Protein AF-A0A7G9L712-F1 (afdb_monomer_lite)

Foldseek 3Di:
DPDQDQFDPPQQQLGLSDGLVQAQQRLQLQAGPCVLLVADDPLQLSDHPPADQQPPPPDRLQQALCSNPPVDDDDPDPPSRAPRHSWDAADPPVPPVHGQFIPHQQLCTPPDGRSNAQQRVQLLFGQSQQQDALQPRQAAPQGRNNADDPPPNNYGCSSDPVVSSHGGGNGDQLCVVVHDQGRSNAQQSQPLPDGQSCQQLDNVGNDPDAPLPQSRNHGPSSQPDRCVPDRRGNSRSPPVPPDCNGRNDPQPCCLPQFNGPSSGSDHAFAWAFFKWAAADPKTKTKIARQDQAHKHAFQRWKKAKQALDDDQQQLNAGPDIDTGRHIHDHQWMQMEIEPDDDQPQADCVPVSSYHHDNRSRVCDDHKMKMFTANDRGSCRLVSTQAIDIDQHHRKMWGFALQPSHHHSDHDPVRIAIAHEPPPPDPRHQAQQDDVVRVHGRFFPPGHHPVCLSPPDSFDSSHHGGHHHDAFECDPNDGPRTAAALRHHYEYQAQDEDDDEEHEHQEYEYDNLYEYEYAPYEYEHAAAYEDADQNGEYEQHDQYFYFYGDAAADRYDYNYKYKDKDWQAFFDFQDKAKFAAQADQGPDQWHFQQRWKFFQQPPDDSDDDCCVGRNGEAEDDDRGWAPDVSTYFHQQQKWFAAADDDDPPRTHRQGRDRIDGQFTMIMGGDRRHTTMIMTMHGGHAFKDWDPGFFWAQTKGKGAFNHRFWFFLSVLLVVQLQFFLQKWWAKDWQFFADPDPQRDGNHPNGTDIATWMDFQPWTGFGKALAQLAWDKDKDWQVNFPDWDFDFDADPNFTWGWQQDQATKTKHFQAQAKAQKKKWWKAFCAKFWKFKDKQNHTPDIDIDGHPNGDTDIDMDGHTHHGRIMIMIGTRHRGTMITTIIMDTHNSDRPPRDDGRDPVRNHDRDTAASIEDRGRIIMTTTHNPTRTIRMDGSSRGDSDGCQQQNYHNSSDDGHDHPPPDPDFWWKWKKWKWWAAPVRGIIIQIAMETEAQPFALPDDRRQWDFDPDDGQWDKFFDGPPDPTTTRGHYHYHDDQPDWGWMKTADQAFTKMKMATPDTGPDPPFWKWKAFPVVRATDTHPPGIDMDGDGGDMDGGGITIGRDGDDDPDPDDPQCPVVVVQWDWEAPQVQQKIKIFGNPLFAFQKKWKAAPVRHTDDMDGDDGSDRMDIGHDPPDDFDKIWMWTQTPRGIDIDIYTHD

Organism: NCBI:txid2738844

Radius of gyration: 50.67 Å; chains: 1; bounding box: 135×73×148 Å

Structure (mmCIF, N/CA/C/O backbone):
data_AF-A0A7G9L712-F1
#
_entry.id   AF-A0A7G9L712-F1
#
loop_
_atom_site.group_PDB
_atom_site.id
_atom_site.type_symbol
_atom_site.label_atom_id
_atom_site.label_alt_id
_atom_site.label_comp_id
_atom_site.label_asym_id
_atom_site.label_entity_id
_atom_site.label_seq_id
_atom_site.pdbx_PDB_ins_code
_atom_site.Cartn_x
_atom_site.Cartn_y
_atom_site.Cartn_z
_atom_site.occupancy
_atom_site.B_iso_or_equiv
_atom_site.auth_seq_id
_atom_site.auth_comp_id
_atom_site.auth_asym_id
_atom_site.auth_atom_id
_atom_site.pdbx_PDB_model_num
ATOM 1 N N . MET A 1 1 ? 46.814 -39.669 -68.557 1.00 36.66 1 MET A N 1
ATOM 2 C CA . MET A 1 1 ? 47.018 -39.398 -67.123 1.00 36.66 1 MET A CA 1
ATOM 3 C C . MET A 1 1 ? 48.215 -38.478 -67.003 1.00 36.66 1 MET A C 1
ATOM 5 O O . MET A 1 1 ? 49.335 -38.949 -66.860 1.00 36.66 1 MET A O 1
ATOM 9 N N . MET A 1 2 ? 47.980 -37.182 -67.201 1.00 35.19 2 MET A N 1
ATOM 10 C CA . MET A 1 2 ? 48.852 -36.159 -66.635 1.00 35.19 2 MET A CA 1
ATOM 11 C C . MET A 1 2 ? 48.370 -35.972 -65.199 1.00 35.19 2 MET A C 1
ATOM 13 O O . MET A 1 2 ? 47.165 -35.948 -64.962 1.00 35.19 2 MET A O 1
ATOM 17 N N . VAL A 1 3 ? 49.303 -35.994 -64.259 1.00 41.41 3 VAL A N 1
ATOM 18 C CA . VAL A 1 3 ? 49.044 -35.690 -62.852 1.00 41.41 3 VAL A CA 1
ATOM 19 C C . VAL A 1 3 ? 48.759 -34.186 -62.814 1.00 41.41 3 VAL A C 1
ATOM 21 O O . VAL A 1 3 ? 49.615 -33.434 -63.282 1.00 41.41 3 VAL A O 1
ATOM 24 N N . LYS A 1 4 ? 47.557 -33.771 -62.379 1.00 47.66 4 LYS A N 1
ATOM 25 C CA . LYS A 1 4 ? 47.283 -32.360 -62.051 1.00 47.66 4 LYS A CA 1
ATOM 26 C C . LYS A 1 4 ? 48.349 -31.940 -61.019 1.00 47.66 4 LYS A C 1
ATOM 28 O O . LYS A 1 4 ? 48.583 -32.724 -60.096 1.00 47.66 4 LYS A O 1
ATOM 33 N N . PRO A 1 5 ? 49.074 -30.828 -61.210 1.00 49.22 5 PRO A N 1
ATOM 34 C CA . PRO A 1 5 ? 49.920 -30.294 -60.149 1.00 49.22 5 PRO A CA 1
ATOM 35 C C . PRO A 1 5 ? 49.037 -29.936 -58.943 1.00 49.22 5 PRO A C 1
ATOM 37 O O . PRO A 1 5 ? 47.874 -29.603 -59.124 1.00 49.22 5 PRO A O 1
ATOM 40 N N . ASN A 1 6 ? 49.580 -30.073 -57.733 1.00 50.41 6 ASN A N 1
ATOM 41 C CA . ASN A 1 6 ? 48.868 -29.767 -56.485 1.00 50.41 6 ASN A CA 1
ATOM 42 C C . ASN A 1 6 ? 48.927 -28.270 -56.116 1.00 50.41 6 ASN A C 1
ATOM 44 O O . ASN A 1 6 ? 48.506 -27.924 -55.028 1.00 50.41 6 ASN A O 1
ATOM 48 N N . SER A 1 7 ? 49.549 -27.443 -56.957 1.00 51.38 7 SER A N 1
ATOM 49 C CA . SER A 1 7 ? 49.552 -25.982 -56.870 1.00 51.38 7 SER A CA 1
ATOM 50 C C . SER A 1 7 ? 50.116 -25.413 -58.171 1.00 51.38 7 SER A C 1
ATOM 52 O O . SER A 1 7 ? 51.025 -26.013 -58.780 1.00 51.38 7 SER A O 1
ATOM 54 N N . TYR A 1 8 ? 49.587 -24.281 -58.625 1.00 62.69 8 TYR A N 1
ATOM 55 C CA . TYR A 1 8 ? 50.179 -23.522 -59.720 1.00 62.69 8 TYR A CA 1
ATOM 56 C C . TYR A 1 8 ? 51.041 -22.398 -59.147 1.00 62.69 8 TYR A C 1
ATOM 58 O O . TYR A 1 8 ? 50.642 -21.652 -58.275 1.00 62.69 8 TYR A O 1
ATOM 66 N N . THR A 1 9 ? 52.270 -22.232 -59.641 1.00 57.69 9 THR A N 1
ATOM 67 C CA . THR A 1 9 ? 53.181 -21.192 -59.117 1.00 57.69 9 THR A CA 1
ATOM 68 C C . THR A 1 9 ? 52.844 -19.772 -59.608 1.00 57.69 9 THR A C 1
ATOM 70 O O . THR A 1 9 ? 53.697 -18.893 -59.500 1.00 57.69 9 THR A O 1
ATOM 73 N N . LYS A 1 10 ? 51.709 -19.582 -60.298 1.00 70.12 10 LYS A N 1
ATOM 74 C CA . LYS A 1 10 ? 51.219 -18.309 -60.853 1.00 70.12 10 LYS A CA 1
ATOM 75 C C . LYS A 1 10 ? 49.770 -18.473 -61.347 1.00 70.12 10 LYS A C 1
ATOM 77 O O . LYS A 1 10 ? 49.559 -19.339 -62.199 1.00 70.12 10 LYS A O 1
ATOM 82 N N . GLY A 1 11 ? 48.868 -17.578 -60.933 1.00 81.81 11 GLY A N 1
ATOM 83 C CA . GLY A 1 11 ? 47.470 -17.500 -61.398 1.00 81.81 11 GLY A CA 1
ATOM 84 C C . GLY A 1 11 ? 46.502 -18.439 -60.670 1.00 81.81 11 GLY A C 1
ATOM 85 O O . GLY A 1 11 ? 45.652 -19.015 -61.341 1.00 81.81 11 GLY A O 1
ATOM 86 N N . ASP A 1 12 ? 46.740 -18.629 -59.374 1.00 86.56 12 ASP A N 1
ATOM 87 C CA . ASP A 1 12 ? 46.058 -19.488 -58.389 1.00 86.56 12 ASP A CA 1
ATOM 88 C C . ASP A 1 12 ? 46.259 -18.734 -57.060 1.00 86.56 12 ASP A C 1
ATOM 90 O O . ASP A 1 12 ? 47.346 -18.845 -56.485 1.00 86.56 12 ASP A O 1
ATOM 94 N N . ALA A 1 13 ? 45.372 -17.774 -56.759 1.00 87.50 13 ALA A N 1
ATOM 95 C CA . ALA A 1 13 ? 45.571 -16.762 -55.712 1.00 87.50 13 ALA A CA 1
ATOM 96 C C . ALA A 1 13 ? 45.353 -17.355 -54.311 1.00 87.50 13 ALA A C 1
ATOM 98 O O . ALA A 1 13 ? 46.278 -17.315 -53.499 1.00 87.50 13 ALA A O 1
ATOM 99 N N . ASP A 1 14 ? 44.240 -18.049 -54.088 1.00 85.69 14 ASP A N 1
ATOM 100 C CA . ASP A 1 14 ? 43.961 -18.796 -52.854 1.00 85.69 14 ASP A CA 1
ATOM 101 C C . ASP A 1 14 ? 44.762 -20.118 -52.708 1.00 85.69 14 ASP A C 1
ATOM 103 O O . ASP A 1 14 ? 44.855 -20.730 -51.635 1.00 85.69 14 ASP A O 1
ATOM 107 N N . GLY A 1 15 ? 45.413 -20.566 -53.785 1.00 85.19 15 GLY A N 1
ATOM 108 C CA . GLY A 1 15 ? 46.309 -21.713 -53.790 1.00 85.19 15 GLY A CA 1
ATOM 109 C C . GLY A 1 15 ? 45.617 -23.074 -53.706 1.00 85.19 15 GLY A C 1
ATOM 110 O O . GLY A 1 15 ? 46.316 -24.067 -53.450 1.00 85.19 15 GLY A O 1
ATOM 111 N N . ASP A 1 16 ? 44.299 -23.160 -53.910 1.00 83.31 16 ASP A N 1
ATOM 112 C CA . ASP A 1 16 ? 43.506 -24.393 -53.810 1.00 83.31 16 ASP A CA 1
ATOM 113 C C . ASP A 1 16 ? 43.801 -25.409 -54.948 1.00 83.31 16 ASP A C 1
ATOM 115 O O . ASP A 1 16 ? 43.445 -26.599 -54.893 1.00 83.31 16 ASP A O 1
ATOM 119 N N . GLY A 1 17 ? 44.560 -24.982 -55.966 1.00 83.50 17 GLY A N 1
ATOM 120 C CA . GLY A 1 17 ? 44.947 -25.787 -57.121 1.00 83.50 17 GLY A CA 1
ATOM 121 C C . GLY A 1 17 ? 43.959 -25.725 -58.291 1.00 83.50 17 GLY A C 1
ATOM 122 O O . GLY A 1 17 ? 44.057 -26.539 -59.237 1.00 83.50 17 GLY A O 1
ATOM 123 N N . LYS A 1 18 ? 43.027 -24.781 -58.254 1.00 86.56 18 LYS A N 1
ATOM 124 C CA . LYS A 1 18 ? 42.279 -24.235 -59.378 1.00 86.56 18 LYS A CA 1
ATOM 125 C C . LYS A 1 18 ? 43.069 -23.028 -59.912 1.00 86.56 18 LYS A C 1
ATOM 127 O O . LYS A 1 18 ? 44.258 -22.891 -59.658 1.00 86.56 18 LYS A O 1
ATOM 132 N N . LEU A 1 19 ? 42.567 -22.352 -60.930 1.00 88.56 19 LEU A N 1
ATOM 133 C CA . LEU A 1 19 ? 43.275 -21.215 -61.536 1.00 88.56 19 LEU A CA 1
ATOM 134 C C . LEU A 1 19 ? 42.255 -20.100 -61.561 1.00 88.56 19 LEU A C 1
ATOM 136 O O . LEU A 1 19 ? 41.163 -20.397 -62.019 1.00 88.56 19 LEU A O 1
ATOM 140 N N . ASN A 1 20 ? 42.627 -18.867 -61.227 1.00 88.88 20 ASN A N 1
ATOM 141 C CA . ASN A 1 20 ? 41.684 -17.757 -61.007 1.00 88.88 20 ASN A CA 1
ATOM 142 C C . ASN A 1 20 ? 40.602 -17.653 -62.106 1.00 88.88 20 ASN A C 1
ATOM 144 O O . ASN A 1 20 ? 39.421 -17.644 -61.843 1.00 88.88 20 ASN A O 1
ATOM 148 N N . HIS A 1 21 ? 40.968 -17.742 -63.391 1.00 85.31 21 HIS A N 1
ATOM 149 C CA . HIS A 1 21 ? 40.001 -17.703 -64.514 1.00 85.31 21 HIS A CA 1
ATOM 150 C C . HIS A 1 21 ? 39.059 -18.923 -64.670 1.00 85.31 21 HIS A C 1
ATOM 152 O O . HIS A 1 21 ? 38.276 -18.992 -65.619 1.00 85.31 21 HIS A O 1
ATOM 158 N N . LEU A 1 22 ? 39.250 -19.965 -63.870 1.00 88.88 22 LEU A N 1
ATOM 159 C CA . LEU A 1 22 ? 38.357 -21.112 -63.719 1.00 88.88 22 LEU A CA 1
ATOM 160 C C . LEU A 1 22 ? 37.711 -21.102 -62.338 1.00 88.88 22 LEU A C 1
ATOM 162 O O . LEU A 1 22 ? 36.921 -22.016 -62.077 1.00 88.88 22 LEU A O 1
ATOM 166 N N . ASP A 1 23 ? 38.107 -20.161 -61.480 1.00 91.00 23 ASP A N 1
ATOM 167 C CA . ASP A 1 23 ? 37.574 -20.034 -60.149 1.00 91.00 23 ASP A CA 1
ATOM 168 C C . ASP A 1 23 ? 36.192 -19.396 -60.124 1.00 91.00 23 ASP A C 1
ATOM 170 O O . ASP A 1 23 ? 35.777 -18.828 -61.131 1.00 91.00 23 ASP A O 1
ATOM 174 N N . LEU A 1 24 ? 35.434 -19.635 -59.055 1.00 94.19 24 LEU A N 1
ATOM 175 C CA . LEU A 1 24 ? 34.227 -18.848 -58.786 1.00 94.19 24 LEU A CA 1
ATOM 176 C C . LEU A 1 24 ? 34.476 -17.775 -57.723 1.00 94.19 24 LEU A C 1
ATOM 178 O O . LEU A 1 24 ? 33.645 -16.884 -57.615 1.00 94.19 24 LEU A O 1
ATOM 182 N N . ASP A 1 25 ? 35.558 -17.904 -56.960 1.00 93.62 25 ASP A N 1
ATOM 183 C CA . ASP A 1 25 ? 35.974 -17.057 -55.840 1.00 93.62 25 ASP A CA 1
ATOM 184 C C . ASP A 1 25 ? 37.494 -17.276 -55.696 1.00 93.62 25 ASP A C 1
ATOM 186 O O . ASP A 1 25 ? 37.942 -18.317 -55.215 1.00 93.62 25 ASP A O 1
ATOM 190 N N . ALA A 1 26 ? 38.294 -16.432 -56.346 1.00 92.69 26 ALA A N 1
ATOM 191 C CA . ALA A 1 26 ? 39.697 -16.721 -56.639 1.00 92.69 26 ALA A CA 1
ATOM 192 C C . ALA A 1 26 ? 40.665 -16.391 -55.491 1.00 92.69 26 ALA A C 1
ATOM 194 O O . ALA A 1 26 ? 41.780 -16.933 -55.475 1.00 92.69 26 ALA A O 1
ATOM 195 N N . ASP A 1 27 ? 40.273 -15.526 -54.563 1.00 91.06 27 ASP A N 1
ATOM 196 C CA . ASP A 1 27 ? 40.954 -15.239 -53.294 1.00 91.06 27 ASP A CA 1
ATOM 197 C C . ASP A 1 27 ? 40.294 -15.937 -52.088 1.00 91.06 27 ASP A C 1
ATOM 199 O O . ASP A 1 27 ? 40.952 -16.090 -51.052 1.00 91.06 27 ASP A O 1
ATOM 203 N N . ASN A 1 28 ? 39.102 -16.516 -52.279 1.00 91.94 28 ASN A N 1
ATOM 204 C CA . ASN A 1 28 ? 38.375 -17.372 -51.339 1.00 91.94 28 ASN A CA 1
ATOM 205 C C . ASN A 1 28 ? 37.819 -16.611 -50.133 1.00 91.94 28 ASN A C 1
ATOM 207 O O . ASN A 1 28 ? 37.734 -17.146 -49.016 1.00 91.94 28 ASN A O 1
ATOM 211 N N . ASP A 1 29 ? 37.490 -15.341 -50.344 1.00 92.06 29 ASP A N 1
ATOM 212 C CA . ASP A 1 29 ? 36.925 -14.452 -49.339 1.00 92.06 29 ASP A CA 1
ATOM 213 C C . ASP A 1 29 ? 35.400 -14.660 -49.172 1.00 92.06 29 ASP A C 1
ATOM 215 O O . ASP A 1 29 ? 34.772 -14.123 -48.256 1.00 92.06 29 ASP A O 1
ATOM 219 N N . GLY A 1 30 ? 34.797 -15.530 -49.985 1.00 92.50 30 GLY A N 1
ATOM 220 C CA . GLY A 1 30 ? 33.382 -15.872 -49.957 1.00 92.50 30 GLY A CA 1
ATOM 221 C C . GLY A 1 30 ? 32.508 -14.986 -50.843 1.00 92.50 30 GLY A C 1
ATOM 222 O O . GLY A 1 30 ? 31.325 -15.315 -51.011 1.00 92.50 30 GLY A O 1
ATOM 223 N N . ILE A 1 31 ? 33.024 -13.897 -51.406 1.00 95.00 31 ILE A N 1
ATOM 224 C CA . ILE A 1 31 ? 32.377 -13.104 -52.446 1.00 95.00 31 ILE A CA 1
ATOM 225 C C . ILE A 1 31 ? 32.812 -13.695 -53.792 1.00 95.00 31 ILE A C 1
ATOM 227 O O . ILE A 1 31 ? 33.963 -13.992 -54.042 1.00 95.00 31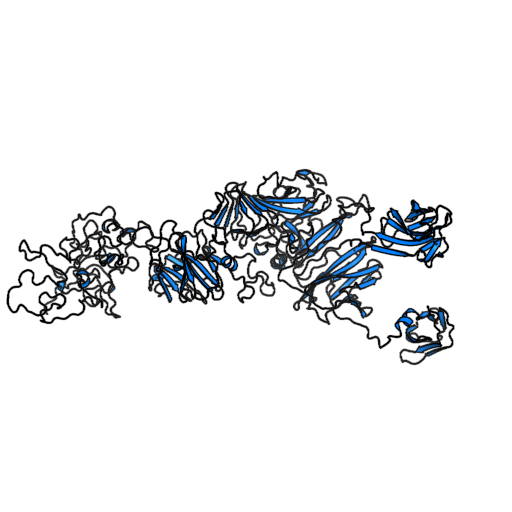 ILE A O 1
ATOM 231 N N . THR A 1 32 ? 31.860 -13.990 -54.676 1.00 95.44 32 THR A N 1
ATOM 232 C CA . THR A 1 32 ? 32.223 -14.642 -55.945 1.00 95.44 32 THR A CA 1
ATOM 233 C C . THR A 1 32 ? 32.827 -13.641 -56.926 1.00 95.44 32 THR A C 1
ATOM 235 O O . THR A 1 32 ? 32.235 -12.571 -57.102 1.00 95.44 32 THR A O 1
ATOM 238 N N . ASP A 1 33 ? 33.821 -14.067 -57.714 1.00 93.75 33 ASP A N 1
ATOM 239 C CA . ASP A 1 33 ? 34.518 -13.279 -58.743 1.00 93.75 33 ASP A CA 1
ATOM 240 C C . ASP A 1 33 ? 33.565 -12.451 -59.620 1.00 93.75 33 ASP A C 1
ATOM 242 O O . ASP A 1 33 ? 33.875 -11.343 -60.068 1.00 93.75 33 ASP A O 1
ATOM 246 N N . ILE A 1 34 ? 32.393 -13.015 -59.947 1.00 91.81 34 ILE A N 1
ATOM 247 C CA . ILE A 1 34 ? 31.422 -12.346 -60.811 1.00 91.81 34 ILE A CA 1
ATOM 248 C C . ILE A 1 34 ? 30.774 -11.134 -60.139 1.00 91.81 34 ILE A C 1
ATOM 250 O O . ILE A 1 34 ? 30.517 -10.141 -60.818 1.00 91.81 34 ILE A O 1
ATOM 254 N N . VAL A 1 35 ? 30.533 -11.193 -58.829 1.00 93.00 35 VAL A N 1
ATOM 255 C CA . VAL A 1 35 ? 29.961 -10.098 -58.036 1.00 93.00 35 VAL A CA 1
ATOM 256 C C . VAL A 1 35 ? 30.976 -8.964 -57.921 1.00 93.00 35 VAL A C 1
ATOM 258 O O . VAL A 1 35 ? 30.637 -7.816 -58.207 1.00 93.00 35 VAL A O 1
ATOM 261 N N . GLU A 1 36 ? 32.229 -9.283 -57.618 1.00 93.31 36 GLU A N 1
ATOM 262 C CA . GLU A 1 36 ? 33.306 -8.302 -57.432 1.00 93.31 36 GLU A CA 1
ATOM 263 C C . GLU A 1 36 ? 33.764 -7.664 -58.742 1.00 93.31 36 GLU A C 1
ATOM 265 O O . GLU A 1 36 ? 34.099 -6.481 -58.808 1.00 93.31 36 GLU A O 1
ATOM 270 N N . ALA A 1 37 ? 33.681 -8.409 -59.848 1.00 90.56 37 ALA A N 1
ATOM 271 C CA . ALA A 1 37 ? 33.850 -7.856 -61.186 1.00 90.56 37 ALA A CA 1
ATOM 272 C C . ALA A 1 37 ? 32.689 -6.926 -61.613 1.00 90.56 37 ALA A C 1
ATOM 274 O O . ALA A 1 37 ? 32.719 -6.380 -62.722 1.00 90.56 37 ALA A O 1
ATOM 275 N N . GLY A 1 38 ? 31.653 -6.750 -60.780 1.00 87.12 38 GLY A N 1
ATOM 276 C CA . GLY A 1 38 ? 30.474 -5.924 -61.059 1.00 87.12 38 GLY A CA 1
ATOM 277 C C . GLY A 1 38 ? 29.450 -6.583 -61.991 1.00 87.12 38 GLY A C 1
ATOM 278 O O . GLY A 1 38 ? 28.662 -5.887 -62.643 1.00 87.12 38 GLY A O 1
ATOM 279 N N . GLY A 1 39 ? 29.492 -7.911 -62.108 1.00 87.94 39 GLY A N 1
ATOM 280 C CA . GLY A 1 39 ? 28.529 -8.733 -62.834 1.00 87.94 39 GLY A CA 1
ATOM 281 C C . GLY A 1 39 ? 27.192 -8.877 -62.103 1.00 87.94 39 GLY A C 1
ATOM 282 O O . GLY A 1 39 ? 26.995 -8.398 -60.988 1.00 87.94 39 GLY A O 1
ATOM 283 N N . THR A 1 40 ? 26.217 -9.496 -62.767 1.00 87.81 40 THR A N 1
ATOM 284 C CA . THR A 1 40 ? 24.882 -9.735 -62.200 1.00 87.81 40 THR A CA 1
ATOM 285 C C . THR A 1 40 ? 24.701 -11.218 -61.894 1.00 87.81 40 THR A C 1
ATOM 287 O O . THR A 1 40 ? 24.684 -12.022 -62.820 1.00 87.81 40 THR A O 1
ATOM 290 N N . ASP A 1 41 ? 24.485 -11.560 -60.622 1.00 89.69 41 ASP A N 1
ATOM 291 C CA . ASP A 1 41 ? 24.190 -12.925 -60.155 1.00 89.69 41 ASP A CA 1
ATOM 292 C C . ASP A 1 41 ? 22.969 -12.926 -59.206 1.00 89.69 41 ASP A C 1
ATOM 294 O O . ASP A 1 41 ? 23.071 -12.923 -57.978 1.00 89.69 41 ASP A O 1
ATOM 298 N N . VAL A 1 42 ? 21.761 -12.827 -59.769 1.00 90.19 42 VAL A N 1
ATOM 299 C CA . VAL A 1 42 ? 20.507 -12.743 -58.999 1.00 90.19 42 VAL A CA 1
ATOM 300 C C . VAL A 1 42 ? 20.084 -14.101 -58.442 1.00 90.19 42 VAL A C 1
ATOM 302 O O . VAL A 1 42 ? 19.408 -14.141 -57.406 1.00 90.19 42 VAL A O 1
ATOM 305 N N . ASP A 1 43 ? 20.395 -15.205 -59.128 1.00 88.50 43 ASP A N 1
ATOM 306 C CA . ASP A 1 43 ? 20.069 -16.551 -58.647 1.00 88.50 43 ASP A CA 1
ATOM 307 C C . ASP A 1 43 ? 21.143 -17.172 -57.739 1.00 88.50 43 ASP A C 1
ATOM 309 O O . ASP A 1 43 ? 20.846 -18.182 -57.088 1.00 88.50 43 ASP A O 1
ATOM 313 N N . ARG A 1 44 ? 22.268 -16.465 -57.561 1.00 92.25 44 ARG A N 1
ATOM 314 C CA . ARG A 1 44 ? 23.376 -16.760 -56.648 1.00 92.25 44 ARG A CA 1
ATOM 315 C C . ARG A 1 44 ? 24.016 -18.102 -56.950 1.00 92.25 44 ARG A C 1
ATOM 317 O O . ARG A 1 44 ? 24.236 -18.893 -56.035 1.00 92.25 44 ARG A O 1
ATOM 324 N N . ASP A 1 45 ? 24.243 -18.408 -58.222 1.00 90.69 45 ASP A N 1
ATOM 325 C CA . ASP A 1 45 ? 24.934 -19.634 -58.625 1.00 90.69 45 ASP A CA 1
ATOM 326 C C . ASP A 1 45 ? 26.441 -19.437 -58.882 1.00 90.69 45 ASP A C 1
ATOM 328 O O . ASP A 1 45 ? 27.129 -20.403 -59.235 1.00 90.69 45 ASP A O 1
ATOM 332 N N . GLY A 1 46 ? 26.954 -18.225 -58.629 1.00 89.06 46 GLY A N 1
ATOM 333 C CA . GLY A 1 46 ? 28.342 -17.818 -58.835 1.00 89.06 46 GLY A CA 1
ATOM 334 C C . GLY A 1 46 ? 28.675 -17.539 -60.301 1.00 89.06 46 GLY A C 1
ATOM 335 O O . GLY A 1 46 ? 29.846 -17.398 -60.652 1.00 89.06 46 GLY A O 1
ATOM 336 N N . LEU A 1 47 ? 27.678 -17.506 -61.190 1.00 88.88 47 LEU A N 1
ATOM 337 C CA . LEU A 1 47 ? 27.850 -17.266 -62.619 1.00 88.88 47 LEU A CA 1
ATOM 338 C C . LEU A 1 47 ? 27.050 -16.039 -63.065 1.00 88.88 47 LEU A C 1
ATOM 340 O O . LEU A 1 47 ? 26.038 -15.663 -62.488 1.00 88.88 47 LEU A O 1
ATOM 344 N N . GLU A 1 48 ? 27.488 -15.430 -64.167 1.00 87.50 48 GLU A N 1
ATOM 345 C CA . GLU A 1 48 ? 26.761 -14.308 -64.765 1.00 87.50 48 GLU A CA 1
ATOM 346 C C . GLU A 1 48 ? 25.371 -14.752 -65.249 1.00 87.50 48 GLU A C 1
ATOM 348 O O . GLU A 1 48 ? 25.227 -15.668 -66.077 1.00 87.50 48 GLU A O 1
ATOM 353 N N . ASP A 1 49 ? 24.355 -14.019 -64.805 1.00 86.81 49 ASP A N 1
ATOM 354 C CA . ASP A 1 49 ? 22.966 -14.233 -65.161 1.00 86.81 49 ASP A CA 1
ATOM 355 C C . ASP A 1 49 ? 22.723 -14.200 -66.678 1.00 86.81 49 ASP A C 1
ATOM 357 O O . ASP A 1 49 ? 23.370 -13.512 -67.474 1.00 86.81 49 ASP A O 1
ATOM 361 N N . ALA A 1 50 ? 21.671 -14.909 -67.095 1.00 83.94 50 ALA A N 1
ATOM 362 C CA . ALA A 1 50 ? 21.160 -14.873 -68.465 1.00 83.94 50 ALA A CA 1
ATOM 363 C C . ALA A 1 50 ? 22.209 -15.199 -69.553 1.00 83.94 50 ALA A C 1
ATOM 365 O O . ALA A 1 50 ? 22.140 -14.639 -70.648 1.00 83.94 50 ALA A O 1
ATOM 366 N N . PHE A 1 51 ? 23.111 -16.153 -69.286 1.00 84.50 51 PHE A N 1
ATOM 367 C CA . PHE A 1 51 ? 24.149 -16.597 -70.222 1.00 84.50 51 PHE A CA 1
ATOM 368 C C . PHE A 1 51 ? 23.614 -16.908 -71.632 1.00 84.50 51 PHE A C 1
ATOM 370 O O . PHE A 1 51 ? 22.885 -17.885 -71.864 1.00 84.50 51 PHE A O 1
ATOM 377 N N . VAL A 1 52 ? 24.019 -16.088 -72.603 1.00 85.62 52 VAL A N 1
ATOM 378 C CA . VAL A 1 52 ? 23.830 -16.318 -74.039 1.00 85.62 52 VAL A CA 1
ATOM 379 C C . VAL A 1 52 ? 25.187 -16.168 -74.706 1.00 85.62 52 VAL A C 1
ATOM 381 O O . VAL A 1 52 ? 25.854 -15.185 -74.465 1.00 85.62 52 VAL A O 1
ATOM 384 N N . ASP A 1 53 ? 25.577 -17.118 -75.549 1.00 83.12 53 ASP A N 1
ATOM 385 C CA . ASP A 1 53 ? 26.816 -17.055 -76.335 1.00 83.12 53 ASP A CA 1
ATOM 386 C C . ASP A 1 53 ? 26.443 -17.324 -77.803 1.00 83.12 53 ASP A C 1
ATOM 388 O O . ASP A 1 53 ? 26.263 -18.471 -78.245 1.00 83.12 53 ASP A O 1
ATOM 392 N N . ALA A 1 54 ? 26.147 -16.254 -78.543 1.00 84.69 54 ALA A N 1
ATOM 393 C CA . ALA A 1 54 ? 25.576 -16.343 -79.881 1.00 84.69 54 ALA A CA 1
ATOM 394 C C . ALA A 1 54 ? 26.593 -16.798 -80.933 1.00 84.69 54 ALA A C 1
ATOM 396 O O . ALA A 1 54 ? 26.192 -17.403 -81.943 1.00 84.69 54 ALA A O 1
ATOM 397 N N . ASP A 1 55 ? 27.882 -16.540 -80.727 1.00 77.38 55 ASP A N 1
ATOM 398 C CA . ASP A 1 55 ? 28.937 -16.859 -81.684 1.00 77.38 55 ASP A CA 1
ATOM 399 C C . ASP A 1 55 ? 29.841 -18.040 -81.268 1.00 77.38 55 ASP A C 1
ATOM 401 O O . ASP A 1 55 ? 30.528 -18.614 -82.122 1.00 77.38 55 ASP A O 1
ATOM 405 N N . ASN A 1 56 ? 29.649 -18.553 -80.050 1.00 82.75 56 ASN A N 1
ATOM 406 C CA . ASN A 1 56 ? 30.329 -19.693 -79.432 1.00 82.75 56 ASN A CA 1
ATOM 407 C C . ASN A 1 56 ? 31.830 -19.463 -79.218 1.00 82.75 56 ASN A C 1
ATOM 409 O O . ASN A 1 56 ? 32.615 -20.415 -79.362 1.00 82.75 56 ASN A O 1
ATOM 413 N N . ASP A 1 57 ? 32.244 -18.226 -78.950 1.00 73.94 57 ASP A N 1
ATOM 414 C CA . ASP A 1 57 ? 33.631 -17.894 -78.626 1.00 73.94 57 ASP A CA 1
ATOM 415 C C . ASP A 1 57 ? 33.962 -18.021 -77.126 1.00 73.94 57 ASP A C 1
ATOM 417 O O . ASP A 1 57 ? 35.143 -18.082 -76.765 1.00 73.94 57 ASP A O 1
ATOM 421 N N . GLY A 1 58 ? 32.932 -18.222 -76.297 1.00 78.38 58 GLY A N 1
ATOM 422 C CA . GLY A 1 58 ? 33.030 -18.482 -74.867 1.00 78.38 58 GLY A CA 1
ATOM 423 C C . GLY A 1 58 ? 32.708 -17.285 -73.973 1.00 78.38 58 GLY A C 1
ATOM 424 O O . GLY A 1 58 ? 32.705 -17.475 -72.757 1.00 78.38 58 GLY A O 1
ATOM 425 N N . PHE A 1 59 ? 32.425 -16.101 -74.524 1.00 76.44 59 PHE A N 1
ATOM 426 C CA . PHE A 1 59 ? 31.941 -14.955 -73.751 1.00 76.44 59 PHE A CA 1
ATOM 427 C C . PHE A 1 59 ? 30.406 -14.890 -73.733 1.00 76.44 59 PHE A C 1
ATOM 429 O O . PHE A 1 59 ? 29.732 -15.270 -74.687 1.00 76.44 59 PHE A O 1
ATOM 436 N N . ASN A 1 60 ? 29.836 -14.411 -72.623 1.00 82.19 60 ASN A N 1
ATOM 437 C CA . ASN A 1 60 ? 28.410 -14.097 -72.559 1.00 82.19 60 ASN A CA 1
ATOM 438 C C . ASN A 1 60 ? 28.153 -12.813 -73.364 1.00 82.19 60 ASN A C 1
ATOM 440 O O . ASN A 1 60 ? 28.772 -11.789 -73.091 1.00 82.19 60 ASN A O 1
ATOM 444 N N . ASP A 1 61 ? 27.208 -12.843 -74.303 1.00 79.50 61 ASP A N 1
ATOM 445 C CA . ASP A 1 61 ? 26.778 -11.745 -75.172 1.00 79.50 61 ASP A CA 1
ATOM 446 C C . ASP A 1 61 ? 26.508 -10.431 -74.411 1.00 79.50 61 ASP A C 1
ATOM 448 O O . ASP A 1 61 ? 26.598 -9.347 -74.994 1.00 79.50 61 ASP A O 1
ATOM 452 N N . VAL A 1 62 ? 26.113 -10.515 -73.131 1.00 79.94 62 VAL A N 1
ATOM 453 C CA . VAL A 1 62 ? 25.872 -9.349 -72.263 1.00 79.94 62 VAL A CA 1
ATOM 454 C C . VAL A 1 62 ? 27.162 -8.575 -71.991 1.00 79.94 62 VAL A C 1
ATOM 456 O O . VAL A 1 62 ? 27.119 -7.345 -71.979 1.00 79.94 62 VAL A O 1
ATOM 459 N N . VAL A 1 63 ? 28.286 -9.279 -71.841 1.00 78.19 63 VAL A N 1
ATOM 460 C CA . VAL A 1 63 ? 29.602 -8.721 -71.485 1.00 78.19 63 VAL A CA 1
ATOM 461 C C . VAL A 1 63 ? 30.633 -8.815 -72.617 1.00 78.19 63 VAL A C 1
ATOM 463 O O . VAL A 1 63 ? 31.710 -8.224 -72.544 1.00 78.19 63 VAL A O 1
ATOM 466 N N . ASP A 1 64 ? 30.290 -9.508 -73.703 1.00 76.44 64 ASP A N 1
ATOM 467 C CA . ASP A 1 64 ? 31.111 -9.627 -74.901 1.00 76.44 64 ASP A CA 1
ATOM 468 C C . ASP A 1 64 ? 31.173 -8.296 -75.683 1.00 76.44 64 ASP A C 1
ATOM 470 O O . ASP A 1 64 ? 30.179 -7.591 -75.899 1.00 76.44 64 ASP A O 1
ATOM 474 N N . GLY A 1 65 ? 32.382 -7.950 -76.126 1.00 69.44 65 GLY A N 1
ATOM 475 C CA . GLY A 1 65 ? 32.668 -6.817 -77.001 1.00 69.44 65 GLY A CA 1
ATOM 476 C C . GLY A 1 65 ? 32.279 -7.036 -78.470 1.00 69.44 65 GLY A C 1
ATOM 477 O O . GLY A 1 65 ? 32.077 -6.050 -79.188 1.00 69.44 65 GLY A O 1
ATOM 478 N N . ASP A 1 66 ? 32.136 -8.287 -78.928 1.00 72.75 66 ASP A N 1
ATOM 479 C CA . ASP A 1 66 ? 31.651 -8.648 -80.272 1.00 72.75 66 ASP A CA 1
ATOM 480 C C . ASP A 1 66 ? 30.633 -9.816 -80.249 1.00 72.75 66 ASP A C 1
ATOM 482 O O . ASP A 1 66 ? 30.843 -10.819 -80.937 1.00 72.75 66 ASP A O 1
ATOM 486 N N . PRO A 1 67 ? 29.446 -9.635 -79.624 1.00 73.06 67 PRO A N 1
ATOM 487 C CA . PRO A 1 67 ? 28.453 -10.690 -79.332 1.00 73.06 67 PRO A CA 1
ATOM 488 C C . PRO A 1 67 ? 27.807 -11.341 -80.566 1.00 73.06 67 PRO A C 1
ATOM 490 O O . PRO A 1 67 ? 26.811 -12.052 -80.492 1.00 73.06 67 PRO A O 1
ATOM 493 N N . THR A 1 68 ? 28.274 -11.024 -81.775 1.00 72.88 68 THR A N 1
ATOM 494 C CA . THR A 1 68 ? 27.760 -11.608 -83.022 1.00 72.88 68 THR A CA 1
ATOM 495 C C . THR A 1 68 ? 28.856 -11.987 -84.016 1.00 72.88 68 THR A C 1
ATOM 497 O O . THR A 1 68 ? 28.531 -12.342 -85.158 1.00 72.88 68 THR A O 1
ATOM 500 N N . ASN A 1 69 ? 30.133 -11.898 -83.628 1.00 67.75 69 ASN A N 1
ATOM 501 C CA . ASN A 1 69 ? 31.280 -12.063 -84.520 1.00 67.75 69 ASN A CA 1
ATOM 502 C C . ASN A 1 69 ? 31.196 -11.181 -85.777 1.00 67.75 69 ASN A C 1
ATOM 504 O O . ASN A 1 69 ? 31.402 -11.630 -86.918 1.00 67.75 69 ASN A O 1
ATOM 508 N N . ALA A 1 70 ? 30.815 -9.914 -85.621 1.00 61.12 70 ALA A N 1
ATOM 509 C CA . ALA A 1 70 ? 30.741 -9.002 -86.755 1.00 61.12 70 ALA A CA 1
ATOM 510 C C . ALA A 1 70 ? 32.134 -8.777 -87.383 1.00 61.12 70 ALA A C 1
ATOM 512 O O . ALA A 1 70 ? 32.226 -8.437 -88.573 1.00 61.12 70 ALA A O 1
ATOM 513 N N . LEU A 1 71 ? 33.216 -9.026 -86.633 1.00 58.88 71 LEU A N 1
ATOM 514 C CA . LEU A 1 71 ? 34.612 -8.927 -87.064 1.00 58.88 71 LEU A CA 1
ATOM 515 C C . LEU A 1 71 ? 35.171 -10.261 -87.594 1.00 58.88 71 LEU A C 1
ATOM 517 O O . LEU A 1 71 ? 36.223 -10.753 -87.187 1.00 58.88 71 LEU A O 1
ATOM 521 N N . ALA A 1 72 ? 34.522 -10.814 -88.622 1.00 52.34 72 ALA A N 1
ATOM 522 C CA . ALA A 1 72 ? 35.038 -11.962 -89.363 1.00 52.34 72 ALA A CA 1
ATOM 523 C C . ALA A 1 72 ? 36.457 -11.690 -89.918 1.00 52.34 72 ALA A C 1
ATOM 525 O O . ALA A 1 72 ? 36.643 -10.981 -90.911 1.00 52.34 72 ALA A O 1
ATOM 526 N N . THR A 1 73 ? 37.468 -12.335 -89.331 1.00 53.06 73 THR A N 1
ATOM 527 C CA . THR A 1 73 ? 38.885 -12.332 -89.748 1.00 53.06 73 THR A CA 1
ATOM 528 C C . THR A 1 73 ? 39.600 -10.968 -89.755 1.00 53.06 73 THR A C 1
ATOM 530 O O . THR A 1 73 ? 39.844 -10.391 -90.814 1.00 53.06 73 THR A O 1
ATOM 533 N N . GLY A 1 74 ? 40.123 -10.554 -88.595 1.00 49.25 74 GLY A N 1
ATOM 534 C CA . GLY A 1 74 ? 41.386 -9.809 -88.510 1.00 49.25 74 GLY A CA 1
ATOM 535 C C . GLY A 1 74 ? 41.355 -8.494 -87.728 1.00 49.25 74 GLY A C 1
ATOM 536 O O . GLY A 1 74 ? 40.613 -7.579 -88.067 1.00 49.25 74 GLY A O 1
ATOM 537 N N . THR A 1 75 ? 42.312 -8.381 -86.798 1.00 47.94 75 THR A N 1
ATOM 538 C CA . THR A 1 75 ? 42.668 -7.216 -85.961 1.00 47.94 75 THR A CA 1
ATOM 539 C C . THR A 1 75 ? 41.602 -6.786 -84.956 1.00 47.94 75 THR A C 1
ATOM 541 O O . THR A 1 75 ? 40.766 -5.938 -85.257 1.00 47.94 75 THR A O 1
ATOM 544 N N . ASP A 1 76 ? 41.734 -7.312 -83.734 1.00 55.25 76 ASP A N 1
ATOM 545 C CA . ASP A 1 76 ? 41.299 -6.621 -82.522 1.00 55.25 76 ASP A CA 1
ATOM 546 C C . ASP A 1 76 ? 41.896 -5.206 -82.562 1.00 55.25 76 ASP A C 1
ATOM 548 O O . ASP A 1 76 ? 43.116 -5.011 -82.649 1.00 55.25 76 ASP A O 1
ATOM 552 N N . THR A 1 77 ? 41.020 -4.222 -82.714 1.00 55.50 77 THR A N 1
ATOM 553 C CA . THR A 1 77 ? 41.420 -2.824 -82.821 1.00 55.50 77 THR A CA 1
ATOM 554 C C . THR A 1 77 ? 41.262 -2.247 -81.428 1.00 55.50 77 THR A C 1
ATOM 556 O O . THR A 1 77 ? 40.165 -2.314 -80.890 1.00 55.50 77 THR A O 1
ATOM 559 N N . ALA A 1 78 ? 42.331 -1.675 -80.862 1.00 56.06 78 ALA A N 1
ATOM 560 C CA . ALA A 1 78 ? 42.317 -1.098 -79.516 1.00 56.06 78 ALA A CA 1
ATOM 561 C C . ALA A 1 78 ? 41.022 -0.302 -79.248 1.00 56.06 78 ALA A C 1
ATOM 563 O O . ALA A 1 78 ? 40.750 0.682 -79.945 1.00 56.06 78 ALA A O 1
ATOM 564 N N . GLY A 1 79 ? 40.235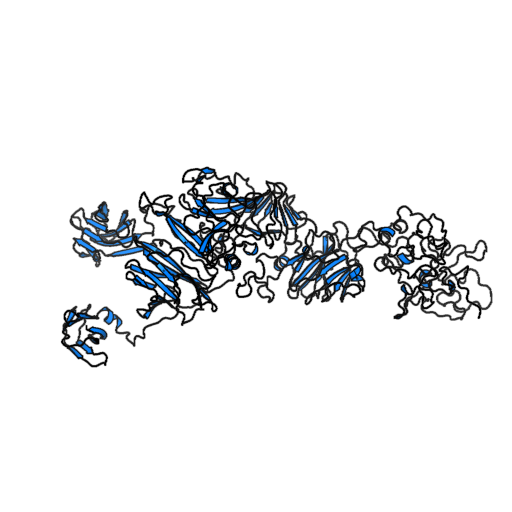 -0.756 -78.267 1.00 56.78 79 GLY A N 1
ATOM 565 C CA . GLY A 1 79 ? 38.939 -0.175 -77.901 1.00 56.78 79 GLY A CA 1
ATOM 566 C C . GLY A 1 79 ? 37.691 -0.890 -78.442 1.00 56.78 79 GLY A C 1
ATOM 567 O O . GLY A 1 79 ? 36.602 -0.351 -78.282 1.00 56.78 79 GLY A O 1
ATOM 568 N N . ALA A 1 80 ? 37.808 -2.055 -79.092 1.00 58.06 80 ALA A N 1
ATOM 569 C CA . ALA A 1 80 ? 36.643 -2.827 -79.548 1.00 58.06 80 ALA A CA 1
ATOM 570 C C . ALA A 1 80 ? 35.867 -3.508 -78.397 1.00 58.06 80 ALA A C 1
ATOM 572 O O . ALA A 1 80 ? 34.652 -3.629 -78.496 1.00 58.06 80 ALA A O 1
ATOM 573 N N . ASN A 1 81 ? 36.537 -3.841 -77.285 1.00 62.12 81 ASN A N 1
ATOM 574 C CA . ASN A 1 81 ? 35.971 -4.640 -76.186 1.00 62.12 81 ASN A CA 1
ATOM 575 C C . ASN A 1 81 ? 35.607 -3.824 -74.928 1.00 62.12 81 ASN A C 1
ATOM 577 O O . ASN A 1 81 ? 35.550 -4.368 -73.836 1.00 62.12 81 ASN A O 1
ATOM 581 N N . THR A 1 82 ? 35.416 -2.504 -75.033 1.00 63.97 82 THR A N 1
ATOM 582 C CA . THR A 1 82 ? 35.344 -1.633 -73.837 1.00 63.97 82 THR A CA 1
ATOM 583 C C . THR A 1 82 ? 33.939 -1.301 -73.346 1.00 63.97 82 THR A C 1
ATOM 585 O O . THR A 1 82 ? 33.815 -0.653 -72.317 1.00 63.97 82 THR A O 1
ATOM 588 N N . SER A 1 83 ? 32.878 -1.599 -74.102 1.00 66.19 83 SER A N 1
ATOM 589 C CA . SER A 1 83 ? 31.539 -1.086 -73.757 1.00 66.19 83 SER A CA 1
ATOM 590 C C . SER A 1 83 ? 30.758 -1.954 -72.775 1.00 66.19 83 SER A C 1
ATOM 592 O O . SER A 1 83 ? 29.892 -1.401 -72.106 1.00 66.19 83 SER A O 1
ATOM 594 N N . ASN A 1 84 ? 31.065 -3.250 -72.702 1.00 72.50 84 ASN A N 1
ATOM 595 C CA . ASN A 1 84 ? 30.293 -4.225 -71.932 1.00 72.50 84 ASN A CA 1
ATOM 596 C C . ASN A 1 84 ? 31.159 -5.141 -71.043 1.00 72.50 84 ASN A C 1
ATOM 598 O O . ASN A 1 84 ? 30.601 -5.937 -70.302 1.00 72.50 84 ASN A O 1
ATOM 602 N N . ALA A 1 85 ? 32.493 -5.052 -71.108 1.00 78.62 85 ALA A N 1
ATOM 603 C CA . ALA A 1 85 ? 33.353 -5.853 -70.242 1.00 78.62 85 ALA A CA 1
ATOM 604 C C . ALA A 1 85 ? 33.116 -5.480 -68.771 1.00 78.62 85 ALA A C 1
ATOM 606 O O . ALA A 1 85 ? 33.083 -4.289 -68.453 1.00 78.62 85 ALA A O 1
ATOM 607 N N . THR A 1 86 ? 32.988 -6.492 -67.911 1.00 82.88 86 THR A N 1
ATOM 608 C CA . THR A 1 86 ? 32.867 -6.342 -66.452 1.00 82.88 86 THR A CA 1
ATOM 609 C C . THR A 1 86 ? 34.074 -5.596 -65.895 1.00 82.88 86 THR A C 1
ATOM 611 O O . THR A 1 86 ? 33.917 -4.562 -65.260 1.00 82.88 86 THR A O 1
ATOM 614 N N . ILE A 1 87 ? 35.285 -5.995 -66.300 1.00 86.06 87 ILE A N 1
ATOM 615 C CA . ILE A 1 87 ? 36.535 -5.290 -65.983 1.00 86.06 87 ILE A CA 1
ATOM 616 C C . ILE A 1 87 ? 37.150 -4.704 -67.258 1.00 86.06 87 ILE A C 1
ATOM 618 O O . ILE A 1 87 ? 37.484 -5.413 -68.214 1.00 86.06 87 ILE A O 1
ATOM 622 N N . VAL A 1 88 ? 37.346 -3.385 -67.281 1.00 83.69 88 VAL A N 1
ATOM 623 C CA . VAL A 1 88 ? 37.989 -2.679 -68.392 1.00 83.69 88 VAL A CA 1
ATOM 624 C C . VAL A 1 88 ? 39.492 -2.574 -68.143 1.00 83.69 88 VAL A C 1
ATOM 626 O O . VAL A 1 88 ? 39.951 -2.142 -67.093 1.00 83.69 88 VAL A O 1
ATOM 629 N N . THR A 1 89 ? 40.300 -2.897 -69.151 1.00 83.62 89 THR A N 1
ATOM 630 C CA . THR A 1 89 ? 41.755 -2.702 -69.085 1.00 83.62 89 THR A CA 1
ATOM 631 C C . THR A 1 89 ? 42.165 -1.322 -69.601 1.00 83.62 89 THR A C 1
ATOM 633 O O . THR A 1 89 ? 41.729 -0.896 -70.677 1.00 83.62 89 THR A O 1
ATOM 636 N N . GLY A 1 90 ? 43.061 -0.643 -68.886 1.00 80.31 90 GLY A N 1
ATOM 637 C CA . GLY A 1 90 ? 43.692 0.606 -69.309 1.00 80.31 90 GLY A CA 1
ATOM 638 C C . GLY A 1 90 ? 44.745 0.438 -70.410 1.00 80.31 90 GLY A C 1
ATOM 639 O O . GLY A 1 90 ? 44.918 -0.621 -71.014 1.00 80.31 90 GLY A O 1
ATOM 640 N N . ALA A 1 91 ? 45.470 1.519 -70.706 1.00 83.19 91 ALA A N 1
ATOM 641 C CA . ALA A 1 91 ? 46.524 1.486 -71.717 1.00 83.19 91 ALA A CA 1
ATOM 642 C C . ALA A 1 91 ? 47.768 0.744 -71.202 1.00 83.19 91 ALA A C 1
ATOM 644 O O . ALA A 1 91 ? 48.315 1.122 -70.173 1.00 83.19 91 ALA A O 1
ATOM 645 N N . ASP A 1 92 ? 48.264 -0.220 -71.976 1.00 84.12 92 ASP A N 1
ATOM 646 C CA . ASP A 1 92 ? 49.605 -0.797 -71.821 1.00 84.12 92 ASP A CA 1
ATOM 647 C C . ASP A 1 92 ? 50.636 0.174 -72.440 1.00 84.12 92 ASP A C 1
ATOM 649 O O . ASP A 1 92 ? 50.863 0.199 -73.658 1.00 84.12 92 ASP A O 1
ATOM 653 N N . THR A 1 93 ? 51.184 1.087 -71.630 1.00 87.56 93 THR A N 1
ATOM 654 C CA . THR A 1 93 ? 52.062 2.162 -72.139 1.00 87.56 93 THR A CA 1
ATOM 655 C C . THR A 1 93 ? 53.534 1.767 -72.226 1.00 87.56 93 THR A C 1
ATOM 657 O O . THR A 1 93 ? 54.288 2.399 -72.979 1.00 87.56 93 THR A O 1
ATOM 660 N N . ASP A 1 94 ? 53.950 0.718 -71.521 1.00 87.12 94 ASP A N 1
ATOM 661 C CA . ASP A 1 94 ? 55.314 0.185 -71.552 1.00 87.12 94 ASP A CA 1
ATOM 662 C C . ASP A 1 94 ? 55.458 -1.081 -72.419 1.00 87.12 94 ASP A C 1
ATOM 664 O O . ASP A 1 94 ? 56.584 -1.458 -72.761 1.00 87.12 94 ASP A O 1
ATOM 668 N N . ASN A 1 95 ? 54.345 -1.586 -72.957 1.00 85.00 95 ASN A N 1
ATOM 669 C CA . ASN A 1 95 ? 54.227 -2.746 -73.841 1.00 85.00 95 ASN A CA 1
ATOM 670 C C . ASN A 1 95 ? 54.765 -4.030 -73.199 1.00 85.00 95 ASN A C 1
ATOM 672 O O . ASN A 1 95 ? 55.409 -4.837 -73.887 1.00 85.00 95 ASN A O 1
ATOM 676 N N . ASP A 1 96 ? 54.566 -4.203 -71.894 1.00 83.50 96 ASP A N 1
ATOM 677 C CA . ASP A 1 96 ? 54.969 -5.416 -71.184 1.00 83.50 96 ASP A CA 1
ATOM 678 C C . ASP A 1 96 ? 53.928 -6.552 -71.292 1.00 83.50 96 ASP A C 1
ATOM 680 O O . ASP A 1 96 ? 54.221 -7.701 -70.939 1.00 83.50 96 ASP A O 1
ATOM 684 N N . GLY A 1 97 ? 52.772 -6.263 -71.902 1.00 81.88 97 GLY A N 1
ATOM 685 C CA . GLY A 1 97 ? 51.668 -7.195 -72.086 1.00 81.88 97 GLY A CA 1
ATOM 686 C C . GLY A 1 97 ? 50.681 -7.214 -70.921 1.00 81.88 97 GLY A C 1
ATOM 687 O O . GLY A 1 97 ? 49.789 -8.064 -70.934 1.00 81.88 97 GLY A O 1
ATOM 688 N N . LYS A 1 98 ? 50.829 -6.318 -69.941 1.00 81.06 98 LYS A N 1
ATOM 689 C CA . LYS A 1 98 ? 49.855 -6.039 -68.890 1.00 81.06 98 LYS A CA 1
ATOM 690 C C . LYS A 1 98 ? 49.277 -4.629 -69.066 1.00 81.06 98 LYS A C 1
ATOM 692 O O . LYS A 1 98 ? 49.983 -3.713 -69.481 1.00 81.06 98 LYS A O 1
ATOM 697 N N . PRO A 1 99 ? 47.993 -4.420 -68.756 1.00 83.12 99 PRO A N 1
ATOM 698 C CA . PRO A 1 99 ? 47.448 -3.074 -68.625 1.00 83.12 99 PRO A CA 1
ATOM 699 C C . PRO A 1 99 ? 48.152 -2.318 -67.491 1.00 83.12 99 PRO A C 1
ATOM 701 O O . PRO A 1 99 ? 48.456 -2.907 -66.459 1.00 83.12 99 PRO A O 1
ATOM 704 N N . ASN A 1 100 ? 48.380 -1.011 -67.652 1.00 83.12 100 ASN A N 1
ATOM 705 C CA . ASN A 1 100 ? 48.974 -0.199 -66.583 1.00 83.12 100 ASN A CA 1
ATOM 706 C C . ASN A 1 100 ? 47.982 0.176 -65.463 1.00 83.12 100 ASN A C 1
ATOM 708 O O . ASN A 1 100 ? 48.432 0.705 -64.454 1.00 83.12 100 ASN A O 1
ATOM 712 N N . THR A 1 101 ? 46.671 0.028 -65.685 1.00 85.69 101 THR A N 1
ATOM 713 C CA . THR A 1 101 ? 45.578 0.428 -64.771 1.00 85.69 101 THR A CA 1
ATOM 714 C C . THR A 1 101 ? 44.302 -0.336 -65.127 1.00 85.69 101 THR A C 1
ATOM 716 O O . THR A 1 101 ? 44.104 -0.611 -66.319 1.00 85.69 101 THR A O 1
ATOM 719 N N . TYR A 1 102 ? 43.377 -0.512 -64.184 1.00 86.94 102 TYR A N 1
ATOM 720 C CA . TYR A 1 102 ? 42.022 -1.014 -64.441 1.00 86.94 102 TYR A CA 1
ATOM 721 C C . TYR A 1 102 ? 40.983 0.012 -63.960 1.00 86.94 102 TYR A C 1
ATOM 723 O O . TYR A 1 102 ? 40.903 0.288 -62.776 1.00 86.94 102 TYR A O 1
ATOM 731 N N . PRO A 1 103 ? 40.214 0.672 -64.848 1.00 83.19 103 PRO A N 1
ATOM 732 C CA . PRO A 1 103 ? 39.372 1.791 -64.421 1.00 83.19 103 PRO A CA 1
ATOM 733 C C . PRO A 1 103 ? 38.131 1.460 -63.572 1.00 83.19 103 PRO A C 1
ATOM 735 O O . PRO A 1 103 ? 37.453 2.413 -63.194 1.00 83.19 103 PRO A O 1
ATOM 738 N N . ASN A 1 104 ? 37.758 0.187 -63.381 1.00 82.69 104 ASN A N 1
ATOM 739 C CA . ASN A 1 104 ? 36.484 -0.192 -62.747 1.00 82.69 104 ASN A CA 1
ATOM 740 C C . ASN A 1 104 ? 36.459 -1.581 -62.066 1.00 82.69 104 ASN A C 1
ATOM 742 O O . ASN A 1 104 ? 35.382 -2.154 -61.963 1.00 82.69 104 ASN A O 1
ATOM 746 N N . GLY A 1 105 ? 37.606 -2.132 -61.665 1.00 87.06 105 GLY A N 1
ATOM 747 C CA . GLY A 1 105 ? 37.691 -3.427 -60.961 1.00 87.06 105 GLY A CA 1
ATOM 748 C C . GLY A 1 105 ? 38.996 -3.582 -60.175 1.00 87.06 105 GLY A C 1
ATOM 749 O O . GLY A 1 105 ? 39.540 -4.674 -60.134 1.00 87.06 105 GLY A O 1
ATOM 750 N N . ASP A 1 106 ? 39.522 -2.443 -59.724 1.00 91.06 106 ASP A N 1
ATOM 751 C CA . ASP A 1 106 ? 40.770 -2.191 -58.981 1.00 91.06 106 ASP A CA 1
ATOM 752 C C . ASP A 1 106 ? 40.499 -0.847 -58.289 1.00 91.06 106 ASP A C 1
ATOM 754 O O . ASP A 1 106 ? 40.729 0.225 -58.871 1.00 91.06 106 ASP A O 1
ATOM 758 N N . LEU A 1 107 ? 39.729 -0.904 -57.200 1.00 90.62 107 LEU A N 1
ATOM 759 C CA . LEU A 1 107 ? 39.098 0.272 -56.596 1.00 90.62 107 LEU A CA 1
ATOM 760 C C . LEU A 1 107 ? 40.141 1.210 -55.977 1.00 90.62 107 LEU A C 1
ATOM 762 O O . LEU A 1 107 ? 40.099 2.429 -56.200 1.00 90.62 107 LEU A O 1
ATOM 766 N N . ASP A 1 108 ? 41.099 0.636 -55.269 1.00 87.62 108 ASP A N 1
ATOM 767 C CA . ASP A 1 108 ? 42.164 1.325 -54.553 1.00 87.62 108 ASP A CA 1
ATOM 768 C C . ASP A 1 108 ? 43.364 1.721 -55.454 1.00 87.62 108 ASP A C 1
ATOM 770 O O . ASP A 1 108 ? 44.144 2.630 -55.130 1.00 87.62 108 ASP A O 1
ATOM 774 N N . THR A 1 109 ? 43.453 1.148 -56.659 1.00 89.44 109 THR A N 1
ATOM 775 C CA . THR A 1 109 ? 44.461 1.390 -57.701 1.00 89.44 109 THR A CA 1
ATOM 776 C C . THR A 1 109 ? 45.869 0.868 -57.399 1.00 89.44 109 THR A C 1
ATOM 778 O O . THR A 1 109 ? 46.851 1.420 -57.934 1.00 89.44 109 THR A O 1
ATOM 781 N N . ASP A 1 110 ? 46.006 -0.174 -56.579 1.00 84.62 110 ASP A N 1
ATOM 782 C CA . ASP A 1 110 ? 47.303 -0.799 -56.296 1.00 84.62 110 ASP A CA 1
ATOM 783 C C . ASP A 1 110 ? 47.775 -1.777 -57.399 1.00 84.62 110 ASP A C 1
ATOM 785 O O . ASP A 1 110 ? 48.980 -2.050 -57.542 1.00 84.62 110 ASP A O 1
ATOM 789 N N . GLY A 1 111 ? 46.856 -2.173 -58.286 1.00 84.56 111 GLY A N 1
ATOM 790 C CA . GLY A 1 111 ? 47.092 -3.046 -59.429 1.00 84.56 111 GLY A CA 1
ATOM 791 C C . GLY A 1 111 ? 46.753 -4.523 -59.205 1.00 84.56 111 GLY A C 1
ATOM 792 O O . GLY A 1 111 ? 46.973 -5.311 -60.144 1.00 84.56 111 GLY A O 1
ATOM 793 N N . ASN A 1 112 ? 46.243 -4.885 -58.029 1.00 86.81 112 ASN A N 1
ATOM 794 C CA . ASN A 1 112 ? 45.412 -6.062 -57.812 1.00 86.81 112 ASN A CA 1
ATOM 795 C C . ASN A 1 112 ? 43.986 -5.768 -58.319 1.00 86.81 112 ASN A C 1
ATOM 797 O O . ASN A 1 112 ? 43.648 -4.644 -58.674 1.00 86.81 112 ASN A O 1
ATOM 801 N N . LEU A 1 113 ? 43.205 -6.810 -58.581 1.00 91.25 113 LEU A N 1
ATOM 802 C CA . LEU A 1 113 ? 41.814 -6.653 -59.019 1.00 91.25 113 LEU A CA 1
ATOM 803 C C . LEU A 1 113 ? 40.954 -7.105 -57.853 1.00 91.25 113 LEU A C 1
ATOM 805 O O . LEU A 1 113 ? 41.361 -8.083 -57.251 1.00 91.25 113 LEU A O 1
ATOM 809 N N . ASN A 1 114 ? 39.789 -6.491 -57.637 1.00 93.12 114 ASN A N 1
ATOM 810 C CA . ASN A 1 114 ? 38.941 -6.758 -56.465 1.00 93.12 114 ASN A CA 1
ATOM 811 C C . ASN A 1 114 ? 38.793 -8.269 -56.165 1.00 93.12 114 ASN A C 1
ATOM 813 O O . ASN A 1 114 ? 39.278 -8.694 -55.145 1.00 93.12 114 ASN A O 1
ATOM 817 N N . HIS A 1 115 ? 38.365 -9.088 -57.140 1.00 91.62 115 HIS A N 1
ATOM 818 C CA . HIS A 1 115 ? 38.293 -10.572 -57.038 1.00 91.62 115 HIS A CA 1
ATOM 819 C C . HIS A 1 115 ? 39.601 -11.358 -56.811 1.00 91.62 115 HIS A C 1
ATOM 821 O O . HIS A 1 115 ? 39.688 -12.548 -57.123 1.00 91.62 115 HIS A O 1
ATOM 827 N N . LEU A 1 116 ? 40.695 -10.678 -56.499 1.00 91.56 116 LEU A N 1
ATOM 828 C CA . LEU A 1 116 ? 42.012 -11.240 -56.208 1.00 91.56 116 LEU A CA 1
ATOM 829 C C . LEU A 1 116 ? 42.657 -10.540 -55.009 1.00 91.56 116 LEU A C 1
ATOM 831 O O . LEU A 1 116 ? 43.872 -10.687 -54.827 1.00 91.56 116 LEU A O 1
ATOM 835 N N . ASP A 1 117 ? 41.891 -9.723 -54.305 1.00 91.25 117 ASP A N 1
ATOM 836 C CA . ASP A 1 117 ? 42.328 -8.790 -53.292 1.00 91.25 117 ASP A CA 1
ATOM 837 C C . ASP A 1 117 ? 41.425 -8.966 -52.079 1.00 91.25 117 ASP A C 1
ATOM 839 O O . ASP A 1 117 ? 40.219 -8.831 -52.187 1.00 91.25 117 ASP A O 1
ATOM 843 N N . ILE A 1 118 ? 42.006 -9.294 -50.927 1.00 92.56 118 ILE A N 1
ATOM 844 C CA . ILE A 1 118 ? 41.207 -9.544 -49.723 1.00 92.56 118 ILE A CA 1
ATOM 845 C C . ILE A 1 118 ? 40.787 -8.252 -49.003 1.00 92.56 118 ILE A C 1
ATOM 847 O O . ILE A 1 118 ? 40.157 -8.363 -47.955 1.00 92.56 118 ILE A O 1
ATOM 851 N N . ASP A 1 119 ? 41.216 -7.080 -49.483 1.00 93.38 119 ASP A N 1
ATOM 852 C CA . ASP A 1 119 ? 40.897 -5.737 -48.967 1.00 93.38 119 ASP A CA 1
ATOM 853 C C . ASP A 1 119 ? 40.838 -4.756 -50.160 1.00 93.38 119 ASP A C 1
ATOM 855 O O . ASP A 1 119 ? 41.768 -3.987 -50.432 1.00 93.38 119 ASP A O 1
ATOM 859 N N . ALA A 1 120 ? 39.770 -4.856 -50.957 1.00 93.69 120 ALA A N 1
ATOM 860 C CA . ALA A 1 120 ? 39.696 -4.266 -52.294 1.00 93.69 120 ALA A CA 1
ATOM 861 C C . ALA A 1 120 ? 39.671 -2.727 -52.314 1.00 93.69 120 ALA A C 1
ATOM 863 O O . ALA A 1 120 ? 39.981 -2.113 -53.348 1.00 93.69 120 ALA A O 1
ATOM 864 N N . ASP A 1 121 ? 39.279 -2.078 -51.218 1.00 92.44 121 ASP A N 1
ATOM 865 C CA . ASP A 1 121 ? 39.291 -0.620 -51.073 1.00 92.44 121 ASP A CA 1
ATOM 866 C C . ASP A 1 121 ? 40.456 -0.094 -50.199 1.00 92.44 121 ASP A C 1
ATOM 868 O O . ASP A 1 121 ? 40.781 1.108 -50.228 1.00 92.44 121 ASP A O 1
ATOM 872 N N . ASN A 1 122 ? 41.186 -1.028 -49.584 1.00 91.94 122 ASN A N 1
ATOM 873 C CA . ASN A 1 122 ? 42.445 -0.874 -48.874 1.00 91.94 122 ASN A CA 1
ATOM 874 C C . ASN A 1 122 ? 42.329 -0.051 -47.583 1.00 91.94 122 ASN A C 1
ATOM 876 O O . ASN A 1 122 ? 43.223 0.729 -47.203 1.00 91.94 122 ASN A O 1
ATOM 880 N N . ASP A 1 123 ? 41.194 -0.185 -46.915 1.00 92.19 123 ASP A N 1
ATOM 881 C CA . ASP A 1 123 ? 40.866 0.514 -45.688 1.00 92.19 123 ASP A CA 1
ATOM 882 C C . ASP A 1 123 ? 41.391 -0.216 -44.421 1.00 92.19 123 ASP A C 1
ATOM 884 O O . ASP A 1 123 ? 41.504 0.372 -43.332 1.00 92.19 123 ASP A O 1
ATOM 888 N N . GLY A 1 124 ? 41.871 -1.450 -44.585 1.00 90.75 124 GLY A N 1
ATOM 889 C CA . GLY A 1 124 ? 42.418 -2.293 -43.532 1.00 90.75 124 GLY A CA 1
ATOM 890 C C . GLY A 1 124 ? 41.411 -3.233 -42.876 1.00 90.75 124 GLY A C 1
ATOM 891 O O . GLY A 1 124 ? 41.769 -3.849 -41.866 1.00 90.75 124 GLY A O 1
ATOM 892 N N . ILE A 1 125 ? 40.186 -3.334 -43.390 1.00 93.44 125 ILE A N 1
ATOM 893 C CA . ILE A 1 125 ? 39.163 -4.296 -42.992 1.00 93.44 125 ILE A CA 1
ATOM 894 C C . ILE A 1 125 ? 38.998 -5.293 -44.152 1.00 93.44 125 ILE A C 1
ATOM 896 O O . ILE A 1 125 ? 38.700 -4.889 -45.259 1.00 93.44 125 ILE A O 1
ATOM 900 N N . PRO A 1 126 ? 39.180 -6.610 -43.948 1.00 94.88 126 PRO A N 1
ATOM 901 C CA . PRO A 1 126 ? 39.097 -7.544 -45.073 1.00 94.88 126 PRO A CA 1
ATOM 902 C C . PRO A 1 126 ? 37.691 -7.662 -45.689 1.00 94.88 126 PRO A C 1
ATOM 904 O O . PRO A 1 126 ? 36.705 -7.751 -44.950 1.00 94.88 126 PRO A O 1
ATOM 907 N N . ASP A 1 127 ? 37.604 -7.860 -47.004 1.00 95.50 127 ASP A N 1
ATOM 908 C CA . ASP A 1 127 ? 36.368 -8.013 -47.785 1.00 95.50 127 ASP A CA 1
ATOM 909 C C . ASP A 1 127 ? 35.465 -9.129 -47.231 1.00 95.50 127 ASP A C 1
ATOM 911 O O . ASP A 1 127 ? 34.246 -8.982 -47.110 1.00 95.50 127 ASP A O 1
ATOM 915 N N . ASN A 1 128 ? 36.056 -10.225 -46.741 1.00 94.50 128 ASN A N 1
ATOM 916 C CA . ASN A 1 128 ? 35.323 -11.296 -46.059 1.00 94.50 128 ASN A CA 1
ATOM 917 C C . ASN A 1 128 ? 34.544 -10.801 -44.823 1.00 94.50 128 ASN A C 1
ATOM 919 O O . ASN A 1 128 ? 33.496 -11.357 -44.470 1.00 94.50 128 ASN A O 1
ATOM 923 N N . VAL A 1 129 ? 35.093 -9.823 -44.101 1.00 95.12 129 VAL A N 1
ATOM 924 C CA . VAL A 1 129 ? 34.502 -9.214 -42.905 1.00 95.12 129 VAL A CA 1
ATOM 925 C C . VAL A 1 129 ? 33.415 -8.225 -43.302 1.00 95.12 129 VAL A C 1
ATOM 927 O O . VAL A 1 129 ? 32.329 -8.271 -42.721 1.00 95.12 129 VAL A O 1
ATOM 930 N N . GLU A 1 130 ? 33.669 -7.402 -44.311 1.00 94.81 130 GLU A N 1
ATOM 931 C CA . GLU A 1 130 ? 32.760 -6.346 -44.753 1.00 94.81 130 GLU A CA 1
ATOM 932 C C . GLU A 1 130 ? 31.618 -6.842 -45.650 1.00 94.81 130 GLU A C 1
ATOM 934 O O . GLU A 1 130 ? 30.489 -6.343 -45.646 1.00 94.81 130 GLU A O 1
ATOM 939 N N . GLY A 1 131 ? 31.846 -7.916 -46.388 1.00 93.25 131 GLY A N 1
ATOM 940 C CA . GLY A 1 131 ? 30.825 -8.585 -47.179 1.00 93.25 131 GLY A CA 1
ATOM 941 C C . GLY A 1 131 ? 29.718 -9.211 -46.324 1.00 93.25 131 GLY A C 1
ATOM 942 O O . GLY A 1 131 ? 28.754 -9.751 -46.867 1.00 93.25 131 GLY A O 1
ATOM 943 N N . GLN A 1 132 ? 29.815 -9.175 -44.991 1.00 93.56 132 GLN A N 1
ATOM 944 C CA . GLN A 1 132 ? 28.911 -9.870 -44.082 1.00 93.56 132 GLN A CA 1
ATOM 945 C C . GLN A 1 132 ? 28.361 -8.962 -42.976 1.00 93.56 132 GLN A C 1
ATOM 947 O O . GLN A 1 132 ? 29.026 -8.040 -42.519 1.00 93.56 132 GLN A O 1
ATOM 952 N N . PRO A 1 133 ? 27.176 -9.278 -42.419 1.00 89.81 133 PRO A N 1
ATOM 953 C CA . PRO A 1 133 ? 26.708 -8.582 -41.232 1.00 89.81 133 PRO A CA 1
ATOM 954 C C . PRO A 1 133 ? 27.560 -8.954 -40.015 1.00 89.81 133 PRO A C 1
ATOM 956 O O . PRO A 1 133 ? 27.642 -10.130 -39.633 1.00 89.81 133 PRO A O 1
ATOM 959 N N . SER A 1 134 ? 28.081 -7.947 -39.310 1.00 88.62 134 SER A N 1
ATOM 960 C CA . SER A 1 134 ? 28.907 -8.105 -38.103 1.00 88.62 134 SER A CA 1
ATOM 961 C C . SER A 1 134 ? 28.276 -9.033 -37.058 1.00 88.62 134 SER A C 1
ATOM 963 O O . SER A 1 134 ? 28.934 -9.859 -36.417 1.00 88.62 134 SER A O 1
ATOM 965 N N . LYS A 1 135 ? 26.946 -8.963 -36.907 1.00 83.62 135 LYS A N 1
ATOM 966 C CA . LYS A 1 135 ? 26.150 -9.862 -36.055 1.00 83.62 135 LYS A CA 1
ATOM 967 C C . LYS A 1 135 ? 25.511 -10.962 -36.885 1.00 83.62 135 LYS A C 1
ATOM 969 O O . LYS A 1 135 ? 24.333 -10.901 -37.227 1.00 83.62 135 LYS A O 1
ATOM 974 N N . GLY A 1 136 ? 26.274 -12.004 -37.155 1.00 81.31 136 GLY A N 1
ATOM 975 C CA . GLY A 1 136 ? 25.850 -13.070 -38.062 1.00 81.31 136 GLY A CA 1
ATOM 976 C C . GLY A 1 136 ? 26.991 -13.611 -38.904 1.00 81.31 136 GLY A C 1
ATOM 977 O O . GLY A 1 136 ? 26.815 -14.683 -39.475 1.00 81.31 136 GLY A O 1
ATOM 978 N N . TYR A 1 137 ? 28.128 -12.907 -38.893 1.00 90.38 137 TYR A N 1
ATOM 979 C CA . TYR A 1 137 ? 29.399 -13.286 -39.491 1.00 90.38 137 TYR A CA 1
ATOM 980 C C . TYR A 1 137 ? 29.650 -14.797 -39.460 1.00 90.38 137 TYR A C 1
ATOM 982 O O . TYR A 1 137 ? 29.656 -15.442 -38.398 1.00 90.38 137 TYR A O 1
ATOM 990 N N . ILE A 1 138 ? 29.840 -15.349 -40.653 1.00 90.81 138 ILE A N 1
ATOM 991 C CA . ILE A 1 138 ? 30.161 -16.745 -40.886 1.00 90.81 138 ILE A CA 1
ATOM 992 C C . ILE A 1 138 ? 31.675 -16.832 -41.058 1.00 90.81 138 ILE A C 1
ATOM 994 O O . ILE A 1 138 ? 32.253 -16.369 -42.038 1.00 90.81 138 ILE A O 1
ATOM 998 N N . THR A 1 139 ? 32.317 -17.464 -40.083 1.00 91.94 139 THR A N 1
ATOM 999 C CA . THR A 1 139 ? 33.750 -17.738 -40.121 1.00 91.94 139 THR A CA 1
ATOM 1000 C C . THR A 1 139 ? 34.114 -18.686 -41.275 1.00 91.94 139 THR A C 1
ATOM 1002 O O . THR A 1 139 ? 33.461 -19.735 -41.379 1.00 91.94 139 THR A O 1
ATOM 1005 N N . PRO A 1 140 ? 35.209 -18.420 -42.019 1.00 92.88 140 PRO A N 1
ATOM 1006 C CA . PRO A 1 140 ? 35.784 -19.374 -42.967 1.00 92.88 140 PRO A CA 1
ATOM 1007 C C . PRO A 1 140 ? 36.056 -20.747 -42.329 1.00 92.88 140 PRO A C 1
ATOM 1009 O O . PRO A 1 140 ? 36.446 -20.869 -41.162 1.00 92.88 140 PRO A O 1
ATOM 1012 N N . SER A 1 141 ? 35.890 -21.834 -43.076 1.00 92.44 141 SER A N 1
ATOM 1013 C CA . SER A 1 141 ? 36.133 -23.189 -42.560 1.00 92.44 141 SER A CA 1
ATOM 1014 C C . SER A 1 141 ? 37.616 -23.485 -42.280 1.00 92.44 141 SER A C 1
ATOM 1016 O O . SER A 1 141 ? 37.928 -24.423 -41.530 1.00 92.44 141 SER A O 1
ATOM 1018 N N . GLY A 1 142 ? 38.523 -22.694 -42.864 1.00 89.81 142 GLY A N 1
ATOM 1019 C CA . GLY A 1 142 ? 39.975 -22.841 -42.804 1.00 89.81 142 GLY A CA 1
ATOM 1020 C C . GLY A 1 142 ? 40.722 -21.583 -43.269 1.00 89.81 142 GLY A C 1
ATOM 1021 O O . GLY A 1 142 ? 40.177 -20.493 -43.215 1.00 89.81 142 GLY A O 1
ATOM 1022 N N . GLN A 1 143 ? 41.986 -21.742 -43.670 1.00 88.81 143 GLN A N 1
ATOM 1023 C CA . GLN A 1 143 ? 42.863 -20.677 -44.194 1.00 88.81 143 GLN A CA 1
ATOM 1024 C C . GLN A 1 143 ? 43.622 -21.223 -45.409 1.00 88.81 143 GLN A C 1
ATOM 1026 O O . GLN A 1 143 ? 44.114 -22.363 -45.336 1.00 88.81 143 GLN A O 1
ATOM 1031 N N . GLY A 1 144 ? 43.720 -20.446 -46.494 1.00 84.62 144 GLY A N 1
ATOM 1032 C CA . GLY A 1 144 ? 44.270 -20.868 -47.789 1.00 84.62 144 GLY A CA 1
ATOM 1033 C C . GLY A 1 144 ? 43.826 -22.282 -48.191 1.00 84.62 144 GLY A C 1
ATOM 1034 O O . GLY A 1 144 ? 42.675 -22.671 -48.020 1.00 84.62 144 GLY A O 1
ATOM 1035 N N . THR A 1 145 ? 44.780 -23.148 -48.559 1.00 82.25 145 THR A N 1
ATOM 1036 C CA . THR A 1 145 ? 44.521 -24.582 -48.877 1.00 82.25 145 THR A CA 1
ATOM 1037 C C . THR A 1 145 ? 43.832 -25.431 -47.786 1.00 82.25 145 THR A C 1
ATOM 1039 O O . THR A 1 145 ? 43.577 -26.623 -47.991 1.00 82.25 145 THR A O 1
ATOM 1042 N N . GLY A 1 146 ? 43.627 -24.885 -46.585 1.00 86.38 146 GLY A N 1
ATOM 1043 C CA . GLY A 1 146 ? 42.901 -25.514 -45.485 1.00 86.38 146 GLY A CA 1
ATOM 1044 C C . GLY A 1 146 ? 41.381 -25.328 -45.535 1.00 86.38 146 GLY A C 1
ATOM 1045 O O . GLY A 1 146 ? 40.706 -25.955 -44.714 1.00 86.38 146 GLY A O 1
ATOM 1046 N N . ILE A 1 147 ? 40.869 -24.502 -46.451 1.00 89.38 147 ILE A N 1
ATOM 1047 C CA . ILE A 1 147 ? 39.440 -24.286 -46.696 1.00 89.38 147 ILE A CA 1
ATOM 1048 C C . ILE A 1 147 ? 38.757 -25.587 -47.154 1.00 89.38 147 ILE A C 1
ATOM 1050 O O . ILE A 1 147 ? 39.340 -26.447 -47.825 1.00 89.38 147 ILE A O 1
ATOM 1054 N N . THR A 1 148 ? 37.522 -25.787 -46.699 1.00 92.06 148 THR A N 1
ATOM 1055 C CA . THR A 1 148 ? 36.696 -26.952 -47.004 1.00 92.06 148 THR A CA 1
ATOM 1056 C C . THR A 1 148 ? 35.784 -26.640 -48.182 1.00 92.06 148 THR A C 1
ATOM 1058 O O . THR A 1 148 ? 34.684 -26.153 -47.990 1.00 92.06 148 THR A O 1
ATOM 1061 N N . ASP A 1 149 ? 36.214 -27.025 -49.379 1.00 90.12 149 ASP A N 1
ATOM 1062 C CA . ASP A 1 149 ? 35.361 -27.074 -50.571 1.00 90.12 149 ASP A CA 1
ATOM 1063 C C . ASP A 1 149 ? 35.191 -28.542 -51.008 1.00 90.12 149 ASP A C 1
ATOM 1065 O O . ASP A 1 149 ? 36.043 -29.170 -51.661 1.00 90.12 149 ASP A O 1
ATOM 1069 N N . VAL A 1 150 ? 34.089 -29.168 -50.587 1.00 89.88 150 VAL A N 1
ATOM 1070 C CA . VAL A 1 150 ? 33.822 -30.578 -50.907 1.00 89.88 150 VAL A CA 1
ATOM 1071 C C . VAL A 1 150 ? 33.432 -30.742 -52.372 1.00 89.88 150 VAL A C 1
ATOM 1073 O O . VAL A 1 150 ? 33.665 -31.813 -52.958 1.00 89.88 150 VAL A O 1
ATOM 1076 N N . ASN A 1 151 ? 32.823 -29.723 -52.970 1.00 87.81 151 ASN A N 1
ATOM 1077 C CA . ASN A 1 151 ? 32.222 -29.809 -54.290 1.00 87.81 151 ASN A CA 1
ATOM 1078 C C . ASN A 1 151 ? 33.193 -29.372 -55.424 1.00 87.81 151 ASN A C 1
ATOM 1080 O O . ASN A 1 151 ? 33.008 -29.792 -56.573 1.00 87.81 151 ASN A O 1
ATOM 1084 N N . ASN A 1 152 ? 34.332 -28.770 -55.054 1.00 89.25 152 ASN A N 1
ATOM 1085 C CA . ASN A 1 152 ? 35.430 -28.269 -55.890 1.00 89.25 152 ASN A CA 1
ATOM 1086 C C . ASN A 1 152 ? 34.970 -27.184 -56.882 1.00 89.25 152 ASN A C 1
ATOM 1088 O O . ASN A 1 152 ? 35.424 -27.186 -58.039 1.00 89.25 152 ASN A O 1
ATOM 1092 N N . ASN A 1 153 ? 34.016 -26.339 -56.480 1.00 88.44 153 ASN A N 1
ATOM 1093 C CA . ASN A 1 153 ? 33.572 -25.185 -57.259 1.00 88.44 153 ASN A CA 1
ATOM 1094 C C . ASN A 1 153 ? 34.347 -23.912 -56.933 1.00 88.44 153 ASN A C 1
ATOM 1096 O O . ASN A 1 153 ? 34.150 -22.966 -57.685 1.00 88.44 153 ASN A O 1
ATOM 1100 N N . GLY A 1 154 ? 35.271 -23.916 -55.972 1.00 89.56 154 GLY A N 1
ATOM 1101 C CA . GLY A 1 154 ? 36.110 -22.766 -55.637 1.00 89.56 154 GLY A CA 1
ATOM 1102 C C . GLY A 1 154 ? 35.669 -21.965 -54.423 1.00 89.56 154 GLY A C 1
ATOM 1103 O O . GLY A 1 154 ? 36.436 -21.154 -53.942 1.00 89.56 154 GLY A O 1
ATOM 1104 N N . VAL A 1 155 ? 34.460 -22.200 -53.915 1.00 92.31 155 VAL A N 1
ATOM 1105 C CA . VAL A 1 155 ? 33.895 -21.424 -52.805 1.00 92.31 155 VAL A CA 1
ATOM 1106 C C . VAL A 1 155 ? 33.896 -22.283 -51.546 1.00 92.31 155 VAL A C 1
ATOM 1108 O O . VAL A 1 155 ? 33.575 -23.473 -51.608 1.00 92.31 155 VAL A O 1
ATOM 1111 N N . ASP A 1 156 ? 34.236 -21.710 -50.390 1.00 92.75 156 ASP A N 1
ATOM 1112 C CA . ASP A 1 156 ? 34.133 -22.417 -49.108 1.00 92.75 156 ASP A CA 1
ATOM 1113 C C . ASP A 1 156 ? 32.694 -22.919 -48.860 1.00 92.75 156 ASP A C 1
ATOM 1115 O O . ASP A 1 156 ? 31.734 -22.143 -48.889 1.00 92.75 156 ASP A O 1
ATOM 1119 N N . ASP A 1 157 ? 32.536 -24.208 -48.524 1.00 91.75 157 ASP A N 1
ATOM 1120 C CA . ASP A 1 157 ? 31.248 -24.849 -48.223 1.00 91.75 157 ASP A CA 1
ATOM 1121 C C . ASP A 1 157 ? 30.442 -24.085 -47.136 1.00 91.75 157 ASP A C 1
ATOM 1123 O O . ASP A 1 157 ? 29.222 -24.261 -47.032 1.00 91.75 157 ASP A O 1
ATOM 1127 N N . VAL A 1 158 ? 31.087 -23.289 -46.264 1.00 92.69 158 VAL A N 1
ATOM 1128 C CA . VAL A 1 158 ? 30.385 -22.482 -45.237 1.00 92.69 158 VAL A CA 1
ATOM 1129 C C . VAL A 1 158 ? 29.605 -21.304 -45.818 1.00 92.69 158 VAL A C 1
ATOM 1131 O O . VAL A 1 158 ? 28.630 -20.877 -45.193 1.00 92.69 158 VAL A O 1
ATOM 1134 N N . TYR A 1 159 ? 29.983 -20.830 -47.006 1.00 93.12 159 TYR A N 1
ATOM 1135 C CA . TYR A 1 159 ? 29.295 -19.776 -47.754 1.00 93.12 159 TYR A CA 1
ATOM 1136 C C . TYR A 1 159 ? 28.275 -20.337 -48.749 1.00 93.12 159 TYR A C 1
ATOM 1138 O O . TYR A 1 159 ? 27.633 -19.591 -49.485 1.00 93.12 159 TYR A O 1
ATOM 1146 N N . GLU A 1 160 ? 28.045 -21.651 -48.725 1.00 91.69 160 GLU A N 1
ATOM 1147 C CA . GLU A 1 160 ? 27.115 -22.322 -49.623 1.00 91.69 160 GLU A CA 1
ATOM 1148 C C . GLU A 1 160 ? 25.833 -22.800 -48.923 1.00 91.69 160 GLU A C 1
ATOM 1150 O O . GLU A 1 160 ? 25.830 -23.389 -47.837 1.00 91.69 160 GLU A O 1
ATOM 1155 N N . ASP A 1 161 ? 24.707 -22.679 -49.629 1.00 87.38 161 ASP A N 1
ATOM 1156 C CA . ASP A 1 161 ? 23.479 -23.416 -49.320 1.00 87.38 161 ASP A CA 1
ATOM 1157 C C . ASP A 1 161 ? 23.242 -24.469 -50.407 1.00 87.38 161 ASP A C 1
ATOM 1159 O O . ASP A 1 161 ? 22.383 -24.330 -51.285 1.00 87.38 161 ASP A O 1
ATOM 1163 N N . ILE A 1 162 ? 24.017 -25.560 -50.337 1.00 79.94 162 ILE A N 1
ATOM 1164 C CA . ILE A 1 162 ? 23.980 -26.678 -51.298 1.00 79.94 162 ILE A CA 1
ATOM 1165 C C . ILE A 1 162 ? 22.540 -27.178 -51.575 1.00 79.94 162 ILE A C 1
ATOM 1167 O O . ILE A 1 162 ? 22.206 -27.433 -52.736 1.00 79.94 162 ILE A O 1
ATOM 1171 N N . PRO A 1 163 ? 21.642 -27.349 -50.576 1.00 83.38 163 PRO A N 1
ATOM 1172 C CA . PRO A 1 163 ? 20.242 -27.704 -50.829 1.00 83.38 163 PRO A CA 1
ATOM 1173 C C . PRO A 1 163 ? 19.463 -26.746 -51.738 1.00 83.38 163 PRO A C 1
ATOM 1175 O O . PRO A 1 163 ? 18.532 -27.203 -52.410 1.00 83.38 163 PRO A O 1
ATOM 1178 N N . ASN A 1 164 ? 19.804 -25.457 -51.728 1.00 82.62 164 ASN A N 1
ATOM 1179 C CA . ASN A 1 164 ? 19.123 -24.406 -52.481 1.00 82.62 164 ASN A CA 1
ATOM 1180 C C . ASN A 1 164 ? 19.925 -23.897 -53.691 1.00 82.62 164 ASN A C 1
ATOM 1182 O O . ASN A 1 164 ? 19.382 -23.086 -54.434 1.00 82.62 164 ASN A O 1
ATOM 1186 N N . ASN A 1 165 ? 21.125 -24.441 -53.937 1.00 85.56 165 ASN A N 1
ATOM 1187 C CA . ASN A 1 165 ? 22.021 -24.053 -55.034 1.00 85.56 165 ASN A CA 1
ATOM 1188 C C . ASN A 1 165 ? 22.418 -22.568 -54.965 1.00 85.56 165 ASN A C 1
ATOM 1190 O O . ASN A 1 165 ? 22.421 -21.904 -55.993 1.00 85.56 165 ASN A O 1
ATOM 1194 N N . LEU A 1 166 ? 22.683 -22.077 -53.749 1.00 91.44 166 LEU A N 1
ATOM 1195 C CA . LEU A 1 166 ? 23.242 -20.746 -53.519 1.00 91.44 166 LEU A CA 1
ATOM 1196 C C . LEU A 1 166 ? 24.739 -20.886 -53.231 1.00 91.44 166 LEU A C 1
ATOM 1198 O O . LEU A 1 166 ? 25.111 -21.729 -52.408 1.00 91.44 166 LEU A O 1
ATOM 1202 N N . VAL A 1 167 ? 25.544 -20.070 -53.897 1.00 93.25 167 VAL A N 1
ATOM 1203 C CA . VAL A 1 167 ? 27.005 -20.021 -53.849 1.00 93.25 167 VAL A CA 1
ATOM 1204 C C . VAL A 1 167 ? 27.413 -18.600 -53.449 1.00 93.25 167 VAL A C 1
ATOM 1206 O O . VAL A 1 167 ? 26.808 -17.636 -53.919 1.00 93.25 167 VAL A O 1
ATOM 1209 N N . GLY A 1 168 ? 28.392 -18.487 -52.552 1.00 91.62 168 GLY A N 1
ATOM 1210 C CA . GLY A 1 168 ? 28.929 -17.212 -52.079 1.00 91.62 168 GLY A CA 1
ATOM 1211 C C . GLY A 1 168 ? 28.034 -16.445 -51.101 1.00 91.62 168 GLY A C 1
ATOM 1212 O O . GLY A 1 168 ? 26.865 -16.775 -50.849 1.00 91.62 168 GLY A O 1
ATOM 1213 N N . LEU A 1 169 ? 28.601 -15.387 -50.535 1.00 91.75 169 LEU A N 1
ATOM 1214 C CA . LEU A 1 169 ? 27.968 -14.474 -49.596 1.00 91.75 169 LEU A CA 1
ATOM 1215 C C . LEU A 1 169 ? 26.891 -13.612 -50.268 1.00 91.75 169 LEU A C 1
ATOM 1217 O O . LEU A 1 169 ? 26.842 -13.429 -51.482 1.00 91.75 169 LEU A O 1
ATOM 1221 N N . LEU A 1 170 ? 25.965 -13.104 -49.453 1.00 89.44 170 LEU A N 1
ATOM 1222 C CA . LEU A 1 170 ? 25.152 -11.960 -49.851 1.00 89.44 170 LEU A CA 1
ATOM 1223 C C . LEU A 1 170 ? 25.813 -10.743 -49.221 1.00 89.44 170 LEU A C 1
ATOM 1225 O O . LEU A 1 170 ? 25.710 -10.594 -48.006 1.00 89.44 170 LEU A O 1
ATOM 1229 N N . THR A 1 171 ? 26.471 -9.936 -50.046 1.00 92.00 171 THR A N 1
ATOM 1230 C CA . THR A 1 171 ? 27.239 -8.771 -49.600 1.00 92.00 171 THR A CA 1
ATOM 1231 C C . THR A 1 171 ? 26.348 -7.778 -48.865 1.00 92.00 171 THR A C 1
ATOM 1233 O O . THR A 1 171 ? 25.248 -7.468 -49.343 1.00 92.00 171 THR A O 1
ATOM 1236 N N . GLU A 1 172 ? 26.812 -7.277 -47.723 1.00 92.31 172 GLU A N 1
ATOM 1237 C CA . GLU A 1 172 ? 26.124 -6.192 -47.031 1.00 92.31 172 GLU A CA 1
ATOM 1238 C C . GLU A 1 172 ? 26.358 -4.842 -47.712 1.00 92.31 172 GLU A C 1
ATOM 1240 O O . GLU A 1 172 ? 27.357 -4.608 -48.392 1.00 92.31 172 GLU A O 1
ATOM 1245 N N . ASN A 1 173 ? 25.354 -3.983 -47.565 1.00 91.56 173 ASN A N 1
ATOM 1246 C CA . ASN A 1 173 ? 25.459 -2.562 -47.846 1.00 91.56 173 ASN A CA 1
ATOM 1247 C C . ASN A 1 173 ? 24.716 -1.828 -46.721 1.00 91.56 173 ASN A C 1
ATOM 1249 O O . ASN A 1 173 ? 23.478 -1.883 -46.636 1.00 91.56 173 ASN A O 1
ATOM 1253 N N . THR A 1 174 ? 25.482 -1.184 -45.851 1.00 89.25 174 THR A N 1
ATOM 1254 C CA . THR A 1 174 ? 25.021 -0.544 -44.623 1.00 89.25 174 THR A CA 1
ATOM 1255 C C . THR A 1 174 ? 24.243 0.731 -44.935 1.00 89.25 174 THR A C 1
ATOM 1257 O O . THR A 1 174 ? 23.178 0.967 -44.342 1.00 89.25 174 THR A O 1
ATOM 1260 N N . ASP A 1 175 ? 24.681 1.504 -45.929 1.00 84.94 175 ASP A N 1
ATOM 1261 C CA . ASP A 1 175 ? 24.084 2.790 -46.266 1.00 84.94 175 ASP A CA 1
ATOM 1262 C C . ASP A 1 175 ? 23.024 2.772 -47.380 1.00 84.94 175 ASP A C 1
ATOM 1264 O O . ASP A 1 175 ? 22.469 3.837 -47.636 1.00 84.94 175 ASP A O 1
ATOM 1268 N N . ILE A 1 176 ? 22.653 1.614 -47.959 1.00 85.75 176 ILE A N 1
ATOM 1269 C CA . ILE A 1 176 ? 21.960 1.336 -49.258 1.00 85.75 176 ILE A CA 1
ATOM 1270 C C . ILE A 1 176 ? 20.840 2.293 -49.721 1.00 85.75 176 ILE A C 1
ATOM 1272 O O . ILE A 1 176 ? 20.356 2.296 -50.857 1.00 85.75 176 ILE A O 1
ATOM 1276 N N . THR A 1 177 ? 20.309 3.091 -48.807 1.00 78.38 177 THR A N 1
ATOM 1277 C CA . THR A 1 177 ? 19.458 4.240 -49.108 1.00 78.38 177 THR A CA 1
ATOM 1278 C C . THR A 1 177 ? 20.199 5.449 -49.697 1.00 78.38 177 THR A C 1
ATOM 1280 O O . THR A 1 177 ? 19.538 6.313 -50.290 1.00 78.38 177 THR A O 1
ATOM 1283 N N . ASN A 1 178 ? 21.519 5.512 -49.544 1.00 84.38 178 ASN A N 1
ATOM 1284 C CA . ASN A 1 178 ? 22.412 6.581 -49.960 1.00 84.38 178 ASN A CA 1
ATOM 1285 C C . ASN A 1 178 ? 23.073 6.224 -51.294 1.00 84.38 178 ASN A C 1
ATOM 1287 O O . ASN A 1 178 ? 22.901 6.999 -52.249 1.00 84.38 178 ASN A O 1
ATOM 1291 N N . ASP A 1 179 ? 23.695 5.046 -51.406 1.00 86.56 179 ASP A N 1
ATOM 1292 C CA . ASP A 1 179 ? 24.135 4.508 -52.690 1.00 86.56 179 ASP A CA 1
ATOM 1293 C C . ASP A 1 179 ? 23.953 2.980 -52.862 1.00 86.56 179 ASP A C 1
ATOM 1295 O O . ASP A 1 179 ? 22.987 2.408 -52.364 1.00 86.56 179 ASP A O 1
ATOM 1299 N N . ALA A 1 180 ? 24.708 2.374 -53.779 1.00 89.31 180 ALA A N 1
ATOM 1300 C CA . ALA A 1 180 ? 24.588 0.968 -54.172 1.00 89.31 180 ALA A CA 1
ATOM 1301 C C . ALA A 1 180 ? 25.957 0.269 -54.232 1.00 89.31 180 ALA A C 1
ATOM 1303 O O . ALA A 1 180 ? 26.075 -0.763 -54.896 1.00 89.31 180 ALA A O 1
ATOM 1304 N N . ILE A 1 181 ? 26.977 0.872 -53.625 1.00 91.38 181 ILE A N 1
ATOM 1305 C CA . ILE A 1 181 ? 28.320 0.327 -53.489 1.00 91.38 181 ILE A CA 1
ATOM 1306 C C . ILE A 1 181 ? 28.269 -0.615 -52.278 1.00 91.38 181 ILE A C 1
ATOM 1308 O O . ILE A 1 181 ? 27.796 -0.206 -51.227 1.00 91.38 181 ILE A O 1
ATOM 1312 N N . PRO A 1 182 ? 28.552 -1.916 -52.421 1.00 93.44 182 PRO A N 1
ATOM 1313 C CA . PRO A 1 182 ? 28.633 -2.810 -51.267 1.00 93.44 182 PRO A CA 1
ATOM 1314 C C . PRO A 1 182 ? 29.743 -2.371 -50.315 1.00 93.44 182 PRO A C 1
ATOM 1316 O O . PRO A 1 182 ? 30.723 -1.810 -50.788 1.00 93.44 182 PRO A O 1
ATOM 1319 N N . ASP A 1 183 ? 29.609 -2.688 -49.030 1.00 95.25 183 ASP A N 1
ATOM 1320 C CA . ASP A 1 183 ? 30.492 -2.129 -47.998 1.00 95.25 183 ASP A CA 1
ATOM 1321 C C . ASP A 1 183 ? 31.977 -2.462 -48.233 1.00 95.25 183 ASP A C 1
ATOM 1323 O O . ASP A 1 183 ? 32.791 -1.562 -48.186 1.00 95.25 183 ASP A O 1
ATOM 1327 N N . TYR A 1 184 ? 32.313 -3.682 -48.682 1.00 95.06 184 TYR A N 1
ATOM 1328 C CA . TYR A 1 184 ? 33.697 -4.068 -49.050 1.00 95.06 184 TYR A CA 1
ATOM 1329 C C . TYR A 1 184 ? 34.324 -3.259 -50.214 1.00 95.06 184 TYR A C 1
ATOM 1331 O O . TYR A 1 184 ? 35.462 -3.469 -50.612 1.00 95.06 184 TYR A O 1
ATOM 1339 N N . LEU A 1 185 ? 33.546 -2.385 -50.861 1.00 94.88 185 LEU A N 1
ATOM 1340 C CA . LEU A 1 185 ? 33.997 -1.468 -51.913 1.00 94.88 185 LEU A CA 1
ATOM 1341 C C . LEU A 1 185 ? 33.678 -0.006 -51.584 1.00 94.88 185 LEU A C 1
ATOM 1343 O O . LEU A 1 185 ? 33.837 0.866 -52.453 1.00 94.88 185 L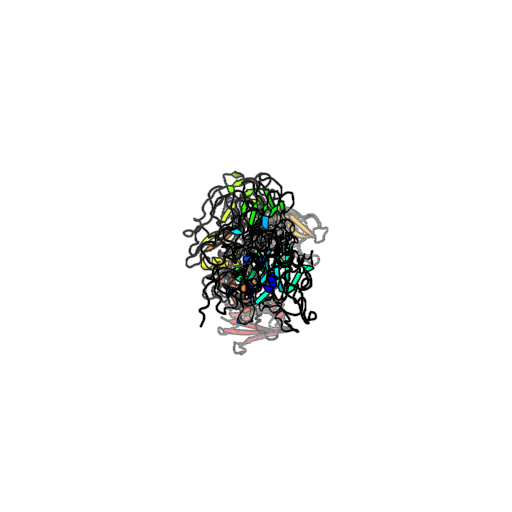EU A O 1
ATOM 1347 N N . ASP A 1 186 ? 33.138 0.270 -50.403 1.00 93.81 186 ASP A N 1
ATOM 1348 C CA . ASP A 1 186 ? 32.702 1.596 -50.007 1.00 93.81 186 ASP A CA 1
ATOM 1349 C C . ASP A 1 186 ? 33.629 2.172 -48.946 1.00 93.81 186 ASP A C 1
ATOM 1351 O O . ASP A 1 186 ? 33.622 1.761 -47.805 1.00 93.81 186 ASP A O 1
ATOM 1355 N N . THR A 1 187 ? 34.357 3.226 -49.304 1.00 92.75 187 THR A N 1
ATOM 1356 C CA . THR A 1 187 ? 35.351 3.860 -48.421 1.00 92.75 187 THR A CA 1
ATOM 1357 C C . THR A 1 187 ? 34.777 4.568 -47.173 1.00 92.75 187 THR A C 1
ATOM 1359 O O . THR A 1 187 ? 35.537 5.211 -46.440 1.00 92.75 187 THR A O 1
ATOM 1362 N N . ASP A 1 188 ? 33.451 4.602 -47.032 1.00 92.25 188 ASP A N 1
ATOM 1363 C CA . ASP A 1 188 ? 32.647 5.247 -45.975 1.00 92.25 188 ASP A CA 1
ATOM 1364 C C . ASP A 1 188 ? 31.297 4.500 -45.899 1.00 92.25 188 ASP A C 1
ATOM 1366 O O . ASP A 1 188 ? 30.258 5.042 -46.294 1.00 92.25 188 ASP A O 1
ATOM 1370 N N . SER A 1 189 ? 31.335 3.231 -45.469 1.00 93.62 189 SER A N 1
ATOM 1371 C CA . SER A 1 189 ? 30.240 2.245 -45.530 1.00 93.62 189 SER A CA 1
ATOM 1372 C C . SER A 1 189 ? 28.938 2.700 -44.866 1.00 93.62 189 SER A C 1
ATOM 1374 O O . SER A 1 189 ? 27.848 2.226 -45.200 1.00 93.62 189 SER A O 1
ATOM 1376 N N . ASP A 1 190 ? 29.007 3.609 -43.895 1.00 89.12 190 ASP A N 1
ATOM 1377 C CA . ASP A 1 190 ? 27.843 4.153 -43.197 1.00 89.12 190 ASP A CA 1
ATOM 1378 C C . ASP A 1 190 ? 27.499 5.606 -43.591 1.00 89.12 190 ASP A C 1
ATOM 1380 O O . ASP A 1 190 ? 26.411 6.118 -43.273 1.00 89.12 190 ASP A O 1
ATOM 1384 N N . ASN A 1 191 ? 28.377 6.250 -44.365 1.00 89.50 191 ASN A N 1
ATOM 1385 C CA . ASN A 1 191 ? 28.254 7.603 -44.890 1.00 89.50 191 ASN A CA 1
ATOM 1386 C C . ASN A 1 191 ? 28.149 8.682 -43.800 1.00 89.50 191 ASN A C 1
ATOM 1388 O O . ASN A 1 191 ? 27.454 9.705 -43.969 1.00 89.50 191 ASN A O 1
ATOM 1392 N N . ASP A 1 192 ? 28.790 8.465 -42.651 1.00 85.25 192 ASP A N 1
ATOM 1393 C CA . ASP A 1 192 ? 28.828 9.418 -41.542 1.00 85.25 192 ASP A CA 1
ATOM 1394 C C . ASP A 1 192 ? 29.854 10.552 -41.771 1.00 85.25 192 ASP A C 1
ATOM 1396 O O . ASP A 1 192 ? 29.757 11.650 -41.183 1.00 85.25 192 ASP A O 1
ATOM 1400 N N . GLY A 1 193 ? 30.757 10.351 -42.739 1.00 87.31 193 GLY A N 1
ATOM 1401 C CA . GLY A 1 193 ? 31.785 11.287 -43.173 1.00 87.31 193 GLY A CA 1
ATOM 1402 C C . GLY A 1 193 ? 33.144 11.104 -42.492 1.00 87.31 193 GLY A C 1
ATOM 1403 O O . GLY A 1 193 ? 34.037 11.950 -42.697 1.00 87.31 193 GLY A O 1
ATOM 1404 N N . ILE A 1 194 ? 33.298 10.075 -41.664 1.00 88.31 194 ILE A N 1
ATOM 1405 C CA . ILE A 1 194 ? 34.562 9.419 -41.339 1.00 88.31 194 ILE A CA 1
ATOM 1406 C C . ILE A 1 194 ? 34.759 8.299 -42.379 1.00 88.31 194 ILE A C 1
ATOM 1408 O O . ILE A 1 194 ? 33.818 7.878 -43.017 1.00 88.31 194 ILE A O 1
ATOM 1412 N N . LEU A 1 195 ? 36.009 7.992 -42.724 1.00 91.94 195 LEU A N 1
ATOM 1413 C CA . LEU A 1 195 ? 36.278 6.940 -43.713 1.00 91.94 195 LEU A CA 1
ATOM 1414 C C . LEU A 1 195 ? 36.562 5.656 -42.949 1.00 91.94 195 LEU A C 1
ATOM 1416 O O . LEU A 1 195 ? 37.235 5.749 -41.915 1.00 91.94 195 LEU A O 1
ATOM 1420 N N . ASP A 1 196 ? 36.221 4.510 -43.519 1.00 92.62 196 ASP A N 1
ATOM 1421 C CA . ASP A 1 196 ? 36.347 3.201 -42.867 1.00 92.62 196 ASP A CA 1
ATOM 1422 C C . ASP A 1 196 ? 37.808 2.899 -42.470 1.00 92.62 196 ASP A C 1
ATOM 1424 O O . ASP A 1 196 ? 38.100 2.491 -41.345 1.00 92.62 196 ASP A O 1
ATOM 1428 N N . ILE A 1 197 ? 38.783 3.385 -43.255 1.00 92.25 197 ILE A N 1
ATOM 1429 C CA . ILE A 1 197 ? 40.225 3.361 -42.917 1.00 92.25 197 ILE A CA 1
ATOM 1430 C C . ILE A 1 197 ? 40.603 4.090 -41.612 1.00 92.25 197 ILE A C 1
ATOM 1432 O O . ILE A 1 197 ? 41.699 3.932 -41.062 1.00 92.25 197 ILE A O 1
ATOM 1436 N N . ALA A 1 198 ? 39.758 4.999 -41.133 1.00 90.69 198 ALA A N 1
ATOM 1437 C CA . ALA A 1 198 ? 39.919 5.672 -39.848 1.00 90.69 198 ALA A CA 1
ATOM 1438 C C . ALA A 1 198 ? 39.173 4.958 -38.705 1.00 90.69 198 ALA A C 1
ATOM 1440 O O . ALA A 1 198 ? 39.395 5.319 -37.540 1.00 90.69 198 ALA A O 1
ATOM 1441 N N . GLU A 1 199 ? 38.352 3.966 -39.042 1.00 90.81 199 GLU A N 1
ATOM 1442 C CA . GLU A 1 199 ? 37.411 3.224 -38.201 1.00 90.81 199 GLU A CA 1
ATOM 1443 C C . GLU A 1 199 ? 37.647 1.706 -38.194 1.00 90.81 199 GLU A C 1
ATOM 1445 O O . GLU A 1 199 ? 37.017 1.008 -37.407 1.00 90.81 199 GLU A O 1
ATOM 1450 N N . ASN A 1 200 ? 38.670 1.220 -38.901 1.00 90.19 200 ASN A N 1
ATOM 1451 C CA . ASN A 1 200 ? 39.199 -0.154 -38.896 1.00 90.19 200 ASN A CA 1
ATOM 1452 C C . ASN A 1 200 ? 39.695 -0.696 -37.533 1.00 90.19 200 ASN A C 1
ATOM 1454 O O . ASN A 1 200 ? 40.451 -1.659 -37.462 1.00 90.19 200 ASN A O 1
ATOM 1458 N N . GLY A 1 201 ? 39.362 -0.041 -36.418 1.00 87.12 201 GLY A N 1
ATOM 1459 C CA . GLY A 1 201 ? 39.734 -0.457 -35.066 1.00 87.12 201 GLY A CA 1
ATOM 1460 C C . GLY A 1 201 ? 41.180 -0.174 -34.645 1.00 87.12 201 GLY A C 1
ATOM 1461 O O . GLY A 1 201 ? 41.499 -0.281 -33.450 1.00 87.12 201 GLY A O 1
ATOM 1462 N N . VAL A 1 202 ? 42.048 0.317 -35.542 1.00 82.12 202 VAL A N 1
ATOM 1463 C CA . VAL A 1 202 ? 43.436 0.698 -35.224 1.00 82.12 202 VAL A CA 1
ATOM 1464 C C . VAL A 1 202 ? 43.692 2.184 -35.531 1.00 82.12 202 VAL A C 1
ATOM 1466 O O . VAL A 1 202 ? 44.406 2.520 -36.472 1.00 82.12 202 VAL A O 1
ATOM 1469 N N . PRO A 1 203 ? 43.286 3.139 -34.656 1.00 67.94 203 PRO A N 1
ATOM 1470 C CA . PRO A 1 203 ? 43.334 4.587 -34.941 1.00 67.94 203 PRO A CA 1
ATOM 1471 C C . PRO A 1 203 ? 44.719 5.182 -35.260 1.00 67.94 203 PRO A C 1
ATOM 1473 O O . PRO A 1 203 ? 44.851 6.365 -35.584 1.00 67.94 203 PRO A O 1
ATOM 1476 N N . ALA A 1 204 ? 45.790 4.414 -35.047 1.00 74.38 204 ALA A N 1
ATOM 1477 C CA . ALA A 1 204 ? 47.152 4.803 -35.392 1.00 74.38 204 ALA A CA 1
ATOM 1478 C C . ALA A 1 204 ? 47.500 4.536 -36.868 1.00 74.38 204 ALA A C 1
ATOM 1480 O O . ALA A 1 204 ? 48.499 5.089 -37.341 1.00 74.38 204 ALA A O 1
ATOM 1481 N N . HIS A 1 205 ? 46.723 3.701 -37.557 1.00 79.88 205 HIS A N 1
ATOM 1482 C CA . HIS A 1 205 ? 46.929 3.237 -38.921 1.00 79.88 205 HIS A CA 1
ATOM 1483 C C . HIS A 1 205 ? 45.738 3.718 -39.760 1.00 79.88 205 HIS A C 1
ATOM 1485 O O . HIS A 1 205 ? 44.703 3.089 -39.805 1.00 79.88 205 HIS A O 1
ATOM 1491 N N . ASN A 1 206 ? 45.864 4.909 -40.347 1.00 78.88 206 ASN A N 1
ATOM 1492 C CA . ASN A 1 206 ? 44.811 5.537 -41.158 1.00 78.88 206 ASN A CA 1
ATOM 1493 C C . ASN A 1 206 ? 45.386 6.178 -42.430 1.00 78.88 206 ASN A C 1
ATOM 1495 O O . ASN A 1 206 ? 45.004 7.272 -42.859 1.00 78.88 206 ASN A O 1
ATOM 1499 N N . VAL A 1 207 ? 46.451 5.567 -42.944 1.00 76.44 207 VAL A N 1
ATOM 1500 C CA . VAL A 1 207 ? 47.194 6.043 -44.104 1.00 76.44 207 VAL A CA 1
ATOM 1501 C C . VAL A 1 207 ? 47.570 4.853 -44.966 1.00 76.44 207 VAL A C 1
ATOM 1503 O O . VAL A 1 207 ? 48.209 3.932 -44.475 1.00 76.44 207 VAL A O 1
ATOM 1506 N N . LEU A 1 208 ? 47.289 4.954 -46.263 1.00 73.88 208 LEU A N 1
ATOM 1507 C CA . LEU A 1 208 ? 47.768 4.041 -47.303 1.00 73.88 208 LEU A CA 1
ATOM 1508 C C . LEU A 1 208 ? 49.295 4.172 -47.456 1.00 73.88 208 LEU A C 1
ATOM 1510 O O . LEU A 1 208 ? 49.819 4.874 -48.331 1.00 73.88 208 LEU A O 1
ATOM 1514 N N . SER A 1 209 ? 50.046 3.620 -46.503 1.00 69.44 209 SER A N 1
ATOM 1515 C CA . SER A 1 209 ? 51.503 3.569 -46.550 1.00 69.44 209 SER A CA 1
ATOM 1516 C C . SER A 1 209 ? 52.028 2.313 -45.860 1.00 69.44 209 SER A C 1
ATOM 1518 O O . SER A 1 209 ? 52.288 2.318 -44.658 1.00 69.44 209 SER A O 1
ATOM 1520 N N . GLY A 1 210 ? 52.266 1.272 -46.646 1.00 65.06 210 GLY A N 1
ATOM 1521 C CA . GLY A 1 210 ? 52.792 -0.013 -46.196 1.00 65.06 210 GLY A CA 1
ATOM 1522 C C . GLY A 1 210 ? 53.489 -0.734 -47.344 1.00 65.06 210 GLY A C 1
ATOM 1523 O O . GLY A 1 210 ? 53.428 -0.287 -48.488 1.00 65.06 210 GLY A O 1
ATOM 1524 N N . GLY A 1 211 ? 54.262 -1.770 -47.029 1.00 82.81 211 GLY A N 1
ATOM 1525 C CA . GLY A 1 211 ? 54.451 -2.854 -47.989 1.00 82.81 211 GLY A CA 1
ATOM 1526 C C . GLY A 1 211 ? 53.314 -3.855 -47.807 1.00 82.81 211 GLY A C 1
ATOM 1527 O O . GLY A 1 211 ? 52.528 -3.708 -46.879 1.00 82.81 211 GLY A O 1
ATOM 1528 N N . ASP A 1 212 ? 53.278 -4.845 -48.677 1.00 87.19 212 ASP A N 1
ATOM 1529 C CA . ASP A 1 212 ? 52.533 -6.089 -48.514 1.00 87.19 212 ASP A CA 1
ATOM 1530 C C . ASP A 1 212 ? 53.592 -7.191 -48.713 1.00 87.19 212 ASP A C 1
ATOM 1532 O O . ASP A 1 212 ? 54.219 -7.302 -49.782 1.00 87.19 212 ASP A O 1
ATOM 1536 N N . VAL A 1 213 ? 53.984 -7.852 -47.619 1.00 88.62 213 VAL A N 1
ATOM 1537 C CA . VAL A 1 213 ? 55.079 -8.837 -47.611 1.00 88.62 213 VAL A CA 1
ATOM 1538 C C . VAL A 1 213 ? 54.651 -10.174 -48.223 1.00 88.62 213 VAL A C 1
ATOM 1540 O O . VAL A 1 213 ? 55.507 -10.868 -48.796 1.00 88.62 213 VAL A O 1
ATOM 1543 N N . ASP A 1 214 ? 53.374 -10.512 -48.113 1.00 86.12 214 ASP A N 1
ATOM 1544 C CA . ASP A 1 214 ? 52.752 -11.804 -48.409 1.00 86.12 214 ASP A CA 1
ATOM 1545 C C . ASP A 1 214 ? 52.216 -11.859 -49.827 1.00 86.12 214 ASP A C 1
ATOM 1547 O O . ASP A 1 214 ? 52.311 -12.905 -50.480 1.00 86.12 214 ASP A O 1
ATOM 1551 N N . GLY A 1 215 ? 51.774 -10.711 -50.335 1.00 87.12 215 GLY A N 1
ATOM 1552 C CA . GLY A 1 215 ? 51.093 -10.583 -51.608 1.00 87.12 215 GLY A CA 1
ATOM 1553 C C . GLY A 1 215 ? 49.621 -10.972 -51.529 1.00 87.12 215 GLY A C 1
ATOM 1554 O O . GLY A 1 215 ? 49.150 -11.514 -52.529 1.00 87.12 215 GLY A O 1
ATOM 1555 N N . ASP A 1 216 ? 48.966 -10.829 -50.373 1.00 85.56 216 ASP A N 1
ATOM 1556 C CA . ASP A 1 216 ? 47.566 -11.225 -50.175 1.00 85.56 216 ASP A CA 1
ATOM 1557 C C . ASP A 1 216 ? 46.556 -10.091 -50.373 1.00 85.56 216 ASP A C 1
ATOM 1559 O O . ASP A 1 216 ? 45.373 -10.395 -50.449 1.00 85.56 216 ASP A O 1
ATOM 1563 N N . GLY A 1 217 ? 47.015 -8.847 -50.543 1.00 88.25 217 GLY A N 1
ATOM 1564 C CA . GLY A 1 217 ? 46.155 -7.680 -50.775 1.00 88.25 217 GLY A CA 1
ATOM 1565 C C . GLY A 1 217 ? 46.069 -6.734 -49.577 1.00 88.25 217 GLY A C 1
ATOM 1566 O O . GLY A 1 217 ? 45.986 -5.522 -49.750 1.00 88.25 217 GLY A O 1
ATOM 1567 N N . LEU A 1 218 ? 46.274 -7.244 -48.359 1.00 90.06 218 LEU A N 1
ATOM 1568 C CA . LEU A 1 218 ? 46.195 -6.456 -47.130 1.00 90.06 218 LEU A CA 1
ATOM 1569 C C . LEU A 1 218 ? 47.558 -5.835 -46.774 1.00 90.06 218 LEU A C 1
ATOM 1571 O O . LEU A 1 218 ? 48.592 -6.502 -46.692 1.00 90.06 218 LEU A O 1
ATOM 1575 N N . TYR A 1 219 ? 47.614 -4.523 -46.521 1.00 89.88 219 TYR A N 1
ATOM 1576 C CA . TYR A 1 219 ? 48.894 -3.884 -46.183 1.00 89.88 219 TYR A CA 1
ATOM 1577 C C . TYR A 1 219 ? 49.458 -4.336 -44.823 1.00 89.88 219 TYR A C 1
ATOM 1579 O O . TYR A 1 219 ? 48.747 -4.337 -43.826 1.00 89.88 219 TYR A O 1
ATOM 1587 N N . ASP A 1 220 ? 50.795 -4.475 -44.718 1.00 87.62 220 ASP A N 1
ATOM 1588 C CA . ASP A 1 220 ? 51.570 -4.832 -43.499 1.00 87.62 220 ASP A CA 1
ATOM 1589 C C . ASP A 1 220 ? 51.220 -4.012 -42.229 1.00 87.62 220 ASP A C 1
ATOM 1591 O O . ASP A 1 220 ? 51.668 -4.310 -41.116 1.00 87.62 220 ASP A O 1
ATOM 1595 N N . ILE A 1 221 ? 50.599 -2.841 -42.407 1.00 86.56 221 ILE A N 1
ATOM 1596 C CA . ILE A 1 221 ? 50.192 -1.966 -41.303 1.00 86.56 221 ILE A CA 1
ATOM 1597 C C . ILE A 1 221 ? 48.862 -2.406 -40.686 1.00 86.56 221 ILE A C 1
ATOM 1599 O O . ILE A 1 221 ? 48.656 -2.131 -39.507 1.00 86.56 221 ILE A O 1
ATOM 1603 N N . PHE A 1 222 ? 48.004 -3.057 -41.462 1.00 88.12 222 PHE A N 1
ATOM 1604 C CA . PHE A 1 222 ? 46.718 -3.613 -41.056 1.00 88.12 222 PHE A CA 1
ATOM 1605 C C . PHE A 1 222 ? 46.853 -5.108 -40.768 1.00 88.12 222 PHE A C 1
ATOM 1607 O O . PHE A 1 222 ? 46.373 -5.547 -39.733 1.00 88.12 222 PHE A O 1
ATOM 1614 N N . ASP A 1 223 ? 47.657 -5.808 -41.574 1.00 87.38 223 ASP A N 1
ATOM 1615 C CA . ASP A 1 223 ? 47.923 -7.244 -41.492 1.00 87.38 223 ASP A CA 1
ATOM 1616 C C . ASP A 1 223 ? 48.468 -7.697 -40.117 1.00 87.38 223 ASP A C 1
ATOM 1618 O O . ASP A 1 223 ? 49.635 -7.477 -39.738 1.00 87.38 223 ASP A O 1
ATOM 1622 N N . GLU A 1 224 ? 47.608 -8.367 -39.346 1.00 82.25 224 GLU A N 1
ATOM 1623 C CA . GLU A 1 224 ? 47.964 -9.052 -38.107 1.00 82.25 224 GLU A CA 1
ATOM 1624 C C . GLU A 1 224 ? 48.504 -10.477 -38.343 1.00 82.25 224 GLU A C 1
ATOM 1626 O O . GLU A 1 224 ? 49.058 -11.098 -37.412 1.00 82.25 224 GLU A O 1
ATOM 1631 N N . ASN A 1 225 ? 48.412 -10.996 -39.570 1.00 85.00 225 ASN A N 1
ATOM 1632 C CA . ASN A 1 225 ? 48.741 -12.356 -39.956 1.00 85.00 225 ASN A CA 1
ATOM 1633 C C . ASN A 1 225 ? 49.522 -12.511 -41.275 1.00 85.00 225 ASN A C 1
ATOM 1635 O O . ASN A 1 225 ? 49.020 -12.981 -42.286 1.00 85.00 225 ASN A O 1
ATOM 1639 N N . ASN A 1 226 ? 50.842 -12.392 -41.162 1.00 86.75 226 ASN A N 1
ATOM 1640 C CA . ASN A 1 226 ? 51.753 -12.739 -42.252 1.00 86.75 226 ASN A CA 1
ATOM 1641 C C . ASN A 1 226 ? 51.617 -14.205 -42.761 1.00 86.75 226 ASN A C 1
ATOM 1643 O O . ASN A 1 226 ? 52.180 -15.154 -42.180 1.00 86.75 226 ASN A O 1
ATOM 1647 N N . ASP A 1 227 ? 50.953 -14.375 -43.901 1.00 89.31 227 ASP A N 1
ATOM 1648 C CA . ASP A 1 227 ? 50.656 -15.630 -44.594 1.00 89.31 227 ASP A CA 1
ATOM 1649 C C . ASP A 1 227 ? 51.765 -16.180 -45.506 1.00 89.31 227 ASP A C 1
ATOM 1651 O O . ASP A 1 227 ? 51.644 -17.257 -46.097 1.00 89.31 227 ASP A O 1
ATOM 1655 N N . SER A 1 228 ? 52.957 -15.586 -45.480 1.00 87.88 228 SER A N 1
ATOM 1656 C CA . SER A 1 228 ? 54.159 -16.028 -46.208 1.00 87.88 228 SER A CA 1
ATOM 1657 C C . SER A 1 228 ? 54.586 -17.484 -45.924 1.00 87.88 228 SER A C 1
ATOM 1659 O O . SER A 1 228 ? 55.525 -18.015 -46.537 1.00 87.88 228 SER A O 1
ATOM 1661 N N . SER A 1 229 ? 53.970 -18.132 -44.928 1.00 86.81 229 SER A N 1
ATOM 1662 C CA . SER A 1 229 ? 54.196 -19.527 -44.545 1.00 86.81 229 SER A CA 1
ATOM 1663 C C . SER A 1 229 ? 53.138 -20.523 -45.041 1.00 86.81 229 SER A C 1
ATOM 1665 O O . SER A 1 229 ? 53.393 -21.735 -44.956 1.00 86.81 229 SER A O 1
ATOM 1667 N N . ILE A 1 230 ? 52.012 -20.044 -45.574 1.00 85.88 230 ILE A N 1
ATOM 1668 C CA . ILE A 1 230 ? 50.935 -20.845 -46.162 1.00 85.88 230 ILE A CA 1
ATOM 1669 C C . ILE A 1 230 ? 50.872 -20.646 -47.689 1.00 85.88 230 ILE A C 1
ATOM 1671 O O . ILE A 1 230 ? 51.776 -20.079 -48.298 1.00 85.88 230 ILE A O 1
ATOM 1675 N N . SER A 1 231 ? 49.898 -21.288 -48.329 1.00 85.12 231 SER A N 1
ATOM 1676 C CA . SER A 1 231 ? 49.571 -21.117 -49.747 1.00 85.12 231 SER A CA 1
ATOM 1677 C C . SER A 1 231 ? 48.110 -20.693 -49.774 1.00 85.12 231 SER A C 1
ATOM 1679 O O . SER A 1 231 ? 47.297 -21.446 -49.223 1.00 85.12 231 SER A O 1
ATOM 1681 N N . GLY A 1 232 ? 47.838 -19.526 -50.356 1.00 86.56 232 GLY A N 1
ATOM 1682 C CA . GLY A 1 232 ? 46.608 -18.762 -50.141 1.00 86.56 232 GLY A CA 1
ATOM 1683 C C . GLY A 1 232 ? 46.735 -17.779 -48.984 1.00 86.56 232 GLY A C 1
ATOM 1684 O O . GLY A 1 232 ? 47.825 -17.645 -48.421 1.00 86.56 232 GLY A O 1
ATOM 1685 N N . SER A 1 233 ? 45.605 -17.189 -48.614 1.00 89.25 233 SER A N 1
ATOM 1686 C CA . SER A 1 233 ? 45.512 -16.123 -47.616 1.00 89.25 233 SER A CA 1
ATOM 1687 C C . SER A 1 233 ? 44.575 -16.509 -46.470 1.00 89.25 233 SER A C 1
ATOM 1689 O O . SER A 1 233 ? 43.771 -17.449 -46.553 1.00 89.25 233 SER A O 1
ATOM 1691 N N . THR A 1 234 ? 44.697 -15.800 -45.360 1.00 91.81 234 THR A N 1
ATOM 1692 C CA . THR A 1 234 ? 43.742 -15.780 -44.262 1.00 91.81 234 THR A CA 1
ATOM 1693 C C . THR A 1 234 ? 42.789 -14.631 -44.521 1.00 91.81 234 THR A C 1
ATOM 1695 O O . THR A 1 234 ? 42.967 -13.538 -44.006 1.00 91.81 234 THR A O 1
ATOM 1698 N N . VAL A 1 235 ? 41.757 -14.917 -45.309 1.00 91.94 235 VAL A N 1
ATOM 1699 C CA . VAL A 1 235 ? 40.826 -13.931 -45.889 1.00 91.94 235 VAL A CA 1
ATOM 1700 C C . VAL A 1 235 ? 40.102 -13.035 -44.886 1.00 91.94 235 VAL A C 1
ATOM 1702 O O . VAL A 1 235 ? 39.494 -12.052 -45.263 1.00 91.94 235 VAL A O 1
ATOM 1705 N N . ASN A 1 236 ? 40.137 -13.373 -43.599 1.00 92.19 236 ASN A N 1
ATOM 1706 C CA . ASN A 1 236 ? 39.514 -12.590 -42.542 1.00 92.19 236 ASN A CA 1
ATOM 1707 C C . ASN A 1 236 ? 40.511 -11.995 -41.539 1.00 92.19 236 ASN A C 1
ATOM 1709 O O . ASN A 1 236 ? 40.088 -11.630 -40.448 1.00 92.19 236 ASN A O 1
ATOM 1713 N N . ASP A 1 237 ? 41.814 -12.041 -41.824 1.00 90.62 237 ASP A N 1
ATOM 1714 C CA . ASP A 1 237 ? 42.922 -11.592 -40.964 1.00 90.62 237 ASP A CA 1
ATOM 1715 C C . ASP A 1 237 ? 42.758 -11.907 -39.455 1.00 90.62 237 ASP A C 1
ATOM 1717 O O . ASP A 1 237 ? 42.976 -11.102 -38.557 1.00 90.62 237 ASP A O 1
ATOM 1721 N N . ASN A 1 238 ? 42.308 -13.126 -39.129 1.00 86.62 238 ASN A N 1
ATOM 1722 C CA . ASN A 1 238 ? 41.997 -13.568 -37.758 1.00 86.62 238 ASN A CA 1
ATOM 1723 C C . ASN A 1 238 ? 40.855 -12.830 -37.022 1.00 86.62 238 ASN A C 1
ATOM 1725 O O . ASN A 1 238 ? 40.626 -13.134 -35.842 1.00 86.62 238 ASN A O 1
ATOM 1729 N N . HIS A 1 239 ? 40.057 -11.997 -37.691 1.00 87.19 239 HIS A N 1
ATOM 1730 C CA . HIS A 1 239 ? 38.777 -11.487 -37.192 1.00 87.19 239 HIS A CA 1
ATOM 1731 C C . HIS A 1 239 ? 37.754 -12.634 -37.070 1.00 87.19 239 HIS A C 1
ATOM 1733 O O . HIS A 1 239 ? 36.908 -12.868 -37.931 1.00 87.19 239 HIS A O 1
ATOM 1739 N N . ASN A 1 240 ? 37.862 -13.442 -36.006 1.00 83.38 240 ASN A N 1
ATOM 1740 C CA . ASN A 1 240 ? 37.143 -14.713 -35.885 1.00 83.38 240 ASN A CA 1
ATOM 1741 C C . ASN A 1 240 ? 36.496 -14.968 -34.501 1.00 83.38 240 ASN A C 1
ATOM 1743 O O . ASN A 1 240 ? 37.097 -15.627 -33.636 1.00 83.38 240 ASN A O 1
ATOM 1747 N N . PRO A 1 241 ? 35.225 -14.562 -34.307 1.00 87.31 241 PRO A N 1
ATOM 1748 C CA . PRO A 1 241 ? 34.491 -13.595 -35.132 1.00 87.31 241 PRO A CA 1
ATOM 1749 C C . PRO A 1 241 ? 35.034 -12.170 -34.917 1.00 87.31 241 PRO A C 1
ATOM 1751 O O . PRO A 1 241 ? 35.674 -11.942 -33.884 1.00 87.31 241 PRO A O 1
ATOM 1754 N N . PRO A 1 242 ? 34.732 -11.218 -35.819 1.00 89.19 242 PRO A N 1
ATOM 1755 C CA . PRO A 1 242 ? 35.014 -9.805 -35.604 1.00 89.19 242 PRO A CA 1
ATOM 1756 C C . PRO A 1 242 ? 34.522 -9.333 -34.232 1.00 89.19 242 PRO A C 1
ATOM 1758 O O . PRO A 1 242 ? 33.464 -9.761 -33.744 1.00 89.19 242 PRO A O 1
ATOM 1761 N N . SER A 1 243 ? 35.301 -8.481 -33.568 1.00 89.31 243 SER A N 1
ATOM 1762 C CA . SER A 1 243 ? 34.990 -8.011 -32.222 1.00 89.31 243 SER A CA 1
ATOM 1763 C C . SER A 1 243 ? 35.323 -6.537 -32.025 1.00 89.31 243 SER A C 1
ATOM 1765 O O . SER A 1 243 ? 36.141 -5.965 -32.734 1.00 89.31 243 SER A O 1
ATOM 1767 N N . VAL A 1 244 ? 34.760 -5.945 -30.966 1.00 87.19 244 VAL A N 1
ATOM 1768 C CA . VAL A 1 244 ? 35.027 -4.546 -30.572 1.00 87.19 244 VAL A CA 1
ATOM 1769 C C . VAL A 1 244 ? 36.502 -4.271 -30.256 1.00 87.19 244 VAL A C 1
ATOM 1771 O O . VAL A 1 244 ? 36.913 -3.124 -30.117 1.00 87.19 244 VAL A O 1
ATOM 1774 N N . ALA A 1 245 ? 37.296 -5.324 -30.026 1.00 86.62 245 ALA A N 1
ATOM 1775 C CA . ALA A 1 245 ? 38.732 -5.188 -29.820 1.00 86.62 245 ALA A CA 1
ATOM 1776 C C . ALA A 1 245 ? 39.493 -5.026 -31.140 1.00 86.62 245 ALA A C 1
ATOM 1778 O O . ALA A 1 245 ? 40.588 -4.470 -31.104 1.00 86.62 245 ALA A O 1
ATOM 1779 N N . ASP A 1 246 ? 38.907 -5.506 -32.237 1.00 87.06 246 ASP A N 1
ATOM 1780 C CA . ASP A 1 246 ? 39.544 -5.613 -33.542 1.00 87.06 246 ASP A CA 1
ATOM 1781 C C . ASP A 1 246 ? 39.085 -4.475 -34.465 1.00 87.06 246 ASP A C 1
ATOM 1783 O O . ASP A 1 246 ? 39.933 -3.852 -35.079 1.00 87.06 246 ASP A O 1
ATOM 1787 N N . LEU A 1 247 ? 37.784 -4.139 -34.474 1.00 90.75 247 LEU A N 1
ATOM 1788 C CA . LEU A 1 247 ? 37.175 -3.159 -35.398 1.00 90.75 247 LEU A CA 1
ATOM 1789 C C . LEU A 1 247 ? 36.594 -1.909 -34.714 1.00 90.75 247 LEU A C 1
ATOM 1791 O O . LEU A 1 247 ? 35.838 -1.153 -35.309 1.00 90.75 247 LEU A O 1
ATOM 1795 N N . GLY A 1 248 ? 36.913 -1.689 -33.437 1.00 88.31 248 GLY A N 1
ATOM 1796 C CA . GLY A 1 248 ? 36.360 -0.552 -32.694 1.00 88.31 248 GLY A CA 1
ATOM 1797 C C . GLY A 1 248 ? 34.873 -0.705 -32.346 1.00 88.31 248 GLY A C 1
ATOM 1798 O O . GLY A 1 248 ? 34.279 -1.748 -32.584 1.00 88.31 248 GLY A O 1
ATOM 1799 N N . ASP A 1 249 ? 34.346 0.289 -31.634 1.00 87.94 249 ASP A N 1
ATOM 1800 C CA . ASP A 1 249 ? 32.956 0.468 -31.162 1.00 87.94 249 ASP A CA 1
ATOM 1801 C C . ASP A 1 249 ? 32.988 1.648 -30.161 1.00 87.94 249 ASP A C 1
ATOM 1803 O O . ASP A 1 249 ? 33.091 1.502 -28.929 1.00 87.94 249 ASP A O 1
ATOM 1807 N N . VAL A 1 250 ? 33.038 2.863 -30.703 1.00 85.50 250 VAL A N 1
ATOM 1808 C CA . VAL A 1 250 ? 33.211 4.131 -29.994 1.00 85.50 250 VAL A CA 1
ATOM 1809 C C . VAL A 1 250 ? 32.053 4.377 -29.035 1.00 85.50 250 VAL A C 1
ATOM 1811 O O . VAL A 1 250 ? 32.278 4.874 -27.919 1.00 85.50 250 VAL A O 1
ATOM 1814 N N . ASP A 1 251 ? 30.825 4.046 -29.426 1.00 79.44 251 ASP A N 1
ATOM 1815 C CA . ASP A 1 251 ? 29.629 4.303 -28.627 1.00 79.44 251 ASP A CA 1
ATOM 1816 C C . ASP A 1 251 ? 29.255 3.139 -27.677 1.00 79.44 251 ASP A C 1
ATOM 1818 O O . ASP A 1 251 ? 28.503 3.344 -26.715 1.00 79.44 251 ASP A O 1
ATOM 1822 N N . ASN A 1 252 ? 29.936 1.995 -27.817 1.00 83.75 252 ASN A N 1
ATOM 1823 C CA . ASN A 1 252 ? 29.799 0.757 -27.042 1.00 83.75 252 ASN A CA 1
ATOM 1824 C C . ASN A 1 252 ? 28.430 0.086 -27.189 1.00 83.75 252 ASN A C 1
ATOM 1826 O O . ASN A 1 252 ? 27.947 -0.564 -26.243 1.00 83.75 252 ASN A O 1
ATOM 1830 N N . ASP A 1 253 ? 27.780 0.269 -28.330 1.00 78.75 253 ASP A N 1
ATOM 1831 C CA . ASP A 1 253 ? 26.436 -0.211 -28.571 1.00 78.75 253 ASP A CA 1
ATOM 1832 C C . ASP A 1 253 ? 26.375 -1.452 -29.484 1.00 78.75 253 ASP A C 1
ATOM 1834 O O . ASP A 1 253 ? 25.289 -2.046 -29.579 1.00 78.75 253 ASP A O 1
ATOM 1838 N N . PHE A 1 254 ? 27.518 -1.950 -29.992 1.00 84.50 254 PHE A N 1
ATOM 1839 C CA . PHE A 1 254 ? 27.608 -3.179 -30.792 1.00 84.50 254 PHE A CA 1
ATOM 1840 C C . PHE A 1 254 ? 26.876 -4.338 -30.114 1.00 84.50 254 PHE A C 1
ATOM 1842 O O . PHE A 1 254 ? 26.157 -5.098 -30.735 1.00 84.50 254 PHE A O 1
ATOM 1849 N N . ASN A 1 255 ? 26.923 -4.495 -28.790 1.00 77.31 255 ASN A N 1
ATOM 1850 C CA . ASN A 1 255 ? 26.195 -5.597 -28.130 1.00 77.31 255 ASN A CA 1
ATOM 1851 C C . ASN A 1 255 ? 24.671 -5.369 -27.977 1.00 77.31 255 ASN A C 1
ATOM 1853 O O . ASN A 1 255 ? 23.977 -6.200 -27.381 1.00 77.31 255 ASN A O 1
ATOM 1857 N N . THR A 1 256 ? 24.146 -4.254 -28.488 1.00 79.00 256 THR A N 1
ATOM 1858 C CA . THR A 1 256 ? 22.734 -3.856 -28.475 1.00 79.00 256 THR A CA 1
ATOM 1859 C C . THR A 1 256 ? 22.181 -3.720 -29.896 1.00 79.00 256 THR A C 1
ATOM 1861 O O . THR A 1 256 ? 21.922 -4.752 -30.526 1.00 79.00 256 THR A O 1
ATOM 1864 N N . ILE A 1 257 ? 21.972 -2.502 -30.404 1.00 79.19 257 ILE A N 1
ATOM 1865 C CA . ILE A 1 257 ? 21.348 -2.265 -31.708 1.00 79.19 257 ILE A CA 1
ATOM 1866 C C . ILE A 1 257 ? 22.292 -1.830 -32.821 1.00 79.19 257 ILE A C 1
ATOM 1868 O O . ILE A 1 257 ? 21.957 -2.184 -33.949 1.00 79.19 257 ILE A O 1
ATOM 1872 N N . GLY A 1 258 ? 23.397 -1.139 -32.538 1.00 81.00 258 GLY A N 1
ATOM 1873 C CA . GLY A 1 258 ? 24.323 -0.673 -33.570 1.00 81.00 258 GLY A CA 1
ATOM 1874 C C . GLY A 1 258 ? 25.358 -1.708 -33.979 1.00 81.00 258 GLY A C 1
ATOM 1875 O O . GLY A 1 258 ? 25.114 -2.919 -33.843 1.00 81.00 258 GLY A O 1
ATOM 1876 N N . ASP A 1 259 ? 26.465 -1.235 -34.528 1.00 87.56 259 ASP A N 1
ATOM 1877 C CA . ASP A 1 259 ? 27.445 -2.032 -35.266 1.00 87.56 259 ASP A CA 1
ATOM 1878 C C . ASP A 1 259 ? 28.890 -1.678 -34.847 1.00 87.56 259 ASP A C 1
ATOM 1880 O O . ASP A 1 259 ? 29.097 -1.146 -33.758 1.00 87.56 259 ASP A O 1
ATOM 1884 N N . PHE A 1 260 ? 29.902 -2.100 -35.605 1.00 90.75 260 PHE A N 1
ATOM 1885 C CA . PHE A 1 260 ? 31.263 -1.570 -35.462 1.00 90.75 260 PHE A CA 1
ATOM 1886 C C . PHE A 1 260 ? 31.364 -0.177 -36.079 1.00 90.75 260 PHE A C 1
ATOM 1888 O O . PHE A 1 260 ? 30.511 0.189 -36.878 1.00 90.75 260 PHE A O 1
ATOM 1895 N N . ASP A 1 261 ? 32.412 0.569 -35.718 1.00 89.12 261 ASP A N 1
ATOM 1896 C CA . ASP A 1 261 ? 32.538 1.997 -36.042 1.00 89.12 261 ASP A CA 1
ATOM 1897 C C . ASP A 1 261 ? 32.344 2.289 -37.539 1.00 89.12 261 ASP A C 1
ATOM 1899 O O . ASP A 1 261 ? 31.533 3.137 -37.871 1.00 89.12 261 ASP A O 1
ATOM 1903 N N . TYR A 1 262 ? 32.974 1.513 -38.428 1.00 91.81 262 TYR A N 1
ATOM 1904 C CA . TYR A 1 262 ? 32.869 1.686 -39.888 1.00 91.81 262 TYR A CA 1
ATOM 1905 C C . TYR A 1 262 ? 31.457 1.447 -40.467 1.00 91.81 262 TYR A C 1
ATOM 1907 O O . TYR A 1 262 ? 31.158 1.785 -41.602 1.00 91.81 262 TYR A O 1
ATOM 1915 N N . ARG A 1 263 ? 30.549 0.851 -39.687 1.00 90.75 263 ARG A N 1
ATOM 1916 C CA . ARG A 1 263 ? 29.144 0.611 -40.061 1.00 90.75 263 ARG A CA 1
ATOM 1917 C C . ARG A 1 263 ? 28.164 1.388 -39.193 1.00 90.75 263 ARG A C 1
ATOM 1919 O O . ARG A 1 263 ? 26.959 1.104 -39.228 1.00 90.75 263 ARG A O 1
ATOM 1926 N N . ASP A 1 264 ? 28.644 2.300 -38.357 1.00 86.38 264 ASP A N 1
ATOM 1927 C CA . ASP A 1 264 ? 27.820 2.934 -37.342 1.00 86.38 264 ASP A CA 1
ATOM 1928 C C . ASP A 1 264 ? 27.889 4.461 -37.357 1.00 86.38 264 ASP A C 1
ATOM 1930 O O . ASP A 1 264 ? 28.792 5.070 -36.789 1.00 86.38 264 ASP A O 1
ATOM 1934 N N . THR A 1 265 ? 26.817 5.070 -37.893 1.00 72.12 265 THR A N 1
ATOM 1935 C CA . THR A 1 265 ? 26.666 6.520 -38.172 1.00 72.12 265 THR A CA 1
ATOM 1936 C C . THR A 1 265 ? 26.696 7.462 -36.953 1.00 72.12 265 THR A C 1
ATOM 1938 O O . THR A 1 265 ? 26.230 8.615 -36.986 1.00 72.12 265 THR A O 1
ATOM 1941 N N . GLY A 1 266 ? 27.164 6.955 -35.819 1.00 67.00 266 GLY A N 1
ATOM 1942 C CA . GLY A 1 266 ? 27.350 7.623 -34.552 1.00 67.00 266 GLY A CA 1
ATOM 1943 C C . GLY A 1 266 ? 26.467 7.059 -33.447 1.00 67.00 266 GLY A C 1
ATOM 1944 O O . GLY A 1 266 ? 25.675 6.143 -33.616 1.00 67.00 266 GLY A O 1
ATOM 1945 N N . ALA A 1 267 ? 26.570 7.685 -32.271 1.00 66.12 267 ALA A N 1
ATOM 1946 C CA . ALA A 1 267 ? 25.997 7.118 -31.061 1.00 66.12 267 ALA A CA 1
ATOM 1947 C C . ALA A 1 267 ? 24.489 6.819 -31.179 1.00 66.12 267 ALA A C 1
ATOM 1949 O O . ALA A 1 267 ? 23.677 7.746 -31.284 1.00 66.12 267 ALA A O 1
ATOM 1950 N N . ASN A 1 268 ? 24.107 5.552 -31.060 1.00 78.69 268 ASN A N 1
ATOM 1951 C CA . ASN A 1 268 ? 22.730 5.091 -31.193 1.00 78.69 268 ASN A CA 1
ATOM 1952 C C . ASN A 1 268 ? 21.929 5.268 -29.887 1.00 78.69 268 ASN A C 1
ATOM 1954 O O . ASN A 1 268 ? 22.448 5.513 -28.786 1.00 78.69 268 ASN A O 1
ATOM 1958 N N . GLY A 1 269 ? 20.597 5.251 -29.996 1.00 87.38 269 GLY A N 1
ATOM 1959 C CA . GLY A 1 269 ? 19.714 5.209 -28.826 1.00 87.38 269 GLY A CA 1
ATOM 1960 C C . GLY A 1 269 ? 19.652 3.808 -28.202 1.00 87.38 269 GLY A C 1
ATOM 1961 O O . GLY A 1 269 ? 20.106 2.832 -28.775 1.00 87.38 269 GLY A O 1
ATOM 1962 N N . THR A 1 270 ? 19.042 3.658 -27.026 1.00 91.56 270 THR A N 1
ATOM 1963 C CA . THR A 1 270 ? 19.026 2.366 -26.314 1.00 91.56 270 THR A CA 1
ATOM 1964 C C . THR A 1 270 ? 17.592 1.867 -26.145 1.00 91.56 270 THR A C 1
ATOM 1966 O O . THR A 1 270 ? 16.870 2.394 -25.296 1.00 91.56 270 THR A O 1
ATOM 1969 N N . PRO A 1 271 ? 17.124 0.874 -26.917 1.00 95.31 271 PRO A N 1
ATOM 1970 C CA . PRO A 1 271 ? 15.773 0.355 -26.769 1.00 95.31 271 PRO A CA 1
ATOM 1971 C C . PRO A 1 271 ? 15.692 -0.640 -25.613 1.00 95.31 271 PRO A C 1
ATOM 1973 O O . PRO A 1 271 ? 16.498 -1.561 -25.497 1.00 95.31 271 PRO A O 1
ATOM 1976 N N . MET A 1 272 ? 14.672 -0.487 -24.775 1.00 97.25 272 MET A N 1
ATOM 1977 C CA . MET A 1 272 ? 14.393 -1.393 -23.664 1.00 97.25 272 MET A CA 1
ATOM 1978 C C . MET A 1 272 ? 12.904 -1.714 -23.618 1.00 97.25 272 MET A C 1
ATOM 1980 O O . MET A 1 272 ? 12.071 -0.817 -23.739 1.00 97.25 272 MET A O 1
ATOM 1984 N N . ILE A 1 273 ? 12.557 -2.980 -23.402 1.00 98.38 273 ILE A N 1
ATOM 1985 C CA . ILE A 1 273 ? 11.201 -3.396 -23.059 1.00 98.38 273 ILE A CA 1
ATOM 1986 C C . ILE A 1 273 ? 10.910 -2.847 -21.666 1.00 98.38 273 ILE A C 1
ATOM 1988 O O . ILE A 1 273 ? 11.557 -3.219 -20.681 1.00 98.38 273 ILE A O 1
ATOM 1992 N N . THR A 1 274 ? 9.938 -1.948 -21.580 1.00 98.19 274 THR A N 1
ATOM 1993 C CA . THR A 1 274 ? 9.641 -1.187 -20.358 1.00 98.19 274 THR A CA 1
ATOM 1994 C C . THR A 1 274 ? 8.289 -1.532 -19.763 1.00 98.19 274 THR A C 1
ATOM 1996 O O . THR A 1 274 ? 8.110 -1.423 -18.545 1.00 98.19 274 THR A O 1
ATOM 1999 N N . GLN A 1 275 ? 7.350 -2.005 -20.582 1.00 98.06 275 GLN A N 1
ATOM 2000 C CA . GLN A 1 275 ? 6.044 -2.428 -20.106 1.00 98.06 275 GLN A CA 1
ATOM 2001 C C . GLN A 1 275 ? 5.460 -3.557 -20.957 1.00 98.06 275 GLN A C 1
ATOM 2003 O O . GLN A 1 275 ? 5.486 -3.524 -22.184 1.00 98.06 275 GLN A O 1
ATOM 2008 N N . VAL A 1 276 ? 4.877 -4.549 -20.287 1.00 97.50 276 VAL A N 1
ATOM 2009 C CA . VAL A 1 276 ? 3.999 -5.550 -20.902 1.00 97.50 276 VAL A CA 1
ATOM 2010 C C . VAL A 1 276 ? 2.652 -5.444 -20.207 1.00 97.50 276 VAL A C 1
ATOM 2012 O O . VAL A 1 276 ? 2.560 -5.556 -18.984 1.00 97.50 276 VAL A O 1
ATOM 2015 N N . TYR A 1 277 ? 1.595 -5.172 -20.961 1.00 95.94 277 TYR A N 1
ATOM 2016 C CA . TYR A 1 277 ? 0.237 -5.095 -20.439 1.00 95.94 277 TYR A CA 1
ATOM 2017 C C . TYR A 1 277 ? -0.595 -6.222 -21.009 1.00 95.94 277 TYR A C 1
ATOM 2019 O O . TYR A 1 277 ? -0.721 -6.374 -22.225 1.00 95.94 277 TYR A O 1
ATOM 2027 N N . GLN A 1 278 ? -1.238 -6.965 -20.123 1.00 92.69 278 GLN A N 1
ATOM 2028 C CA . GLN A 1 278 ? -2.083 -8.063 -20.517 1.00 92.69 278 GLN A CA 1
ATOM 2029 C C . GLN A 1 278 ? -3.312 -8.095 -19.615 1.00 92.69 278 GLN A C 1
ATOM 2031 O O . GLN A 1 278 ? -3.239 -8.484 -18.457 1.00 92.69 278 GLN A O 1
ATOM 2036 N N . PHE A 1 279 ? -4.472 -7.680 -20.119 1.00 91.12 279 PHE A N 1
ATOM 2037 C CA . PHE A 1 279 ? -5.689 -7.716 -19.312 1.00 91.12 279 PHE A CA 1
ATOM 2038 C C . PHE A 1 279 ? -6.949 -7.872 -20.161 1.00 91.12 279 PHE A C 1
ATOM 2040 O O . PHE A 1 279 ? -7.096 -7.242 -21.207 1.00 91.12 279 PHE A O 1
ATOM 2047 N N . GLY A 1 280 ? -7.875 -8.739 -19.738 1.00 87.94 280 GLY A N 1
ATOM 2048 C CA . GLY A 1 280 ? -9.054 -9.082 -20.537 1.00 87.94 280 GLY A CA 1
ATOM 2049 C C . GLY A 1 280 ? -8.653 -9.562 -21.936 1.00 87.94 280 GLY A C 1
ATOM 2050 O O . GLY A 1 280 ? -7.839 -10.478 -22.068 1.00 87.94 280 GLY A O 1
ATOM 2051 N N . SER A 1 281 ? -9.176 -8.919 -22.980 1.00 89.81 281 SER A N 1
ATOM 2052 C CA . SER A 1 281 ? -8.750 -9.129 -24.370 1.00 89.81 281 SER A CA 1
ATOM 2053 C C . SER A 1 281 ? -7.701 -8.128 -24.855 1.00 89.81 281 SER A C 1
ATOM 2055 O O . SER A 1 281 ? -7.290 -8.236 -25.997 1.00 89.81 281 SER A O 1
ATOM 2057 N N . GLU A 1 282 ? -7.299 -7.143 -24.054 1.00 92.94 282 GLU A N 1
ATOM 2058 C CA . GLU A 1 282 ? -6.388 -6.065 -24.452 1.00 92.94 282 GLU A CA 1
ATOM 2059 C C . GLU A 1 282 ? -4.934 -6.414 -24.121 1.00 92.94 282 GLU A C 1
ATOM 2061 O O . GLU A 1 282 ? -4.637 -6.996 -23.071 1.00 92.94 282 GLU A O 1
ATOM 2066 N N . ARG A 1 283 ? -4.027 -6.111 -25.050 1.00 94.56 283 ARG A N 1
ATOM 2067 C CA . ARG A 1 283 ? -2.613 -6.490 -24.987 1.00 94.56 283 ARG A CA 1
ATOM 2068 C C . ARG A 1 283 ? -1.751 -5.331 -25.456 1.00 94.56 283 ARG A C 1
ATOM 2070 O O . ARG A 1 283 ? -2.050 -4.762 -26.506 1.00 94.56 283 ARG A O 1
ATOM 2077 N N . TRP A 1 284 ? -0.690 -5.030 -24.713 1.00 96.88 284 TRP A N 1
ATOM 2078 C CA . TRP A 1 284 ? 0.320 -4.065 -25.127 1.00 96.88 284 TRP A CA 1
ATOM 2079 C C . TRP A 1 284 ? 1.738 -4.525 -24.809 1.00 96.88 284 TRP A C 1
ATOM 2081 O O . TRP A 1 284 ? 1.974 -5.167 -23.786 1.00 96.88 284 TRP A O 1
ATOM 2091 N N . ILE A 1 285 ? 2.673 -4.131 -25.667 1.00 98.12 285 ILE A N 1
ATOM 2092 C CA . ILE A 1 285 ? 4.114 -4.212 -25.427 1.00 98.12 285 ILE A CA 1
ATOM 2093 C C . ILE A 1 285 ? 4.682 -2.819 -25.681 1.00 98.12 285 ILE A C 1
ATOM 2095 O O . ILE A 1 285 ? 4.420 -2.224 -26.728 1.00 98.12 285 ILE A O 1
ATOM 2099 N N . GLU A 1 286 ? 5.437 -2.301 -24.724 1.00 98.12 286 GLU A N 1
ATOM 2100 C CA . GLU A 1 286 ? 6.122 -1.019 -24.813 1.00 98.12 286 GLU A CA 1
ATOM 2101 C C . GLU A 1 286 ? 7.630 -1.227 -24.885 1.00 98.12 286 GLU A C 1
ATOM 2103 O O . GLU A 1 286 ? 8.211 -1.947 -24.067 1.00 98.12 286 GLU A O 1
ATOM 2108 N N . ILE A 1 287 ? 8.246 -0.551 -25.852 1.00 98.31 287 ILE A N 1
ATOM 2109 C CA . ILE A 1 287 ? 9.693 -0.399 -25.949 1.00 98.31 287 ILE A CA 1
ATOM 2110 C C . ILE A 1 287 ? 9.995 1.093 -25.885 1.00 98.31 287 ILE A C 1
ATOM 2112 O O . ILE A 1 287 ? 9.438 1.864 -26.667 1.00 98.31 287 ILE A O 1
ATOM 2116 N N . THR A 1 288 ? 10.887 1.497 -24.993 1.00 97.25 288 THR A N 1
ATOM 2117 C CA . THR A 1 288 ? 11.294 2.896 -24.826 1.00 97.25 288 THR A CA 1
ATOM 2118 C C . THR A 1 288 ? 12.749 3.070 -25.221 1.00 97.25 288 THR A C 1
ATOM 2120 O O . THR A 1 288 ? 13.579 2.237 -24.857 1.00 97.25 288 THR A O 1
ATOM 2123 N N . ASN A 1 289 ? 13.070 4.169 -25.909 1.00 95.81 289 ASN A N 1
ATOM 2124 C CA . ASN A 1 289 ? 14.452 4.618 -26.022 1.00 95.81 289 ASN A CA 1
ATOM 2125 C C . ASN A 1 289 ? 14.877 5.248 -24.689 1.00 95.81 289 ASN A C 1
ATOM 2127 O O . ASN A 1 289 ? 14.466 6.361 -24.362 1.00 95.81 289 ASN A O 1
ATOM 2131 N N . ILE A 1 290 ? 15.687 4.542 -23.905 1.00 94.56 290 ILE A N 1
ATOM 2132 C CA . ILE A 1 290 ? 16.162 5.029 -22.605 1.00 94.56 290 ILE A CA 1
ATOM 2133 C C . ILE A 1 290 ? 17.388 5.943 -22.710 1.00 94.56 290 ILE A C 1
ATOM 2135 O O . ILE A 1 290 ? 17.806 6.502 -21.693 1.00 94.56 290 ILE A O 1
ATOM 2139 N N . SER A 1 291 ? 17.948 6.126 -23.913 1.00 91.06 291 SER A N 1
ATOM 2140 C CA . SER A 1 291 ? 18.988 7.126 -24.147 1.00 91.06 291 SER A CA 1
ATOM 2141 C C . SER A 1 291 ? 18.443 8.523 -23.864 1.00 91.06 291 SER A C 1
ATOM 2143 O O . SER A 1 291 ? 17.293 8.847 -24.166 1.00 91.06 291 SER A O 1
ATOM 2145 N N . THR A 1 292 ? 19.280 9.371 -23.268 1.00 89.06 292 THR A N 1
ATOM 2146 C CA . THR A 1 292 ? 18.937 10.770 -22.978 1.00 89.06 292 THR A CA 1
ATOM 2147 C C . THR A 1 292 ? 19.354 11.735 -24.084 1.00 89.06 292 THR A C 1
ATOM 2149 O O . THR A 1 292 ? 19.032 12.920 -23.999 1.00 89.06 292 THR A O 1
ATOM 2152 N N . THR A 1 293 ? 20.110 11.264 -25.077 1.00 89.75 293 THR A N 1
ATOM 2153 C CA . THR A 1 293 ? 20.748 12.122 -26.089 1.00 89.75 293 THR A CA 1
ATOM 2154 C C . THR A 1 293 ? 20.511 11.661 -27.515 1.00 89.75 293 THR A C 1
ATOM 2156 O O . THR A 1 293 ? 20.357 12.517 -28.380 1.00 89.75 293 THR A O 1
ATOM 2159 N N . ASN A 1 294 ? 20.444 10.351 -27.749 1.00 89.50 294 ASN A N 1
ATOM 2160 C CA . ASN A 1 294 ? 20.506 9.792 -29.094 1.00 89.50 294 ASN A CA 1
ATOM 2161 C C . ASN A 1 294 ? 19.177 9.167 -29.503 1.00 89.50 294 ASN A C 1
ATOM 2163 O O . ASN A 1 294 ? 18.562 8.435 -28.720 1.00 89.50 294 ASN A O 1
ATOM 2167 N N . SER A 1 295 ? 18.737 9.453 -30.723 1.00 90.62 295 SER A N 1
ATOM 2168 C CA . SER A 1 295 ? 17.594 8.778 -31.336 1.00 90.62 295 SER A CA 1
ATOM 2169 C C . SER A 1 295 ? 18.005 7.390 -31.827 1.00 90.62 295 SER A C 1
ATOM 2171 O O . SER A 1 295 ? 19.173 7.145 -32.093 1.00 90.62 295 SER A O 1
ATOM 2173 N N . ILE A 1 296 ? 17.041 6.483 -31.953 1.00 89.69 296 ILE A N 1
ATOM 2174 C CA . ILE A 1 296 ? 17.235 5.196 -32.625 1.00 89.69 296 ILE A CA 1
ATOM 2175 C C . ILE A 1 296 ? 16.732 5.345 -34.060 1.00 89.69 296 ILE A C 1
ATOM 2177 O O . ILE A 1 296 ? 15.542 5.642 -34.224 1.00 89.69 296 ILE A O 1
ATOM 2181 N N . PRO A 1 297 ? 17.576 5.158 -35.085 1.00 86.62 297 PRO A N 1
ATOM 2182 C CA . PRO A 1 297 ? 17.152 5.122 -36.478 1.00 86.62 297 PRO A CA 1
ATOM 2183 C C . PRO A 1 297 ? 16.017 4.126 -36.760 1.00 86.62 297 PRO A C 1
ATOM 2185 O O . PRO A 1 297 ? 15.752 3.179 -36.012 1.00 86.62 297 PRO A O 1
ATOM 2188 N N . ALA A 1 298 ? 15.308 4.350 -37.866 1.00 86.69 298 ALA A N 1
ATOM 2189 C CA . ALA A 1 298 ? 14.297 3.407 -38.324 1.00 86.69 298 ALA A CA 1
ATOM 2190 C C . ALA A 1 298 ? 14.931 2.036 -38.620 1.00 86.69 298 ALA A C 1
ATOM 2192 O O . ALA A 1 298 ? 16.063 1.944 -39.067 1.00 86.69 298 ALA A O 1
ATOM 2193 N N . ASN A 1 299 ? 14.165 0.969 -38.420 1.00 84.94 299 ASN A N 1
ATOM 2194 C CA . ASN A 1 299 ? 14.514 -0.428 -38.691 1.00 84.94 299 ASN A CA 1
ATOM 2195 C C . ASN A 1 299 ? 15.564 -1.093 -37.779 1.00 84.94 299 ASN A C 1
ATOM 2197 O O . ASN A 1 299 ? 15.763 -2.302 -37.898 1.00 84.94 299 ASN A O 1
ATOM 2201 N N . LEU A 1 300 ? 16.145 -0.385 -36.804 1.00 86.88 300 LEU A N 1
ATOM 2202 C CA . LEU A 1 300 ? 17.111 -0.992 -35.872 1.00 86.88 300 LEU A CA 1
ATOM 2203 C C . LEU A 1 300 ? 16.462 -1.755 -34.708 1.00 86.88 300 LEU A C 1
ATOM 2205 O O . LEU A 1 300 ? 17.012 -2.729 -34.193 1.00 86.88 300 LEU A O 1
ATOM 2209 N N . ILE A 1 301 ? 15.248 -1.375 -34.297 1.00 92.75 301 ILE A N 1
ATOM 2210 C CA . ILE A 1 301 ? 14.539 -2.090 -33.228 1.00 92.75 301 ILE A CA 1
ATOM 2211 C C . ILE A 1 301 ? 13.844 -3.316 -33.821 1.00 92.75 301 ILE A C 1
ATOM 2213 O O . ILE A 1 301 ? 12.797 -3.204 -34.469 1.00 92.75 301 ILE A O 1
ATOM 2217 N N . LYS A 1 302 ? 14.405 -4.497 -33.548 1.00 94.56 302 LYS A N 1
ATOM 2218 C CA . LYS A 1 302 ? 13.854 -5.791 -33.962 1.00 94.56 302 LYS A CA 1
ATOM 2219 C C . LYS A 1 302 ? 13.333 -6.520 -32.722 1.00 94.56 302 LYS A C 1
ATOM 2221 O O . LYS A 1 302 ? 14.099 -6.892 -31.833 1.00 94.56 302 LYS A O 1
ATOM 2226 N N . ILE A 1 303 ? 12.018 -6.716 -32.665 1.00 98.19 303 ILE A N 1
ATOM 2227 C CA . ILE A 1 303 ? 11.325 -7.410 -31.573 1.00 98.19 303 ILE A CA 1
ATOM 2228 C C . ILE A 1 303 ? 10.891 -8.803 -32.023 1.00 98.19 303 ILE A C 1
ATOM 2230 O O . ILE A 1 303 ? 10.415 -8.984 -33.147 1.00 98.19 303 ILE A O 1
ATOM 2234 N N . GLN A 1 304 ? 11.029 -9.785 -31.136 1.00 97.75 304 GLN A N 1
ATOM 2235 C CA . GLN A 1 304 ? 10.622 -11.167 -31.363 1.00 97.75 304 GLN A CA 1
ATOM 2236 C C . GLN A 1 304 ? 9.682 -11.657 -30.263 1.00 97.75 304 GLN A C 1
ATOM 2238 O O . GLN A 1 304 ? 9.831 -11.303 -29.094 1.00 97.75 304 GLN A O 1
ATOM 2243 N N . LEU A 1 305 ? 8.742 -12.517 -30.649 1.00 97.94 305 LEU A N 1
ATOM 2244 C CA . LEU A 1 305 ? 7.900 -13.299 -29.754 1.00 97.94 305 LEU A CA 1
ATOM 2245 C C . LEU A 1 305 ? 8.182 -14.788 -29.975 1.00 97.94 305 LEU A C 1
ATOM 2247 O O . LEU A 1 305 ? 8.020 -15.309 -31.082 1.00 97.94 305 LEU A O 1
ATOM 2251 N N . TYR A 1 306 ? 8.547 -15.468 -28.894 1.00 97.31 306 TYR A N 1
ATOM 2252 C CA . TYR A 1 306 ? 8.559 -16.922 -28.788 1.00 97.31 306 TYR A CA 1
ATOM 2253 C C . TYR A 1 306 ? 7.317 -17.328 -28.000 1.00 97.31 306 TYR A C 1
ATOM 2255 O O . TYR A 1 306 ? 7.275 -17.208 -26.770 1.00 97.31 306 TYR A O 1
ATOM 2263 N N . LYS A 1 307 ? 6.289 -17.753 -28.729 1.00 95.62 307 LYS A N 1
ATOM 2264 C CA . LYS A 1 307 ? 4.952 -17.960 -28.189 1.00 95.62 307 LYS A CA 1
ATOM 2265 C C . LYS A 1 307 ? 4.835 -19.324 -27.518 1.00 95.62 307 LYS A C 1
ATOM 2267 O O . LYS A 1 307 ? 5.208 -20.345 -28.104 1.00 95.62 307 LYS A O 1
ATOM 2272 N N . ASP A 1 308 ? 4.270 -19.353 -26.315 1.00 92.94 308 ASP A N 1
ATOM 2273 C CA . ASP A 1 308 ? 4.081 -20.568 -25.520 1.00 92.94 308 ASP A CA 1
ATOM 2274 C C . ASP A 1 308 ? 5.408 -21.354 -25.331 1.00 92.94 308 ASP A C 1
ATOM 2276 O O . ASP A 1 308 ? 5.432 -22.594 -25.308 1.00 92.94 308 ASP A O 1
ATOM 2280 N N . LYS A 1 309 ? 6.543 -20.640 -25.239 1.00 92.88 309 LYS A N 1
ATOM 2281 C CA . LYS A 1 309 ? 7.891 -21.202 -25.055 1.00 92.88 309 LYS A CA 1
ATOM 2282 C C . LYS A 1 309 ? 8.455 -20.889 -23.673 1.00 92.88 309 LYS A C 1
ATOM 2284 O O . LYS A 1 309 ? 8.205 -19.857 -23.063 1.00 92.88 309 LYS A O 1
ATOM 2289 N N . THR A 1 310 ? 9.313 -21.780 -23.187 1.00 90.38 310 THR A N 1
ATOM 2290 C CA . THR A 1 310 ? 10.029 -21.598 -21.919 1.00 90.38 310 THR A CA 1
ATOM 2291 C C . THR A 1 310 ? 11.475 -22.030 -22.039 1.00 90.38 310 THR A C 1
ATOM 2293 O O . THR A 1 310 ? 11.768 -23.003 -22.733 1.00 90.38 310 THR A O 1
ATOM 2296 N N . GLY A 1 311 ? 12.343 -21.398 -21.251 1.00 89.00 311 GLY A N 1
ATOM 2297 C CA . GLY A 1 311 ? 13.763 -21.722 -21.214 1.00 89.00 311 GLY A CA 1
ATOM 2298 C C . GLY A 1 311 ? 14.515 -21.153 -22.412 1.00 89.00 311 GLY A C 1
ATOM 2299 O O . GLY A 1 311 ? 14.035 -20.247 -23.088 1.00 89.00 311 GLY A O 1
ATOM 2300 N N . ASP A 1 312 ? 15.700 -21.699 -22.647 1.00 90.44 312 ASP A N 1
ATOM 2301 C CA . ASP A 1 312 ? 16.607 -21.274 -23.708 1.00 90.44 312 ASP A CA 1
ATOM 2302 C C . ASP A 1 312 ? 16.033 -21.577 -25.109 1.00 90.44 312 ASP A C 1
ATOM 2304 O O . ASP A 1 312 ? 15.535 -22.681 -25.343 1.00 90.44 312 ASP A O 1
ATOM 2308 N N . GLN A 1 313 ? 16.087 -20.597 -26.018 1.00 96.19 313 GLN A N 1
ATOM 2309 C CA . GLN A 1 313 ? 15.630 -20.695 -27.409 1.00 96.19 313 GLN A CA 1
ATOM 2310 C C . GLN A 1 313 ? 16.788 -20.613 -28.428 1.00 96.19 313 GLN A C 1
ATOM 2312 O O . GLN A 1 313 ? 16.565 -20.258 -29.583 1.00 96.19 313 GLN A O 1
ATOM 2317 N N . LEU A 1 314 ? 18.028 -20.939 -28.042 1.00 92.19 314 LEU A N 1
ATOM 2318 C CA . LEU A 1 314 ? 19.163 -21.017 -28.972 1.00 92.19 314 LEU A CA 1
ATOM 2319 C C . LEU A 1 314 ? 18.850 -21.900 -30.198 1.00 92.19 314 LEU A C 1
ATOM 2321 O O . LEU A 1 314 ? 18.463 -23.064 -30.067 1.00 92.19 314 LEU A O 1
ATOM 2325 N N . GLY A 1 315 ? 19.037 -21.341 -31.400 1.00 88.25 315 GLY A N 1
ATOM 2326 C CA . GLY A 1 315 ? 18.792 -22.016 -32.681 1.00 88.25 315 GLY A CA 1
ATOM 2327 C C . GLY A 1 315 ? 17.311 -22.191 -33.046 1.00 88.25 315 GLY A C 1
ATOM 2328 O O . GLY A 1 315 ? 16.998 -22.842 -34.048 1.00 88.25 315 GLY A O 1
ATOM 2329 N N . VAL A 1 316 ? 16.391 -21.648 -32.244 1.00 92.88 316 VAL A N 1
ATOM 2330 C CA . VAL A 1 316 ? 14.946 -21.687 -32.489 1.00 92.88 316 VAL A CA 1
ATOM 2331 C C . VAL A 1 316 ? 14.538 -20.414 -33.223 1.00 92.88 316 VAL A C 1
ATOM 2333 O O . VAL A 1 316 ? 14.872 -19.313 -32.803 1.00 92.88 316 VAL A O 1
ATOM 2336 N N . LEU A 1 317 ? 13.789 -20.560 -34.318 1.00 93.12 317 LEU A N 1
ATOM 2337 C CA . LEU A 1 317 ? 13.219 -19.415 -35.026 1.00 93.12 317 LEU A CA 1
ATOM 2338 C C . LEU A 1 317 ? 12.110 -18.768 -34.168 1.00 93.12 317 LEU A C 1
ATOM 2340 O O . LEU A 1 317 ? 11.268 -19.513 -33.654 1.00 93.12 317 LEU A O 1
ATOM 2344 N N . PRO A 1 318 ? 12.059 -17.428 -34.050 1.00 96.50 318 PRO A N 1
ATOM 2345 C CA . PRO A 1 318 ? 10.918 -16.730 -33.466 1.00 96.50 318 PRO A CA 1
ATOM 2346 C C . PRO A 1 318 ? 9.591 -17.116 -34.126 1.00 96.50 318 PRO A C 1
ATOM 2348 O O . PRO A 1 318 ? 9.522 -17.262 -35.347 1.00 96.50 318 PRO A O 1
ATOM 2351 N N . ASP A 1 319 ? 8.516 -17.222 -33.341 1.00 97.44 319 ASP A N 1
ATOM 2352 C CA . ASP A 1 319 ? 7.175 -17.465 -33.888 1.00 97.44 319 ASP A CA 1
ATOM 2353 C C . ASP A 1 319 ? 6.643 -16.212 -34.606 1.00 97.44 319 ASP A C 1
ATOM 2355 O O . ASP A 1 319 ? 5.962 -16.310 -35.629 1.00 97.44 319 ASP A O 1
ATOM 2359 N N . VAL A 1 320 ? 6.982 -15.028 -34.085 1.00 97.88 320 VAL A N 1
ATOM 2360 C CA . VAL A 1 320 ? 6.701 -13.726 -34.700 1.00 97.88 320 VAL A CA 1
ATOM 2361 C C . VAL A 1 320 ? 7.917 -12.823 -34.524 1.00 97.88 320 VAL A C 1
ATOM 2363 O O . VAL A 1 320 ? 8.526 -12.801 -33.457 1.00 97.88 320 VAL A O 1
ATOM 2366 N N . ASN A 1 321 ? 8.252 -12.041 -35.545 1.00 96.25 321 ASN A N 1
ATOM 2367 C CA . ASN A 1 321 ? 9.184 -10.925 -35.427 1.00 96.25 321 ASN A CA 1
ATOM 2368 C C . ASN A 1 321 ? 8.591 -9.669 -36.078 1.00 96.25 321 ASN A C 1
ATOM 2370 O O . ASN A 1 321 ? 7.667 -9.749 -36.894 1.00 96.25 321 ASN A O 1
ATOM 2374 N N . PHE A 1 322 ? 9.077 -8.504 -35.664 1.00 97.25 322 PHE A N 1
ATOM 2375 C CA . PHE A 1 322 ? 8.702 -7.222 -36.243 1.00 97.25 322 PHE A CA 1
ATOM 2376 C C . PHE A 1 322 ? 9.880 -6.249 -36.178 1.00 97.25 322 PHE A C 1
ATOM 2378 O O . PHE A 1 322 ? 10.602 -6.207 -35.183 1.00 97.25 322 PHE A O 1
ATOM 2385 N N . ILE A 1 323 ? 10.035 -5.450 -37.229 1.00 95.25 323 ILE A N 1
ATOM 2386 C CA . ILE A 1 323 ? 11.063 -4.417 -37.353 1.00 95.25 323 ILE A CA 1
ATOM 2387 C C . ILE A 1 323 ? 10.368 -3.056 -37.27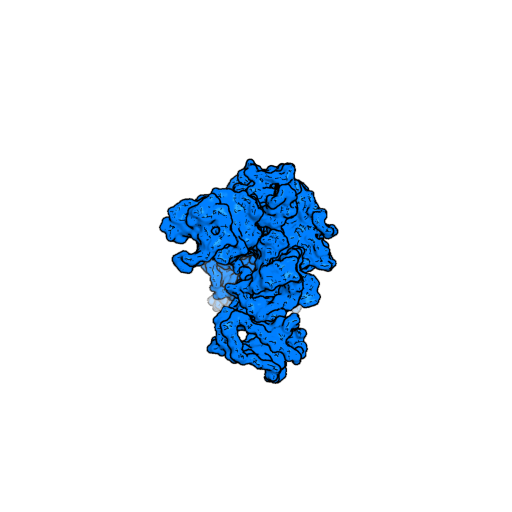6 1.00 95.25 323 ILE A C 1
ATOM 2389 O O . ILE A 1 323 ? 9.437 -2.800 -38.041 1.00 95.25 323 ILE A O 1
ATOM 2393 N N . VAL A 1 324 ? 10.761 -2.201 -36.328 1.00 94.12 324 VAL A N 1
ATOM 2394 C CA . VAL A 1 324 ? 10.131 -0.885 -36.124 1.00 94.12 324 VAL A CA 1
ATOM 2395 C C . VAL A 1 324 ? 10.540 0.068 -37.250 1.00 94.12 324 VAL A C 1
ATOM 2397 O O . VAL A 1 324 ? 11.697 0.463 -37.297 1.00 94.12 324 VAL A O 1
ATOM 2400 N N . PRO A 1 325 ? 9.620 0.520 -38.122 1.00 90.81 325 PRO A N 1
ATOM 2401 C CA . PRO A 1 325 ? 9.978 1.269 -39.331 1.00 90.81 325 PRO A CA 1
ATOM 2402 C C . PRO A 1 325 ? 10.172 2.776 -39.100 1.00 90.81 325 PRO A C 1
ATOM 2404 O O . PRO A 1 325 ? 10.217 3.549 -40.053 1.00 90.81 325 PRO A O 1
ATOM 2407 N N . ALA A 1 326 ? 10.187 3.224 -37.845 1.00 88.31 326 ALA A N 1
ATOM 2408 C CA . ALA A 1 326 ? 10.186 4.633 -37.477 1.00 88.31 326 ALA A CA 1
ATOM 2409 C C . ALA A 1 326 ? 11.322 4.937 -36.503 1.00 88.31 326 ALA A C 1
ATOM 2411 O O . ALA A 1 326 ? 11.665 4.096 -35.675 1.00 88.31 326 ALA A O 1
ATOM 2412 N N . VAL A 1 327 ? 11.836 6.164 -36.581 1.00 90.50 327 VAL A N 1
ATOM 2413 C CA . VAL A 1 327 ? 12.827 6.695 -35.639 1.00 90.50 327 VAL A CA 1
ATOM 2414 C C . VAL A 1 327 ? 12.228 6.772 -34.228 1.00 90.50 327 VAL A C 1
ATOM 2416 O O . VAL A 1 327 ? 11.060 7.145 -34.059 1.00 90.50 327 VAL A O 1
ATOM 2419 N N . LEU A 1 328 ? 13.024 6.426 -33.215 1.00 93.06 328 LEU A N 1
ATOM 2420 C CA . LEU A 1 328 ? 12.666 6.490 -31.797 1.00 93.06 328 LEU A CA 1
ATOM 2421 C C . LEU A 1 328 ? 13.525 7.533 -31.070 1.00 93.06 328 LEU A C 1
ATOM 2423 O O . LEU A 1 328 ? 14.648 7.248 -30.663 1.00 93.06 328 LEU A O 1
ATOM 2427 N N . ASP A 1 329 ? 13.002 8.742 -30.879 1.00 93.81 329 ASP A N 1
ATOM 2428 C CA . ASP A 1 329 ? 13.727 9.816 -30.184 1.00 93.81 329 ASP A CA 1
ATOM 2429 C C . ASP A 1 329 ? 13.979 9.515 -28.686 1.00 93.81 329 ASP A C 1
ATOM 2431 O O . ASP A 1 329 ? 13.255 8.705 -28.093 1.00 93.81 329 ASP A O 1
ATOM 2435 N N . PRO A 1 330 ? 14.984 10.163 -28.054 1.00 93.50 330 PRO A N 1
ATOM 2436 C CA . PRO A 1 330 ? 15.300 10.013 -26.632 1.00 93.50 330 PRO A CA 1
ATOM 2437 C C . PRO A 1 330 ? 14.084 10.120 -25.707 1.00 93.50 330 PRO A C 1
ATOM 2439 O O . PRO A 1 330 ? 13.346 11.106 -25.741 1.00 93.50 330 PRO A O 1
ATOM 2442 N N . GLY A 1 331 ? 13.910 9.139 -24.820 1.00 92.44 331 GLY A N 1
ATOM 2443 C CA . GLY A 1 331 ? 12.857 9.115 -23.800 1.00 92.44 331 GLY A CA 1
ATOM 2444 C C . GLY A 1 331 ? 11.456 8.778 -24.311 1.00 92.44 331 GLY A C 1
ATOM 2445 O O . GLY A 1 331 ? 10.511 8.761 -23.522 1.00 92.44 331 GLY A O 1
ATOM 2446 N N . GLU A 1 332 ? 11.303 8.510 -25.602 1.00 94.62 332 GLU A N 1
ATOM 2447 C CA . GLU A 1 332 ? 10.011 8.223 -26.201 1.00 94.62 332 GLU A CA 1
ATOM 2448 C C . GLU A 1 332 ? 9.822 6.712 -26.450 1.00 94.62 332 GLU A C 1
ATOM 2450 O O . GLU A 1 332 ? 10.787 5.967 -26.639 1.00 94.62 332 GLU A O 1
ATOM 2455 N N . SER A 1 333 ? 8.567 6.257 -26.542 1.00 96.44 333 SER A N 1
ATOM 2456 C CA . SER A 1 333 ? 8.231 4.833 -26.695 1.00 96.44 333 SER A CA 1
ATOM 2457 C C . SER A 1 333 ? 7.581 4.466 -28.036 1.00 96.44 333 SER A C 1
ATOM 2459 O O . SER A 1 333 ? 6.927 5.277 -28.690 1.00 96.44 333 SER A O 1
ATOM 2461 N N . VAL A 1 334 ? 7.748 3.214 -28.461 1.00 97.44 334 VAL A N 1
ATOM 2462 C CA . VAL A 1 334 ? 6.905 2.553 -29.466 1.00 97.44 334 VAL A CA 1
ATOM 2463 C C . VAL A 1 334 ? 5.972 1.591 -28.739 1.00 97.44 334 VAL A C 1
ATOM 2465 O O . VAL A 1 334 ? 6.380 0.863 -27.833 1.00 97.44 334 VAL A O 1
ATOM 2468 N N . LEU A 1 335 ? 4.699 1.620 -29.121 1.00 97.62 335 LEU A N 1
ATOM 2469 C CA . LEU A 1 335 ? 3.641 0.835 -28.504 1.00 97.62 335 LEU A CA 1
ATOM 2470 C C . LEU A 1 335 ? 3.084 -0.161 -29.505 1.00 97.62 335 LEU A C 1
ATOM 2472 O O . LEU A 1 335 ? 2.483 0.220 -30.508 1.00 97.62 335 LEU A O 1
ATOM 2476 N N . PHE A 1 336 ? 3.206 -1.442 -29.189 1.00 97.75 336 PHE A N 1
ATOM 2477 C CA . PHE A 1 336 ? 2.486 -2.496 -29.880 1.00 97.75 336 PHE A CA 1
ATOM 2478 C C . PHE A 1 336 ? 1.198 -2.786 -29.141 1.00 97.75 336 PHE A C 1
ATOM 2480 O O . PHE A 1 336 ? 1.203 -2.930 -27.923 1.00 97.75 336 PHE A O 1
ATOM 2487 N N . ARG A 1 337 ? 0.101 -2.908 -29.881 1.00 96.56 337 ARG A N 1
ATOM 2488 C CA . ARG A 1 337 ? -1.197 -3.309 -29.345 1.00 96.56 337 ARG A CA 1
ATOM 2489 C C . ARG A 1 337 ? -1.856 -4.360 -30.209 1.00 96.56 337 ARG A C 1
ATOM 2491 O O . ARG A 1 337 ? -1.618 -4.414 -31.418 1.00 96.56 337 ARG A O 1
ATOM 2498 N N . ASN A 1 338 ? -2.774 -5.104 -29.616 1.00 96.31 338 ASN A N 1
ATOM 2499 C CA . ASN A 1 338 ? -3.743 -5.842 -30.405 1.00 96.31 338 ASN A CA 1
ATOM 2500 C C . ASN A 1 338 ? -4.915 -4.939 -30.838 1.00 96.31 338 ASN A C 1
ATOM 2502 O O . ASN A 1 338 ? -5.074 -3.790 -30.417 1.00 96.31 338 ASN A O 1
ATOM 2506 N N . SER A 1 339 ? -5.762 -5.474 -31.708 1.00 94.31 339 SER A N 1
ATOM 2507 C CA . SER A 1 339 ? -6.961 -4.829 -32.249 1.00 94.31 339 SER A CA 1
ATOM 2508 C C . SER A 1 339 ? -8.046 -4.553 -31.198 1.00 94.31 339 SER A C 1
ATOM 2510 O O . SER A 1 339 ? -8.959 -3.762 -31.447 1.00 94.31 339 SER A O 1
ATOM 2512 N N . SER A 1 340 ? -7.951 -5.168 -30.015 1.00 87.25 340 SER A N 1
ATOM 2513 C CA . SER A 1 340 ? -8.864 -4.957 -28.888 1.00 87.25 340 SER A CA 1
ATOM 2514 C C . SER A 1 340 ? -8.305 -3.911 -27.929 1.00 87.25 340 SER A C 1
ATOM 2516 O O . SER A 1 340 ? -7.473 -4.225 -27.089 1.00 87.25 340 SER A O 1
ATOM 2518 N N . ASN A 1 341 ? -8.780 -2.672 -28.029 1.00 84.69 341 ASN A N 1
ATOM 2519 C CA . ASN A 1 341 ? -8.209 -1.549 -27.292 1.00 84.69 341 ASN A CA 1
ATOM 2520 C C . ASN A 1 341 ? -9.287 -0.739 -26.565 1.00 84.69 341 ASN A C 1
ATOM 2522 O O . ASN A 1 341 ? -10.225 -0.245 -27.199 1.00 84.69 341 ASN A O 1
ATOM 2526 N N . VAL A 1 342 ? -9.154 -0.618 -25.247 1.00 86.94 342 VAL A N 1
ATOM 2527 C CA . VAL A 1 342 ? -10.055 0.142 -24.374 1.00 86.94 342 VAL A CA 1
ATOM 2528 C C . VAL A 1 342 ? -9.291 1.230 -23.620 1.00 86.94 342 VAL A C 1
ATOM 2530 O O . VAL A 1 342 ? -9.888 2.259 -23.292 1.00 86.94 342 VAL A O 1
ATOM 2533 N N . ILE A 1 343 ? -7.988 1.058 -23.368 1.00 89.56 343 ILE A N 1
ATOM 2534 C CA . ILE A 1 343 ? -7.182 2.071 -22.684 1.00 89.56 343 ILE A CA 1
ATOM 2535 C C . ILE A 1 343 ? -7.042 3.310 -23.569 1.00 89.56 343 ILE A C 1
ATOM 2537 O O . ILE A 1 343 ? -6.421 3.292 -24.626 1.00 89.56 343 ILE A O 1
ATOM 2541 N N . THR A 1 344 ? -7.577 4.434 -23.092 1.00 90.25 344 THR A N 1
ATOM 2542 C CA . THR A 1 344 ? -7.430 5.743 -23.749 1.00 90.25 344 THR A CA 1
ATOM 2543 C C . THR A 1 344 ? -6.369 6.630 -23.102 1.00 90.25 344 THR A C 1
ATOM 2545 O O . THR A 1 344 ? -6.004 7.652 -23.675 1.00 90.25 344 THR A O 1
ATOM 2548 N N . ASN A 1 345 ? -5.908 6.285 -21.897 1.00 93.56 345 ASN A N 1
ATOM 2549 C CA . ASN A 1 345 ? -4.925 7.055 -21.134 1.00 93.56 345 ASN A CA 1
ATOM 2550 C C . ASN A 1 345 ? -3.507 6.517 -21.371 1.00 93.56 345 ASN A C 1
ATOM 2552 O O . ASN A 1 345 ? -2.916 5.873 -20.510 1.00 93.56 345 ASN A O 1
ATOM 2556 N N . PHE A 1 346 ? -2.984 6.767 -22.563 1.00 94.38 346 PHE A N 1
ATOM 2557 C CA . PHE A 1 346 ? -1.617 6.441 -22.967 1.00 94.38 346 PHE A CA 1
ATOM 2558 C C . PHE A 1 346 ? -1.005 7.655 -23.675 1.00 94.38 346 PHE A C 1
ATOM 2560 O O . PHE A 1 346 ? -1.708 8.642 -23.934 1.00 94.38 346 PHE A O 1
ATOM 2567 N N . ASP A 1 347 ? 0.298 7.646 -23.927 1.00 92.94 347 ASP A N 1
ATOM 2568 C CA . ASP A 1 347 ? 0.935 8.673 -24.742 1.00 92.94 347 ASP A CA 1
ATOM 2569 C C . ASP A 1 347 ? 0.753 8.403 -26.233 1.00 92.94 347 ASP A C 1
ATOM 2571 O O . ASP A 1 347 ? 1.100 7.338 -26.736 1.00 92.94 347 ASP A O 1
ATOM 2575 N N . ASN A 1 348 ? 0.147 9.364 -26.933 1.00 89.12 348 ASN A N 1
ATOM 2576 C CA . ASN A 1 348 ? -0.087 9.292 -28.373 1.00 89.12 348 ASN A CA 1
ATOM 2577 C C . ASN A 1 348 ? 0.484 10.493 -29.130 1.00 89.12 348 ASN A C 1
ATOM 2579 O O . ASN A 1 348 ? 0.077 10.708 -30.273 1.00 89.12 348 ASN A O 1
ATOM 2583 N N . SER A 1 349 ? 1.391 11.254 -28.498 1.00 87.12 349 SER A N 1
ATOM 2584 C CA . SER A 1 349 ? 2.092 12.400 -29.094 1.00 87.12 349 SER A CA 1
ATOM 2585 C C . SER A 1 349 ? 2.498 12.135 -30.546 1.00 87.12 349 SER A C 1
ATOM 2587 O O . SER A 1 349 ? 2.236 12.972 -31.408 1.00 87.12 349 SER A O 1
ATOM 2589 N N . GLU A 1 350 ? 2.997 10.926 -30.816 1.00 85.62 350 GLU A N 1
ATOM 2590 C CA . GLU A 1 350 ? 3.348 10.424 -32.140 1.00 85.62 350 GLU A CA 1
ATOM 2591 C C . GLU A 1 350 ? 2.533 9.171 -32.527 1.00 85.62 350 GLU A C 1
ATOM 2593 O O . GLU A 1 350 ? 2.967 8.033 -32.319 1.00 85.62 350 GLU A O 1
ATOM 2598 N N . PRO A 1 351 ? 1.344 9.328 -33.150 1.00 81.44 351 PRO A N 1
ATOM 2599 C CA . PRO A 1 351 ? 0.443 8.211 -33.451 1.00 81.44 351 PRO A CA 1
ATOM 2600 C C . PRO A 1 351 ? 1.041 7.131 -34.360 1.00 81.44 351 PRO A C 1
ATOM 2602 O O . PRO A 1 351 ? 0.592 5.987 -34.321 1.00 81.44 351 PRO A O 1
ATOM 2605 N N . ALA A 1 352 ? 2.038 7.483 -35.181 1.00 79.69 352 ALA A N 1
ATOM 2606 C CA . ALA A 1 352 ? 2.734 6.547 -36.065 1.00 79.69 352 ALA A CA 1
ATOM 2607 C C . ALA A 1 352 ? 3.487 5.445 -35.296 1.00 79.69 352 ALA A C 1
ATOM 2609 O O . ALA A 1 352 ? 3.746 4.380 -35.849 1.00 79.69 352 ALA A O 1
ATOM 2610 N N . ARG A 1 353 ? 3.786 5.679 -34.014 1.00 89.50 353 ARG A N 1
ATOM 2611 C CA . ARG A 1 353 ? 4.503 4.754 -33.127 1.00 89.50 353 ARG A CA 1
ATOM 2612 C C . ARG A 1 353 ? 3.563 3.861 -32.315 1.00 89.50 353 ARG A C 1
ATOM 2614 O O . ARG A 1 353 ? 4.017 3.081 -31.486 1.00 89.50 353 ARG A O 1
ATOM 2621 N N . VAL A 1 354 ? 2.257 3.933 -32.581 1.00 94.56 354 VAL A N 1
ATOM 2622 C CA . VAL A 1 354 ? 1.248 3.018 -32.036 1.00 94.56 354 VAL A CA 1
ATOM 2623 C C . VAL A 1 354 ? 0.882 1.991 -33.105 1.00 94.56 354 VAL A C 1
ATOM 2625 O O . VAL A 1 354 ? 0.045 2.228 -33.980 1.00 94.56 354 VAL A O 1
ATOM 2628 N N . ILE A 1 355 ? 1.509 0.824 -33.029 1.00 95.88 355 ILE A N 1
ATOM 2629 C CA . ILE A 1 355 ? 1.446 -0.230 -34.037 1.00 95.88 355 ILE A CA 1
ATOM 2630 C C . ILE A 1 355 ? 0.419 -1.276 -33.610 1.00 95.88 355 ILE A C 1
ATOM 2632 O O . ILE A 1 355 ? 0.488 -1.848 -32.525 1.00 95.88 355 ILE A O 1
ATOM 2636 N N . THR A 1 356 ? -0.558 -1.547 -34.476 1.00 96.38 356 THR A N 1
ATOM 2637 C CA . THR A 1 356 ? -1.518 -2.636 -34.243 1.00 96.38 356 THR A CA 1
ATOM 2638 C C . THR A 1 356 ? -0.975 -3.916 -34.867 1.00 96.38 356 THR A C 1
ATOM 2640 O O . THR A 1 356 ? -0.913 -4.016 -36.090 1.00 96.38 356 THR A O 1
ATOM 2643 N N . ASN A 1 357 ? -0.566 -4.874 -34.035 1.00 97.19 357 ASN A N 1
ATOM 2644 C CA . ASN A 1 357 ? 0.004 -6.151 -34.456 1.00 97.19 357 ASN A CA 1
ATOM 2645 C C . ASN A 1 357 ? -0.527 -7.278 -33.558 1.00 97.19 357 ASN A C 1
ATOM 2647 O O . ASN A 1 357 ? 0.029 -7.560 -32.497 1.00 97.19 357 ASN A O 1
ATOM 2651 N N . ASP A 1 358 ? -1.617 -7.914 -33.996 1.00 96.94 358 ASP A N 1
ATOM 2652 C CA . ASP A 1 358 ? -2.282 -8.987 -33.248 1.00 96.94 358 ASP A CA 1
ATOM 2653 C C . ASP A 1 358 ? -1.376 -10.208 -33.034 1.00 96.94 358 ASP A C 1
ATOM 2655 O O . ASP A 1 358 ? -1.469 -10.840 -31.992 1.00 96.94 358 ASP A O 1
ATOM 2659 N N . ALA A 1 359 ? -0.496 -10.531 -33.989 1.00 97.12 359 ALA A N 1
ATOM 2660 C CA . ALA A 1 359 ? 0.388 -11.692 -33.893 1.00 97.12 359 ALA A CA 1
ATOM 2661 C C . ALA A 1 359 ? 1.492 -11.481 -32.846 1.00 97.12 359 ALA A C 1
ATOM 2663 O O . ALA A 1 359 ? 1.731 -12.354 -32.022 1.00 97.12 359 ALA A O 1
ATOM 2664 N N . LEU A 1 360 ? 2.129 -10.306 -32.840 1.00 97.38 360 LEU A N 1
ATOM 2665 C CA . LEU A 1 360 ? 3.187 -9.979 -31.878 1.00 97.38 360 LEU A CA 1
ATOM 2666 C C . LEU A 1 360 ? 2.651 -9.808 -30.449 1.00 97.38 360 LEU A C 1
ATOM 2668 O O . LEU A 1 360 ? 3.373 -10.006 -29.480 1.00 97.38 360 LEU A O 1
ATOM 2672 N N . THR A 1 361 ? 1.383 -9.423 -30.315 1.00 96.56 361 THR A N 1
ATOM 2673 C CA . THR A 1 361 ? 0.717 -9.221 -29.021 1.00 96.56 361 THR A CA 1
ATOM 2674 C C . THR A 1 361 ? -0.160 -10.406 -28.609 1.00 96.56 361 THR A C 1
ATOM 2676 O O . THR A 1 361 ? -0.929 -10.299 -27.651 1.00 96.56 361 THR A O 1
ATOM 2679 N N . ASP A 1 362 ? -0.030 -11.553 -29.282 1.00 94.50 362 ASP A N 1
ATOM 2680 C CA . ASP A 1 362 ? -0.675 -12.821 -28.921 1.00 94.50 362 ASP A CA 1
ATOM 2681 C C . ASP A 1 362 ? 0.060 -13.493 -27.750 1.00 94.50 362 ASP A C 1
ATOM 2683 O O . ASP A 1 362 ? 0.581 -14.600 -27.857 1.00 94.50 362 ASP A O 1
ATOM 2687 N N . ILE A 1 363 ? 0.127 -12.753 -26.643 1.00 93.75 363 ILE A N 1
ATOM 2688 C CA . ILE A 1 363 ? 0.903 -13.050 -25.435 1.00 93.75 363 ILE A CA 1
ATOM 2689 C C . ILE A 1 363 ? 0.009 -13.575 -24.305 1.00 93.75 363 ILE A C 1
ATOM 2691 O O . ILE A 1 363 ? 0.073 -13.111 -23.167 1.00 93.75 363 ILE A O 1
ATOM 2695 N N . GLY A 1 364 ? -0.990 -14.391 -24.638 1.00 88.00 364 GLY A N 1
ATOM 2696 C CA . GLY A 1 364 ? -1.863 -15.010 -23.644 1.00 88.00 364 GLY A CA 1
ATOM 2697 C C . GLY A 1 364 ? -1.908 -16.514 -23.783 1.00 88.00 364 GLY A C 1
ATOM 2698 O O . GLY A 1 364 ? -1.880 -17.032 -24.897 1.00 88.00 364 GLY A O 1
ATOM 2699 N N . GLY A 1 365 ? -2.062 -17.202 -22.654 1.00 86.56 365 GLY A N 1
ATOM 2700 C CA . GLY A 1 365 ? -2.006 -18.655 -22.606 1.00 86.56 365 GLY A CA 1
ATOM 2701 C C . GLY A 1 365 ? -0.820 -19.152 -21.789 1.00 86.56 365 GLY A C 1
ATOM 2702 O O . GLY A 1 365 ? -0.741 -18.887 -20.590 1.00 86.56 365 GLY A O 1
ATOM 2703 N N . ALA A 1 366 ? 0.039 -19.984 -22.386 1.00 86.81 366 ALA A N 1
ATOM 2704 C CA . ALA A 1 366 ? 1.218 -20.471 -21.678 1.00 86.81 366 ALA A CA 1
ATOM 2705 C C . ALA A 1 366 ? 2.288 -19.368 -21.596 1.00 86.81 366 ALA A C 1
ATOM 2707 O O . ALA A 1 366 ? 2.075 -18.232 -21.995 1.00 86.81 366 ALA A O 1
ATOM 2708 N N . ASN A 1 367 ? 3.445 -19.691 -21.019 1.00 87.81 367 ASN A N 1
ATOM 2709 C CA . ASN A 1 367 ? 4.520 -18.714 -20.884 1.00 87.81 367 ASN A CA 1
ATOM 2710 C C . ASN A 1 367 ? 5.027 -18.273 -22.260 1.00 87.81 367 ASN A C 1
ATOM 2712 O O . ASN A 1 367 ? 5.412 -19.115 -23.066 1.00 87.81 367 ASN A O 1
ATOM 2716 N N . ASP A 1 368 ? 5.114 -16.965 -22.457 1.00 94.31 368 ASP A N 1
ATOM 2717 C CA . ASP A 1 368 ? 5.710 -16.343 -23.632 1.00 94.31 368 ASP A CA 1
ATOM 2718 C C . ASP A 1 368 ? 7.069 -15.718 -23.291 1.00 94.31 368 ASP A C 1
ATOM 2720 O O . ASP A 1 368 ? 7.361 -15.389 -22.131 1.00 94.31 368 ASP A O 1
ATOM 2724 N N . ILE A 1 369 ? 7.908 -15.540 -24.313 1.00 97.19 369 ILE A N 1
ATOM 2725 C CA . ILE A 1 369 ? 9.170 -14.802 -24.216 1.00 97.19 369 ILE A CA 1
ATOM 2726 C C . ILE A 1 369 ? 9.164 -13.716 -25.285 1.00 97.19 369 ILE A C 1
ATOM 2728 O O . ILE A 1 369 ? 9.033 -14.011 -26.473 1.00 97.19 369 ILE A O 1
ATOM 2732 N N . ILE A 1 370 ? 9.340 -12.469 -24.859 1.00 98.19 370 ILE A N 1
ATOM 2733 C CA . ILE A 1 370 ? 9.541 -11.328 -25.751 1.00 98.19 370 ILE A CA 1
ATOM 2734 C C . ILE A 1 370 ? 11.011 -10.940 -25.655 1.00 98.19 370 ILE A C 1
ATOM 2736 O O . ILE A 1 370 ? 11.523 -10.752 -24.548 1.00 98.19 370 ILE A O 1
ATOM 2740 N N . THR A 1 371 ? 11.681 -10.817 -26.797 1.00 98.06 371 THR A N 1
ATOM 2741 C CA . THR A 1 371 ? 13.071 -10.355 -26.861 1.00 98.06 371 THR A CA 1
ATOM 2742 C C . THR A 1 371 ? 13.215 -9.164 -27.785 1.00 98.06 371 THR A C 1
ATOM 2744 O O . THR A 1 371 ? 12.463 -9.018 -28.750 1.00 98.06 371 THR A O 1
ATOM 2747 N N . LEU A 1 372 ? 14.214 -8.342 -27.493 1.00 97.44 372 LEU A N 1
ATOM 2748 C CA . LEU A 1 372 ? 14.820 -7.447 -28.465 1.00 97.44 372 LEU A CA 1
ATOM 2749 C C . LEU A 1 372 ? 16.177 -8.025 -28.846 1.00 97.44 372 LEU A C 1
ATOM 2751 O O . LEU A 1 372 ? 16.938 -8.450 -27.971 1.00 97.44 372 LEU A O 1
ATOM 2755 N N . SER A 1 373 ? 16.451 -8.083 -30.141 1.00 92.88 373 SER A N 1
ATOM 2756 C CA . SER A 1 373 ? 17.648 -8.715 -30.692 1.00 92.88 373 SER A CA 1
ATOM 2757 C C . SER A 1 373 ? 18.153 -7.939 -31.888 1.00 92.88 373 SER A C 1
ATOM 2759 O O . SER A 1 373 ? 17.387 -7.242 -32.547 1.00 92.88 373 SER A O 1
ATOM 2761 N N . ALA A 1 374 ? 19.439 -8.069 -32.175 1.00 85.00 374 ALA A N 1
ATOM 2762 C CA . ALA A 1 374 ? 20.029 -7.453 -33.349 1.00 85.00 374 ALA A CA 1
ATOM 2763 C C . ALA A 1 374 ? 19.690 -8.189 -34.655 1.00 85.00 374 ALA A C 1
ATOM 2765 O O . ALA A 1 374 ? 19.811 -7.607 -35.728 1.00 85.00 374 ALA A O 1
ATOM 2766 N N . ILE A 1 375 ? 19.201 -9.432 -34.589 1.00 83.19 375 ILE A N 1
ATOM 2767 C CA . ILE A 1 375 ? 18.770 -10.211 -35.763 1.00 83.19 375 ILE A CA 1
ATOM 2768 C C . ILE A 1 375 ? 17.416 -10.890 -35.521 1.00 83.19 375 ILE A C 1
ATOM 2770 O O . ILE A 1 375 ? 16.906 -10.927 -34.398 1.00 83.19 375 ILE A O 1
ATOM 2774 N N . THR A 1 376 ? 16.789 -11.412 -36.579 1.00 85.81 376 THR A N 1
ATOM 2775 C CA . THR A 1 376 ? 15.407 -11.950 -36.540 1.00 85.81 376 THR A CA 1
ATOM 2776 C C . THR A 1 376 ? 15.285 -13.434 -36.891 1.00 85.81 376 THR A C 1
ATOM 2778 O O . THR A 1 376 ? 14.179 -13.981 -36.876 1.00 85.81 376 THR A O 1
ATOM 2781 N N . ASP A 1 377 ? 16.399 -14.094 -37.189 1.00 85.62 377 ASP A N 1
ATOM 2782 C CA . ASP A 1 377 ? 16.455 -15.481 -37.638 1.00 85.62 377 ASP A CA 1
ATOM 2783 C C . ASP A 1 377 ? 16.611 -16.472 -36.457 1.00 85.62 377 ASP A C 1
ATOM 2785 O O . ASP A 1 377 ? 16.264 -16.171 -35.313 1.00 85.62 377 ASP A O 1
ATOM 2789 N N . LYS A 1 378 ? 17.129 -17.683 -36.710 1.00 87.00 378 LYS A N 1
ATOM 2790 C CA . LYS A 1 378 ? 17.372 -18.700 -35.666 1.00 87.00 378 LYS A CA 1
ATOM 2791 C C . LYS A 1 378 ? 18.460 -18.300 -34.662 1.00 87.00 378 LYS A C 1
ATOM 2793 O O . LYS A 1 378 ? 18.501 -18.865 -33.566 1.00 87.00 378 LYS A O 1
ATOM 2798 N N . GLY A 1 379 ? 19.345 -17.375 -35.026 1.00 82.44 379 GLY A N 1
ATOM 2799 C CA . GLY A 1 379 ? 20.356 -16.812 -34.142 1.00 82.44 379 GLY A CA 1
ATOM 2800 C C . GLY A 1 379 ? 19.800 -15.724 -33.221 1.00 82.44 379 GLY A C 1
ATOM 2801 O O . GLY A 1 379 ? 20.431 -15.417 -32.214 1.00 82.44 379 GLY A O 1
ATOM 2802 N N . SER A 1 380 ? 18.600 -15.193 -33.486 1.00 88.50 380 SER A N 1
ATOM 2803 C CA . SER A 1 380 ? 18.008 -14.062 -32.754 1.00 88.50 380 SER A CA 1
ATOM 2804 C C . SER A 1 380 ? 18.064 -14.201 -31.230 1.00 88.50 380 SER A C 1
ATOM 2806 O O . SER A 1 380 ? 18.447 -13.258 -30.537 1.00 88.50 380 SER A O 1
ATOM 2808 N N . TYR A 1 381 ? 17.757 -15.381 -30.682 1.00 93.75 381 TYR A N 1
ATOM 2809 C CA . TYR A 1 381 ? 17.844 -15.588 -29.236 1.00 93.75 381 TYR A CA 1
ATOM 2810 C C . TYR A 1 381 ? 19.272 -15.421 -28.699 1.00 93.75 381 TYR A C 1
ATOM 2812 O O . TYR A 1 381 ? 19.438 -14.912 -27.596 1.00 93.75 381 TYR A O 1
ATOM 2820 N N . ASN A 1 382 ? 20.302 -15.823 -29.450 1.00 89.25 382 ASN A N 1
ATOM 2821 C CA . ASN A 1 382 ? 21.706 -15.664 -29.059 1.00 89.25 382 ASN A CA 1
ATOM 2822 C C . ASN A 1 382 ? 22.112 -14.183 -28.987 1.00 89.25 382 ASN A C 1
ATOM 2824 O O . ASN A 1 382 ? 22.751 -13.773 -28.023 1.00 89.25 382 ASN A O 1
ATOM 2828 N N . PHE A 1 383 ? 21.669 -13.387 -29.962 1.00 86.44 383 PHE A N 1
ATOM 2829 C CA . PHE A 1 383 ? 21.996 -11.961 -30.106 1.00 86.44 383 PHE A CA 1
ATOM 2830 C C . PHE A 1 383 ? 20.967 -11.022 -29.458 1.00 86.44 383 PHE A C 1
ATOM 2832 O O . PHE A 1 383 ? 20.851 -9.850 -29.817 1.00 86.44 383 PHE A O 1
ATOM 2839 N N . ARG A 1 384 ? 20.179 -11.536 -28.507 1.00 93.25 384 ARG A N 1
ATOM 2840 C CA . ARG A 1 384 ? 19.226 -10.719 -27.754 1.00 93.25 384 ARG A CA 1
ATOM 2841 C C . ARG A 1 384 ? 19.965 -9.813 -26.769 1.00 93.25 384 ARG A C 1
ATOM 2843 O O . ARG A 1 384 ? 20.866 -10.265 -26.060 1.00 93.25 384 ARG A O 1
ATOM 2850 N N . TYR A 1 385 ? 19.508 -8.576 -26.648 1.00 94.25 385 TYR A N 1
ATOM 2851 C CA . TYR A 1 385 ? 20.023 -7.607 -25.679 1.00 94.25 385 TYR A CA 1
ATOM 2852 C C . TYR A 1 385 ? 18.990 -7.236 -24.609 1.00 94.25 385 TYR A C 1
ATOM 2854 O O . TYR A 1 385 ? 19.363 -6.749 -23.544 1.00 94.25 385 TYR A O 1
ATOM 2862 N N . ASP A 1 386 ? 17.706 -7.538 -24.828 1.00 97.81 386 ASP A N 1
ATOM 2863 C CA . ASP A 1 386 ? 16.670 -7.417 -23.803 1.00 97.81 386 ASP A CA 1
ATOM 2864 C C . ASP A 1 386 ? 15.677 -8.573 -23.849 1.00 97.81 386 ASP A C 1
ATOM 2866 O O . ASP A 1 386 ? 15.373 -9.102 -24.922 1.00 97.81 386 ASP A O 1
ATOM 2870 N N . ALA A 1 387 ? 15.148 -8.956 -22.690 1.00 97.00 387 ALA A N 1
ATOM 2871 C CA . ALA A 1 387 ? 14.159 -10.016 -22.597 1.00 97.00 387 ALA A CA 1
ATOM 2872 C C . ALA A 1 387 ? 13.182 -9.831 -21.432 1.00 97.00 387 ALA A C 1
ATOM 2874 O O . ALA A 1 387 ? 13.546 -9.470 -20.311 1.00 97.00 387 ALA A O 1
ATOM 2875 N N . VAL A 1 388 ? 11.929 -10.212 -21.672 1.00 97.19 388 VAL A N 1
ATOM 2876 C CA . VAL A 1 388 ? 10.916 -10.406 -20.632 1.00 97.19 388 VAL A CA 1
ATOM 2877 C C . VAL A 1 388 ? 10.182 -11.721 -20.873 1.00 97.19 388 VAL A C 1
ATOM 2879 O O . VAL A 1 388 ? 9.884 -12.092 -22.007 1.00 97.19 388 VAL A O 1
ATOM 2882 N N . SER A 1 389 ? 9.929 -12.469 -19.802 1.00 95.38 389 SER A N 1
ATOM 2883 C CA . SER A 1 389 ? 9.265 -13.773 -19.883 1.00 95.38 389 SER A CA 1
ATOM 2884 C C . SER A 1 389 ? 8.515 -14.097 -18.598 1.00 95.38 389 SER A C 1
ATOM 2886 O O . SER A 1 389 ? 8.688 -13.420 -17.585 1.00 95.38 389 SER A O 1
ATOM 2888 N N . GLY A 1 390 ? 7.687 -15.143 -18.620 1.00 87.19 390 GLY A N 1
ATOM 2889 C CA . GLY A 1 390 ? 7.029 -15.650 -17.411 1.00 87.19 390 GLY A CA 1
ATOM 2890 C C . GLY A 1 390 ? 6.103 -14.631 -16.739 1.00 87.19 390 GLY A C 1
ATOM 2891 O O . GLY A 1 390 ? 5.940 -14.661 -15.516 1.00 87.19 390 GLY A O 1
ATOM 2892 N N . PHE A 1 391 ? 5.540 -13.712 -17.523 1.00 88.06 391 PHE A N 1
ATOM 2893 C CA . PHE A 1 391 ? 4.474 -12.830 -17.074 1.00 88.06 391 PHE A CA 1
ATOM 2894 C C . PHE A 1 391 ? 3.154 -13.604 -17.055 1.00 88.06 391 PHE A C 1
ATOM 2896 O O . PHE A 1 391 ? 2.833 -14.328 -17.992 1.00 88.06 391 PHE A O 1
ATOM 2903 N N . ALA A 1 392 ? 2.430 -13.522 -15.939 1.00 88.31 392 ALA A N 1
ATOM 2904 C CA . ALA A 1 392 ? 1.203 -14.286 -15.743 1.00 88.31 392 ALA A CA 1
ATOM 2905 C C . ALA A 1 392 ? 0.030 -13.683 -16.525 1.00 88.31 392 ALA A C 1
ATOM 2907 O O . ALA A 1 392 ? -0.087 -12.460 -16.620 1.00 88.31 392 ALA A O 1
ATOM 2908 N N . ASP A 1 393 ? -0.887 -14.539 -16.979 1.00 89.06 393 ASP A N 1
ATOM 2909 C CA . ASP A 1 393 ? -2.133 -14.100 -17.601 1.00 89.06 393 ASP A CA 1
ATOM 2910 C C . ASP A 1 393 ? -2.856 -13.032 -16.761 1.00 89.06 393 ASP A C 1
ATOM 2912 O O . ASP A 1 393 ? -2.950 -13.132 -15.536 1.00 89.06 393 ASP A O 1
ATOM 2916 N N . LYS A 1 394 ? -3.405 -12.016 -17.440 1.00 89.94 394 LYS A N 1
ATOM 2917 C CA . LYS A 1 394 ? -4.193 -10.921 -16.836 1.00 89.94 394 LYS A CA 1
ATOM 2918 C C . LYS A 1 394 ? -3.420 -10.038 -15.848 1.00 89.94 394 LYS A C 1
ATOM 2920 O O . LYS A 1 394 ? -4.010 -9.471 -14.923 1.00 89.94 394 LYS A O 1
ATOM 2925 N N . THR A 1 395 ? -2.119 -9.888 -16.051 1.00 93.12 395 THR A N 1
ATOM 2926 C CA . THR A 1 395 ? -1.286 -8.965 -15.278 1.00 93.12 395 THR A CA 1
ATOM 2927 C C . THR A 1 395 ? -0.591 -7.946 -16.176 1.00 93.12 395 THR A C 1
ATOM 2929 O O . THR A 1 395 ? -0.562 -8.056 -17.401 1.00 93.12 395 THR A O 1
ATOM 2932 N N . SER A 1 396 ? -0.020 -6.911 -15.571 1.00 95.38 396 SER A N 1
ATOM 2933 C CA . SER A 1 396 ? 0.878 -6.006 -16.281 1.00 95.38 396 SER A CA 1
ATOM 2934 C C . SER A 1 396 ? 2.187 -5.868 -15.534 1.00 95.38 396 SER A C 1
ATOM 2936 O O . SER A 1 396 ? 2.217 -5.801 -14.311 1.00 95.38 396 SER A O 1
ATOM 2938 N N . TYR A 1 397 ? 3.273 -5.850 -16.287 1.00 97.62 397 TYR A N 1
ATOM 2939 C CA . TYR A 1 397 ? 4.631 -5.751 -15.798 1.00 97.62 397 TYR A CA 1
ATOM 2940 C C . TYR A 1 397 ? 5.166 -4.392 -16.221 1.00 97.62 397 TYR A C 1
ATOM 2942 O O . TYR A 1 397 ? 5.207 -4.099 -17.412 1.00 97.62 397 TYR A O 1
ATOM 2950 N N . VAL A 1 398 ? 5.570 -3.569 -15.255 1.00 98.12 398 VAL A N 1
ATOM 2951 C CA . VAL A 1 398 ? 6.227 -2.276 -15.502 1.00 98.12 398 VAL A CA 1
ATOM 2952 C C . VAL A 1 398 ? 7.638 -2.355 -14.952 1.00 98.12 398 VAL A C 1
ATOM 2954 O O . VAL A 1 398 ? 7.827 -2.715 -13.785 1.00 98.12 398 VAL A O 1
ATOM 2957 N N . ARG A 1 399 ? 8.629 -2.034 -15.779 1.00 97.75 399 ARG A N 1
ATOM 2958 C CA . ARG A 1 399 ? 10.034 -2.078 -15.378 1.00 97.75 399 ARG A CA 1
ATOM 2959 C C . ARG A 1 399 ? 10.356 -0.975 -14.371 1.00 97.75 399 ARG A C 1
ATOM 2961 O O . ARG A 1 399 ? 9.714 0.076 -14.351 1.00 97.75 399 ARG A O 1
ATOM 2968 N N . ILE A 1 400 ? 11.299 -1.227 -13.472 1.00 97.81 400 ILE A N 1
ATOM 2969 C CA . ILE A 1 400 ? 11.708 -0.237 -12.472 1.00 97.81 400 ILE A CA 1
ATOM 2970 C C . ILE A 1 400 ? 12.666 0.787 -13.079 1.00 97.81 400 ILE A C 1
ATOM 2972 O O . ILE A 1 400 ? 13.504 0.463 -13.913 1.00 97.81 400 ILE A O 1
ATOM 2976 N N . ASP A 1 401 ? 12.609 2.013 -12.572 1.00 96.00 401 ASP A N 1
ATOM 2977 C CA . ASP A 1 401 ? 13.482 3.115 -12.993 1.00 96.00 401 ASP A CA 1
ATOM 2978 C C . ASP A 1 401 ? 14.964 2.929 -12.614 1.00 96.00 401 ASP A C 1
ATOM 2980 O O . ASP A 1 401 ? 15.835 3.628 -13.122 1.00 96.00 401 ASP A O 1
ATOM 2984 N N . GLU A 1 402 ? 15.268 1.986 -11.721 1.00 95.81 402 GLU A N 1
ATOM 2985 C CA . GLU A 1 402 ? 16.639 1.606 -11.362 1.00 95.81 402 GLU A CA 1
ATOM 2986 C C . GLU A 1 402 ? 17.290 0.666 -12.393 1.00 95.81 402 GLU A C 1
ATOM 2988 O O . GLU A 1 402 ? 18.492 0.415 -12.296 1.00 95.81 402 GLU A O 1
ATOM 2993 N N . THR A 1 403 ? 16.532 0.144 -13.363 1.00 95.88 403 THR A N 1
ATOM 2994 C CA . THR A 1 403 ? 17.085 -0.627 -14.481 1.00 95.88 403 THR A CA 1
ATOM 2995 C C . THR A 1 403 ? 17.515 0.345 -15.574 1.00 95.88 403 THR A C 1
ATOM 2997 O O . THR A 1 403 ? 16.686 0.897 -16.288 1.00 95.88 403 THR A O 1
ATOM 3000 N N . LEU A 1 404 ? 18.823 0.608 -15.640 1.00 94.69 404 LEU A N 1
ATOM 3001 C CA . LEU A 1 404 ? 19.404 1.663 -16.484 1.00 94.69 404 LEU A CA 1
ATOM 3002 C C . LEU A 1 404 ? 19.886 1.173 -17.852 1.00 94.69 404 LEU A C 1
ATOM 3004 O O . LEU A 1 404 ? 20.276 1.989 -18.677 1.00 94.69 404 LEU A O 1
ATOM 3008 N N . VAL A 1 405 ? 19.904 -0.140 -18.063 1.00 92.00 405 VAL A N 1
ATOM 3009 C CA . VAL A 1 405 ? 20.329 -0.783 -19.306 1.00 92.00 405 VAL A CA 1
ATOM 3010 C C . VAL A 1 405 ? 19.386 -1.947 -19.617 1.00 92.00 405 VAL A C 1
ATOM 3012 O O . VAL A 1 405 ? 18.822 -2.521 -18.675 1.00 92.00 405 VAL A O 1
ATOM 3015 N N . PRO A 1 406 ? 19.224 -2.317 -20.897 1.00 94.69 406 PRO A N 1
ATOM 3016 C CA . PRO A 1 406 ? 18.538 -3.543 -21.282 1.00 94.69 406 PRO A CA 1
ATOM 3017 C C . PRO A 1 406 ? 19.158 -4.774 -20.609 1.00 94.69 406 PRO A C 1
ATOM 3019 O O . PRO A 1 406 ? 20.337 -4.780 -20.247 1.00 94.69 406 PRO A O 1
ATOM 3022 N N . ASN A 1 407 ? 18.364 -5.826 -20.423 1.00 95.25 407 ASN A N 1
ATOM 3023 C CA . ASN A 1 407 ? 18.832 -7.060 -19.807 1.00 95.25 407 ASN A CA 1
ATOM 3024 C C . ASN A 1 407 ? 18.433 -8.266 -20.656 1.00 95.25 407 ASN A C 1
ATOM 3026 O O . ASN A 1 407 ? 17.271 -8.675 -20.682 1.00 95.25 407 ASN A O 1
ATOM 3030 N N . LYS A 1 408 ? 19.431 -8.881 -21.295 1.00 93.81 408 LYS A N 1
ATOM 3031 C CA . LYS A 1 408 ? 19.255 -10.090 -22.106 1.00 93.81 408 LYS A CA 1
ATOM 3032 C C . LYS A 1 408 ? 18.676 -11.276 -21.327 1.00 93.81 408 LYS A C 1
ATOM 3034 O O . LYS A 1 408 ? 18.114 -12.185 -21.935 1.00 93.81 408 LYS A O 1
ATOM 3039 N N . ASP A 1 409 ? 18.809 -11.293 -20.002 1.00 92.62 409 ASP A N 1
ATOM 3040 C CA . ASP A 1 409 ? 18.326 -12.365 -19.137 1.00 92.62 409 ASP A CA 1
ATOM 3041 C C . ASP A 1 409 ? 17.210 -11.857 -18.221 1.00 92.62 409 ASP A C 1
ATOM 3043 O O . ASP A 1 409 ? 17.424 -11.022 -17.346 1.00 92.62 409 ASP A O 1
ATOM 3047 N N . TYR A 1 410 ? 15.998 -12.391 -18.374 1.00 94.56 410 TYR A N 1
ATOM 3048 C CA . TYR A 1 410 ? 14.853 -11.940 -17.584 1.00 94.56 410 TYR A CA 1
ATOM 3049 C C . TYR A 1 410 ? 15.088 -12.082 -16.065 1.00 94.56 410 TYR A C 1
ATOM 3051 O O . TYR A 1 410 ? 15.194 -13.190 -15.529 1.00 94.56 410 TYR A O 1
ATOM 3059 N N . THR A 1 411 ? 15.085 -10.945 -15.360 1.00 96.19 411 THR A N 1
ATOM 3060 C CA . THR A 1 411 ? 15.228 -10.864 -13.900 1.00 96.19 411 THR A CA 1
ATOM 3061 C C . THR A 1 411 ? 13.931 -10.347 -13.265 1.00 96.19 411 THR A C 1
ATOM 3063 O O . THR A 1 411 ? 13.638 -9.156 -13.372 1.00 96.19 411 THR A O 1
ATOM 3066 N N . PRO A 1 412 ? 13.167 -11.168 -12.513 1.00 95.19 412 PRO A N 1
ATOM 3067 C CA . PRO A 1 412 ? 11.883 -10.748 -11.938 1.00 95.19 412 PRO A CA 1
ATOM 3068 C C . PRO A 1 412 ? 11.939 -9.501 -11.041 1.00 95.19 412 PRO A C 1
ATOM 3070 O O . PRO A 1 412 ? 10.967 -8.759 -10.964 1.00 95.19 412 PRO A O 1
ATOM 3073 N N . SER A 1 413 ? 13.061 -9.241 -10.358 1.00 94.56 413 SER A N 1
ATOM 3074 C CA . SER A 1 413 ? 13.199 -8.075 -9.470 1.00 94.56 413 SER A CA 1
ATOM 3075 C C . SER A 1 413 ? 13.317 -6.731 -10.195 1.00 94.56 413 SER A C 1
ATOM 3077 O O . SER A 1 413 ? 13.275 -5.696 -9.533 1.00 94.56 413 SER A O 1
ATOM 3079 N N . GLU A 1 414 ? 13.475 -6.737 -11.519 1.00 96.88 414 GLU A N 1
ATOM 3080 C CA . GLU A 1 414 ? 13.456 -5.531 -12.358 1.00 96.88 414 GLU A CA 1
ATOM 3081 C C . GLU A 1 414 ? 12.032 -5.075 -12.696 1.00 96.88 414 GLU A C 1
ATOM 3083 O O . GLU A 1 414 ? 11.851 -4.013 -13.282 1.00 96.88 414 GLU A O 1
ATOM 3088 N N . TRP A 1 415 ? 11.015 -5.850 -12.313 1.00 97.38 415 TRP A N 1
ATOM 3089 C CA . TRP A 1 415 ? 9.635 -5.627 -12.719 1.00 97.38 415 TRP A CA 1
ATOM 3090 C C . TRP A 1 415 ? 8.707 -5.481 -11.518 1.00 97.38 415 TRP A C 1
ATOM 3092 O O . TRP A 1 415 ? 8.852 -6.146 -10.489 1.00 97.38 415 TRP A O 1
ATOM 3102 N N . VAL A 1 416 ? 7.711 -4.614 -11.667 1.00 97.38 416 VAL A N 1
ATOM 3103 C CA . VAL A 1 416 ? 6.571 -4.509 -10.758 1.00 97.38 416 VAL A CA 1
ATOM 3104 C C . VAL A 1 416 ? 5.356 -5.101 -11.446 1.00 97.38 416 VAL A C 1
ATOM 3106 O O . VAL A 1 416 ? 5.002 -4.687 -12.548 1.00 97.38 416 VAL A O 1
ATOM 3109 N N . VAL A 1 417 ? 4.724 -6.063 -10.776 1.00 96.19 417 VAL A N 1
ATOM 3110 C CA . VAL A 1 417 ? 3.534 -6.754 -11.274 1.00 96.19 417 VAL A CA 1
ATOM 3111 C C . VAL A 1 417 ? 2.283 -6.052 -10.759 1.00 96.19 417 VAL A C 1
ATOM 3113 O O . VAL A 1 417 ? 2.105 -5.896 -9.551 1.00 96.19 417 VAL A O 1
ATOM 3116 N N . PHE A 1 418 ? 1.420 -5.652 -11.685 1.00 96.62 418 PHE A N 1
ATOM 3117 C CA . PHE A 1 418 ? 0.107 -5.073 -11.447 1.00 96.62 418 PHE A CA 1
ATOM 3118 C C . PHE A 1 418 ? -0.953 -6.140 -11.693 1.00 96.62 418 PHE A C 1
ATOM 3120 O O . PHE A 1 418 ? -1.015 -6.727 -12.776 1.00 96.62 418 PHE A O 1
ATOM 3127 N N . VAL A 1 419 ? -1.772 -6.397 -10.677 1.00 94.12 419 VAL A N 1
ATOM 3128 C CA . VAL A 1 419 ? -2.751 -7.490 -10.677 1.00 94.12 419 VAL A CA 1
ATOM 3129 C C . VAL A 1 419 ? -4.169 -6.997 -10.939 1.00 94.12 419 VAL A C 1
ATOM 3131 O O . VAL A 1 419 ? -4.492 -5.822 -10.754 1.00 94.12 419 VAL A O 1
ATOM 3134 N N . ASN A 1 420 ? -5.021 -7.920 -11.373 1.00 90.50 420 ASN A N 1
ATOM 3135 C CA . ASN A 1 420 ? -6.428 -7.671 -11.644 1.00 90.50 420 ASN A CA 1
ATOM 3136 C C . ASN A 1 420 ? -7.191 -7.175 -10.403 1.00 90.50 420 ASN A C 1
ATOM 3138 O O . ASN A 1 420 ? -7.212 -7.834 -9.362 1.00 90.50 420 ASN A O 1
ATOM 3142 N N . ASP A 1 421 ? -7.888 -6.052 -10.553 1.00 89.25 421 ASP A N 1
ATOM 3143 C CA . ASP A 1 421 ? -8.770 -5.471 -9.545 1.00 89.25 421 ASP A CA 1
ATOM 3144 C C . ASP A 1 421 ? -10.239 -5.335 -9.984 1.00 89.25 421 ASP A C 1
ATOM 3146 O O . ASP A 1 421 ? -11.047 -4.733 -9.274 1.00 89.25 421 ASP A O 1
ATOM 3150 N N . ILE A 1 422 ? -10.626 -5.948 -11.108 1.00 87.81 422 ILE A N 1
ATOM 3151 C CA . ILE A 1 422 ? -12.016 -6.005 -11.570 1.00 87.81 422 ILE A CA 1
ATOM 3152 C C . ILE A 1 422 ? -12.744 -7.177 -10.909 1.00 87.81 422 ILE A C 1
ATOM 3154 O O . ILE A 1 422 ? -12.621 -8.320 -11.334 1.00 87.81 422 ILE A O 1
ATOM 3158 N N . VAL A 1 423 ? -13.591 -6.868 -9.926 1.00 85.62 423 VAL A N 1
ATOM 3159 C CA . VAL A 1 423 ? -14.350 -7.846 -9.116 1.00 85.62 423 VAL A CA 1
ATOM 3160 C C . VAL A 1 423 ? -15.220 -8.807 -9.945 1.00 85.62 423 VAL A C 1
ATOM 3162 O O . VAL A 1 423 ? -15.514 -9.912 -9.507 1.00 85.62 423 VAL A O 1
ATOM 3165 N N . THR A 1 424 ? -15.659 -8.416 -11.146 1.00 86.50 424 THR A N 1
ATOM 3166 C CA . THR A 1 424 ? -16.480 -9.283 -12.013 1.00 86.50 424 THR A CA 1
ATOM 3167 C C . THR A 1 424 ? -15.671 -10.244 -12.885 1.00 86.50 424 THR A C 1
ATOM 3169 O O . THR A 1 424 ? -16.266 -11.043 -13.607 1.00 86.50 424 THR A O 1
ATOM 3172 N N . ASP A 1 425 ? -14.344 -10.131 -12.897 1.00 86.62 425 ASP A N 1
ATOM 3173 C CA . ASP A 1 425 ? -13.476 -11.023 -13.661 1.00 86.62 425 ASP A CA 1
ATOM 3174 C C . ASP A 1 425 ? -13.183 -12.301 -12.844 1.00 86.62 425 ASP A C 1
ATOM 3176 O O . ASP A 1 425 ? -12.924 -12.210 -11.645 1.00 86.62 425 ASP A O 1
ATOM 3180 N N . PRO A 1 426 ? -13.233 -13.501 -13.453 1.00 85.62 426 PRO A N 1
ATOM 3181 C CA . PRO A 1 426 ? -13.023 -14.763 -12.738 1.00 85.62 426 PRO A CA 1
ATOM 3182 C C . PRO A 1 426 ? -11.619 -14.947 -12.139 1.00 85.62 426 PRO A C 1
ATOM 3184 O O . PRO A 1 426 ? -11.480 -15.763 -11.235 1.00 85.62 426 PRO A O 1
ATOM 3187 N N . ASP A 1 427 ? -10.610 -14.208 -12.610 1.00 84.75 427 ASP A N 1
ATOM 3188 C CA . ASP A 1 427 ? -9.239 -14.230 -12.078 1.00 84.75 427 ASP A CA 1
ATOM 3189 C C . ASP A 1 427 ? -8.971 -13.019 -11.164 1.00 84.75 427 ASP A C 1
ATOM 3191 O O . ASP A 1 427 ? -7.837 -12.563 -11.002 1.00 84.75 427 ASP A O 1
ATOM 3195 N N . TYR A 1 428 ? -10.029 -12.414 -10.616 1.00 88.75 428 TYR A N 1
ATOM 3196 C CA . TYR A 1 428 ? -9.914 -11.406 -9.568 1.00 88.75 428 TYR A CA 1
ATOM 3197 C C . TYR A 1 428 ? -9.289 -12.028 -8.320 1.00 88.75 428 TYR A C 1
ATOM 3199 O O . TYR A 1 428 ? -9.822 -12.991 -7.775 1.00 88.75 428 TYR A O 1
ATOM 3207 N N . LEU A 1 429 ? -8.180 -11.448 -7.856 1.00 88.94 429 LEU A N 1
ATOM 3208 C CA . LEU A 1 429 ? -7.572 -11.822 -6.583 1.00 88.94 429 LEU A CA 1
ATOM 3209 C C . LEU A 1 429 ? -8.264 -11.047 -5.466 1.00 88.94 429 LEU A C 1
ATOM 3211 O O . LEU A 1 429 ? -8.094 -9.825 -5.357 1.00 88.94 429 LEU A O 1
ATOM 3215 N N . ASP A 1 430 ? -9.032 -11.754 -4.643 1.00 86.69 430 ASP A N 1
ATOM 3216 C CA . ASP A 1 430 ? -9.841 -11.152 -3.589 1.00 86.69 430 ASP A CA 1
ATOM 3217 C C . ASP A 1 430 ? -8.998 -10.890 -2.321 1.00 86.69 430 ASP A C 1
ATOM 3219 O O . ASP A 1 430 ? -8.594 -11.830 -1.624 1.00 86.69 430 ASP A O 1
ATOM 3223 N N . PRO A 1 431 ? -8.726 -9.613 -1.970 1.00 86.94 431 PRO A N 1
ATOM 3224 C CA . PRO A 1 431 ? -7.975 -9.268 -0.765 1.00 86.94 431 PRO A CA 1
ATOM 3225 C C . PRO A 1 431 ? -8.781 -9.467 0.531 1.00 86.94 431 PRO A C 1
ATOM 3227 O O . PRO A 1 431 ? -8.224 -9.349 1.623 1.00 86.94 431 PRO A O 1
ATOM 3230 N N . TYR A 1 432 ? -10.084 -9.742 0.443 1.00 83.56 432 TYR A N 1
ATOM 3231 C CA . TYR A 1 432 ? -10.982 -9.904 1.588 1.00 83.56 432 TYR A CA 1
ATOM 3232 C C . TYR A 1 432 ? -11.573 -11.312 1.705 1.00 83.56 432 TYR A C 1
ATOM 3234 O O . TYR A 1 432 ? -12.331 -11.565 2.648 1.00 83.56 432 TYR A O 1
ATOM 3242 N N . LYS A 1 433 ? -11.164 -12.238 0.828 1.00 82.94 433 LYS A N 1
ATOM 3243 C CA . LYS A 1 433 ? -11.615 -13.632 0.809 1.00 82.94 433 LYS A CA 1
ATOM 3244 C C . LYS A 1 433 ? -11.553 -14.269 2.195 1.00 82.94 433 LYS A C 1
ATOM 3246 O O . LYS A 1 433 ? -10.631 -14.032 2.989 1.00 82.94 433 LYS A O 1
ATOM 3251 N N . LEU A 1 434 ? -12.565 -15.064 2.522 1.00 74.00 434 LEU A N 1
ATOM 3252 C CA . LEU A 1 434 ? -12.657 -15.716 3.822 1.00 74.00 434 LEU A CA 1
ATOM 3253 C C . LEU A 1 434 ? -11.612 -16.811 3.978 1.00 74.00 434 LEU A C 1
ATOM 3255 O O . LEU A 1 434 ? -11.331 -17.549 3.035 1.00 74.00 434 LEU A O 1
ATOM 3259 N N . LEU A 1 435 ? -11.091 -16.975 5.197 1.00 77.12 435 LEU A N 1
ATOM 3260 C CA . LEU A 1 435 ? -10.139 -18.044 5.505 1.00 77.12 435 LEU A CA 1
ATOM 3261 C C . LEU A 1 435 ? -10.679 -19.443 5.155 1.00 77.12 435 LEU A C 1
ATOM 3263 O O . LEU A 1 435 ? -9.935 -20.268 4.630 1.00 77.12 435 LEU A O 1
ATOM 3267 N N . GLY A 1 436 ? -11.976 -19.689 5.381 1.00 71.19 436 GLY A N 1
ATOM 3268 C CA . GLY A 1 436 ? -12.642 -20.949 5.023 1.00 71.19 436 GLY A CA 1
ATOM 3269 C C . GLY A 1 436 ? -12.650 -21.257 3.519 1.00 71.19 436 GLY A C 1
ATOM 3270 O O . GLY A 1 436 ? -12.695 -22.426 3.145 1.00 71.19 436 GLY A O 1
ATOM 3271 N N . ASP A 1 437 ? -12.513 -20.227 2.679 1.00 73.19 437 ASP A N 1
ATOM 3272 C CA . ASP A 1 437 ? -12.509 -20.312 1.214 1.00 73.19 437 ASP A CA 1
ATOM 3273 C C . ASP A 1 437 ? -11.094 -20.189 0.611 1.00 73.19 437 ASP A C 1
ATOM 3275 O O . ASP A 1 437 ? -10.930 -20.042 -0.603 1.00 73.19 437 ASP A O 1
ATOM 3279 N N . GLY A 1 438 ? -10.051 -20.251 1.448 1.00 79.56 438 GLY A N 1
ATOM 3280 C CA . GLY A 1 438 ? -8.642 -20.166 1.043 1.00 79.56 438 GLY A CA 1
ATOM 3281 C C . GLY A 1 438 ? -7.900 -18.921 1.538 1.00 79.56 438 GLY A C 1
ATOM 3282 O O . GLY A 1 438 ? -6.681 -18.868 1.400 1.00 79.56 438 GLY A O 1
ATOM 3283 N N . GLY A 1 439 ? -8.600 -17.971 2.166 1.00 81.19 439 GLY A N 1
ATOM 3284 C CA . GLY A 1 439 ? -8.031 -16.737 2.714 1.00 81.19 439 GLY A CA 1
ATOM 3285 C C . GLY A 1 439 ? -7.698 -15.675 1.658 1.00 81.19 439 GLY A C 1
ATOM 3286 O O . GLY A 1 439 ? -7.788 -15.953 0.463 1.00 81.19 439 GLY A O 1
ATOM 3287 N N . PRO A 1 440 ? -7.334 -14.451 2.089 1.00 86.12 440 PRO A N 1
ATOM 3288 C CA . PRO A 1 440 ? -6.986 -13.348 1.195 1.00 86.12 440 PRO A CA 1
ATOM 3289 C C . PRO A 1 440 ? -5.905 -13.717 0.177 1.00 86.12 440 PRO A C 1
ATOM 3291 O O . PRO A 1 440 ? -4.858 -14.249 0.546 1.00 86.12 440 PRO A O 1
ATOM 3294 N N . GLU A 1 441 ? -6.132 -13.376 -1.089 1.00 89.06 441 GLU A N 1
ATOM 3295 C CA . GLU A 1 441 ? -5.248 -13.764 -2.198 1.00 89.06 441 GLU A CA 1
ATOM 3296 C C . GLU A 1 441 ? -4.164 -12.717 -2.500 1.00 89.06 441 GLU A C 1
ATOM 3298 O O . GLU A 1 441 ? -3.176 -13.020 -3.167 1.00 89.06 441 GLU A O 1
ATOM 3303 N N . ARG A 1 442 ? -4.321 -11.489 -1.990 1.00 90.19 442 ARG A N 1
ATOM 3304 C CA . ARG A 1 442 ? -3.368 -10.379 -2.148 1.00 90.19 442 ARG A CA 1
ATOM 3305 C C . ARG A 1 442 ? -3.514 -9.333 -1.039 1.00 90.19 442 ARG A C 1
ATOM 3307 O O . ARG A 1 442 ? -4.501 -9.333 -0.302 1.00 90.19 442 ARG A O 1
ATOM 3314 N N . HIS A 1 443 ? -2.575 -8.394 -0.951 1.00 91.88 443 HIS A N 1
ATOM 3315 C CA . HIS A 1 443 ? -2.727 -7.206 -0.112 1.00 91.88 443 HIS A CA 1
ATOM 3316 C C . HIS A 1 443 ? -3.745 -6.236 -0.756 1.00 91.88 443 HIS A C 1
ATOM 3318 O O . HIS A 1 443 ? -3.692 -6.028 -1.973 1.00 91.88 443 HIS A O 1
ATOM 3324 N N . PRO A 1 444 ? -4.639 -5.570 0.008 1.00 89.94 444 PRO A N 1
ATOM 3325 C CA . PRO A 1 444 ? -5.614 -4.617 -0.546 1.00 89.94 444 PRO A CA 1
ATOM 3326 C C . PRO A 1 444 ? -4.992 -3.501 -1.405 1.00 89.94 444 PRO A C 1
ATOM 3328 O O . PRO A 1 444 ? -5.521 -3.172 -2.463 1.00 89.94 444 PRO A O 1
ATOM 3331 N N . HIS A 1 445 ? -3.837 -2.987 -0.970 1.00 93.06 445 HIS A N 1
ATOM 3332 C CA . HIS A 1 445 ? -3.024 -1.949 -1.635 1.00 93.06 445 HIS A CA 1
ATOM 3333 C C . HIS A 1 445 ? -1.860 -2.461 -2.509 1.00 93.06 445 HIS A C 1
ATOM 3335 O O . HIS A 1 445 ? -0.938 -1.681 -2.775 1.00 93.06 445 HIS A O 1
ATOM 3341 N N . ASP A 1 446 ? -1.851 -3.733 -2.931 1.00 93.75 446 ASP A N 1
ATOM 3342 C CA . ASP A 1 446 ? -0.899 -4.199 -3.961 1.00 93.75 446 ASP A CA 1
ATOM 3343 C C . ASP A 1 446 ? -1.046 -3.391 -5.267 1.00 93.75 446 ASP A C 1
ATOM 3345 O O . ASP A 1 446 ? -2.080 -2.756 -5.458 1.00 93.75 446 ASP A O 1
ATOM 3349 N N . PRO A 1 447 ? -0.035 -3.345 -6.156 1.00 95.88 447 PRO A N 1
ATOM 3350 C CA . PRO A 1 447 ? -0.155 -2.647 -7.438 1.00 95.88 447 PRO A CA 1
ATOM 3351 C C . PRO A 1 447 ? -1.285 -3.246 -8.293 1.00 95.88 447 PRO A C 1
ATOM 3353 O O . PRO A 1 447 ? -1.324 -4.457 -8.507 1.00 95.88 447 PRO A O 1
ATOM 3356 N N . LEU A 1 448 ? -2.206 -2.411 -8.786 1.00 94.44 448 LEU A N 1
ATOM 3357 C CA . LEU A 1 448 ? -3.423 -2.859 -9.484 1.00 94.44 448 LEU A CA 1
ATOM 3358 C C . LEU A 1 448 ? -3.478 -2.386 -10.937 1.00 94.44 448 LEU A C 1
ATOM 3360 O O . LEU A 1 448 ? -3.044 -1.281 -11.242 1.00 94.44 448 LEU A O 1
ATOM 3364 N N . ILE A 1 449 ? -4.095 -3.160 -11.830 1.00 93.94 449 ILE A N 1
ATOM 3365 C CA . ILE A 1 449 ? -4.275 -2.786 -13.245 1.00 93.94 449 ILE A CA 1
ATOM 3366 C C . ILE A 1 449 ? -4.951 -1.412 -13.409 1.00 93.94 449 ILE A C 1
ATOM 3368 O O . ILE A 1 449 ? -4.578 -0.645 -14.302 1.00 93.94 449 ILE A O 1
ATOM 3372 N N . SER A 1 450 ? -5.881 -1.034 -12.527 1.00 92.38 450 SER A N 1
ATOM 3373 C CA . SER A 1 450 ? -6.479 0.309 -12.545 1.00 92.38 450 SER A CA 1
ATOM 3374 C C . SER A 1 450 ? -5.487 1.466 -12.346 1.00 92.38 450 SER A C 1
ATOM 3376 O O . SER A 1 450 ? -5.794 2.584 -12.772 1.00 92.38 450 SER A O 1
ATOM 3378 N N . GLU A 1 451 ? -4.309 1.227 -11.751 1.00 94.62 451 GLU A N 1
ATOM 3379 C CA . GLU A 1 451 ? -3.220 2.213 -11.625 1.00 94.62 451 GLU A CA 1
ATOM 3380 C C . GLU A 1 451 ? -2.580 2.548 -12.972 1.00 94.62 451 GLU A C 1
ATOM 3382 O O . GLU A 1 451 ? -2.152 3.680 -13.166 1.00 94.62 451 GLU A O 1
ATOM 3387 N N . ILE A 1 452 ? -2.580 1.606 -13.916 1.00 94.62 452 ILE A N 1
ATOM 3388 C CA . ILE A 1 452 ? -2.120 1.834 -15.291 1.00 94.62 452 ILE A CA 1
ATOM 3389 C C . ILE A 1 452 ? -3.207 2.568 -16.082 1.00 94.62 452 ILE A C 1
ATOM 3391 O O . ILE A 1 452 ? -2.947 3.594 -16.706 1.00 94.62 452 ILE A O 1
ATOM 3395 N N . ILE A 1 453 ? -4.459 2.103 -15.988 1.00 92.75 453 ILE A N 1
ATOM 3396 C CA . ILE A 1 453 ? -5.592 2.696 -16.721 1.00 92.75 453 ILE A CA 1
ATOM 3397 C C . ILE A 1 453 ? -5.795 4.170 -16.332 1.00 92.75 453 ILE A C 1
ATOM 3399 O O . ILE A 1 453 ? -6.062 5.013 -17.187 1.00 92.75 453 ILE A O 1
ATOM 3403 N N . ASN A 1 454 ? -5.636 4.500 -15.049 1.00 92.38 454 ASN A N 1
ATOM 3404 C CA . ASN A 1 454 ? -5.794 5.857 -14.520 1.00 92.38 454 ASN A CA 1
ATOM 3405 C C . ASN A 1 454 ? -4.450 6.501 -14.147 1.00 92.38 454 ASN A C 1
ATOM 3407 O O . ASN A 1 454 ? -4.399 7.325 -13.231 1.00 92.38 454 ASN A O 1
ATOM 3411 N N . SER A 1 455 ? -3.365 6.105 -14.821 1.00 94.88 455 SER A N 1
ATOM 3412 C CA . SER A 1 455 ? -2.027 6.611 -14.523 1.00 94.88 455 SER A CA 1
ATOM 3413 C C . SER A 1 455 ? -1.928 8.134 -14.676 1.00 94.88 455 SER A C 1
ATOM 3415 O O . SER A 1 455 ? -2.617 8.756 -15.492 1.00 94.88 455 SER A O 1
ATOM 3417 N N . ASN A 1 456 ? -1.050 8.744 -13.876 1.00 94.75 456 ASN A N 1
ATOM 3418 C CA . ASN A 1 456 ? -0.672 10.141 -14.044 1.00 94.75 456 ASN A CA 1
ATOM 3419 C C . ASN A 1 456 ? -0.004 10.332 -15.416 1.00 94.75 456 ASN A C 1
ATOM 3421 O O . ASN A 1 456 ? 0.741 9.474 -15.877 1.00 94.75 456 ASN A O 1
ATOM 3425 N N . THR A 1 457 ? -0.221 11.483 -16.055 1.00 94.25 457 THR A N 1
ATOM 3426 C CA . THR A 1 457 ? 0.323 11.770 -17.394 1.00 94.25 457 THR A CA 1
ATOM 3427 C C . THR A 1 457 ? 1.847 11.729 -17.477 1.00 94.25 457 THR A C 1
ATOM 3429 O O . THR A 1 457 ? 2.375 11.666 -18.580 1.00 94.25 457 THR A O 1
ATOM 3432 N N . ASP A 1 458 ? 2.533 11.792 -16.337 1.00 94.81 458 ASP A N 1
ATOM 3433 C CA . ASP A 1 458 ? 3.983 11.915 -16.223 1.00 94.81 458 ASP A CA 1
ATOM 3434 C C . ASP A 1 458 ? 4.647 10.735 -15.470 1.00 94.81 458 ASP A C 1
ATOM 3436 O O . ASP A 1 458 ? 5.801 10.838 -15.054 1.00 94.81 458 ASP A O 1
ATOM 3440 N N . ALA A 1 459 ? 3.912 9.640 -15.246 1.00 95.75 459 ALA A N 1
ATOM 3441 C CA . ALA A 1 459 ? 4.354 8.446 -14.516 1.00 95.75 459 ALA A CA 1
ATOM 3442 C C . ALA A 1 459 ? 4.760 7.295 -15.463 1.00 95.75 459 ALA A C 1
ATOM 3444 O O . ALA A 1 459 ? 4.231 7.200 -16.565 1.00 95.75 459 ALA A O 1
ATOM 3445 N N . ASN A 1 460 ? 5.637 6.387 -15.014 1.00 96.44 460 ASN A N 1
ATOM 3446 C CA . ASN A 1 460 ? 6.100 5.218 -15.795 1.00 96.44 460 ASN A CA 1
ATOM 3447 C C . ASN A 1 460 ? 5.015 4.157 -16.011 1.00 96.44 460 ASN A C 1
ATOM 3449 O O . ASN A 1 460 ? 5.174 3.254 -16.820 1.00 96.44 460 ASN A O 1
ATOM 3453 N N . THR A 1 461 ? 3.948 4.203 -15.220 1.00 96.00 461 THR A N 1
ATOM 3454 C CA . THR A 1 461 ? 2.781 3.324 -15.380 1.00 96.00 461 THR A CA 1
ATOM 3455 C C . THR A 1 461 ? 1.893 3.711 -16.561 1.00 96.00 461 THR A C 1
ATOM 3457 O O . THR A 1 461 ? 1.011 2.931 -16.921 1.00 96.00 461 THR A O 1
ATOM 3460 N N . ARG A 1 462 ? 2.074 4.905 -17.142 1.00 96.19 462 ARG A N 1
ATOM 3461 C CA . ARG A 1 462 ? 1.343 5.342 -18.331 1.00 96.19 462 ARG A CA 1
ATOM 3462 C C . ARG A 1 462 ? 2.015 4.753 -19.564 1.00 96.19 462 ARG A C 1
ATOM 3464 O O . ARG A 1 462 ? 3.141 5.116 -19.872 1.00 96.19 462 ARG A O 1
ATOM 3471 N N . LEU A 1 463 ? 1.271 3.928 -20.299 1.00 95.94 463 LEU A N 1
ATOM 3472 C CA . LEU A 1 463 ? 1.735 3.371 -21.569 1.00 95.94 463 LEU A CA 1
ATOM 3473 C C . LEU A 1 463 ? 2.227 4.483 -22.499 1.00 95.94 463 LEU A C 1
ATOM 3475 O O . LEU A 1 463 ? 1.528 5.480 -22.697 1.00 95.94 463 LEU A O 1
ATOM 3479 N N . GLY A 1 464 ? 3.393 4.285 -23.095 1.00 94.62 464 GLY A N 1
ATOM 3480 C CA . GLY A 1 464 ? 4.015 5.213 -24.038 1.00 94.62 464 GLY A CA 1
ATOM 3481 C C . GLY A 1 464 ? 4.944 6.231 -23.382 1.00 94.62 464 GLY A C 1
ATOM 3482 O O . GLY A 1 464 ? 5.494 7.076 -24.083 1.00 94.62 464 GLY A O 1
ATOM 3483 N N . LEU A 1 465 ? 5.102 6.167 -22.057 1.00 93.44 465 LEU A N 1
ATOM 3484 C CA . LEU A 1 465 ? 5.996 7.020 -21.295 1.00 93.44 465 LEU A CA 1
ATOM 3485 C C . LEU A 1 465 ? 6.749 6.190 -20.255 1.00 93.44 465 LEU A C 1
ATOM 3487 O O . LEU A 1 465 ? 6.189 5.768 -19.245 1.00 93.44 465 LEU A O 1
ATOM 3491 N N . HIS A 1 466 ? 8.062 6.082 -20.428 1.00 95.81 466 HIS A N 1
ATOM 3492 C CA . HIS A 1 466 ? 8.924 5.473 -19.429 1.00 95.81 466 HIS A CA 1
ATOM 3493 C C . HIS A 1 466 ? 10.205 6.275 -19.253 1.00 95.81 466 HIS A C 1
ATOM 3495 O O . HIS A 1 466 ? 10.838 6.694 -20.215 1.00 95.81 466 HIS A O 1
ATOM 3501 N N . ARG A 1 467 ? 10.619 6.482 -18.003 1.00 94.44 467 ARG A N 1
ATOM 3502 C CA . ARG A 1 467 ? 11.916 7.081 -17.684 1.00 94.44 467 ARG A CA 1
ATOM 3503 C C . ARG A 1 467 ? 12.669 6.211 -16.697 1.00 94.44 467 ARG A C 1
ATOM 3505 O O . ARG A 1 467 ? 12.105 5.757 -15.700 1.00 94.44 467 ARG A O 1
ATOM 3512 N N . ILE A 1 468 ? 13.949 6.041 -16.982 1.00 94.75 468 ILE A N 1
ATOM 3513 C CA . ILE A 1 468 ? 14.940 5.443 -16.090 1.00 94.75 468 ILE A CA 1
ATOM 3514 C C . ILE A 1 468 ? 15.569 6.524 -15.208 1.00 94.75 468 ILE A C 1
ATOM 3516 O O . ILE A 1 468 ? 15.418 7.710 -15.489 1.00 94.75 468 ILE A O 1
ATOM 3520 N N . ASN A 1 469 ? 16.340 6.123 -14.203 1.00 95.75 469 ASN A N 1
ATOM 3521 C CA . ASN A 1 469 ? 16.900 6.944 -13.129 1.00 95.75 469 ASN A CA 1
ATOM 3522 C C . ASN A 1 469 ? 15.896 7.381 -12.059 1.00 95.75 469 ASN A C 1
ATOM 3524 O O . ASN A 1 469 ? 14.687 7.478 -12.248 1.00 95.75 469 ASN A O 1
ATOM 3528 N N . VAL A 1 470 ? 16.460 7.713 -10.903 1.00 96.94 470 VAL A N 1
ATOM 3529 C CA . VAL A 1 470 ? 15.731 8.151 -9.716 1.00 96.94 470 VAL A CA 1
ATOM 3530 C C . VAL A 1 470 ? 14.911 9.415 -9.986 1.00 96.94 470 VAL A C 1
ATOM 3532 O O . VAL A 1 470 ? 15.377 10.376 -10.600 1.00 96.94 470 VAL A O 1
ATOM 3535 N N . THR A 1 471 ? 13.691 9.431 -9.456 1.00 97.31 471 THR A N 1
ATOM 3536 C CA . THR A 1 471 ? 12.782 10.577 -9.490 1.00 97.31 471 THR A CA 1
ATOM 3537 C C . THR A 1 471 ? 12.960 11.448 -8.250 1.00 97.31 471 THR A C 1
ATOM 3539 O O . THR A 1 471 ? 12.552 11.068 -7.155 1.00 97.31 471 THR A O 1
ATOM 3542 N N . THR A 1 472 ? 13.521 12.647 -8.404 1.00 98.25 472 THR A N 1
ATOM 3543 C CA . THR A 1 472 ? 13.822 13.559 -7.292 1.00 98.25 472 THR A CA 1
ATOM 3544 C C . THR A 1 472 ? 12.932 14.798 -7.303 1.00 98.25 472 THR A C 1
ATOM 3546 O O . THR A 1 472 ? 12.817 15.508 -8.305 1.00 98.25 472 THR A O 1
ATOM 3549 N N . ARG A 1 473 ? 12.336 15.112 -6.150 1.00 97.75 473 ARG A N 1
ATOM 3550 C CA . ARG A 1 473 ? 11.665 16.384 -5.887 1.00 97.75 473 ARG A CA 1
ATOM 3551 C C . ARG A 1 473 ? 12.707 17.447 -5.562 1.00 97.75 473 ARG A C 1
ATOM 3553 O O . ARG A 1 473 ? 13.317 17.403 -4.493 1.00 97.75 473 ARG A O 1
ATOM 3560 N N . THR A 1 474 ? 12.887 18.400 -6.468 1.00 95.06 474 THR A N 1
ATOM 3561 C CA . THR A 1 474 ? 13.797 19.538 -6.297 1.00 95.06 474 THR A CA 1
ATOM 3562 C C . THR A 1 474 ? 13.361 20.703 -7.184 1.00 95.06 474 THR A C 1
ATOM 3564 O O . THR A 1 474 ? 12.859 20.504 -8.290 1.00 95.06 474 THR A O 1
ATOM 3567 N N . GLY A 1 475 ? 13.499 21.940 -6.705 1.00 94.00 475 GLY A N 1
ATOM 3568 C CA . GLY A 1 475 ? 13.118 23.130 -7.467 1.00 94.00 475 GLY A CA 1
ATOM 3569 C C . GLY A 1 475 ? 11.611 23.247 -7.723 1.00 94.00 475 GLY A C 1
ATOM 3570 O O . GLY A 1 475 ? 11.206 23.831 -8.726 1.00 94.00 475 GLY A O 1
ATOM 3571 N N . ASN A 1 476 ? 10.772 22.718 -6.830 1.00 93.94 476 ASN A N 1
ATOM 3572 C CA . ASN A 1 476 ? 9.318 22.617 -6.974 1.00 93.94 476 ASN A CA 1
ATOM 3573 C C . ASN A 1 476 ? 8.814 21.758 -8.150 1.00 93.94 476 ASN A C 1
ATOM 3575 O O . ASN A 1 476 ? 7.628 21.838 -8.497 1.00 93.94 476 ASN A O 1
ATOM 3579 N N . VAL A 1 477 ? 9.648 20.881 -8.707 1.00 95.31 477 VAL A N 1
ATOM 3580 C CA . VAL A 1 477 ? 9.269 19.909 -9.746 1.00 95.31 477 VAL A CA 1
ATOM 3581 C C . VAL A 1 477 ? 9.773 18.512 -9.388 1.00 95.31 477 VAL A C 1
ATOM 3583 O O . VAL A 1 477 ? 10.649 18.357 -8.540 1.00 95.31 477 VAL A O 1
ATOM 3586 N N . TRP A 1 478 ? 9.184 17.487 -9.999 1.00 97.12 478 TRP A N 1
ATOM 3587 C CA . TRP A 1 478 ? 9.817 16.174 -10.061 1.00 97.12 478 TRP A CA 1
ATOM 3588 C C . TRP A 1 478 ? 10.705 16.159 -11.300 1.00 97.12 478 TRP A C 1
ATOM 3590 O O . TRP A 1 478 ? 10.209 16.347 -12.406 1.00 97.12 478 TRP A O 1
ATOM 3600 N N . ASN A 1 479 ? 12.016 16.025 -11.118 1.00 95.56 479 ASN A N 1
ATOM 3601 C CA . ASN A 1 479 ? 12.975 16.212 -12.210 1.00 95.56 479 ASN A CA 1
ATOM 3602 C C . ASN A 1 479 ? 12.912 15.116 -13.284 1.00 95.56 479 ASN A C 1
ATOM 3604 O O . ASN A 1 479 ? 13.366 15.349 -14.398 1.00 95.56 479 ASN A O 1
ATOM 3608 N N . ASN A 1 480 ? 12.372 13.947 -12.942 1.00 95.44 480 ASN A N 1
ATOM 3609 C CA . ASN A 1 480 ? 12.363 12.777 -13.808 1.00 95.44 480 ASN A CA 1
ATOM 3610 C C . ASN A 1 480 ? 10.982 12.115 -13.887 1.00 95.44 480 ASN A C 1
ATOM 3612 O O . ASN A 1 480 ? 10.876 10.902 -14.017 1.00 95.44 480 ASN A O 1
ATOM 3616 N N . GLY A 1 481 ? 9.907 12.897 -13.783 1.00 94.38 481 GLY A N 1
ATOM 3617 C CA . GLY A 1 481 ? 8.517 12.437 -13.882 1.00 94.38 481 GLY A CA 1
ATOM 3618 C C . GLY A 1 481 ? 7.797 12.274 -12.544 1.00 94.38 481 GLY A C 1
ATOM 3619 O O . GLY A 1 481 ? 8.408 12.376 -11.487 1.00 94.38 481 GLY A O 1
ATOM 3620 N N . PHE A 1 482 ? 6.502 11.979 -12.559 1.00 96.69 482 PHE A N 1
ATOM 3621 C CA . PHE A 1 482 ? 5.711 11.813 -11.340 1.00 96.69 482 PHE A CA 1
ATOM 3622 C C . PHE A 1 482 ? 6.001 10.465 -10.633 1.00 96.69 482 PHE A C 1
ATOM 3624 O O . PHE A 1 482 ? 6.210 9.455 -11.306 1.00 96.69 482 PHE A O 1
ATOM 3631 N N . PRO A 1 483 ? 6.029 10.408 -9.286 1.00 97.56 483 PRO A N 1
ATOM 3632 C CA . PRO A 1 483 ? 6.184 9.157 -8.534 1.00 97.56 483 PRO A CA 1
ATOM 3633 C C . PRO A 1 483 ? 5.058 8.144 -8.771 1.00 97.56 483 PRO A C 1
ATOM 3635 O O . PRO A 1 483 ? 3.881 8.502 -8.774 1.00 97.56 483 PRO A O 1
ATOM 3638 N N . ASP A 1 484 ? 5.408 6.865 -8.891 1.00 97.12 484 ASP A N 1
ATOM 3639 C CA . ASP A 1 484 ? 4.455 5.757 -8.976 1.00 97.12 484 ASP A CA 1
ATOM 3640 C C . ASP A 1 484 ? 5.030 4.447 -8.397 1.00 97.12 484 ASP A C 1
ATOM 3642 O O . ASP A 1 484 ? 6.086 4.421 -7.758 1.00 97.12 484 ASP A O 1
ATOM 3646 N N . ARG A 1 485 ? 4.326 3.330 -8.610 1.00 95.81 485 ARG A N 1
ATOM 3647 C CA . ARG A 1 485 ? 4.689 2.010 -8.077 1.00 95.81 485 ARG A CA 1
ATOM 3648 C C . ARG A 1 485 ? 5.944 1.381 -8.675 1.00 95.81 485 ARG A C 1
ATOM 3650 O O . ARG A 1 485 ? 6.408 0.414 -8.075 1.00 95.81 485 ARG A O 1
ATOM 3657 N N . SER A 1 486 ? 6.487 1.872 -9.790 1.00 96.69 486 SER A N 1
ATOM 3658 C CA . SER A 1 486 ? 7.745 1.363 -10.355 1.00 96.69 486 SER A CA 1
ATOM 3659 C C . SER A 1 486 ? 8.959 2.201 -9.940 1.00 96.69 486 SER A C 1
ATOM 3661 O O . SER A 1 486 ? 10.089 1.705 -9.970 1.00 96.69 486 SER A O 1
ATOM 3663 N N . ARG A 1 487 ? 8.733 3.418 -9.432 1.00 97.50 487 ARG A N 1
ATOM 3664 C CA . ARG A 1 487 ? 9.785 4.424 -9.240 1.00 97.50 487 ARG A CA 1
ATOM 3665 C C . ARG A 1 487 ? 10.456 4.468 -7.868 1.00 97.50 487 ARG A C 1
ATOM 3667 O O . ARG A 1 487 ? 9.814 4.364 -6.816 1.00 97.50 487 ARG A O 1
ATOM 3674 N N . HIS A 1 488 ? 11.765 4.703 -7.880 1.00 98.12 488 HIS A N 1
ATOM 3675 C CA . HIS A 1 488 ? 12.571 5.169 -6.761 1.00 98.12 488 HIS A CA 1
ATOM 3676 C C . HIS A 1 488 ? 12.442 6.692 -6.656 1.00 98.12 488 HIS A C 1
ATOM 3678 O O . HIS A 1 488 ? 12.931 7.457 -7.482 1.00 98.12 488 HIS A O 1
ATOM 3684 N N . THR A 1 489 ? 11.772 7.135 -5.597 1.00 98.50 489 THR A N 1
ATOM 3685 C CA . THR A 1 489 ? 11.423 8.535 -5.365 1.00 98.50 489 THR A CA 1
ATOM 3686 C C . THR A 1 489 ? 12.278 9.145 -4.257 1.00 98.50 489 THR A C 1
ATOM 3688 O O . THR A 1 489 ? 12.370 8.577 -3.171 1.00 98.50 489 THR A O 1
ATOM 3691 N N . VAL A 1 490 ? 12.856 10.324 -4.485 1.00 98.62 490 VAL A N 1
ATOM 3692 C CA . VAL A 1 490 ? 13.641 11.086 -3.500 1.00 98.62 490 VAL A CA 1
ATOM 3693 C C . VAL A 1 490 ? 13.007 12.457 -3.275 1.00 98.62 490 VAL A C 1
ATOM 3695 O O . VAL A 1 490 ? 12.638 13.144 -4.220 1.00 98.62 490 VAL A O 1
ATOM 3698 N N . VAL A 1 491 ? 12.906 12.892 -2.022 1.00 98.56 491 VAL A N 1
ATOM 3699 C CA . VAL A 1 491 ? 12.432 14.225 -1.635 1.00 98.56 491 VAL A CA 1
ATOM 3700 C C . VAL A 1 491 ? 13.578 15.009 -0.998 1.00 98.56 491 VAL A C 1
ATOM 3702 O O . VAL A 1 491 ? 13.972 14.707 0.128 1.00 98.56 491 VAL A O 1
ATOM 3705 N N . GLU A 1 492 ? 14.111 16.010 -1.713 1.00 97.38 492 GLU A N 1
ATOM 3706 C CA . GLU A 1 492 ? 15.238 16.859 -1.263 1.00 97.38 492 GLU A CA 1
ATOM 3707 C C . GLU A 1 492 ? 14.844 18.314 -0.963 1.00 97.38 492 GLU A C 1
ATOM 3709 O O . GLU A 1 492 ? 15.699 19.165 -0.698 1.00 97.38 492 GLU A O 1
ATOM 3714 N N . GLU A 1 493 ? 13.547 18.605 -0.983 1.00 97.12 493 GLU A N 1
ATOM 3715 C CA . GLU A 1 493 ? 12.974 19.875 -0.550 1.00 97.12 493 GLU A CA 1
ATOM 3716 C C . GLU A 1 493 ? 11.703 19.646 0.277 1.00 97.12 493 GLU A C 1
ATOM 3718 O O . GLU A 1 493 ? 11.093 18.578 0.234 1.00 97.12 493 GLU A O 1
ATOM 3723 N N . ASN A 1 494 ? 11.261 20.669 1.013 1.00 98.00 494 ASN A N 1
ATOM 3724 C CA . ASN A 1 494 ? 9.965 20.610 1.688 1.00 98.00 494 ASN A CA 1
ATOM 3725 C C . ASN A 1 494 ? 8.840 20.505 0.654 1.00 98.00 494 ASN A C 1
ATOM 3727 O O . ASN A 1 494 ? 8.675 21.393 -0.181 1.00 98.00 494 ASN A O 1
ATOM 3731 N N . TYR A 1 495 ? 8.034 19.457 0.759 1.00 98.12 495 TYR A N 1
ATOM 3732 C CA . TYR A 1 495 ? 6.970 19.148 -0.178 1.00 98.12 495 TYR A CA 1
ATOM 3733 C C . TYR A 1 495 ? 5.716 18.709 0.576 1.00 98.12 495 TYR A C 1
ATOM 3735 O O . TYR A 1 495 ? 5.768 17.804 1.404 1.00 98.12 495 TYR A O 1
ATOM 3743 N N . ASN A 1 496 ? 4.589 19.365 0.290 1.00 98.19 496 ASN A N 1
ATOM 3744 C CA . ASN A 1 496 ? 3.277 18.981 0.801 1.00 98.19 496 ASN A CA 1
ATOM 3745 C C . ASN A 1 496 ? 2.432 18.412 -0.342 1.00 98.19 496 ASN A C 1
ATOM 3747 O O . ASN A 1 496 ? 2.034 19.161 -1.236 1.00 98.19 496 ASN A O 1
ATOM 3751 N N . HIS A 1 497 ? 2.170 17.111 -0.309 1.00 97.94 497 HIS A N 1
ATOM 3752 C CA . HIS A 1 497 ? 1.307 16.430 -1.262 1.00 97.94 497 HIS A CA 1
ATOM 3753 C C . HIS A 1 497 ? -0.162 16.501 -0.828 1.00 97.94 497 HIS A C 1
ATOM 3755 O O . HIS A 1 497 ? -0.471 16.287 0.346 1.00 97.94 497 HIS A O 1
ATOM 3761 N N . ILE A 1 498 ? -1.047 16.796 -1.784 1.00 96.81 498 ILE A N 1
ATOM 3762 C CA . ILE A 1 498 ? -2.492 16.977 -1.588 1.00 96.81 498 ILE A CA 1
ATOM 3763 C C . ILE A 1 498 ? -3.277 16.484 -2.811 1.00 96.81 498 ILE A C 1
ATOM 3765 O O . ILE A 1 498 ? -2.771 16.561 -3.932 1.00 96.81 498 ILE A O 1
ATOM 3769 N N . GLY A 1 499 ? -4.537 16.090 -2.609 1.00 93.50 499 GLY A N 1
ATOM 3770 C CA . GLY A 1 499 ? -5.542 15.885 -3.661 1.00 93.50 499 GLY A CA 1
ATOM 3771 C C . GLY A 1 499 ? -5.529 14.518 -4.350 1.00 93.50 499 GLY A C 1
ATOM 3772 O O . GLY A 1 499 ? -6.398 14.261 -5.185 1.00 93.50 499 GLY A O 1
ATOM 3773 N N . SER A 1 500 ? -4.554 13.664 -4.043 1.00 94.38 500 SER A N 1
ATOM 3774 C CA . SER A 1 500 ? -4.482 12.284 -4.519 1.00 94.38 500 SER A CA 1
ATOM 3775 C C . SER A 1 500 ? -3.596 11.433 -3.611 1.00 94.38 500 SER A C 1
ATOM 3777 O O . SER A 1 500 ? -2.767 11.969 -2.877 1.00 94.38 500 SER A O 1
ATOM 3779 N N . ARG A 1 501 ? -3.670 10.101 -3.738 1.00 95.12 501 ARG A N 1
ATOM 3780 C CA . ARG A 1 501 ? -2.645 9.220 -3.157 1.00 95.12 501 ARG A CA 1
ATOM 3781 C C . ARG A 1 501 ? -1.269 9.496 -3.774 1.00 95.12 501 ARG A C 1
ATOM 3783 O O . ARG A 1 501 ? -1.154 9.641 -4.991 1.00 95.12 501 ARG A O 1
ATOM 3790 N N . LEU A 1 502 ? -0.221 9.457 -2.955 1.00 97.62 502 LEU A N 1
ATOM 3791 C CA . LEU A 1 502 ? 1.169 9.431 -3.414 1.00 97.62 502 LEU A CA 1
ATOM 3792 C C . LEU A 1 502 ? 1.684 7.997 -3.347 1.00 97.62 502 LEU A C 1
ATOM 3794 O O . LEU A 1 502 ? 1.593 7.355 -2.301 1.00 97.62 502 LEU A O 1
ATOM 3798 N N . SER A 1 503 ? 2.231 7.499 -4.452 1.00 97.62 503 SER A N 1
ATOM 3799 C CA . SER A 1 503 ? 2.789 6.148 -4.527 1.00 97.62 503 SER A CA 1
ATOM 3800 C C . SER A 1 503 ? 4.266 6.195 -4.889 1.00 97.62 503 SER A C 1
ATOM 3802 O O . SER A 1 503 ? 4.684 7.032 -5.682 1.00 97.62 503 SER A O 1
ATOM 3804 N N . ALA A 1 504 ? 5.043 5.290 -4.305 1.00 98.06 504 ALA A N 1
ATOM 3805 C CA . ALA A 1 504 ? 6.435 5.057 -4.661 1.00 98.06 504 ALA A CA 1
ATOM 3806 C C . ALA A 1 504 ? 6.757 3.563 -4.532 1.00 98.06 504 ALA A C 1
ATOM 3808 O O . ALA A 1 504 ? 6.195 2.869 -3.678 1.00 98.06 504 ALA A O 1
ATOM 3809 N N . ARG A 1 505 ? 7.713 3.049 -5.310 1.00 97.69 505 ARG A N 1
ATOM 3810 C CA . ARG A 1 505 ? 8.307 1.741 -5.003 1.00 97.69 505 ARG A CA 1
ATOM 3811 C C . ARG A 1 505 ? 9.272 1.858 -3.832 1.00 97.69 505 ARG A C 1
ATOM 3813 O O . ARG A 1 505 ? 9.160 1.111 -2.865 1.00 97.69 505 ARG A O 1
ATOM 3820 N N . LYS A 1 506 ? 10.202 2.808 -3.927 1.00 98.38 506 LYS A N 1
ATOM 3821 C CA . LYS A 1 506 ? 11.151 3.189 -2.875 1.00 98.38 506 LYS A CA 1
ATOM 3822 C C . LYS A 1 506 ? 11.019 4.680 -2.613 1.00 98.38 506 LYS A C 1
ATOM 3824 O O . LYS A 1 506 ? 10.853 5.444 -3.560 1.00 98.38 506 LYS A O 1
ATOM 3829 N N . LEU A 1 507 ? 11.124 5.090 -1.356 1.00 98.75 507 LEU A N 1
ATOM 3830 C CA . LEU A 1 507 ? 11.036 6.487 -0.952 1.00 98.75 507 LEU A CA 1
ATOM 3831 C C . LEU A 1 507 ? 12.254 6.887 -0.121 1.00 98.75 507 LEU A C 1
ATOM 3833 O O . LEU A 1 507 ? 12.558 6.261 0.891 1.00 98.75 507 LEU A O 1
ATOM 3837 N N . VAL A 1 508 ? 12.906 7.981 -0.494 1.00 98.75 508 VAL A N 1
ATOM 3838 C CA . VAL A 1 508 ? 13.957 8.623 0.295 1.00 98.75 508 VAL A CA 1
ATOM 3839 C C . VAL A 1 508 ? 13.511 10.035 0.649 1.00 98.75 508 VAL A C 1
ATOM 3841 O O . VAL A 1 508 ? 13.095 10.789 -0.225 1.00 98.75 508 VAL A O 1
ATOM 3844 N N . VAL A 1 509 ? 13.632 10.424 1.914 1.00 98.62 509 VAL A N 1
ATOM 3845 C CA . VAL A 1 509 ? 13.585 11.835 2.323 1.00 98.62 509 VAL A CA 1
ATOM 3846 C C . VAL A 1 509 ? 14.994 12.217 2.757 1.00 98.62 509 VAL A C 1
ATOM 3848 O O . VAL A 1 509 ? 15.597 11.521 3.575 1.00 98.62 509 VAL A O 1
ATOM 3851 N N . ASN A 1 510 ? 15.532 13.276 2.156 1.00 97.44 510 ASN A N 1
ATOM 3852 C CA . ASN A 1 510 ? 16.915 13.716 2.315 1.00 97.44 510 ASN A CA 1
ATOM 3853 C C . ASN A 1 510 ? 16.987 15.248 2.446 1.00 97.44 510 ASN A C 1
ATOM 3855 O O . ASN A 1 510 ? 16.003 15.955 2.246 1.00 97.44 510 ASN A O 1
ATOM 3859 N N . ASN A 1 511 ? 18.175 15.788 2.722 1.00 97.00 511 ASN A N 1
ATOM 3860 C CA . ASN A 1 511 ? 18.461 17.224 2.750 1.00 97.00 511 ASN A CA 1
ATOM 3861 C C . ASN A 1 511 ? 17.731 18.006 3.865 1.00 97.00 511 ASN A C 1
ATOM 3863 O O . ASN A 1 511 ? 17.480 19.203 3.742 1.00 97.00 511 ASN A O 1
ATOM 3867 N N . ASN A 1 512 ? 17.446 17.354 4.997 1.00 97.38 512 ASN A N 1
ATOM 3868 C CA . ASN A 1 512 ? 16.665 17.918 6.106 1.00 97.38 512 ASN A CA 1
ATOM 3869 C C . ASN A 1 512 ? 15.257 18.356 5.658 1.00 97.38 512 ASN A C 1
ATOM 3871 O O . ASN A 1 512 ? 14.749 19.390 6.107 1.00 97.38 512 ASN A O 1
ATOM 3875 N N . SER A 1 513 ? 14.666 17.596 4.737 1.00 97.50 513 SER A N 1
ATOM 3876 C CA . SER A 1 513 ? 13.410 17.936 4.072 1.00 97.50 513 SER A CA 1
ATOM 3877 C C . SER A 1 513 ? 12.201 17.350 4.777 1.00 97.50 513 SER A C 1
ATOM 3879 O O . SER A 1 513 ? 12.276 16.350 5.491 1.00 97.50 513 SER A O 1
ATOM 3881 N N . LYS A 1 514 ? 11.051 17.971 4.529 1.00 98.00 514 LYS A N 1
ATOM 3882 C CA . LYS A 1 514 ? 9.751 17.532 5.030 1.00 98.00 514 LYS A CA 1
ATOM 3883 C C . LYS A 1 514 ? 8.892 17.051 3.872 1.00 98.00 514 LYS A C 1
ATOM 3885 O O . LYS A 1 514 ? 8.487 17.865 3.046 1.00 98.00 514 LYS A O 1
ATOM 3890 N N . LEU A 1 515 ? 8.569 15.765 3.849 1.00 98.69 515 LEU A N 1
ATOM 3891 C CA . LEU A 1 515 ? 7.472 15.231 3.055 1.00 98.69 515 LEU A CA 1
ATOM 3892 C C . LEU A 1 515 ? 6.206 15.246 3.913 1.00 98.69 515 LEU A C 1
ATOM 3894 O O . LEU A 1 515 ? 6.032 14.398 4.783 1.00 98.69 515 LEU A O 1
ATOM 3898 N N . ALA A 1 516 ? 5.322 16.206 3.677 1.00 98.62 516 ALA A N 1
ATOM 3899 C CA . ALA A 1 516 ? 3.978 16.188 4.229 1.00 98.62 516 ALA A CA 1
ATOM 3900 C C . ALA A 1 516 ? 3.006 15.572 3.219 1.00 98.62 516 ALA A C 1
ATOM 3902 O O . ALA A 1 516 ? 3.057 15.878 2.031 1.00 98.62 516 ALA A O 1
ATOM 3903 N N . VAL A 1 517 ? 2.119 14.713 3.701 1.00 98.62 517 VAL A N 1
ATOM 3904 C CA . VAL A 1 517 ? 0.957 14.207 2.967 1.00 98.62 517 VAL A CA 1
ATOM 3905 C C . VAL A 1 517 ? -0.252 14.655 3.776 1.00 98.62 517 VAL A C 1
ATOM 3907 O O . VAL A 1 517 ? -0.276 14.427 4.987 1.00 98.62 517 VAL A O 1
ATOM 3910 N N . THR A 1 518 ? -1.178 15.387 3.155 1.00 97.94 518 THR A N 1
ATOM 3911 C CA . THR A 1 518 ? -2.334 15.981 3.845 1.00 97.94 518 THR A CA 1
ATOM 3912 C C . THR A 1 518 ? -3.631 15.395 3.312 1.00 97.94 518 THR A C 1
ATOM 3914 O O . THR A 1 518 ? -3.914 15.560 2.133 1.00 97.94 518 THR A O 1
ATOM 3917 N N . ASP A 1 519 ? -4.408 14.772 4.202 1.00 95.69 519 ASP A N 1
ATOM 3918 C CA . ASP A 1 519 ? -5.673 14.078 3.928 1.00 95.69 519 ASP A CA 1
ATOM 3919 C C . ASP A 1 519 ? -5.626 13.024 2.807 1.00 95.69 519 ASP A C 1
ATOM 3921 O O . ASP A 1 519 ? -6.634 12.742 2.168 1.00 95.69 519 ASP A O 1
ATOM 3925 N N . GLU A 1 520 ? -4.459 12.414 2.586 1.00 97.00 520 GLU A N 1
ATOM 3926 C CA . GLU A 1 520 ? -4.226 11.479 1.483 1.00 97.00 520 GLU A CA 1
ATOM 3927 C C . GLU A 1 520 ? -3.442 10.236 1.923 1.00 97.00 520 GLU A C 1
ATOM 3929 O O . GLU A 1 520 ? -2.777 10.198 2.963 1.00 97.00 520 GLU A O 1
ATOM 3934 N N . LEU A 1 521 ? -3.496 9.190 1.102 1.00 97.31 521 LEU A N 1
ATOM 3935 C CA . LEU A 1 521 ? -2.746 7.958 1.323 1.00 97.31 521 LEU A CA 1
ATOM 3936 C C . LEU A 1 521 ? -1.316 8.069 0.766 1.00 97.31 521 LEU A C 1
ATOM 3938 O O . LEU A 1 521 ? -1.124 8.371 -0.412 1.00 97.31 521 LEU A O 1
ATOM 3942 N N . LEU A 1 522 ? -0.318 7.740 1.590 1.00 98.56 522 LEU A N 1
ATOM 3943 C CA . LEU A 1 522 ? 1.046 7.452 1.147 1.00 98.56 522 LEU A CA 1
ATOM 3944 C C . LEU A 1 522 ? 1.247 5.936 1.066 1.00 98.56 522 LEU A C 1
ATOM 3946 O O . LEU A 1 522 ? 1.181 5.252 2.090 1.00 98.56 522 LEU A O 1
ATOM 3950 N N . VAL A 1 523 ? 1.534 5.415 -0.129 1.00 98.06 523 VAL A N 1
ATOM 3951 C CA . VAL A 1 523 ? 1.873 3.997 -0.317 1.00 98.06 523 VAL A CA 1
ATOM 3952 C C . VAL A 1 523 ? 3.311 3.844 -0.786 1.00 98.06 523 VAL A C 1
ATOM 3954 O O . VAL A 1 523 ? 3.704 4.418 -1.800 1.00 98.06 523 VAL A O 1
ATOM 3957 N N . VAL A 1 524 ? 4.091 3.038 -0.067 1.00 98.31 524 VAL A N 1
ATOM 3958 C CA . VAL A 1 524 ? 5.461 2.690 -0.461 1.00 98.31 524 VAL A CA 1
ATOM 3959 C C . VAL A 1 524 ? 5.600 1.178 -0.543 1.00 98.31 524 VAL A C 1
ATOM 3961 O O . VAL A 1 524 ? 5.513 0.483 0.464 1.00 98.31 524 VAL A O 1
ATOM 3964 N N . THR A 1 525 ? 5.815 0.639 -1.739 1.00 96.12 525 THR A N 1
ATOM 3965 C CA . THR A 1 525 ? 5.826 -0.821 -1.931 1.00 96.12 525 THR A CA 1
ATOM 3966 C C . THR A 1 525 ? 6.998 -1.492 -1.205 1.00 96.12 525 THR A C 1
ATOM 3968 O O . THR A 1 525 ? 6.850 -2.598 -0.689 1.00 96.12 525 THR A O 1
ATOM 3971 N N . ASN A 1 526 ? 8.156 -0.830 -1.129 1.00 95.50 526 ASN A N 1
ATOM 3972 C CA . ASN A 1 526 ? 9.412 -1.417 -0.671 1.00 95.50 526 ASN A CA 1
ATOM 3973 C C . ASN A 1 526 ? 10.085 -0.575 0.433 1.00 95.50 526 ASN A C 1
ATOM 3975 O O . ASN A 1 526 ? 9.595 -0.550 1.562 1.00 95.50 526 ASN A O 1
ATOM 3979 N N . ASP A 1 527 ? 11.216 0.069 0.134 1.00 97.00 527 ASP A N 1
ATOM 3980 C CA . ASP A 1 527 ? 12.087 0.721 1.114 1.00 97.00 527 ASP A CA 1
ATOM 3981 C C . ASP A 1 527 ? 11.672 2.166 1.408 1.00 97.00 527 ASP A C 1
ATOM 3983 O O . ASP A 1 527 ? 11.314 2.920 0.500 1.00 97.00 527 ASP A O 1
ATOM 3987 N N . ILE A 1 528 ? 11.811 2.574 2.672 1.00 98.56 528 ILE A N 1
ATOM 3988 C CA . ILE A 1 528 ? 11.753 3.978 3.095 1.00 98.56 528 ILE A CA 1
ATOM 3989 C C . ILE A 1 528 ? 13.084 4.338 3.760 1.00 98.56 528 ILE A C 1
ATOM 3991 O O . ILE A 1 528 ? 13.485 3.713 4.740 1.00 98.56 528 ILE A O 1
ATOM 3995 N N . THR A 1 529 ? 13.759 5.375 3.269 1.00 98.44 529 THR A N 1
ATOM 3996 C CA . THR A 1 529 ? 15.024 5.864 3.837 1.00 98.44 529 THR A CA 1
ATOM 3997 C C . THR A 1 529 ? 14.889 7.317 4.280 1.00 98.44 529 THR A C 1
ATOM 3999 O O . THR A 1 529 ? 14.584 8.193 3.476 1.00 98.44 529 THR A O 1
ATOM 4002 N N . LEU A 1 530 ? 15.134 7.591 5.562 1.00 97.81 530 LEU A N 1
ATOM 4003 C CA . LEU A 1 530 ? 15.152 8.945 6.130 1.00 97.81 530 LEU A CA 1
ATOM 4004 C C . LEU A 1 530 ? 16.594 9.330 6.476 1.00 97.81 530 LEU A C 1
ATOM 4006 O O . LEU A 1 530 ? 17.068 9.069 7.585 1.00 97.81 530 LEU A O 1
ATOM 4010 N N . THR A 1 531 ? 17.319 9.886 5.510 1.00 96.25 531 THR A N 1
ATOM 4011 C CA . THR A 1 531 ? 18.791 9.926 5.507 1.00 96.25 531 THR A CA 1
ATOM 4012 C C . THR A 1 531 ? 19.383 10.686 6.702 1.00 96.25 531 THR A C 1
ATOM 4014 O O . THR A 1 531 ? 20.295 10.198 7.375 1.00 96.25 531 THR A O 1
ATOM 4017 N N . ASN A 1 532 ? 18.836 11.855 7.019 1.00 97.12 532 ASN A N 1
ATOM 4018 C CA . ASN A 1 532 ? 19.321 12.801 8.020 1.00 97.12 532 ASN A CA 1
ATOM 4019 C C . ASN A 1 532 ? 18.359 12.915 9.203 1.00 97.12 532 ASN A C 1
ATOM 4021 O O . ASN A 1 532 ? 17.154 12.708 9.092 1.00 97.12 532 ASN A O 1
ATOM 4025 N N . SER A 1 533 ? 18.881 13.375 10.339 1.00 96.25 533 SER A N 1
ATOM 4026 C CA . SER A 1 533 ? 18.116 13.482 11.585 1.00 96.25 533 SER A CA 1
ATOM 4027 C C . SER A 1 533 ? 16.973 14.502 11.557 1.00 96.25 533 SER A C 1
ATOM 4029 O O . SER A 1 533 ? 16.104 14.465 12.432 1.00 96.25 533 SER A O 1
ATOM 4031 N N . ASN A 1 534 ? 16.952 15.415 10.580 1.00 96.50 534 ASN A N 1
ATOM 4032 C CA . ASN A 1 534 ? 15.862 16.375 10.377 1.00 96.50 534 ASN A CA 1
ATOM 4033 C C . ASN A 1 534 ? 14.962 16.039 9.186 1.00 96.50 534 ASN A C 1
ATOM 4035 O O . ASN A 1 534 ? 14.068 16.828 8.901 1.00 96.50 534 ASN A O 1
ATOM 4039 N N . ASP A 1 535 ? 15.177 14.907 8.515 1.00 98.38 535 ASP A N 1
ATOM 4040 C CA . ASP A 1 535 ? 14.238 14.439 7.501 1.00 98.38 535 ASP A CA 1
ATOM 4041 C C . ASP A 1 535 ? 12.941 13.985 8.178 1.00 98.38 535 ASP A C 1
ATOM 4043 O O . ASP A 1 535 ? 12.955 13.331 9.231 1.00 98.38 535 ASP A O 1
ATOM 4047 N N . GLU A 1 536 ? 11.812 14.383 7.600 1.00 98.56 536 GLU A N 1
ATOM 4048 C CA . GLU A 1 536 ? 10.491 14.207 8.193 1.00 98.56 536 GLU A CA 1
ATOM 4049 C C . GLU A 1 536 ? 9.488 13.675 7.167 1.00 98.56 536 GLU A C 1
ATOM 4051 O O . GLU A 1 536 ? 9.319 14.262 6.100 1.00 98.56 536 GLU A O 1
ATOM 4056 N N . ILE A 1 537 ? 8.757 12.620 7.532 1.00 98.75 537 ILE A N 1
ATOM 4057 C CA . ILE A 1 537 ? 7.462 12.288 6.923 1.00 98.75 537 ILE A CA 1
ATOM 4058 C C . ILE A 1 537 ? 6.372 12.791 7.870 1.00 98.75 537 ILE A C 1
ATOM 4060 O O . ILE A 1 537 ? 6.388 12.461 9.053 1.00 98.75 537 ILE A O 1
ATOM 4064 N N . ARG A 1 538 ? 5.422 13.585 7.378 1.00 98.62 538 ARG A N 1
ATOM 4065 C CA . ARG A 1 538 ? 4.294 14.108 8.161 1.00 98.62 538 ARG A CA 1
ATOM 4066 C C . ARG A 1 538 ? 2.984 13.607 7.574 1.00 98.62 538 ARG A C 1
ATOM 4068 O O . ARG A 1 538 ? 2.645 13.958 6.447 1.00 98.62 538 ARG A O 1
ATOM 4075 N N . LEU A 1 539 ? 2.251 12.822 8.352 1.00 98.56 539 LEU A N 1
ATOM 4076 C CA . LEU A 1 539 ? 0.904 12.374 8.017 1.00 98.56 539 LEU A CA 1
ATOM 4077 C C . LEU A 1 539 ? -0.097 13.378 8.596 1.00 98.56 539 LEU A C 1
ATOM 4079 O O . LEU A 1 539 ? -0.515 13.265 9.745 1.00 98.56 539 LEU A O 1
ATOM 4083 N N . VAL A 1 540 ? -0.399 14.418 7.821 1.00 97.88 540 VAL A N 1
ATOM 4084 C CA . VAL A 1 540 ? -1.254 15.538 8.233 1.00 97.88 540 VAL A CA 1
ATOM 4085 C C . VAL A 1 540 ? -2.725 15.169 8.027 1.00 97.88 540 VAL A C 1
ATOM 4087 O O . VAL A 1 540 ? -3.091 14.599 6.993 1.00 97.88 540 VAL A O 1
ATOM 4090 N N . GLY A 1 541 ? -3.573 15.532 8.991 1.00 94.12 541 GLY A N 1
ATOM 4091 C CA . GLY A 1 541 ? -5.014 15.292 8.922 1.00 94.12 541 GLY A CA 1
ATOM 4092 C C . GLY A 1 541 ? -5.341 13.801 8.974 1.00 94.12 541 GLY A C 1
ATOM 4093 O O . GLY A 1 541 ? -4.932 13.101 9.894 1.00 94.12 541 GLY A O 1
ATOM 4094 N N . THR A 1 542 ? -6.071 13.316 7.976 1.00 93.00 542 THR A N 1
ATOM 4095 C CA . THR A 1 542 ? -6.513 11.914 7.869 1.00 93.00 542 THR A CA 1
ATOM 4096 C C . THR A 1 542 ? -5.521 10.987 7.152 1.00 93.00 542 THR A C 1
ATOM 4098 O O . THR A 1 542 ? -5.833 9.818 6.908 1.00 93.00 542 THR A O 1
ATOM 4101 N N . SER A 1 543 ? -4.326 11.491 6.825 1.00 97.31 543 SER A N 1
ATOM 4102 C CA . SER A 1 543 ? -3.312 10.756 6.061 1.00 97.31 543 SER A CA 1
ATOM 4103 C C . SER A 1 543 ? -2.773 9.531 6.787 1.00 97.31 543 SER A C 1
ATOM 4105 O O . SER A 1 543 ? -2.644 9.511 8.010 1.00 97.31 543 SER A O 1
ATOM 4107 N N . GLN A 1 544 ? -2.384 8.517 6.015 1.00 98.06 544 GLN A N 1
ATOM 4108 C CA . GLN A 1 544 ? -1.811 7.274 6.536 1.00 98.06 544 GLN A CA 1
ATOM 4109 C C . GLN A 1 544 ? -0.651 6.795 5.664 1.00 98.06 544 GLN A C 1
ATOM 4111 O O . GLN A 1 544 ? -0.584 7.118 4.478 1.00 98.06 544 GLN A O 1
ATOM 4116 N N . LEU A 1 545 ? 0.241 5.996 6.253 1.00 98.44 545 LEU A N 1
ATOM 4117 C CA . LEU A 1 545 ? 1.329 5.323 5.549 1.00 98.44 545 LEU A CA 1
ATOM 4118 C C . LEU A 1 545 ? 1.075 3.814 5.482 1.00 98.44 545 LEU A C 1
ATOM 4120 O O . LEU A 1 545 ? 0.976 3.130 6.509 1.00 98.44 545 LEU A O 1
ATOM 4124 N N . ILE A 1 546 ? 1.053 3.286 4.260 1.00 97.94 546 ILE A N 1
ATOM 4125 C CA . ILE A 1 546 ? 0.977 1.853 3.978 1.00 97.94 546 ILE A CA 1
ATOM 4126 C C . ILE A 1 546 ? 2.247 1.408 3.260 1.00 97.94 546 ILE A C 1
ATOM 4128 O O . ILE A 1 546 ? 2.654 1.995 2.260 1.00 97.94 546 ILE A O 1
ATOM 4132 N N . GLN A 1 547 ? 2.851 0.338 3.771 1.00 96.81 547 GLN A N 1
ATOM 4133 C CA . GLN A 1 547 ? 3.886 -0.413 3.072 1.00 96.81 547 GLN A CA 1
ATOM 4134 C C . GLN A 1 547 ? 3.359 -1.803 2.742 1.00 96.81 547 GLN A C 1
ATOM 4136 O O . GLN A 1 547 ? 2.665 -2.382 3.574 1.00 96.81 547 GLN A O 1
ATOM 4141 N N . THR A 1 548 ? 3.686 -2.330 1.559 1.00 95.69 548 THR A N 1
ATOM 4142 C CA . THR A 1 548 ? 3.118 -3.601 1.065 1.00 95.69 548 THR A CA 1
ATOM 4143 C C . THR A 1 548 ? 4.124 -4.747 0.949 1.00 95.69 548 THR A C 1
ATOM 4145 O O . THR A 1 548 ? 3.719 -5.886 0.736 1.00 95.69 548 THR A O 1
ATOM 4148 N N . HIS A 1 549 ? 5.428 -4.512 1.149 1.00 94.75 549 HIS A N 1
ATOM 4149 C CA . HIS A 1 549 ? 6.419 -5.595 1.145 1.00 94.75 549 HIS A CA 1
ATOM 4150 C C . HIS A 1 549 ? 6.099 -6.676 2.191 1.00 94.75 549 HIS A C 1
ATOM 4152 O O . HIS A 1 549 ? 5.646 -6.391 3.299 1.00 94.75 549 HIS A O 1
ATOM 4158 N N . THR A 1 550 ? 6.435 -7.924 1.873 1.00 93.25 550 THR A N 1
ATOM 4159 C CA . THR A 1 550 ? 6.161 -9.104 2.714 1.00 93.25 550 THR A CA 1
ATOM 4160 C C . THR A 1 550 ? 7.329 -9.507 3.622 1.00 93.25 550 THR A C 1
ATOM 4162 O O . THR A 1 550 ? 7.231 -10.472 4.377 1.00 93.25 550 THR A O 1
ATOM 4165 N N . GLY A 1 551 ? 8.456 -8.792 3.548 1.00 94.06 551 GLY A N 1
ATOM 4166 C CA . GLY A 1 551 ? 9.639 -9.040 4.377 1.00 94.06 551 GLY A CA 1
ATOM 4167 C C . GLY A 1 551 ? 9.564 -8.441 5.787 1.00 94.06 551 GLY A C 1
ATOM 4168 O O . GLY A 1 551 ? 8.548 -7.891 6.211 1.00 94.06 551 GLY A O 1
ATOM 4169 N N . THR A 1 552 ? 10.685 -8.502 6.507 1.00 94.00 552 THR A N 1
ATOM 4170 C CA . THR A 1 552 ? 10.916 -7.733 7.744 1.00 94.00 552 THR A CA 1
ATOM 4171 C C . THR A 1 552 ? 11.023 -6.230 7.446 1.00 94.00 552 THR A C 1
ATOM 4173 O O . THR A 1 552 ? 10.762 -5.804 6.325 1.00 94.00 552 THR A O 1
ATOM 4176 N N . THR A 1 553 ? 11.424 -5.423 8.431 1.00 95.00 553 THR A N 1
ATOM 4177 C CA . THR A 1 553 ? 11.607 -3.973 8.265 1.00 95.00 553 THR A CA 1
ATOM 4178 C C . THR A 1 553 ? 12.464 -3.601 7.045 1.00 95.00 553 THR A C 1
ATOM 4180 O O . THR A 1 553 ? 13.517 -4.202 6.811 1.00 95.00 553 THR A O 1
ATOM 4183 N N . LYS A 1 554 ? 11.983 -2.621 6.274 1.00 96.81 554 LYS A N 1
ATOM 4184 C CA . LYS A 1 554 ? 12.654 -1.937 5.157 1.00 96.81 554 LYS A CA 1
ATOM 4185 C C . LYS A 1 554 ? 12.688 -0.415 5.350 1.00 96.81 554 LYS A C 1
ATOM 4187 O O . LYS A 1 554 ? 13.004 0.333 4.425 1.00 96.81 554 LYS A O 1
ATOM 4192 N N . VAL A 1 555 ? 12.381 0.053 6.558 1.00 97.25 555 VAL A N 1
ATOM 4193 C CA . VAL A 1 555 ? 12.590 1.438 6.980 1.00 97.25 555 VAL A CA 1
ATOM 4194 C C . VAL A 1 555 ? 14.007 1.583 7.536 1.00 97.25 555 VAL A C 1
ATOM 4196 O O . VAL A 1 555 ? 14.439 0.803 8.385 1.00 97.25 555 VAL A O 1
ATOM 4199 N N . SER A 1 556 ? 14.739 2.606 7.097 1.00 96.62 556 SER A N 1
ATOM 4200 C CA . SER A 1 556 ? 16.086 2.900 7.598 1.00 96.62 556 SER A CA 1
ATOM 4201 C C . SER A 1 556 ? 16.370 4.402 7.717 1.00 96.62 556 SER A C 1
ATOM 4203 O O . SER A 1 556 ? 15.618 5.244 7.221 1.00 96.62 556 SER A O 1
ATOM 4205 N N . GLY A 1 557 ? 17.472 4.747 8.391 1.00 95.75 557 GLY A N 1
ATOM 4206 C CA . GLY A 1 557 ? 17.937 6.125 8.550 1.00 95.75 557 GLY A CA 1
ATOM 4207 C C . GLY A 1 557 ? 17.705 6.718 9.944 1.00 95.75 557 GLY A C 1
ATOM 4208 O O . GLY A 1 557 ? 17.434 6.003 10.908 1.00 95.75 557 GLY A O 1
ATOM 4209 N N . SER A 1 558 ? 17.887 8.035 10.059 1.00 95.56 558 SER A N 1
ATOM 4210 C CA . SER A 1 558 ? 17.870 8.781 11.329 1.00 95.56 558 SER A CA 1
ATOM 4211 C C . SER A 1 558 ? 16.780 9.853 11.425 1.00 95.56 558 SER A C 1
ATOM 4213 O O . SER A 1 558 ? 16.660 10.499 12.468 1.00 95.56 558 SER A O 1
ATOM 4215 N N . GLY A 1 559 ? 15.993 10.052 10.365 1.00 97.06 559 GLY A N 1
ATOM 4216 C CA . GLY A 1 559 ? 14.840 10.949 10.391 1.00 97.06 559 GLY A CA 1
ATOM 4217 C C . GLY A 1 559 ? 13.639 10.366 11.140 1.00 97.06 559 GLY A C 1
ATOM 4218 O O . GLY A 1 559 ? 13.740 9.364 11.854 1.00 97.06 559 GLY A O 1
ATOM 4219 N N . LYS A 1 560 ? 12.485 11.021 11.001 1.00 97.38 560 LYS A N 1
ATOM 4220 C CA . LYS A 1 560 ? 11.270 10.695 11.763 1.00 97.38 560 LYS A CA 1
ATOM 4221 C C . LYS A 1 560 ? 9.991 10.747 10.932 1.00 97.38 560 LYS A C 1
ATOM 4223 O O . LYS A 1 560 ? 9.855 11.563 10.027 1.00 97.38 560 LYS A O 1
ATOM 4228 N N . LEU A 1 561 ? 9.027 9.914 11.300 1.00 98.62 561 LEU A N 1
ATOM 4229 C CA . LEU A 1 561 ? 7.626 10.052 10.927 1.00 98.62 561 LEU A CA 1
ATOM 4230 C C . LEU A 1 561 ? 6.868 10.752 12.060 1.00 98.62 561 LEU A C 1
ATOM 4232 O O . LEU A 1 561 ? 7.102 10.447 13.230 1.00 98.62 561 LEU A O 1
ATOM 4236 N N . LEU A 1 562 ? 5.974 11.672 11.697 1.00 98.69 562 LEU A N 1
ATOM 4237 C CA . LEU A 1 562 ? 5.019 12.326 12.582 1.00 98.69 562 LEU A CA 1
ATOM 4238 C C . LEU A 1 562 ? 3.595 11.944 12.175 1.00 98.69 562 LEU A C 1
ATOM 4240 O O . LEU A 1 562 ? 3.239 12.068 11.001 1.00 98.69 562 LEU A O 1
ATOM 4244 N N . VAL A 1 563 ? 2.790 11.513 13.144 1.00 98.25 563 VAL A N 1
ATOM 4245 C CA . VAL A 1 563 ? 1.365 11.205 12.958 1.00 98.25 563 VAL A CA 1
ATOM 4246 C C . VAL A 1 563 ? 0.593 11.531 14.228 1.00 98.25 563 VAL A C 1
ATOM 4248 O O . VAL A 1 563 ? 1.068 11.262 15.333 1.00 98.25 563 VAL A O 1
ATOM 4251 N N . ASP A 1 564 ? -0.579 12.131 14.071 1.00 96.31 564 ASP A N 1
ATOM 4252 C CA . ASP A 1 564 ? -1.429 12.525 15.189 1.00 96.31 564 ASP A CA 1
ATOM 4253 C C . ASP A 1 564 ? -2.380 11.400 15.616 1.00 96.31 564 ASP A C 1
ATOM 4255 O O . ASP A 1 564 ? -2.782 10.557 14.816 1.00 96.31 564 ASP A O 1
ATOM 4259 N N . GLN A 1 565 ? -2.739 11.401 16.899 1.00 91.81 565 GLN A N 1
ATOM 4260 C CA . GLN A 1 565 ? -3.824 10.605 17.460 1.00 91.81 565 GLN A CA 1
ATOM 4261 C C . GLN A 1 565 ? -4.523 11.400 18.573 1.00 91.81 565 GLN A C 1
ATOM 4263 O O . GLN A 1 565 ? -3.879 11.917 19.492 1.00 91.81 565 GLN A O 1
ATOM 4268 N N . ASN A 1 566 ? -5.850 11.490 18.511 1.00 85.50 566 ASN A N 1
ATOM 4269 C CA . ASN A 1 566 ? -6.654 12.372 19.342 1.00 85.50 566 ASN A CA 1
ATOM 4270 C C . ASN A 1 566 ? -7.427 11.622 20.438 1.00 85.50 566 ASN A C 1
ATOM 4272 O O . ASN A 1 566 ? -8.164 10.676 20.188 1.00 85.50 566 ASN A O 1
ATOM 4276 N N . SER A 1 567 ? -7.312 12.099 21.676 1.00 83.44 567 SER A N 1
ATOM 4277 C CA . SER A 1 567 ? -8.149 11.695 22.806 1.00 83.44 567 SER A CA 1
ATOM 4278 C C . SER A 1 567 ? -9.145 12.810 23.108 1.00 83.44 567 SER A C 1
ATOM 4280 O O . SER A 1 567 ? -8.789 13.794 23.754 1.00 83.44 567 SER A O 1
ATOM 4282 N N . THR A 1 568 ? -10.407 12.672 22.708 1.00 74.81 568 THR A N 1
ATOM 4283 C CA . THR A 1 568 ? -11.397 13.757 22.831 1.00 74.81 568 THR A CA 1
ATOM 4284 C C . THR A 1 568 ? -11.978 13.905 24.235 1.00 74.81 568 THR A C 1
ATOM 4286 O O . THR A 1 568 ? -12.527 14.955 24.557 1.00 74.81 568 THR A O 1
ATOM 4289 N N . VAL A 1 569 ? -11.826 12.902 25.105 1.00 71.19 569 VAL A N 1
ATOM 4290 C CA . VAL A 1 569 ? -12.444 12.927 26.440 1.00 71.19 569 VAL A CA 1
ATOM 4291 C C . VAL A 1 569 ? -11.536 13.590 27.492 1.00 71.19 569 VAL A C 1
ATOM 4293 O O . VAL A 1 569 ? -10.442 13.080 27.764 1.00 71.19 569 VAL A O 1
ATOM 4296 N N . PRO A 1 570 ? -11.974 14.691 28.138 1.00 74.75 570 PRO A N 1
ATOM 4297 C CA . PRO A 1 570 ? -11.216 15.356 29.195 1.00 74.75 570 PRO A CA 1
ATOM 4298 C C . PRO A 1 570 ? -11.263 14.592 30.521 1.00 74.75 570 PRO A C 1
ATOM 4300 O O . PRO A 1 570 ? -12.292 14.566 31.186 1.00 74.75 570 PRO A O 1
ATOM 4303 N N . SER A 1 571 ? -10.138 14.027 30.969 1.00 75.88 571 SER A N 1
ATOM 4304 C CA . SER A 1 571 ? -10.041 13.467 32.328 1.00 75.88 571 SER A CA 1
ATOM 4305 C C . SER A 1 571 ? -8.595 13.385 32.832 1.00 75.88 571 SER A C 1
ATOM 4307 O O . SER A 1 571 ? -7.658 13.169 32.058 1.00 75.88 571 SER A O 1
ATOM 4309 N N . LEU A 1 572 ? -8.426 13.593 34.145 1.00 80.81 572 LEU A N 1
ATOM 4310 C CA . LEU A 1 572 ? -7.182 13.357 34.897 1.00 80.81 572 LEU A CA 1
ATOM 4311 C C . LEU A 1 572 ? -7.102 11.927 35.444 1.00 80.81 572 LEU A C 1
ATOM 4313 O O . LEU A 1 572 ? -6.023 11.436 35.773 1.00 80.81 572 LEU A O 1
ATOM 4317 N N . TYR A 1 573 ? -8.245 11.250 35.562 1.00 77.31 573 TYR A N 1
ATOM 4318 C CA . TYR A 1 573 ? -8.359 9.964 36.244 1.00 77.31 573 TYR A CA 1
ATOM 4319 C C . TYR A 1 573 ? -8.466 8.790 35.267 1.00 77.31 573 TYR A C 1
ATOM 4321 O O . TYR A 1 573 ? -8.104 7.670 35.636 1.00 77.31 573 TYR A O 1
ATOM 4329 N N . ARG A 1 574 ? -8.846 9.047 34.011 1.00 79.00 574 ARG A N 1
ATOM 4330 C CA . ARG A 1 574 ? -8.983 8.043 32.954 1.00 79.00 574 ARG A CA 1
ATOM 4331 C C . ARG A 1 574 ? -7.646 7.593 32.378 1.00 79.00 574 ARG A C 1
ATOM 4333 O O . ARG A 1 574 ? -6.816 8.407 31.985 1.00 79.00 574 ARG A O 1
ATOM 4340 N N . TYR A 1 575 ? -7.500 6.278 32.231 1.00 85.19 575 TYR A N 1
ATOM 4341 C CA . TYR A 1 575 ? -6.396 5.664 31.496 1.00 85.19 575 TYR A CA 1
ATOM 4342 C C . TYR A 1 575 ? -6.670 5.637 30.003 1.00 85.19 575 TYR A C 1
ATOM 4344 O O . TYR A 1 575 ? -7.687 5.071 29.609 1.00 85.19 575 TYR A O 1
ATOM 4352 N N . ASN A 1 576 ? -5.757 6.185 29.203 1.00 88.44 576 ASN A N 1
ATOM 4353 C CA . ASN A 1 576 ? -5.518 5.922 27.782 1.00 88.44 576 ASN A CA 1
ATOM 4354 C C . ASN A 1 576 ? -4.897 4.555 27.577 1.00 88.44 576 ASN A C 1
ATOM 4356 O O . ASN A 1 576 ? -4.109 4.151 28.411 1.00 88.44 576 ASN A O 1
ATOM 4360 N N . TYR A 1 577 ? -5.312 3.848 26.525 1.00 92.88 577 TYR A N 1
ATOM 4361 C CA . TYR A 1 577 ? -4.794 2.538 26.129 1.00 92.88 577 TYR A CA 1
ATOM 4362 C C . TYR A 1 577 ? -4.277 2.708 24.714 1.00 92.88 577 TYR A C 1
ATOM 4364 O O . TYR A 1 577 ? -5.068 2.928 23.795 1.00 92.88 577 TYR A O 1
ATOM 4372 N N . MET A 1 578 ? -2.960 2.700 24.565 1.00 94.75 578 MET A N 1
ATOM 4373 C CA . MET A 1 578 ? -2.302 3.026 23.308 1.00 94.75 578 MET A CA 1
ATOM 4374 C C . MET A 1 578 ? -1.149 2.065 23.033 1.00 94.75 578 MET A C 1
ATOM 4376 O O . MET A 1 578 ? -0.660 1.388 23.929 1.00 94.75 578 MET A O 1
ATOM 4380 N N . SER A 1 579 ? -0.714 2.025 21.786 1.00 95.94 579 SER A N 1
ATOM 4381 C CA . SER A 1 579 ? 0.585 1.517 21.355 1.00 95.94 579 SER A CA 1
ATOM 4382 C C . SER A 1 579 ? 1.229 2.578 20.463 1.00 95.94 579 SER A C 1
ATOM 4384 O O . SER A 1 579 ? 0.651 3.646 20.250 1.00 95.94 579 SER A O 1
ATOM 4386 N N . SER A 1 580 ? 2.435 2.317 19.970 1.00 97.62 580 SER A N 1
ATOM 4387 C CA . SER A 1 580 ? 3.176 3.279 19.166 1.00 97.62 580 SER A CA 1
ATOM 4388 C C . SER A 1 580 ? 3.257 2.850 17.695 1.00 97.62 580 SER A C 1
ATOM 4390 O O . SER A 1 580 ? 3.769 1.762 17.418 1.00 97.62 580 SER A O 1
ATOM 4392 N N . PRO A 1 581 ? 2.848 3.709 16.736 1.00 98.06 581 PRO A N 1
ATOM 4393 C CA . PRO A 1 581 ? 3.055 3.491 15.301 1.00 98.06 581 PRO A CA 1
ATOM 4394 C C . PRO A 1 581 ? 4.519 3.675 14.858 1.00 98.06 581 PRO A C 1
ATOM 4396 O O . PRO A 1 581 ? 4.871 3.455 13.697 1.00 98.06 581 PRO A O 1
ATOM 4399 N N . VAL A 1 582 ? 5.377 4.112 15.780 1.00 98.50 582 VAL A N 1
ATOM 4400 C CA . VAL A 1 582 ? 6.793 4.412 15.560 1.00 98.50 582 VAL A CA 1
ATOM 4401 C C . VAL A 1 582 ? 7.647 3.845 16.696 1.00 98.50 582 VAL A C 1
ATOM 4403 O O . VAL A 1 582 ? 7.188 3.720 17.831 1.00 98.50 582 VAL A O 1
ATOM 4406 N N . ASN A 1 583 ? 8.914 3.558 16.431 1.00 97.75 583 ASN A N 1
ATOM 4407 C CA . ASN A 1 583 ? 9.906 3.267 17.461 1.00 97.75 583 ASN A CA 1
ATOM 4408 C C . ASN A 1 583 ? 10.727 4.508 17.825 1.00 97.75 583 ASN A C 1
ATOM 4410 O O . ASN A 1 583 ? 10.736 5.505 17.095 1.00 97.75 583 ASN A O 1
ATOM 4414 N N . THR A 1 584 ? 11.478 4.430 18.931 1.00 97.75 584 THR A N 1
ATOM 4415 C CA . THR A 1 584 ? 12.562 5.395 19.178 1.00 97.75 584 THR A CA 1
ATOM 4416 C C . THR A 1 584 ? 13.468 5.417 17.953 1.00 97.75 584 THR A C 1
ATOM 4418 O O . THR A 1 584 ? 13.807 4.358 17.425 1.00 97.75 584 THR A O 1
ATOM 4421 N N . ILE A 1 585 ? 13.863 6.609 17.509 1.00 96.19 585 ILE A N 1
ATOM 4422 C CA . ILE A 1 585 ? 14.677 6.781 16.302 1.00 96.19 585 ILE A CA 1
ATOM 4423 C C . ILE A 1 585 ? 15.912 5.866 16.351 1.00 96.19 585 ILE A C 1
ATOM 4425 O O . ILE A 1 585 ? 16.718 5.952 17.279 1.00 96.19 585 ILE A O 1
ATOM 4429 N N . GLY A 1 586 ? 16.043 4.991 15.350 1.00 90.31 586 GLY A N 1
ATOM 4430 C CA . GLY A 1 586 ? 17.160 4.047 15.220 1.00 90.31 586 GLY A CA 1
ATOM 4431 C C . GLY A 1 586 ? 17.127 2.839 16.169 1.00 90.31 586 GLY A C 1
ATOM 4432 O O . GLY A 1 586 ? 18.124 2.121 16.259 1.00 90.31 586 GLY A O 1
ATOM 4433 N N . ALA A 1 587 ? 16.022 2.599 16.880 1.00 94.25 587 ALA A N 1
ATOM 4434 C CA . ALA A 1 587 ? 15.839 1.449 17.765 1.00 94.25 587 ALA A CA 1
ATOM 4435 C C . ALA A 1 587 ? 14.654 0.564 17.336 1.00 94.25 587 ALA A C 1
ATOM 4437 O O . ALA A 1 587 ? 13.788 0.972 16.569 1.00 94.25 587 ALA A O 1
ATOM 4438 N N . ASN A 1 588 ? 14.590 -0.644 17.907 1.00 92.62 588 ASN A N 1
ATOM 4439 C CA . ASN A 1 588 ? 13.471 -1.586 17.739 1.00 92.62 588 ASN A CA 1
ATOM 4440 C C . ASN A 1 588 ? 12.452 -1.528 18.895 1.00 92.62 588 ASN A C 1
ATOM 4442 O O . ASN A 1 588 ? 11.574 -2.383 18.994 1.00 92.62 588 ASN A O 1
ATOM 4446 N N . THR A 1 589 ? 12.607 -0.556 19.794 1.00 96.81 589 THR A N 1
ATOM 4447 C CA . THR A 1 589 ? 11.785 -0.353 20.991 1.00 96.81 589 THR A CA 1
ATOM 4448 C C . THR A 1 589 ? 11.421 1.121 21.132 1.00 96.81 589 THR A C 1
ATOM 4450 O O . THR A 1 589 ? 12.037 2.004 20.520 1.00 96.81 589 THR A O 1
ATOM 4453 N N . TYR A 1 590 ? 10.431 1.416 21.967 1.00 97.94 590 TYR A N 1
ATOM 4454 C CA . TYR A 1 590 ? 9.985 2.780 22.229 1.00 97.94 590 TYR A CA 1
ATOM 4455 C C . TYR A 1 590 ? 9.792 3.063 23.719 1.00 97.94 590 TYR A C 1
ATOM 4457 O O . TYR A 1 590 ? 9.719 2.156 24.540 1.00 97.94 590 TYR A O 1
ATOM 4465 N N . SER A 1 591 ? 9.725 4.338 24.087 1.00 97.75 591 SER A N 1
ATOM 4466 C CA . SER A 1 591 ? 9.268 4.791 25.404 1.00 97.75 591 SER A CA 1
ATOM 4467 C C . SER A 1 591 ? 8.364 6.003 25.223 1.00 97.75 591 SER A C 1
ATOM 4469 O O . SER A 1 591 ? 8.489 6.714 24.228 1.00 97.75 591 SER A O 1
ATOM 4471 N N . LEU A 1 592 ? 7.467 6.284 26.168 1.00 96.56 592 LEU A N 1
ATOM 4472 C CA . LEU A 1 592 ? 6.536 7.408 26.008 1.00 96.56 592 LEU A CA 1
ATOM 4473 C C . LEU A 1 592 ? 7.267 8.746 25.825 1.00 96.56 592 LEU A C 1
ATOM 4475 O O . LEU A 1 592 ? 6.861 9.541 24.990 1.00 96.56 592 LEU A O 1
ATOM 4479 N N . GLU A 1 593 ? 8.359 8.987 26.553 1.00 96.50 593 GLU A N 1
ATOM 4480 C CA . GLU A 1 593 ? 9.148 10.225 26.439 1.00 96.50 593 GLU A CA 1
ATOM 4481 C C . GLU A 1 593 ? 9.772 10.414 25.045 1.00 96.50 593 GLU A C 1
ATOM 4483 O O . GLU A 1 593 ? 9.894 11.540 24.549 1.00 96.50 593 GLU A O 1
ATOM 4488 N N . THR A 1 594 ? 10.154 9.314 24.392 1.00 97.12 594 THR A N 1
ATOM 4489 C CA . THR A 1 594 ? 10.805 9.367 23.079 1.00 97.12 594 THR A CA 1
ATOM 4490 C C . THR A 1 594 ? 9.800 9.562 21.954 1.00 97.12 594 THR A C 1
ATOM 4492 O O . THR A 1 594 ? 10.046 10.412 21.097 1.00 97.12 594 THR A O 1
ATOM 4495 N N . VAL A 1 595 ? 8.669 8.844 21.987 1.00 98.00 595 VAL A N 1
ATOM 4496 C CA . VAL A 1 595 ? 7.732 8.800 20.853 1.00 98.00 595 VAL A CA 1
ATOM 4497 C C . VAL A 1 595 ? 6.480 9.649 21.008 1.00 98.00 595 VAL A C 1
ATOM 4499 O O . VAL A 1 595 ? 5.947 10.076 19.993 1.00 98.00 595 VAL A O 1
ATOM 4502 N N . LEU A 1 596 ? 5.996 9.922 22.223 1.00 97.81 596 LEU A N 1
ATOM 4503 C CA . LEU A 1 596 ? 4.727 10.625 22.434 1.00 97.81 596 LEU A CA 1
ATOM 4504 C C . LEU A 1 596 ? 4.967 12.107 22.736 1.00 97.81 596 LEU A C 1
ATOM 4506 O O . LEU A 1 596 ? 5.633 12.459 23.713 1.00 97.81 596 LEU A O 1
ATOM 4510 N N . LYS A 1 597 ? 4.399 12.985 21.909 1.00 98.06 597 LYS A N 1
ATOM 4511 C CA . LYS A 1 597 ? 4.549 14.440 22.006 1.00 98.06 597 LYS A CA 1
ATOM 4512 C C . LYS A 1 597 ? 3.215 15.130 22.272 1.00 98.06 597 LYS A C 1
ATOM 4514 O O . LYS A 1 597 ? 2.144 14.606 21.969 1.00 98.06 597 LYS A O 1
ATOM 4519 N N . ASP A 1 598 ? 3.292 16.329 22.836 1.00 97.69 598 ASP A N 1
ATOM 4520 C CA . ASP A 1 598 ? 2.164 17.237 22.971 1.00 97.69 598 ASP A CA 1
ATOM 4521 C C . ASP A 1 598 ? 1.781 17.772 21.586 1.00 97.69 598 ASP A C 1
ATOM 4523 O O . ASP A 1 598 ? 2.459 18.635 21.015 1.00 97.69 598 ASP A O 1
ATOM 4527 N N . GLY A 1 599 ? 0.688 17.223 21.062 1.00 96.25 599 GLY A N 1
ATOM 4528 C CA . GLY A 1 599 ? 0.066 17.600 19.799 1.00 96.25 599 GLY A CA 1
ATOM 4529 C C . GLY A 1 599 ? -1.091 18.582 19.972 1.00 96.25 599 GLY A C 1
ATOM 4530 O O . GLY A 1 599 ? -1.939 18.656 19.091 1.00 96.25 599 GLY A O 1
ATOM 4531 N N . THR A 1 600 ? -1.183 19.329 21.087 1.00 94.75 600 THR A N 1
ATOM 4532 C CA . THR A 1 600 ? -2.273 20.312 21.303 1.00 94.75 600 THR A CA 1
ATOM 4533 C C . THR A 1 600 ? -2.439 21.246 20.107 1.00 94.75 600 THR A C 1
ATOM 4535 O O . THR A 1 600 ? -3.562 21.573 19.733 1.00 94.75 600 THR A O 1
ATOM 4538 N N . THR A 1 601 ? -1.322 21.659 19.507 1.00 95.31 601 THR A N 1
ATOM 4539 C CA . THR A 1 601 ? -1.308 22.204 18.150 1.00 95.31 601 THR A CA 1
ATOM 4540 C C . THR A 1 601 ? -1.223 21.021 17.183 1.00 95.31 601 THR A C 1
ATOM 4542 O O . THR A 1 601 ? -0.177 20.362 17.193 1.00 95.31 601 THR A O 1
ATOM 4545 N N . PRO A 1 602 ? -2.268 20.747 16.377 1.00 94.88 602 PRO A N 1
ATOM 4546 C CA . PRO A 1 602 ? -2.256 19.636 15.431 1.00 94.88 602 PRO A CA 1
ATOM 4547 C C . PRO A 1 602 ? -1.095 19.726 14.445 1.00 94.88 602 PRO A C 1
ATOM 4549 O O . PRO A 1 602 ? -0.607 20.818 14.134 1.00 94.88 602 PRO A O 1
ATOM 4552 N N . LEU A 1 603 ? -0.668 18.569 13.952 1.00 96.69 603 LEU A N 1
ATOM 4553 C CA . LEU A 1 603 ? 0.354 18.452 12.928 1.00 96.69 603 LEU A CA 1
ATOM 4554 C C . LEU A 1 603 ? -0.061 19.228 11.669 1.00 96.69 603 LEU A C 1
ATOM 4556 O O . LEU A 1 603 ? -1.192 19.140 11.200 1.00 96.69 603 LEU A O 1
ATOM 4560 N N . ASP A 1 604 ? 0.884 19.975 11.104 1.00 97.38 604 ASP A N 1
ATOM 4561 C CA . ASP A 1 604 ? 0.734 20.658 9.821 1.00 97.38 604 ASP A CA 1
ATOM 4562 C C . ASP A 1 604 ? 1.981 20.442 8.949 1.00 97.38 604 ASP A C 1
ATOM 4564 O O . ASP A 1 604 ? 3.008 19.925 9.405 1.00 97.38 604 ASP A O 1
ATOM 4568 N N . ALA A 1 605 ? 1.917 20.842 7.679 1.00 97.25 605 ALA A N 1
ATOM 4569 C CA . ALA A 1 605 ? 2.990 20.602 6.716 1.00 97.25 605 ALA A CA 1
ATOM 4570 C C . ALA A 1 605 ? 4.274 21.430 6.947 1.00 97.25 605 ALA A C 1
ATOM 4572 O O . ALA A 1 605 ? 5.340 21.068 6.453 1.00 97.25 605 ALA A O 1
ATOM 4573 N N . THR A 1 606 ? 4.212 22.548 7.676 1.00 95.88 606 THR A N 1
ATOM 4574 C CA . THR A 1 606 ? 5.245 23.603 7.638 1.00 95.88 606 THR A CA 1
ATOM 4575 C C . THR A 1 606 ? 5.884 23.928 8.988 1.00 95.88 606 THR A C 1
ATOM 4577 O O . THR A 1 606 ? 7.104 24.130 9.048 1.00 95.88 606 THR A O 1
ATOM 4580 N N . SER A 1 607 ? 5.114 23.930 10.077 1.00 96.69 607 SER A N 1
ATOM 4581 C CA . SER A 1 607 ? 5.535 24.356 11.413 1.00 96.69 607 SER A CA 1
ATOM 4582 C C . SER A 1 607 ? 6.722 23.549 11.926 1.00 96.69 607 SER A C 1
ATOM 4584 O O . SER A 1 607 ? 6.876 22.362 11.635 1.00 96.69 607 SER A O 1
ATOM 4586 N N . SER A 1 608 ? 7.609 24.183 12.688 1.00 95.50 608 SER A N 1
ATOM 4587 C CA . SER A 1 608 ? 8.750 23.507 13.312 1.00 95.50 608 SER A CA 1
ATOM 4588 C C . SER A 1 608 ? 8.321 22.610 14.475 1.00 95.50 608 SER A C 1
ATOM 4590 O O . SER A 1 608 ? 7.438 22.976 15.255 1.00 95.50 608 SER A O 1
ATOM 4592 N N . ILE A 1 609 ? 9.010 21.477 14.642 1.00 96.25 609 ILE A N 1
ATOM 4593 C CA . ILE A 1 609 ? 8.952 20.687 15.879 1.00 96.25 609 ILE A CA 1
ATOM 4594 C C . ILE A 1 609 ? 9.325 21.594 17.064 1.00 96.25 609 ILE A C 1
ATOM 4596 O O . ILE A 1 609 ? 10.232 22.421 16.961 1.00 96.25 609 ILE A O 1
ATOM 4600 N N . GLY A 1 610 ? 8.584 21.481 18.166 1.00 94.75 610 GLY A N 1
ATOM 4601 C CA . GLY A 1 610 ? 8.642 22.393 19.314 1.00 94.75 610 GLY A CA 1
ATOM 4602 C C . GLY A 1 610 ? 7.605 23.524 19.256 1.00 94.75 610 GLY A C 1
ATOM 4603 O O . GLY A 1 610 ? 7.296 24.127 20.282 1.00 94.75 610 GLY A O 1
ATOM 4604 N N . THR A 1 611 ? 7.013 23.785 18.085 1.00 95.19 611 THR A N 1
ATOM 4605 C CA . THR A 1 611 ? 5.743 24.528 17.954 1.00 95.19 611 THR A CA 1
ATOM 4606 C C . THR A 1 611 ? 4.570 23.556 17.858 1.00 95.19 611 THR A C 1
ATOM 4608 O O . THR A 1 611 ? 3.591 23.701 18.589 1.00 95.19 611 THR A O 1
ATOM 4611 N N . ILE A 1 612 ? 4.730 22.552 16.997 1.00 95.88 612 ILE A N 1
ATOM 4612 C CA . ILE A 1 612 ? 3.957 21.304 16.948 1.00 95.88 612 ILE A CA 1
ATOM 4613 C C . ILE A 1 612 ? 4.788 20.181 17.582 1.00 95.88 612 ILE A C 1
ATOM 4615 O O . ILE A 1 612 ? 6.012 20.322 17.681 1.00 95.88 612 ILE A O 1
ATOM 4619 N N . ALA A 1 613 ? 4.152 19.081 17.996 1.00 97.25 613 ALA A N 1
ATOM 4620 C CA . ALA A 1 613 ? 4.834 17.927 18.591 1.00 97.25 613 ALA A CA 1
ATOM 4621 C C . ALA A 1 613 ? 5.837 18.333 19.695 1.00 97.25 613 ALA A C 1
ATOM 4623 O O . ALA A 1 613 ? 7.027 18.013 19.630 1.00 97.25 613 ALA A O 1
ATOM 4624 N N . LYS A 1 614 ? 5.378 19.105 20.688 1.00 98.00 614 LYS A N 1
ATOM 4625 C CA . LYS A 1 614 ? 6.243 19.594 21.776 1.00 98.00 614 LYS A CA 1
ATOM 4626 C C . LYS A 1 614 ? 6.580 18.451 22.735 1.00 98.00 614 LYS A C 1
ATOM 4628 O O . LYS A 1 614 ? 5.776 17.543 22.928 1.00 98.00 614 LYS A O 1
ATOM 4633 N N . ASP A 1 615 ? 7.740 18.493 23.381 1.00 97.88 615 ASP A N 1
ATOM 4634 C CA . ASP A 1 615 ? 8.047 17.505 24.419 1.00 97.88 615 ASP A CA 1
ATOM 4635 C C . ASP A 1 615 ? 7.080 17.641 25.604 1.00 97.88 615 ASP A C 1
ATOM 4637 O O . ASP A 1 615 ? 6.874 18.732 26.141 1.00 97.88 615 ASP A O 1
ATOM 4641 N N . ILE A 1 616 ? 6.494 16.517 26.018 1.00 97.50 616 ILE A N 1
ATOM 4642 C CA . ILE A 1 616 ? 5.617 16.450 27.189 1.00 97.50 616 ILE A CA 1
ATOM 4643 C C . ILE A 1 616 ? 6.461 16.588 28.457 1.00 97.50 616 ILE A C 1
ATOM 4645 O O . ILE A 1 616 ? 7.481 15.917 28.620 1.00 97.50 616 ILE A O 1
ATOM 4649 N N . THR A 1 617 ? 6.007 17.410 29.405 1.00 97.19 617 THR A N 1
ATOM 4650 C CA . THR A 1 617 ? 6.670 17.519 30.710 1.00 97.19 617 THR A CA 1
ATOM 4651 C C . THR A 1 617 ? 6.142 16.449 31.665 1.00 97.19 617 THR A C 1
ATOM 4653 O O . THR A 1 617 ? 5.051 16.566 32.218 1.00 97.19 617 THR A O 1
ATOM 4656 N N . PHE A 1 618 ? 6.917 15.397 31.914 1.00 96.44 618 PHE A N 1
ATOM 4657 C CA . PHE A 1 618 ? 6.522 14.364 32.873 1.00 96.44 618 PHE A CA 1
ATOM 4658 C C . PHE A 1 618 ? 6.769 14.804 34.320 1.00 96.44 618 PHE A C 1
ATOM 4660 O O . PHE A 1 618 ? 7.857 15.268 34.666 1.00 96.44 618 PHE A O 1
ATOM 4667 N N . VAL A 1 619 ? 5.759 14.636 35.174 1.00 95.88 619 VAL A N 1
ATOM 4668 C CA . VAL A 1 619 ? 5.795 15.034 36.589 1.00 95.88 619 VAL A CA 1
ATOM 4669 C C . VAL A 1 619 ? 5.632 13.830 37.516 1.00 95.88 619 VAL A C 1
ATOM 4671 O O . VAL A 1 619 ? 5.013 12.825 37.162 1.00 95.88 619 VAL A O 1
ATOM 4674 N N . GLY A 1 620 ? 6.190 13.943 38.723 1.00 91.38 620 GLY A N 1
ATOM 4675 C CA . GLY A 1 620 ? 5.897 13.014 39.815 1.00 91.38 620 GLY A CA 1
ATOM 4676 C C . GLY A 1 620 ? 4.511 13.263 40.425 1.00 91.38 620 GLY A C 1
ATOM 4677 O O . GLY A 1 620 ? 3.872 14.273 40.147 1.00 91.38 620 GLY A O 1
ATOM 4678 N N . GLY A 1 621 ? 4.067 12.363 41.306 1.00 91.25 621 GLY A N 1
ATOM 4679 C CA . GLY A 1 621 ? 2.709 12.398 41.865 1.00 91.25 621 GLY A CA 1
ATOM 4680 C C . GLY A 1 621 ? 1.705 11.667 40.973 1.00 91.25 621 GLY A C 1
ATOM 4681 O O . GLY A 1 621 ? 2.099 10.778 40.222 1.00 91.25 621 GLY A O 1
ATOM 4682 N N . TYR A 1 622 ? 0.420 12.009 41.087 1.00 89.44 622 TYR A N 1
ATOM 4683 C CA . TYR A 1 622 ? -0.659 11.280 40.411 1.00 89.44 622 TYR A CA 1
ATOM 4684 C C . TYR A 1 622 ? -1.339 12.055 39.274 1.00 89.44 622 TYR A C 1
ATOM 4686 O O . TYR A 1 622 ? -1.919 11.423 38.398 1.00 89.44 622 TYR A O 1
ATOM 4694 N N . ASP A 1 623 ? -1.232 13.382 39.229 1.00 89.56 623 ASP A N 1
ATOM 4695 C CA . ASP A 1 623 ? -1.982 14.205 38.276 1.00 89.56 623 ASP A CA 1
ATOM 4696 C C . ASP A 1 623 ? -1.080 14.891 37.246 1.00 89.56 623 ASP A C 1
ATOM 4698 O O . ASP A 1 623 ? -0.023 15.437 37.575 1.00 89.56 623 ASP A O 1
ATOM 4702 N N . GLY A 1 624 ? -1.533 14.875 35.991 1.00 90.50 624 GLY A N 1
ATOM 4703 C CA . GLY A 1 624 ? -1.056 15.781 34.950 1.00 90.50 624 GLY A CA 1
ATOM 4704 C C . GLY A 1 624 ? -1.717 17.161 35.048 1.00 90.50 624 GLY A C 1
ATOM 4705 O O . GLY A 1 624 ? -2.454 17.456 35.987 1.00 90.50 624 GLY A O 1
ATOM 4706 N N . ALA A 1 625 ? -1.457 18.026 34.071 1.00 88.50 625 ALA A N 1
ATOM 4707 C CA . ALA A 1 625 ? -2.078 19.343 33.979 1.00 88.50 625 ALA A CA 1
ATOM 4708 C C . ALA A 1 625 ? -2.092 19.864 32.538 1.00 88.50 625 ALA A C 1
ATOM 4710 O O . ALA A 1 625 ? -1.206 19.575 31.731 1.00 88.50 625 ALA A O 1
ATOM 4711 N N . THR A 1 626 ? -3.056 20.737 32.248 1.00 93.06 626 THR A N 1
ATOM 4712 C CA . THR A 1 626 ? -3.275 21.385 30.944 1.00 93.06 626 THR A CA 1
ATOM 4713 C C . THR A 1 626 ? -2.287 22.530 30.658 1.00 93.06 626 THR A C 1
ATOM 4715 O O . THR A 1 626 ? -2.675 23.577 30.135 1.00 93.06 626 THR A O 1
ATOM 4718 N N . THR A 1 627 ? -1.030 22.375 31.074 1.00 94.31 627 THR A N 1
ATOM 4719 C CA . THR A 1 627 ? 0.058 23.333 30.818 1.00 94.31 627 THR A CA 1
ATOM 4720 C C . THR A 1 627 ? 0.412 23.387 29.321 1.00 94.31 627 THR A C 1
ATOM 4722 O O . THR A 1 627 ? -0.180 22.666 28.516 1.00 94.31 627 THR A O 1
ATOM 4725 N N . ASP A 1 628 ? 1.307 24.295 28.922 1.00 92.62 628 ASP A N 1
ATOM 4726 C CA . ASP A 1 628 ? 1.838 24.358 27.553 1.00 92.62 628 ASP A CA 1
ATOM 4727 C C . ASP A 1 628 ? 3.382 24.370 27.584 1.00 92.62 628 ASP A C 1
ATOM 4729 O O . ASP A 1 628 ? 3.961 25.384 27.993 1.00 92.62 628 ASP A O 1
ATOM 4733 N N . PRO A 1 629 ? 4.063 23.272 27.197 1.00 95.56 629 PRO A N 1
ATOM 4734 C CA . PRO A 1 629 ? 3.488 21.971 26.830 1.00 95.56 629 PRO A CA 1
ATOM 4735 C C . PRO A 1 629 ? 2.781 21.292 28.015 1.00 95.56 629 PRO A C 1
ATOM 4737 O O . PRO A 1 629 ? 3.061 21.627 29.166 1.00 95.56 629 PRO A O 1
ATOM 4740 N N . ILE A 1 630 ? 1.879 20.343 27.749 1.00 96.06 630 ILE A N 1
ATOM 4741 C CA . ILE A 1 630 ? 1.140 19.611 28.791 1.00 96.06 630 ILE A CA 1
ATOM 4742 C C . ILE A 1 630 ? 2.065 18.857 29.745 1.00 96.06 630 ILE A C 1
ATOM 4744 O O . ILE A 1 630 ? 3.188 18.469 29.396 1.00 96.06 630 ILE A O 1
ATOM 4748 N N . THR A 1 631 ? 1.538 18.556 30.933 1.00 96.38 631 THR A N 1
ATOM 4749 C CA . THR A 1 631 ? 2.181 17.629 31.861 1.00 96.38 631 THR A CA 1
ATOM 4750 C C . THR A 1 631 ? 1.394 16.337 32.007 1.00 96.38 631 THR A C 1
ATOM 4752 O O . THR A 1 631 ? 0.165 16.352 32.095 1.00 96.38 631 THR A O 1
ATOM 4755 N N . LEU A 1 632 ? 2.114 15.214 32.081 1.00 95.62 632 LEU A N 1
ATOM 4756 C CA . LEU A 1 632 ? 1.561 13.889 32.375 1.00 95.62 632 LEU A CA 1
ATOM 4757 C C . LEU A 1 632 ? 2.246 13.299 33.612 1.00 95.62 632 LEU A C 1
ATOM 4759 O O . LEU A 1 632 ? 3.459 13.431 33.786 1.00 95.62 632 LEU A O 1
ATOM 4763 N N . ALA A 1 633 ? 1.478 12.627 34.469 1.00 94.94 633 ALA A N 1
ATOM 4764 C CA . ALA A 1 633 ? 2.027 11.938 35.631 1.00 94.94 633 ALA A CA 1
ATOM 4765 C C . ALA A 1 633 ? 2.667 10.606 35.215 1.00 94.94 633 ALA A C 1
ATOM 4767 O O . ALA A 1 633 ? 1.984 9.695 34.744 1.00 94.94 633 ALA A O 1
ATOM 4768 N N . GLU A 1 634 ? 3.974 10.459 35.439 1.00 94.94 634 GLU A N 1
ATOM 4769 C CA . GLU A 1 634 ? 4.691 9.230 35.064 1.00 94.94 634 GLU A CA 1
ATOM 4770 C C . GLU A 1 634 ? 4.294 8.016 35.917 1.00 94.94 634 GLU A C 1
ATOM 4772 O O . GLU A 1 634 ? 4.518 6.882 35.506 1.00 94.94 634 GLU A O 1
ATOM 4777 N N . HIS A 1 635 ? 3.664 8.247 37.076 1.00 94.06 635 HIS A N 1
ATOM 4778 C CA . HIS A 1 635 ? 3.191 7.204 37.990 1.00 94.06 635 HIS A CA 1
ATOM 4779 C C . HIS A 1 635 ? 2.143 6.270 37.375 1.00 94.06 635 HIS A C 1
ATOM 4781 O O . HIS A 1 635 ? 1.908 5.187 37.901 1.00 94.06 635 HIS A O 1
ATOM 4787 N N . TRP A 1 636 ? 1.468 6.693 36.305 1.00 92.50 636 TRP A N 1
ATOM 4788 C CA . TRP A 1 636 ? 0.374 5.937 35.702 1.00 92.50 636 TRP A CA 1
ATOM 4789 C C . TRP A 1 636 ? 0.744 5.246 34.398 1.00 92.50 636 TRP A C 1
ATOM 4791 O O . TRP A 1 636 ? -0.152 4.741 33.725 1.00 92.50 636 TRP A O 1
ATOM 4801 N N . VAL A 1 637 ? 2.034 5.204 34.055 1.00 95.50 637 VAL A N 1
ATOM 4802 C CA . VAL A 1 637 ? 2.489 4.591 32.809 1.00 95.50 637 VAL A CA 1
ATOM 4803 C C . VAL A 1 637 ? 2.821 3.118 33.013 1.00 95.50 637 VAL A C 1
ATOM 4805 O O . VAL A 1 637 ? 3.882 2.789 33.545 1.00 95.50 637 VAL A O 1
ATOM 4808 N N . TYR A 1 638 ? 1.938 2.225 32.568 1.00 94.75 638 TYR A N 1
ATOM 4809 C CA . TYR A 1 638 ? 2.110 0.774 32.714 1.00 94.75 638 TYR A CA 1
ATOM 4810 C C . TYR A 1 638 ? 1.926 0.039 31.392 1.00 94.75 638 TYR A C 1
ATOM 4812 O O . TYR A 1 638 ? 1.195 0.500 30.526 1.00 94.75 638 TYR A O 1
ATOM 4820 N N . SER A 1 639 ? 2.524 -1.141 31.270 1.00 94.69 639 SER A N 1
ATOM 4821 C CA . SER A 1 639 ? 2.174 -2.133 30.248 1.00 94.69 639 SER A CA 1
ATOM 4822 C C . SER A 1 639 ? 1.668 -3.414 30.898 1.00 94.69 639 SER A C 1
ATOM 4824 O O . SER A 1 639 ? 1.861 -3.624 32.100 1.00 94.69 639 SER A O 1
ATOM 4826 N N . TYR A 1 640 ? 1.033 -4.276 30.109 1.00 93.06 640 TYR A N 1
ATOM 4827 C CA . TYR A 1 640 ? 0.567 -5.583 30.565 1.00 93.06 640 TYR A CA 1
ATOM 4828 C C . TYR A 1 640 ? 1.017 -6.656 29.578 1.00 93.06 640 TYR A C 1
ATOM 4830 O O . TYR A 1 640 ? 0.398 -6.828 28.533 1.00 93.06 640 TYR A O 1
ATOM 4838 N N . SER A 1 641 ? 2.100 -7.354 29.911 1.00 89.00 641 SER A N 1
ATOM 4839 C CA . SER A 1 641 ? 2.648 -8.452 29.105 1.00 89.00 641 SER A CA 1
ATOM 4840 C C . SER A 1 641 ? 2.281 -9.819 29.722 1.00 89.00 641 SER A C 1
ATOM 4842 O O . SER A 1 641 ? 1.947 -9.868 30.913 1.00 89.00 641 SER A O 1
ATOM 4844 N N . PRO A 1 642 ? 2.351 -10.924 28.953 1.00 86.25 642 PRO A N 1
ATOM 4845 C CA . PRO A 1 642 ? 2.018 -12.273 29.424 1.00 86.25 642 PRO A CA 1
ATOM 4846 C C . PRO A 1 642 ? 2.871 -12.735 30.622 1.00 86.25 642 PRO A C 1
ATOM 4848 O O . PRO A 1 642 ? 4.008 -12.288 30.805 1.00 86.25 642 PRO A O 1
ATOM 4851 N N . GLY A 1 643 ? 2.317 -13.621 31.457 1.00 75.25 643 GLY A N 1
ATOM 4852 C CA . GLY A 1 643 ? 2.902 -14.109 32.713 1.00 75.25 643 GLY A CA 1
ATOM 4853 C C . GLY A 1 643 ? 1.860 -14.709 33.672 1.00 75.25 643 GLY A C 1
ATOM 4854 O O . GLY A 1 643 ? 0.668 -14.444 33.542 1.00 75.25 643 GLY A O 1
ATOM 4855 N N . SER A 1 644 ? 2.301 -15.467 34.689 1.00 53.06 644 SER A N 1
ATOM 4856 C CA . SER A 1 644 ? 1.420 -16.278 35.551 1.00 53.06 644 SER A CA 1
ATOM 4857 C C . SER A 1 644 ? 0.249 -15.490 36.176 1.00 53.06 644 SER A C 1
ATOM 4859 O O . SER A 1 644 ? 0.442 -14.741 37.135 1.00 53.06 644 SER A O 1
ATOM 4861 N N . ASN A 1 645 ? -0.943 -15.719 35.612 1.00 46.66 645 ASN A N 1
ATOM 4862 C CA . ASN A 1 645 ? -2.285 -15.183 35.877 1.00 46.66 645 ASN A CA 1
ATOM 4863 C C . ASN A 1 645 ? -2.488 -14.289 37.116 1.00 46.66 645 ASN A C 1
ATOM 4865 O O . ASN A 1 645 ? -2.582 -14.762 38.252 1.00 46.66 645 ASN A O 1
ATOM 4869 N N . GLY A 1 646 ? -2.715 -12.993 36.862 1.00 58.97 646 GLY A N 1
ATOM 4870 C CA . GLY A 1 646 ? -3.349 -12.077 37.809 1.00 58.97 646 GLY A CA 1
ATOM 4871 C C . GLY A 1 646 ? -3.241 -10.589 37.449 1.00 58.97 646 GLY A C 1
ATOM 4872 O O . GLY A 1 646 ? -2.623 -10.181 36.466 1.00 58.97 646 GLY A O 1
ATOM 4873 N N . ARG A 1 647 ? -3.781 -9.740 38.336 1.00 55.09 647 ARG A N 1
ATOM 4874 C CA . ARG A 1 647 ? -3.600 -8.268 38.347 1.00 55.09 647 ARG A CA 1
ATOM 4875 C C . ARG A 1 647 ? -2.133 -7.841 38.558 1.00 55.09 647 ARG A C 1
ATOM 4877 O O . ARG A 1 647 ? -1.831 -6.654 38.557 1.00 55.09 647 ARG A O 1
ATOM 4884 N N . SER A 1 648 ? -1.239 -8.803 38.788 1.00 61.12 648 SER A N 1
ATOM 4885 C CA . SER A 1 648 ? 0.174 -8.620 39.124 1.00 61.12 648 SER A CA 1
ATOM 4886 C C . SER A 1 648 ? 1.089 -8.412 37.914 1.00 61.12 648 SER A C 1
ATOM 4888 O O . SER A 1 648 ? 2.242 -8.045 38.119 1.00 61.12 648 SER A O 1
ATOM 4890 N N . ASN A 1 649 ? 0.596 -8.598 36.684 1.00 81.75 649 ASN A N 1
ATOM 4891 C CA . ASN A 1 649 ? 1.412 -8.463 35.467 1.00 81.75 649 ASN A CA 1
ATOM 4892 C C . ASN A 1 649 ? 1.536 -7.017 34.964 1.00 81.75 649 ASN A C 1
ATOM 4894 O O . ASN A 1 649 ? 2.309 -6.755 34.044 1.00 81.75 649 ASN A O 1
ATOM 4898 N N . TRP A 1 650 ? 0.804 -6.070 35.561 1.00 89.94 650 TRP A N 1
ATOM 4899 C CA . TRP A 1 650 ? 0.995 -4.651 35.276 1.00 89.94 650 TRP A CA 1
ATOM 4900 C C . TRP A 1 650 ? 2.424 -4.240 35.638 1.00 89.94 650 TRP A C 1
ATOM 4902 O O . TRP A 1 650 ? 2.791 -4.153 36.812 1.00 89.94 650 TRP A O 1
ATOM 4912 N N . ALA A 1 651 ? 3.230 -3.971 34.616 1.00 91.38 651 ALA A N 1
ATOM 4913 C CA . ALA A 1 651 ? 4.614 -3.564 34.759 1.00 91.38 651 ALA A CA 1
ATOM 4914 C C . ALA A 1 651 ? 4.709 -2.046 34.644 1.00 91.38 651 ALA A C 1
ATOM 4916 O O . ALA A 1 651 ? 4.287 -1.456 33.650 1.00 91.38 651 ALA A O 1
ATOM 4917 N N . HIS A 1 652 ? 5.267 -1.403 35.666 1.00 92.69 652 HIS A N 1
ATOM 4918 C CA . HIS A 1 652 ? 5.443 0.042 35.658 1.00 92.69 652 HIS A CA 1
ATOM 4919 C C . HIS A 1 652 ? 6.570 0.423 34.692 1.00 92.69 652 HIS A C 1
ATOM 4921 O O . HIS A 1 652 ? 7.697 -0.059 34.828 1.00 92.69 652 HIS A O 1
ATOM 4927 N N . LYS A 1 653 ? 6.265 1.278 33.715 1.00 94.69 653 LYS A N 1
ATOM 4928 C CA . LYS A 1 653 ? 7.198 1.705 32.662 1.00 94.69 653 LYS A CA 1
ATOM 4929 C C . LYS A 1 653 ? 7.690 3.136 32.855 1.00 94.69 653 LYS A C 1
ATOM 4931 O O . LYS A 1 653 ? 8.737 3.498 32.317 1.00 94.69 653 LYS A O 1
ATOM 4936 N N . TYR A 1 654 ? 7.003 3.923 33.687 1.00 95.31 654 TYR A N 1
ATOM 4937 C CA . TYR A 1 654 ? 7.278 5.353 33.839 1.00 95.31 654 TYR A CA 1
ATOM 4938 C C . TYR A 1 654 ? 7.326 6.034 32.457 1.00 95.31 654 TYR A C 1
ATOM 4940 O O . TYR A 1 654 ? 6.801 5.516 31.475 1.00 95.31 654 TYR A O 1
ATOM 4948 N N . ARG A 1 655 ? 7.976 7.189 32.331 1.00 95.19 655 ARG A N 1
ATOM 4949 C CA . ARG A 1 655 ? 8.133 7.844 31.023 1.00 95.19 655 ARG A CA 1
ATOM 4950 C C . ARG A 1 655 ? 9.174 7.194 30.099 1.00 95.19 655 ARG A C 1
ATOM 4952 O O . ARG A 1 655 ? 9.062 7.315 28.883 1.00 95.19 655 ARG A O 1
ATOM 4959 N N . GLY A 1 656 ? 10.194 6.548 30.675 1.00 95.69 656 GLY A N 1
ATOM 4960 C CA . GLY A 1 656 ? 11.460 6.275 29.982 1.00 95.69 656 GLY A CA 1
ATOM 4961 C C . GLY A 1 656 ? 11.883 4.809 29.872 1.00 95.69 656 GLY A C 1
ATOM 4962 O O . GLY A 1 656 ? 12.860 4.540 29.176 1.00 95.69 656 GLY A O 1
ATOM 4963 N N . LEU A 1 657 ? 11.208 3.854 30.531 1.00 96.56 657 LEU A N 1
ATOM 4964 C CA . LEU A 1 657 ? 11.563 2.441 30.351 1.00 96.56 657 LEU A CA 1
ATOM 4965 C C . LEU A 1 657 ? 11.079 1.937 28.984 1.00 96.56 657 LEU A C 1
ATOM 4967 O O . LEU A 1 657 ? 9.982 2.306 28.559 1.00 96.56 657 LEU A O 1
ATOM 4971 N N . PRO A 1 658 ? 11.869 1.085 28.308 1.00 95.75 658 PRO A N 1
ATOM 4972 C CA . PRO A 1 658 ? 11.535 0.614 26.974 1.00 95.75 658 PRO A CA 1
ATOM 4973 C C . PRO A 1 658 ? 10.328 -0.340 26.965 1.00 95.75 658 PRO A C 1
ATOM 4975 O O . PRO A 1 658 ? 10.104 -1.140 27.888 1.00 95.75 658 PRO A O 1
ATOM 4978 N N . LEU A 1 659 ? 9.579 -0.238 25.876 1.00 96.44 659 LEU A N 1
ATOM 4979 C CA . LEU A 1 659 ? 8.466 -1.065 25.431 1.00 96.44 659 LEU A CA 1
ATOM 4980 C C . LEU A 1 659 ? 8.835 -1.683 24.087 1.00 96.44 659 LEU A C 1
ATOM 4982 O O . LEU A 1 659 ? 9.440 -1.015 23.240 1.00 96.44 659 LEU A O 1
ATOM 4986 N N . ASP A 1 660 ? 8.482 -2.949 23.903 1.00 95.62 660 ASP A N 1
ATOM 4987 C CA . ASP A 1 660 ? 8.749 -3.641 22.652 1.00 95.62 660 ASP A CA 1
ATOM 4988 C C . ASP A 1 660 ? 7.733 -3.225 21.582 1.00 95.62 660 ASP A C 1
ATOM 4990 O O . ASP A 1 660 ? 6.598 -2.839 21.873 1.00 95.62 660 ASP A O 1
ATOM 4994 N N . LYS A 1 661 ? 8.145 -3.285 20.314 1.00 94.81 661 LYS A N 1
ATOM 4995 C CA . LYS A 1 661 ? 7.268 -3.005 19.173 1.00 94.81 661 LYS A CA 1
ATOM 4996 C C . LYS A 1 661 ? 6.012 -3.892 19.243 1.00 94.81 661 LYS A C 1
ATOM 4998 O O . LYS A 1 661 ? 6.128 -5.110 19.345 1.00 94.81 661 LYS A O 1
ATOM 5003 N N . GLY A 1 662 ? 4.825 -3.287 19.163 1.00 94.62 662 GLY A N 1
ATOM 5004 C CA . GLY A 1 662 ? 3.535 -3.988 19.272 1.00 94.62 662 GLY A CA 1
ATOM 5005 C C . GLY A 1 662 ? 2.956 -4.078 20.686 1.00 94.62 662 GLY A C 1
ATOM 5006 O O . GLY A 1 662 ? 1.741 -4.232 20.817 1.00 94.62 662 GLY A O 1
ATOM 5007 N N . ASP A 1 663 ? 3.764 -3.903 21.740 1.00 96.25 663 ASP A N 1
ATOM 5008 C CA . ASP A 1 663 ? 3.239 -3.821 23.108 1.00 96.25 663 ASP A CA 1
ATOM 5009 C C . ASP A 1 663 ? 2.300 -2.625 23.236 1.00 96.25 663 ASP A C 1
ATOM 5011 O O . ASP A 1 663 ? 2.520 -1.581 22.617 1.00 96.25 663 ASP A O 1
ATOM 5015 N N . GLY A 1 664 ? 1.267 -2.752 24.061 1.00 96.00 664 GLY A N 1
ATOM 5016 C CA . GLY A 1 664 ? 0.434 -1.633 24.466 1.00 96.00 664 GLY A CA 1
ATOM 5017 C C . GLY A 1 664 ? 0.805 -1.129 25.861 1.00 96.00 664 GLY A C 1
ATOM 5018 O O . GLY A 1 664 ? 1.387 -1.829 26.695 1.00 96.00 664 GLY A O 1
ATOM 5019 N N . TYR A 1 665 ? 0.437 0.114 26.129 1.00 95.88 665 TYR A N 1
ATOM 5020 C CA . TYR A 1 665 ? 0.631 0.786 27.401 1.00 95.88 665 TYR A CA 1
ATOM 5021 C C . TYR A 1 665 ? -0.604 1.594 27.783 1.00 95.88 665 TYR A C 1
ATOM 5023 O O . TYR A 1 665 ? -1.433 1.966 26.948 1.00 95.88 665 TYR A O 1
ATOM 5031 N N . ILE A 1 666 ? -0.693 1.896 29.074 1.00 94.06 666 ILE A N 1
ATOM 5032 C CA . ILE A 1 666 ? -1.672 2.813 29.630 1.00 94.06 666 ILE A CA 1
ATOM 5033 C C . ILE A 1 666 ? -1.014 4.037 30.243 1.00 94.06 666 ILE A C 1
ATOM 5035 O O . ILE A 1 666 ? 0.114 3.949 30.710 1.00 94.06 666 ILE A O 1
ATOM 5039 N N . PHE A 1 667 ? -1.718 5.167 30.259 1.00 93.62 667 PHE A N 1
ATOM 5040 C CA . PHE A 1 667 ? -1.328 6.389 30.975 1.00 93.62 667 PHE A CA 1
ATOM 5041 C C . PHE A 1 667 ? -2.552 7.270 31.234 1.00 93.62 667 PHE A C 1
ATOM 5043 O O . PHE A 1 667 ? -3.572 7.097 30.573 1.00 93.62 667 PHE A O 1
ATOM 5050 N N . LYS A 1 668 ? -2.482 8.224 32.169 1.00 88.38 668 LYS A N 1
ATOM 5051 C CA . LYS A 1 668 ? -3.590 9.164 32.416 1.00 88.38 668 LYS A CA 1
ATOM 5052 C C . LYS A 1 668 ? -3.422 10.471 31.652 1.00 88.38 668 LYS A C 1
ATOM 5054 O O . LYS A 1 668 ? -2.301 10.947 31.496 1.00 88.38 668 LYS A O 1
ATOM 5059 N N . GLY A 1 669 ? -4.536 11.025 31.176 1.00 88.19 669 GLY A N 1
ATOM 5060 C CA . GLY A 1 669 ? -4.567 12.274 30.415 1.00 88.19 669 GLY A CA 1
ATOM 5061 C C . GLY A 1 669 ? -4.316 13.535 31.261 1.00 88.19 669 GLY A C 1
ATOM 5062 O O . GLY A 1 669 ? -4.250 13.470 32.489 1.00 88.19 669 GLY A O 1
ATOM 5063 N N . PRO A 1 670 ? -4.188 14.709 30.616 1.00 88.94 670 PRO A N 1
ATOM 5064 C CA . PRO A 1 670 ? -3.896 15.982 31.281 1.00 88.94 670 PRO A CA 1
ATOM 5065 C C . PRO A 1 670 ? -5.140 16.705 31.835 1.00 88.94 670 PRO A C 1
ATOM 5067 O O . PRO A 1 670 ? -5.016 17.838 32.298 1.00 88.94 670 PRO A O 1
ATOM 5070 N N . GLY A 1 671 ? -6.336 16.105 31.760 1.00 84.31 671 GLY A N 1
ATOM 5071 C CA . GLY A 1 671 ? -7.589 16.741 32.192 1.00 84.31 671 GLY A CA 1
ATOM 5072 C C . GLY A 1 671 ? -8.321 17.571 31.130 1.00 84.31 671 GLY A C 1
ATOM 5073 O O . GLY A 1 671 ? -9.233 18.315 31.476 1.00 84.31 671 GLY A O 1
ATOM 5074 N N . ARG A 1 672 ? -7.946 17.464 29.848 1.00 82.62 672 ARG A N 1
ATOM 5075 C CA . ARG A 1 672 ? -8.625 18.106 28.702 1.00 82.62 672 ARG A CA 1
ATOM 5076 C C . ARG A 1 672 ? -8.691 17.163 27.489 1.00 82.62 672 ARG A C 1
ATOM 5078 O O . ARG A 1 672 ? -7.912 16.205 27.491 1.00 82.62 672 ARG A O 1
ATOM 5085 N N . PRO A 1 673 ? -9.529 17.430 26.463 1.00 84.69 673 PRO A N 1
ATOM 5086 C CA . PRO A 1 673 ? -9.362 16.786 25.162 1.00 84.69 673 PRO A CA 1
ATOM 5087 C C . PRO A 1 673 ? -7.948 17.075 24.659 1.00 84.69 673 PRO A C 1
ATOM 5089 O O . PRO A 1 673 ? -7.477 18.212 24.761 1.00 84.69 673 PRO A O 1
ATOM 5092 N N . GLN A 1 674 ? -7.254 16.055 24.178 1.00 90.44 674 GLN A N 1
ATOM 5093 C CA . GLN A 1 674 ? -5.834 16.131 23.899 1.00 90.44 674 GLN A CA 1
ATOM 5094 C C . GLN A 1 674 ? -5.472 15.356 22.639 1.00 90.44 674 GLN A C 1
ATOM 5096 O O . GLN A 1 674 ? -5.559 14.130 22.603 1.00 90.44 674 GLN A O 1
ATOM 5101 N N . ASN A 1 675 ? -4.964 16.088 21.652 1.00 93.88 675 ASN A N 1
ATOM 5102 C CA . ASN A 1 675 ? -4.263 15.512 20.518 1.00 93.88 675 ASN A CA 1
ATOM 5103 C C . ASN A 1 675 ? -2.806 15.216 20.894 1.00 93.88 675 ASN A C 1
ATOM 5105 O O . ASN A 1 675 ? -2.125 16.046 21.503 1.00 93.88 675 ASN A O 1
ATOM 5109 N N . TYR A 1 676 ? -2.329 14.028 20.556 1.00 96.25 676 TYR A N 1
ATOM 5110 C CA . TYR A 1 676 ? -0.947 13.609 20.738 1.00 96.25 676 TYR A CA 1
ATOM 5111 C C . TYR A 1 676 ? -0.304 13.416 19.374 1.00 96.25 676 TYR A C 1
ATOM 5113 O O . TYR A 1 676 ? -0.954 12.926 18.459 1.00 96.25 676 TYR A O 1
ATOM 5121 N N . THR A 1 677 ? 0.981 1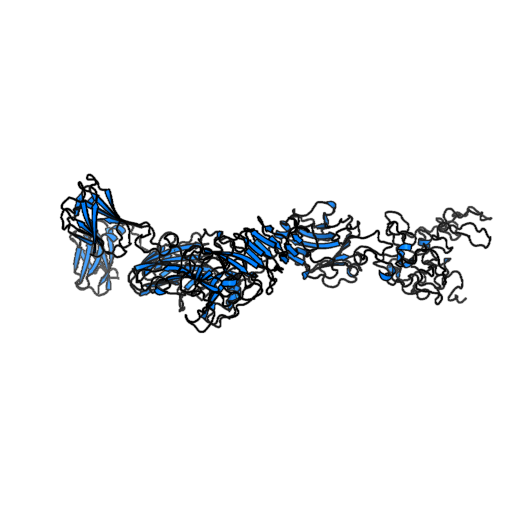3.736 19.254 1.00 98.25 677 THR A N 1
ATOM 5122 C CA . THR A 1 677 ? 1.744 13.441 18.036 1.00 98.25 677 THR A CA 1
ATOM 5123 C C . THR A 1 677 ? 2.749 12.343 18.342 1.00 98.25 677 THR A C 1
ATOM 5125 O O . THR A 1 677 ? 3.597 12.506 19.222 1.00 98.25 677 THR A O 1
ATOM 5128 N N . PHE A 1 678 ? 2.674 11.230 17.619 1.00 98.56 678 PHE A N 1
ATOM 5129 C CA . PHE A 1 678 ? 3.730 10.227 17.614 1.00 98.56 678 PHE A CA 1
ATOM 5130 C C . PHE A 1 678 ? 4.876 10.688 16.723 1.00 98.56 678 PHE A C 1
ATOM 5132 O O . PHE A 1 678 ? 4.643 11.149 15.610 1.00 98.56 678 PHE A O 1
ATOM 5139 N N . LEU A 1 679 ? 6.109 10.560 17.209 1.00 98.25 679 LEU A N 1
ATOM 5140 C CA . LEU A 1 679 ? 7.324 10.971 16.513 1.00 98.25 679 LEU A CA 1
ATOM 5141 C C . LEU A 1 679 ? 8.407 9.901 16.667 1.00 98.25 679 LEU A C 1
ATOM 5143 O O . LEU A 1 679 ? 8.850 9.626 17.778 1.00 98.25 679 LEU A O 1
ATOM 5147 N N . GLY A 1 680 ? 8.878 9.318 15.563 1.00 98.25 680 GLY A N 1
ATOM 5148 C CA . GLY A 1 680 ? 9.924 8.291 15.622 1.00 98.25 680 GLY A CA 1
ATOM 5149 C C . GLY A 1 680 ? 10.202 7.595 14.292 1.00 98.25 680 GLY A C 1
ATOM 5150 O O . GLY A 1 680 ? 9.757 8.058 13.246 1.00 98.25 680 GLY A O 1
ATOM 5151 N N . THR A 1 681 ? 10.932 6.477 14.314 1.00 97.81 681 THR A N 1
ATOM 5152 C CA . THR A 1 681 ? 11.119 5.633 13.119 1.00 97.81 681 THR A CA 1
ATOM 5153 C C . THR A 1 681 ? 9.818 4.872 12.844 1.00 97.81 681 THR A C 1
ATOM 5155 O O . THR A 1 681 ? 9.372 4.156 13.739 1.00 97.81 681 THR A O 1
ATOM 5158 N N . PRO A 1 682 ? 9.184 5.000 11.664 1.00 97.31 682 PRO A N 1
ATOM 5159 C CA . PRO A 1 682 ? 7.924 4.317 11.395 1.00 97.31 682 PRO A CA 1
ATOM 5160 C C . PRO A 1 682 ? 8.079 2.802 11.431 1.00 97.31 682 PRO A C 1
ATOM 5162 O O . PRO A 1 682 ? 9.051 2.241 10.933 1.00 97.31 682 PRO A O 1
ATOM 5165 N N . ASN A 1 683 ? 7.103 2.143 12.043 1.00 97.19 683 ASN A N 1
ATOM 5166 C CA . ASN A 1 683 ? 7.090 0.698 12.165 1.00 97.19 683 ASN A CA 1
ATOM 5167 C C . ASN A 1 683 ? 6.630 0.037 10.867 1.00 97.19 683 ASN A C 1
ATOM 5169 O O . ASN A 1 683 ? 5.557 0.360 10.350 1.00 97.19 683 ASN A O 1
ATOM 5173 N N . ASP A 1 684 ? 7.388 -0.960 10.404 1.00 96.25 684 ASP A N 1
ATOM 5174 C CA . ASP A 1 684 ? 7.066 -1.733 9.204 1.00 96.25 684 ASP A CA 1
ATOM 5175 C C . ASP A 1 684 ? 7.441 -3.214 9.235 1.00 96.25 684 ASP A C 1
ATOM 5177 O O . ASP A 1 684 ? 8.051 -3.702 10.193 1.00 96.25 684 ASP A O 1
ATOM 5181 N N . GLY A 1 685 ? 7.001 -3.919 8.191 1.00 94.56 685 GLY A N 1
ATOM 5182 C CA . GLY A 1 685 ? 7.310 -5.316 7.927 1.00 94.56 685 GLY A CA 1
ATOM 5183 C C . GLY A 1 685 ? 6.651 -6.313 8.870 1.00 94.56 685 GLY A C 1
ATOM 5184 O O . GLY A 1 685 ? 5.836 -5.972 9.730 1.00 94.56 685 GLY A O 1
ATOM 5185 N N . ASN A 1 686 ? 7.044 -7.569 8.684 1.00 95.00 686 ASN A N 1
ATOM 5186 C CA . ASN A 1 686 ? 6.541 -8.704 9.443 1.00 95.00 686 ASN A CA 1
ATOM 5187 C C . ASN A 1 686 ? 7.376 -8.914 10.710 1.00 95.00 686 ASN A C 1
ATOM 5189 O O . ASN A 1 686 ? 8.604 -9.018 10.641 1.00 95.00 686 ASN A O 1
ATOM 5193 N N . PHE A 1 687 ? 6.718 -8.976 11.866 1.00 96.75 687 PHE A N 1
ATOM 5194 C CA . PHE A 1 687 ? 7.353 -9.226 13.158 1.00 96.75 687 PHE A CA 1
ATOM 5195 C C . PHE A 1 687 ? 6.364 -9.829 14.160 1.00 96.75 687 PHE A C 1
ATOM 5197 O O . PHE A 1 687 ? 5.151 -9.703 14.007 1.00 96.75 687 PHE A O 1
ATOM 5204 N N . ASN A 1 688 ? 6.901 -10.440 15.215 1.00 96.38 688 ASN A N 1
ATOM 5205 C CA . ASN A 1 688 ? 6.110 -10.960 16.325 1.00 96.38 688 ASN A CA 1
ATOM 5206 C C . ASN A 1 688 ? 6.357 -10.132 17.586 1.00 96.38 688 ASN A C 1
ATOM 5208 O O . ASN A 1 688 ? 7.436 -9.551 17.741 1.00 96.38 688 ASN A O 1
ATOM 5212 N N . THR A 1 689 ? 5.399 -10.135 18.513 1.00 94.06 689 THR A N 1
ATOM 5213 C CA . THR A 1 689 ? 5.654 -9.683 19.887 1.00 94.06 689 THR A CA 1
ATOM 5214 C C . THR A 1 689 ? 6.809 -10.474 20.502 1.00 94.06 689 THR A C 1
ATOM 5216 O O . THR A 1 689 ? 6.984 -11.665 20.232 1.00 94.06 689 THR A O 1
ATOM 5219 N N . VAL A 1 690 ? 7.612 -9.816 21.345 1.00 91.44 690 VAL A N 1
ATOM 5220 C CA . VAL A 1 690 ? 8.770 -10.455 21.997 1.00 91.44 690 VAL A CA 1
ATOM 5221 C C . VAL A 1 690 ? 8.318 -11.540 22.976 1.00 91.44 690 VAL A C 1
ATOM 5223 O O . VAL A 1 690 ? 8.920 -12.614 23.029 1.00 91.44 690 VAL A O 1
ATOM 5226 N N . ALA A 1 691 ? 7.250 -11.279 23.732 1.00 90.06 691 ALA A N 1
ATOM 5227 C CA . ALA A 1 691 ? 6.610 -12.275 24.579 1.00 90.06 691 ALA A CA 1
ATOM 5228 C C . ALA A 1 691 ? 5.485 -12.986 23.800 1.00 90.06 691 ALA A C 1
ATOM 5230 O O . ALA A 1 691 ? 4.640 -12.309 23.210 1.00 90.06 691 ALA A O 1
ATOM 5231 N N . PRO A 1 692 ? 5.434 -14.329 23.784 1.00 91.62 692 PRO A N 1
ATOM 5232 C CA . PRO A 1 692 ? 4.239 -15.046 23.354 1.00 91.62 692 PRO A CA 1
ATOM 5233 C C . PRO A 1 692 ? 3.158 -14.955 24.437 1.00 91.62 692 PRO A C 1
ATOM 5235 O O . PRO A 1 692 ? 3.477 -14.921 25.628 1.00 91.62 692 PRO A O 1
ATOM 5238 N N . VAL A 1 693 ? 1.888 -14.941 24.035 1.00 92.56 693 VAL A N 1
ATOM 5239 C CA . VAL A 1 693 ? 0.769 -15.060 24.975 1.00 92.56 693 VAL A CA 1
ATOM 5240 C C . VAL A 1 693 ? 0.618 -16.522 25.393 1.00 92.56 693 VAL A C 1
ATOM 5242 O O . VAL A 1 693 ? 0.627 -17.398 24.535 1.00 92.56 693 VAL A O 1
ATOM 5245 N N . GLY A 1 694 ? 0.547 -16.805 26.696 1.00 90.62 694 GLY A N 1
ATOM 5246 C CA . GLY A 1 694 ? 0.314 -18.159 27.204 1.00 90.62 694 GLY A CA 1
ATOM 5247 C C . GLY A 1 694 ? -1.168 -18.540 27.231 1.00 90.62 694 GLY A C 1
ATOM 5248 O O . GLY A 1 694 ? -2.045 -17.694 27.049 1.00 90.62 694 GLY A O 1
ATOM 5249 N N . ALA A 1 695 ? -1.454 -19.813 27.512 1.00 90.44 695 ALA A N 1
ATOM 5250 C CA . ALA A 1 695 ? -2.823 -20.317 27.556 1.00 90.44 695 ALA A CA 1
ATOM 5251 C C . ALA A 1 695 ? -3.699 -19.559 28.569 1.00 90.44 695 ALA A C 1
ATOM 5253 O O . ALA A 1 695 ? -3.390 -19.528 29.765 1.00 90.44 695 ALA A O 1
ATOM 5254 N N . ASN A 1 696 ? -4.814 -18.993 28.101 1.00 86.94 696 ASN A N 1
ATOM 5255 C CA . ASN A 1 696 ? -5.727 -18.135 28.870 1.00 86.94 696 ASN A CA 1
ATOM 5256 C C . ASN A 1 696 ? -5.086 -16.870 29.485 1.00 86.94 696 ASN A C 1
ATOM 5258 O O . ASN A 1 696 ? -5.734 -16.197 30.292 1.00 86.94 696 ASN A O 1
ATOM 5262 N N . GLU A 1 697 ? -3.841 -16.529 29.136 1.00 89.44 697 GLU A N 1
ATOM 5263 C CA . GLU A 1 697 ? -3.194 -15.297 29.593 1.00 89.44 697 GLU A CA 1
ATOM 5264 C C . GLU A 1 697 ? -3.661 -14.107 28.748 1.00 89.44 697 GLU A C 1
ATOM 5266 O O . GLU A 1 697 ? -3.870 -14.232 27.541 1.00 89.44 697 GLU A O 1
ATOM 5271 N N . SER A 1 698 ? -3.795 -12.935 29.368 1.00 90.19 698 SER A N 1
ATOM 5272 C CA . SER A 1 698 ? -4.116 -11.693 28.657 1.00 90.19 698 SER A CA 1
ATOM 5273 C C . SER A 1 698 ? -2.844 -10.941 28.253 1.00 90.19 698 SER A C 1
ATOM 5275 O O . SER A 1 698 ? -1.832 -10.980 28.955 1.00 90.19 698 SER A O 1
ATOM 5277 N N . TYR A 1 699 ? -2.905 -10.191 27.155 1.00 93.38 699 TYR A N 1
ATOM 5278 C CA . TYR A 1 699 ? -1.812 -9.338 26.683 1.00 93.38 699 TYR A CA 1
ATOM 5279 C C . TYR A 1 699 ? -2.374 -8.005 26.188 1.00 93.38 699 TYR A C 1
ATOM 5281 O O . TYR A 1 699 ? -3.225 -7.988 25.300 1.00 93.38 699 TYR A O 1
ATOM 5289 N N . LEU A 1 700 ? -1.913 -6.888 26.763 1.00 95.19 700 LEU A N 1
ATOM 5290 C CA . LEU A 1 700 ? -2.156 -5.557 26.214 1.00 95.19 700 LEU A CA 1
ATOM 5291 C C . LEU A 1 700 ? -1.190 -5.291 25.057 1.00 95.19 700 LEU A C 1
ATOM 5293 O O . LEU A 1 700 ? 0.007 -5.083 25.264 1.00 95.19 700 LEU A O 1
ATOM 5297 N N . ILE A 1 701 ? -1.744 -5.237 23.855 1.00 96.50 701 ILE A N 1
ATOM 5298 C CA . ILE A 1 701 ? -1.054 -4.882 22.615 1.00 96.50 701 ILE A CA 1
ATOM 5299 C C . ILE A 1 701 ? -1.729 -3.651 22.000 1.00 96.50 701 ILE A C 1
ATOM 5301 O O . ILE A 1 701 ? -2.644 -3.067 22.585 1.00 96.50 701 ILE A O 1
ATOM 5305 N N . GLY A 1 702 ? -1.294 -3.212 20.826 1.00 95.94 702 GLY A N 1
ATOM 5306 C CA . GLY A 1 702 ? -2.052 -2.230 20.056 1.00 95.94 702 GLY A CA 1
ATOM 5307 C C . GLY A 1 702 ? -1.625 -2.180 18.606 1.00 95.94 702 GLY A C 1
ATOM 5308 O O . GLY A 1 702 ? -0.696 -2.879 18.214 1.00 95.94 702 GLY A O 1
ATOM 5309 N N . ASN A 1 703 ? -2.310 -1.354 17.816 1.00 97.69 703 ASN A N 1
ATOM 5310 C CA . ASN A 1 703 ? -1.949 -1.142 16.418 1.00 97.69 703 ASN A CA 1
ATOM 5311 C C . ASN A 1 703 ? -0.560 -0.474 16.332 1.00 97.69 703 ASN A C 1
ATOM 5313 O O . ASN A 1 703 ? -0.430 0.698 16.707 1.00 97.69 703 ASN A O 1
ATOM 5317 N N . PRO A 1 704 ? 0.470 -1.184 15.834 1.00 97.31 704 PRO A N 1
ATOM 5318 C CA . PRO A 1 704 ? 1.833 -0.686 15.799 1.00 97.31 704 PRO A CA 1
ATOM 5319 C C . PRO A 1 704 ? 2.146 0.059 14.504 1.00 97.31 704 PRO A C 1
ATOM 5321 O O . PRO A 1 704 ? 3.309 0.381 14.289 1.00 97.31 704 PRO A O 1
ATOM 5324 N N . PHE A 1 705 ? 1.174 0.288 13.619 1.00 97.75 705 PHE A N 1
ATOM 5325 C CA . PHE A 1 705 ? 1.395 0.823 12.282 1.00 97.75 705 PHE A CA 1
ATOM 5326 C C . PHE A 1 705 ? 0.889 2.267 12.141 1.00 97.75 705 PHE A C 1
ATOM 5328 O O . PHE A 1 705 ? -0.124 2.626 12.741 1.00 97.75 705 PHE A O 1
ATOM 5335 N N . PRO A 1 706 ? 1.543 3.109 11.315 1.00 97.44 706 PRO A N 1
ATOM 5336 C CA . PRO A 1 706 ? 1.067 4.452 10.955 1.00 97.44 706 PRO A CA 1
ATOM 5337 C C . PRO A 1 706 ? -0.101 4.424 9.939 1.00 97.44 706 PRO A C 1
ATOM 5339 O O . PRO A 1 706 ? -0.171 5.245 9.026 1.00 97.44 706 PRO A O 1
ATOM 5342 N N . SER A 1 707 ? -0.995 3.446 10.069 1.00 97.38 707 SER A N 1
ATOM 5343 C CA . SER A 1 707 ? -2.217 3.233 9.281 1.00 97.38 707 SER A CA 1
ATOM 5344 C C . SER A 1 707 ? -3.224 2.434 10.107 1.00 97.38 707 SER A C 1
ATOM 5346 O O . SER A 1 707 ? -2.865 1.852 11.133 1.00 97.38 707 SER A O 1
ATOM 5348 N N . ALA A 1 708 ? -4.489 2.407 9.689 1.00 95.94 708 ALA A N 1
ATOM 5349 C CA . ALA A 1 708 ? -5.477 1.540 10.318 1.00 95.94 708 ALA A CA 1
ATOM 5350 C C . ALA A 1 708 ? -5.132 0.055 10.083 1.00 95.94 708 ALA A C 1
ATOM 5352 O O . ALA A 1 708 ? -4.527 -0.310 9.073 1.00 95.94 708 ALA A O 1
ATOM 5353 N N . MET A 1 709 ? -5.511 -0.807 11.028 1.00 95.38 709 MET A N 1
ATOM 5354 C CA . MET A 1 709 ? -5.211 -2.243 10.987 1.00 95.38 709 MET A CA 1
ATOM 5355 C C . MET A 1 709 ? -6.499 -3.070 10.934 1.00 95.38 709 MET A C 1
ATOM 5357 O O . MET A 1 709 ? -7.380 -2.899 11.771 1.00 95.38 709 MET A O 1
ATOM 5361 N N . SER A 1 710 ? -6.621 -3.975 9.964 1.00 94.19 710 SER A N 1
ATOM 5362 C CA . SER A 1 710 ? -7.781 -4.854 9.786 1.00 94.19 710 SER A CA 1
ATOM 5363 C C . SER A 1 710 ? -7.918 -5.849 10.938 1.00 94.19 710 SER A C 1
ATOM 5365 O O . SER A 1 710 ? -7.029 -6.674 11.164 1.00 94.19 710 SER A O 1
ATOM 5367 N N . VAL A 1 711 ? -9.065 -5.821 11.626 1.00 94.12 711 VAL A N 1
ATOM 5368 C CA . VAL A 1 711 ? -9.393 -6.784 12.691 1.00 94.12 711 VAL A CA 1
ATOM 5369 C C . VAL A 1 711 ? -9.502 -8.197 12.127 1.00 94.12 711 VAL A C 1
ATOM 5371 O O . VAL A 1 711 ? -8.943 -9.120 12.713 1.00 94.12 711 VAL A O 1
ATOM 5374 N N . LYS A 1 712 ? -10.164 -8.368 10.971 1.00 91.06 712 LYS A N 1
ATOM 5375 C CA . LYS A 1 712 ? -10.299 -9.674 10.303 1.00 91.06 712 LYS A CA 1
ATOM 5376 C C . LYS A 1 712 ? -8.925 -10.283 10.041 1.00 91.06 712 LYS A C 1
ATOM 5378 O O . LYS A 1 712 ? -8.654 -11.382 10.511 1.00 91.06 712 LYS A O 1
ATOM 5383 N N . LYS A 1 713 ? -8.041 -9.546 9.358 1.00 91.88 713 LYS A N 1
ATOM 5384 C CA . LYS A 1 713 ? -6.716 -10.066 8.999 1.00 91.88 713 LYS A CA 1
ATOM 5385 C C . LYS A 1 713 ? -5.853 -10.329 10.231 1.00 91.88 713 LYS A C 1
ATOM 5387 O O . LYS A 1 713 ? -5.179 -11.351 10.293 1.00 91.88 713 LYS A O 1
ATOM 5392 N N . PHE A 1 714 ? -5.905 -9.439 11.224 1.00 95.50 714 PHE A N 1
ATOM 5393 C CA . PHE A 1 714 ? -5.203 -9.635 12.489 1.00 95.50 714 PHE A CA 1
ATOM 5394 C C . PHE A 1 714 ? -5.662 -10.915 13.201 1.00 95.50 714 PHE A C 1
ATOM 5396 O O . PHE A 1 714 ? -4.814 -11.696 13.627 1.00 95.50 714 PHE A O 1
ATOM 5403 N N . ILE A 1 715 ? -6.974 -11.160 13.300 1.00 94.94 715 ILE A N 1
ATOM 5404 C CA . ILE A 1 715 ? -7.515 -12.380 13.912 1.00 94.94 715 ILE A CA 1
ATOM 5405 C C . ILE A 1 715 ? -7.118 -13.617 13.102 1.00 94.94 715 ILE A C 1
ATOM 5407 O O . ILE A 1 715 ? -6.658 -14.584 13.695 1.00 94.94 715 ILE A O 1
ATOM 5411 N N . GLU A 1 716 ? -7.253 -13.597 11.774 1.00 92.19 716 GLU A N 1
ATOM 5412 C CA . GLU A 1 716 ? -6.901 -14.733 10.908 1.00 92.19 716 GLU A CA 1
ATOM 5413 C C . GLU A 1 716 ? -5.413 -15.108 11.029 1.00 92.19 716 GLU A C 1
ATOM 5415 O O . GLU A 1 716 ? -5.084 -16.284 11.179 1.00 92.19 716 GLU A O 1
ATOM 5420 N N . ASP A 1 717 ? -4.514 -14.120 11.068 1.00 93.50 717 ASP A N 1
ATOM 5421 C CA . ASP A 1 717 ? -3.071 -14.350 11.238 1.00 93.50 717 ASP A CA 1
ATOM 5422 C C . ASP A 1 717 ? -2.695 -14.849 12.641 1.00 93.50 717 ASP A C 1
ATOM 5424 O O . ASP A 1 717 ? -1.648 -15.470 12.826 1.00 93.50 717 ASP A O 1
ATOM 5428 N N . ASN A 1 718 ? -3.552 -14.590 13.631 1.00 95.69 718 ASN A N 1
ATOM 5429 C CA . ASN A 1 718 ? -3.350 -14.939 15.037 1.00 95.69 718 ASN A CA 1
ATOM 5430 C C . ASN A 1 718 ? -4.349 -15.990 15.543 1.00 95.69 718 ASN A C 1
ATOM 5432 O O . ASN A 1 718 ? -4.479 -16.194 16.758 1.00 95.69 718 ASN A O 1
ATOM 5436 N N . ILE A 1 719 ? -5.040 -16.680 14.629 1.00 92.94 719 ILE A N 1
ATOM 5437 C CA . ILE A 1 719 ? -6.138 -17.595 14.960 1.00 92.94 719 ILE A CA 1
ATOM 5438 C C . ILE A 1 719 ? -5.651 -18.797 15.773 1.00 92.94 719 ILE A C 1
ATOM 5440 O O . ILE A 1 719 ? -6.413 -19.366 16.545 1.00 92.94 719 ILE A O 1
ATOM 5444 N N . ASN A 1 720 ? -4.373 -19.162 15.644 1.00 93.06 720 ASN A N 1
ATOM 5445 C CA . ASN A 1 720 ? -3.744 -20.255 16.389 1.00 93.06 720 ASN A CA 1
ATOM 5446 C C . ASN A 1 720 ? -3.083 -19.809 17.702 1.00 93.06 720 ASN A C 1
ATOM 5448 O O . ASN A 1 720 ? -2.641 -20.665 18.447 1.00 93.06 720 ASN A O 1
ATOM 5452 N N . SER A 1 721 ? -2.978 -18.503 17.965 1.00 95.19 721 SER A N 1
ATOM 5453 C CA . SER A 1 721 ? -2.325 -17.976 19.175 1.00 95.19 721 SER A CA 1
ATOM 5454 C C . SER A 1 721 ? -3.325 -17.415 20.183 1.00 95.19 721 SER A C 1
ATOM 5456 O O . SER A 1 721 ? -3.009 -17.288 21.363 1.00 95.19 721 SER A O 1
ATOM 5458 N N . THR A 1 722 ? -4.518 -17.022 19.730 1.00 94.88 722 THR A N 1
ATOM 5459 C CA . THR A 1 722 ? -5.498 -16.284 20.539 1.00 94.88 722 THR A CA 1
ATOM 5460 C C . THR A 1 722 ? -6.851 -16.980 20.570 1.00 94.88 722 THR A C 1
ATOM 5462 O O . THR A 1 722 ? -7.144 -17.828 19.727 1.00 94.88 722 THR A O 1
ATOM 5465 N N . ASN A 1 723 ? -7.724 -16.575 21.492 1.00 92.50 723 ASN A N 1
ATOM 5466 C CA . ASN A 1 723 ? -9.145 -16.935 21.474 1.00 92.50 723 ASN A CA 1
ATOM 5467 C C . ASN A 1 723 ? -9.955 -16.190 20.385 1.00 92.50 723 ASN A C 1
ATOM 5469 O O . ASN A 1 723 ? -11.179 -16.293 20.364 1.00 92.50 723 ASN A O 1
ATOM 5473 N N . ALA A 1 724 ? -9.284 -15.447 19.492 1.00 94.69 724 ALA A N 1
ATOM 5474 C CA . ALA A 1 724 ? -9.876 -14.692 18.389 1.00 94.69 724 ALA A CA 1
ATOM 5475 C C . ALA A 1 724 ? -10.839 -13.560 18.810 1.00 94.69 724 ALA A C 1
ATOM 5477 O O . ALA A 1 724 ? -11.686 -13.140 18.022 1.00 94.69 724 ALA A O 1
ATOM 5478 N N . THR A 1 725 ? -10.693 -13.048 20.036 1.00 94.81 725 THR A N 1
ATOM 5479 C CA . THR A 1 725 ? -11.478 -11.929 20.570 1.00 94.81 725 THR A CA 1
ATOM 5480 C C . THR A 1 725 ? -10.573 -10.764 20.973 1.00 94.81 725 THR A C 1
ATOM 5482 O O . THR A 1 725 ? -9.526 -10.953 21.594 1.00 94.81 725 THR A O 1
ATOM 5485 N N . LEU A 1 726 ? -10.982 -9.544 20.617 1.00 96.19 726 LEU A N 1
ATOM 5486 C CA . LEU A 1 726 ? -10.312 -8.302 20.996 1.00 96.19 726 LEU A CA 1
ATOM 5487 C C . LEU A 1 726 ? -11.164 -7.546 22.016 1.00 96.19 726 LEU A C 1
ATOM 5489 O O . LEU A 1 726 ? -12.350 -7.303 21.787 1.00 96.19 726 LEU A O 1
ATOM 5493 N N . TYR A 1 727 ? -10.535 -7.122 23.111 1.00 93.44 727 TYR A N 1
ATOM 5494 C CA . TYR A 1 727 ? -11.191 -6.396 24.196 1.00 93.44 727 TYR A CA 1
ATOM 5495 C C . TYR A 1 727 ? -10.645 -4.974 24.308 1.00 93.44 727 TYR A C 1
ATOM 5497 O O . TYR A 1 727 ? -9.446 -4.746 24.494 1.00 93.44 727 TYR A O 1
ATOM 5505 N N . PHE A 1 728 ? -11.540 -3.997 24.250 1.00 91.69 728 PHE A N 1
ATOM 5506 C CA . PHE A 1 728 ? -11.209 -2.583 24.283 1.00 91.69 728 PHE A CA 1
ATOM 5507 C C . PHE A 1 728 ? -11.763 -1.942 25.548 1.00 91.69 728 PHE A C 1
ATOM 5509 O O . PHE A 1 728 ? -12.974 -1.855 25.743 1.00 91.69 728 PHE A O 1
ATOM 5516 N N . TRP A 1 729 ? -10.871 -1.468 26.416 1.00 86.31 729 TRP A N 1
ATOM 5517 C CA . TRP A 1 729 ? -11.286 -0.817 27.654 1.00 86.31 729 TRP A CA 1
ATOM 5518 C C . TRP A 1 729 ? -11.916 0.553 27.389 1.00 86.31 729 TRP A C 1
ATOM 5520 O O . TRP A 1 729 ? -11.262 1.464 26.858 1.00 86.31 729 TRP A O 1
ATOM 5530 N N . GLN A 1 730 ? -13.147 0.719 27.864 1.00 78.44 730 GLN A N 1
ATOM 5531 C CA . GLN A 1 730 ? -13.881 1.975 27.881 1.00 78.44 730 GLN A CA 1
ATOM 5532 C C . GLN A 1 730 ? -14.097 2.437 29.316 1.00 78.44 730 GLN A C 1
ATOM 5534 O O . GLN A 1 730 ? -14.502 1.675 30.186 1.00 78.44 730 GLN A O 1
ATOM 5539 N N . HIS A 1 731 ? -13.783 3.706 29.562 1.00 73.94 731 HIS A N 1
ATOM 5540 C CA . HIS A 1 731 ? -13.970 4.356 30.853 1.00 73.94 731 HIS A CA 1
ATOM 5541 C C . HIS A 1 731 ? -14.807 5.602 30.626 1.00 73.94 731 HIS A C 1
ATOM 5543 O O . HIS A 1 731 ? -14.356 6.509 29.915 1.00 73.94 731 HIS A O 1
ATOM 5549 N N . VAL A 1 732 ? -16.010 5.607 31.190 1.00 63.06 732 VAL A N 1
ATOM 5550 C CA . VAL A 1 732 ? -17.033 6.611 30.890 1.00 63.06 732 VAL A CA 1
ATOM 5551 C C . VAL A 1 732 ? -17.153 7.640 32.000 1.00 63.06 732 VAL A C 1
ATOM 5553 O O . VAL A 1 732 ? -17.257 8.828 31.708 1.00 63.06 732 VAL A O 1
ATOM 5556 N N . SER A 1 733 ? -17.053 7.229 33.261 1.00 63.97 733 SER A N 1
ATOM 5557 C CA . SER A 1 733 ? -17.117 8.166 34.384 1.00 63.97 733 SER A CA 1
ATOM 5558 C C . SER A 1 733 ? -16.478 7.605 35.651 1.00 63.97 733 SER A C 1
ATOM 5560 O O . SER A 1 733 ? -16.059 6.449 35.704 1.00 63.97 733 SER A O 1
ATOM 5562 N N . GLU A 1 734 ? -16.396 8.438 36.688 1.00 63.56 734 GLU A N 1
ATOM 5563 C CA . GLU A 1 734 ? -15.962 8.043 38.023 1.00 63.56 734 GLU A CA 1
ATOM 5564 C C . GLU A 1 734 ? -17.056 8.331 39.069 1.00 63.56 734 GLU A C 1
ATOM 5566 O O . GLU A 1 734 ? -17.582 9.430 39.157 1.00 63.56 734 GLU A O 1
ATOM 5571 N N . SER A 1 735 ? -17.386 7.368 39.918 1.00 57.47 735 SER A N 1
ATOM 5572 C CA . SER A 1 735 ? -18.249 7.522 41.082 1.00 57.47 735 SER A CA 1
ATOM 5573 C C . SER A 1 735 ? -17.615 8.448 42.125 1.00 57.47 735 SER A C 1
ATOM 5575 O O . SER A 1 735 ? -16.459 8.285 42.523 1.00 57.47 735 SER A O 1
ATOM 5577 N N . THR A 1 736 ? -18.395 9.426 42.591 1.00 54.50 736 THR A N 1
ATOM 5578 C CA . THR A 1 736 ? -17.958 10.463 43.541 1.00 54.50 736 THR A CA 1
ATOM 5579 C C . THR A 1 736 ? -18.709 10.421 44.871 1.00 54.50 736 THR A C 1
ATOM 5581 O O . THR A 1 736 ? -18.623 11.375 45.642 1.00 54.50 736 THR A O 1
ATOM 5584 N N . VAL A 1 737 ? -19.500 9.374 45.126 1.00 46.88 737 VAL A N 1
ATOM 5585 C CA . VAL A 1 737 ? -20.426 9.338 46.273 1.00 46.88 737 VAL A CA 1
ATOM 5586 C C . VAL A 1 737 ? -19.729 9.271 47.636 1.00 46.88 737 VAL A C 1
ATOM 5588 O O . VAL A 1 737 ? -20.312 9.735 48.608 1.00 46.88 737 VAL A O 1
ATOM 5591 N N . ASP A 1 738 ? -18.473 8.812 47.710 1.00 52.97 738 ASP A N 1
ATOM 5592 C CA . ASP A 1 738 ? -17.694 8.765 48.953 1.00 52.97 738 ASP A CA 1
ATOM 5593 C C . ASP A 1 738 ? -16.266 9.319 48.766 1.00 52.97 738 ASP A C 1
ATOM 5595 O O . ASP A 1 738 ? -15.605 9.076 47.754 1.00 52.97 738 ASP A O 1
ATOM 5599 N N . GLU A 1 739 ? -15.716 9.993 49.789 1.00 50.81 739 GLU A N 1
ATOM 5600 C CA . GLU A 1 739 ? -14.321 10.496 49.788 1.00 50.81 739 GLU A CA 1
ATOM 5601 C C . GLU A 1 739 ? -13.271 9.383 49.562 1.00 50.81 739 GLU A C 1
ATOM 5603 O O . GLU A 1 739 ? -12.136 9.663 49.179 1.00 50.81 739 GLU A O 1
ATOM 5608 N N . GLY A 1 740 ? -13.637 8.115 49.792 1.00 52.84 740 GLY A N 1
ATOM 5609 C CA . GLY A 1 740 ? -12.780 6.945 49.579 1.00 52.84 740 GLY A CA 1
ATOM 5610 C C . GLY A 1 740 ? -12.823 6.339 48.169 1.00 52.84 740 GLY A C 1
ATOM 5611 O O . GLY A 1 740 ? -11.955 5.527 47.851 1.00 52.84 740 GLY A O 1
ATOM 5612 N N . SER A 1 741 ? -13.803 6.704 47.335 1.00 54.66 741 SER A N 1
ATOM 5613 C CA . SER A 1 741 ? -13.974 6.189 45.965 1.00 54.66 741 SER A CA 1
ATOM 5614 C C . SER A 1 741 ? -13.658 7.223 44.879 1.00 54.66 741 SER A C 1
ATOM 5616 O O . SER A 1 741 ? -13.373 6.830 43.752 1.00 54.66 741 SER A O 1
ATOM 5618 N N . ALA A 1 742 ? -13.593 8.515 45.215 1.00 55.56 742 ALA A N 1
ATOM 5619 C CA . ALA A 1 742 ? -13.253 9.581 44.272 1.00 55.56 742 ALA A CA 1
ATOM 5620 C C . ALA A 1 742 ? -11.773 9.562 43.810 1.00 55.56 742 ALA A C 1
ATOM 5622 O O . ALA A 1 742 ? -10.867 9.191 44.563 1.00 55.56 742 ALA A O 1
ATOM 5623 N N . GLY A 1 743 ? -11.505 10.033 42.585 1.00 66.50 743 GLY A N 1
ATOM 5624 C CA . GLY A 1 743 ? -10.153 10.276 42.050 1.00 66.50 743 GLY A CA 1
ATOM 5625 C C . GLY A 1 743 ? -9.486 9.053 41.400 1.00 66.50 743 GLY A C 1
ATOM 5626 O O . GLY A 1 743 ? -10.136 8.270 40.719 1.00 66.50 743 GLY A O 1
ATOM 5627 N N . HIS A 1 744 ? -8.169 8.851 41.591 1.00 67.38 744 HIS A N 1
ATOM 5628 C CA . HIS A 1 744 ? -7.429 7.711 40.999 1.00 67.38 744 HIS A CA 1
ATOM 5629 C C . HIS A 1 744 ? -7.762 6.333 41.614 1.00 67.38 744 HIS A C 1
ATOM 5631 O O . HIS A 1 744 ? -7.038 5.360 41.376 1.00 67.38 744 HIS A O 1
ATOM 5637 N N . ASN A 1 745 ? -8.812 6.243 42.427 1.00 66.88 745 ASN A N 1
ATOM 5638 C CA . ASN A 1 745 ? -9.206 5.026 43.113 1.00 66.88 745 ASN A CA 1
ATOM 5639 C C . ASN A 1 745 ? -10.025 4.134 42.181 1.00 66.88 745 ASN A C 1
ATOM 5641 O O . ASN A 1 745 ? -11.054 4.537 41.654 1.00 66.88 745 ASN A O 1
ATOM 5645 N N . PHE A 1 746 ? -9.597 2.879 42.033 1.00 62.31 746 PHE A N 1
ATOM 5646 C CA . PHE A 1 746 ? -10.283 1.906 41.177 1.00 62.31 746 PHE A CA 1
ATOM 5647 C C . PHE A 1 746 ? -11.756 1.692 41.557 1.00 62.31 746 PHE A C 1
ATOM 5649 O O . PHE A 1 746 ? -12.574 1.440 40.683 1.00 62.31 746 PHE A O 1
ATOM 5656 N N . ALA A 1 747 ? -12.096 1.809 42.845 1.00 57.97 747 ALA A N 1
ATOM 5657 C CA . ALA A 1 747 ? -13.460 1.630 43.347 1.00 57.97 747 ALA A CA 1
ATOM 5658 C C . ALA A 1 747 ? -14.461 2.671 42.813 1.00 57.97 747 ALA A C 1
ATOM 5660 O O . ALA A 1 747 ? -15.661 2.468 42.956 1.00 57.97 747 ALA A O 1
ATOM 5661 N N . GLY A 1 748 ? -13.974 3.770 42.227 1.00 57.78 748 GLY A N 1
ATOM 5662 C CA . GLY A 1 748 ? -14.809 4.772 41.585 1.00 57.78 748 GLY A CA 1
ATOM 5663 C C . GLY A 1 748 ? -15.032 4.547 40.090 1.00 57.78 748 GLY A C 1
ATOM 5664 O O . GLY A 1 748 ? -15.919 5.172 39.541 1.00 57.78 748 GLY A O 1
ATOM 5665 N N . TYR A 1 749 ? -14.271 3.709 39.385 1.00 68.06 749 TYR A N 1
ATOM 5666 C CA . TYR A 1 749 ? -14.358 3.689 37.917 1.00 68.06 749 TYR A CA 1
ATOM 5667 C C . TYR A 1 749 ? -15.647 3.051 37.402 1.00 68.06 749 TYR A C 1
ATOM 5669 O O . TYR A 1 749 ? -15.990 1.930 37.773 1.00 68.06 749 TYR A O 1
ATOM 5677 N N . ILE A 1 750 ? -16.306 3.752 36.482 1.00 68.62 750 ILE A N 1
ATOM 5678 C CA . ILE A 1 750 ? -17.470 3.286 35.734 1.00 68.62 750 ILE A CA 1
ATOM 5679 C C . ILE A 1 750 ? -16.989 3.036 34.301 1.00 68.62 750 ILE A C 1
ATOM 5681 O O . ILE A 1 750 ? -16.788 3.959 33.503 1.00 68.62 750 ILE A O 1
ATOM 5685 N N . GLY A 1 751 ? -16.686 1.771 34.017 1.00 73.75 751 GLY A N 1
ATOM 5686 C CA . GLY A 1 751 ? -16.031 1.321 32.793 1.00 73.75 751 GLY A CA 1
ATOM 5687 C C . GLY A 1 751 ? -16.248 -0.168 32.533 1.00 73.75 751 GLY A C 1
ATOM 5688 O O . GLY A 1 751 ? -16.670 -0.906 33.422 1.00 73.75 751 GLY A O 1
ATOM 5689 N N . GLY A 1 752 ? -15.901 -0.615 31.330 1.00 80.00 752 GLY A N 1
ATOM 5690 C CA . GLY A 1 752 ? -15.984 -2.013 30.920 1.00 80.00 752 GLY A CA 1
ATOM 5691 C C . GLY A 1 752 ? -15.250 -2.280 29.609 1.00 80.00 752 GLY A C 1
ATOM 5692 O O . GLY A 1 752 ? -14.729 -1.360 28.973 1.00 80.00 752 GLY A O 1
ATOM 5693 N N . TYR A 1 753 ? -15.206 -3.545 29.197 1.00 86.19 753 TYR A N 1
ATOM 5694 C CA . TYR A 1 753 ? -14.644 -3.940 27.907 1.00 86.19 753 TYR A CA 1
ATOM 5695 C C . TYR A 1 753 ? -15.716 -3.987 26.824 1.00 86.19 753 TYR A C 1
ATOM 5697 O O . TYR A 1 753 ? -16.671 -4.755 26.920 1.00 86.19 753 TYR A O 1
ATOM 5705 N N . ALA A 1 754 ? -15.529 -3.171 25.791 1.00 89.81 754 ALA A N 1
ATOM 5706 C CA . ALA A 1 754 ? -16.197 -3.366 24.518 1.00 89.81 754 ALA A CA 1
ATOM 5707 C C . ALA A 1 754 ? -15.472 -4.492 23.770 1.00 89.81 754 ALA A C 1
ATOM 5709 O O . ALA A 1 754 ? -14.242 -4.589 23.829 1.00 89.81 754 ALA A O 1
ATOM 5710 N N . THR A 1 755 ? -16.218 -5.346 23.083 1.00 93.56 755 THR A N 1
ATOM 5711 C CA . THR A 1 755 ? -15.686 -6.601 22.539 1.00 93.56 755 THR A CA 1
ATOM 5712 C C . THR A 1 755 ? -15.833 -6.623 21.032 1.00 93.56 755 THR A C 1
ATOM 5714 O O . THR A 1 755 ? -16.846 -6.169 20.505 1.00 93.56 755 THR A O 1
ATOM 5717 N N . ARG A 1 756 ? -14.834 -7.160 20.328 1.00 94.12 756 ARG A N 1
ATOM 5718 C CA . ARG A 1 756 ? -14.892 -7.381 18.884 1.00 94.12 756 ARG A CA 1
ATOM 5719 C C . ARG A 1 756 ? -14.360 -8.747 18.489 1.00 94.12 756 ARG A C 1
ATOM 5721 O O . ARG A 1 756 ? -13.320 -9.171 18.989 1.00 94.12 756 ARG A O 1
ATOM 5728 N N . ASN A 1 757 ? -15.008 -9.356 17.504 1.00 94.31 757 ASN A N 1
ATOM 5729 C CA . ASN A 1 757 ? -14.439 -10.443 16.712 1.00 94.31 757 ASN A CA 1
ATOM 5730 C C . ASN A 1 757 ? -14.574 -10.144 15.206 1.00 94.31 757 ASN A C 1
ATOM 5732 O O . ASN A 1 757 ? -14.762 -8.987 14.819 1.00 94.31 757 ASN A O 1
ATOM 5736 N N . ILE A 1 758 ? -14.436 -11.150 14.336 1.00 90.38 758 ILE A N 1
ATOM 5737 C CA . ILE A 1 758 ? -14.501 -10.943 12.880 1.00 90.38 758 ILE A CA 1
ATOM 5738 C C . ILE A 1 758 ? -15.867 -10.377 12.460 1.00 90.38 758 ILE A C 1
ATOM 5740 O O . ILE A 1 758 ? -15.923 -9.505 11.593 1.00 90.38 758 ILE A O 1
ATOM 5744 N N . SER A 1 759 ? -16.952 -10.844 13.086 1.00 89.25 759 SER A N 1
ATOM 5745 C CA . SER A 1 759 ? -18.327 -10.548 12.667 1.00 89.25 759 SER A CA 1
ATOM 5746 C C . SER A 1 759 ? -18.804 -9.149 13.052 1.00 89.25 759 SER A C 1
ATOM 5748 O O . SER A 1 759 ? -19.389 -8.450 12.229 1.00 89.25 759 SER A O 1
ATOM 5750 N N . MET A 1 760 ? -18.580 -8.730 14.299 1.00 90.12 760 MET A N 1
ATOM 5751 C CA . MET A 1 760 ? -19.100 -7.467 14.820 1.00 90.12 760 MET A CA 1
ATOM 5752 C C . MET A 1 760 ? -18.347 -6.999 16.064 1.00 90.12 760 MET A C 1
ATOM 5754 O O . MET A 1 760 ? -17.622 -7.763 16.705 1.00 90.12 760 MET A O 1
ATOM 5758 N N . GLY A 1 761 ? -18.558 -5.731 16.417 1.00 90.75 761 GLY A N 1
ATOM 5759 C CA . GLY A 1 761 ? -18.238 -5.178 17.728 1.00 90.75 761 GLY A CA 1
ATOM 5760 C C . GLY A 1 761 ? -19.500 -4.944 18.557 1.00 90.75 761 GLY A C 1
ATOM 5761 O O . GLY A 1 761 ? -20.536 -4.572 18.006 1.00 90.75 761 GLY A O 1
ATOM 5762 N N . VAL A 1 762 ? -19.408 -5.118 19.872 1.00 89.81 762 VAL A N 1
ATOM 5763 C CA . VAL A 1 762 ? -20.455 -4.773 20.847 1.00 89.81 762 VAL A CA 1
ATOM 5764 C C . VAL A 1 762 ? -19.907 -3.786 21.868 1.00 89.81 762 VAL A C 1
ATOM 5766 O O . VAL A 1 762 ? -18.721 -3.822 22.213 1.00 89.81 762 VAL A O 1
ATOM 5769 N N . THR A 1 763 ? -20.763 -2.884 22.336 1.00 87.00 763 THR A N 1
ATOM 5770 C CA . THR A 1 763 ? -20.422 -1.931 23.398 1.00 87.00 763 THR A CA 1
ATOM 5771 C C . THR A 1 763 ? -20.146 -2.662 24.715 1.00 87.00 763 THR A C 1
ATOM 5773 O O . THR A 1 763 ? -20.602 -3.788 24.924 1.00 87.00 763 THR A O 1
ATOM 5776 N N . ALA A 1 764 ? -19.404 -2.038 25.635 1.00 84.50 764 ALA A N 1
ATOM 5777 C CA . ALA A 1 764 ? -19.370 -2.559 27.004 1.00 84.50 764 ALA A CA 1
ATOM 5778 C C . ALA A 1 764 ? -20.706 -2.285 27.725 1.00 84.50 764 ALA A C 1
ATOM 5780 O O . ALA A 1 764 ? -21.599 -1.649 27.164 1.00 84.50 764 ALA A O 1
ATOM 5781 N N . ASN A 1 765 ? -20.835 -2.756 28.972 1.00 78.69 765 ASN A N 1
ATOM 5782 C CA . ASN A 1 765 ? -22.004 -2.436 29.794 1.00 78.69 765 ASN A CA 1
ATOM 5783 C C . ASN A 1 765 ? -22.063 -0.932 30.063 1.00 78.69 765 ASN A C 1
ATOM 5785 O O . ASN A 1 765 ? -21.182 -0.398 30.741 1.00 78.69 765 ASN A O 1
ATOM 5789 N N . ASP A 1 766 ? -23.098 -0.278 29.559 1.00 71.31 766 ASP A N 1
ATOM 5790 C CA . ASP A 1 766 ? -23.263 1.165 29.679 1.00 71.31 766 ASP A CA 1
ATOM 5791 C C . ASP A 1 766 ? -24.149 1.474 30.898 1.00 71.31 766 ASP A C 1
ATOM 5793 O O . ASP A 1 766 ? -25.210 0.860 31.020 1.00 71.31 766 ASP A O 1
ATOM 5797 N N . PRO A 1 767 ? -23.787 2.370 31.838 1.00 62.75 767 PRO A N 1
ATOM 5798 C CA . PRO A 1 767 ? -24.785 3.041 32.653 1.00 62.75 767 PRO A CA 1
ATOM 5799 C C . PRO A 1 767 ? -25.762 3.727 31.709 1.00 62.75 767 PRO A C 1
ATOM 5801 O O . PRO A 1 767 ? -25.443 4.746 31.111 1.00 62.75 767 PRO A O 1
ATOM 5804 N N . SER A 1 768 ? -26.950 3.142 31.549 1.00 53.75 768 SER A N 1
ATOM 5805 C CA . SER A 1 768 ? -27.921 3.631 30.583 1.00 53.75 768 SER A CA 1
ATOM 5806 C C . SER A 1 768 ? -28.121 5.119 30.839 1.00 53.75 768 SER A C 1
ATOM 5808 O O . SER A 1 768 ? -28.509 5.492 31.957 1.00 53.75 768 SER A O 1
ATOM 5810 N N . ALA A 1 769 ? -27.843 5.946 29.826 1.00 46.31 769 ALA A N 1
ATOM 5811 C CA . ALA A 1 769 ? -28.170 7.356 29.864 1.00 46.31 769 ALA A CA 1
ATOM 5812 C C . ALA A 1 769 ? -29.592 7.457 30.403 1.00 46.31 769 ALA A C 1
ATOM 5814 O O . ALA A 1 769 ? -30.508 6.768 29.936 1.00 46.31 769 ALA A O 1
ATOM 5815 N N . ASN A 1 770 ? -29.772 8.264 31.440 1.00 46.81 770 ASN A N 1
ATOM 5816 C CA . ASN A 1 770 ? -31.098 8.603 31.893 1.00 46.81 770 ASN A CA 1
ATOM 5817 C C . ASN A 1 770 ? -31.775 9.296 30.703 1.00 46.81 770 ASN A C 1
ATOM 5819 O O . ASN A 1 770 ? -31.635 10.494 30.552 1.00 46.81 770 ASN A O 1
ATOM 5823 N N . ALA A 1 771 ? -32.488 8.575 29.833 1.00 43.28 771 ALA A N 1
ATOM 5824 C CA . ALA A 1 771 ? -33.167 9.203 28.705 1.00 43.28 771 ALA A CA 1
ATOM 5825 C C . ALA A 1 771 ? -34.097 10.299 29.252 1.00 43.28 771 ALA A C 1
ATOM 5827 O O . ALA A 1 771 ? -34.669 10.082 30.336 1.00 43.28 771 ALA A O 1
ATOM 5828 N N . PRO A 1 772 ? -34.255 11.444 28.558 1.00 49.19 772 PRO A N 1
ATOM 5829 C CA . PRO A 1 772 ? -35.238 12.443 28.940 1.00 49.19 772 PRO A CA 1
ATOM 5830 C C . PRO A 1 772 ? -36.565 11.750 29.215 1.00 49.19 772 PRO A C 1
ATOM 5832 O O . PRO A 1 772 ? -36.988 10.875 28.454 1.00 49.19 772 PRO A O 1
ATOM 5835 N N . PHE A 1 773 ? -37.200 12.100 30.321 1.00 56.75 773 PHE A N 1
ATOM 5836 C CA . PHE A 1 773 ? -38.480 11.513 30.672 1.00 56.75 773 PHE A CA 1
ATOM 5837 C C . PHE A 1 773 ? -39.456 12.564 31.123 1.00 56.75 773 PHE A C 1
ATOM 5839 O O . PHE A 1 773 ? -39.091 13.618 31.638 1.00 56.75 773 PHE A O 1
ATOM 5846 N N . GLU A 1 774 ? -40.717 12.228 30.919 1.00 75.00 774 GLU A N 1
ATOM 5847 C CA . GLU A 1 774 ? -41.849 12.993 31.381 1.00 75.00 774 GLU A CA 1
ATOM 5848 C C . GLU A 1 774 ? -42.938 11.994 31.741 1.00 75.00 774 GLU A C 1
ATOM 5850 O O . GLU A 1 774 ? -43.406 11.236 30.890 1.00 75.00 774 GLU A O 1
ATOM 5855 N N . TYR A 1 775 ? -43.308 11.962 33.014 1.00 65.19 775 TYR A N 1
ATOM 5856 C CA . TYR A 1 775 ? -44.522 11.299 33.460 1.00 65.19 775 TYR A CA 1
ATOM 5857 C C . TYR A 1 775 ? -45.213 12.163 34.512 1.00 65.19 775 TYR A C 1
ATOM 5859 O O . TYR A 1 775 ? -44.571 12.891 35.270 1.00 65.19 775 TYR A O 1
ATOM 5867 N N . THR A 1 776 ? -46.535 12.083 34.547 1.00 79.00 776 THR A N 1
ATOM 5868 C CA . THR A 1 776 ? -47.378 12.827 35.484 1.00 79.00 776 THR A CA 1
ATOM 5869 C C . THR A 1 776 ? -47.951 11.852 36.497 1.00 79.00 776 THR A C 1
ATOM 5871 O O . THR A 1 776 ? -48.351 10.749 36.126 1.00 79.00 776 THR A O 1
ATOM 5874 N N . VAL A 1 777 ? -47.964 12.246 37.768 1.00 79.12 777 VAL A N 1
ATOM 5875 C CA . VAL A 1 777 ? -48.675 11.526 38.828 1.00 79.12 777 VAL A CA 1
ATOM 5876 C C . VAL A 1 777 ? -49.798 12.425 39.311 1.00 79.12 777 VAL A C 1
ATOM 5878 O O . VAL A 1 777 ? -49.545 13.525 39.812 1.00 79.12 777 VAL A O 1
ATOM 5881 N N . GLU A 1 778 ? -51.026 11.957 39.128 1.00 86.50 778 GLU A N 1
ATOM 5882 C CA . GLU A 1 778 ? -52.218 12.627 39.636 1.00 86.50 778 GLU A CA 1
ATOM 5883 C C . GLU A 1 778 ? -52.225 12.565 41.170 1.00 86.50 778 GLU A C 1
ATOM 5885 O O . GLU A 1 778 ? -51.711 11.626 41.787 1.00 86.50 778 GLU A O 1
ATOM 5890 N N . VAL A 1 779 ? -52.736 13.603 41.827 1.00 87.69 779 VAL A N 1
ATOM 5891 C CA . VAL A 1 779 ? -52.609 13.733 43.284 1.00 87.69 779 VAL A CA 1
ATOM 5892 C C . VAL A 1 779 ? -53.425 12.683 44.046 1.00 87.69 779 VAL A C 1
ATOM 5894 O O . VAL A 1 779 ? -53.085 12.347 45.183 1.00 87.69 779 VAL A O 1
ATOM 5897 N N . GLU A 1 780 ? -54.489 12.154 43.440 1.00 84.25 780 GLU A N 1
ATOM 5898 C CA . GLU A 1 780 ? -55.297 11.053 43.966 1.00 84.25 780 GLU A CA 1
ATOM 5899 C C . GLU A 1 780 ? -54.537 9.722 44.028 1.00 84.25 780 GLU A C 1
ATOM 5901 O O . GLU A 1 780 ? -54.895 8.868 44.844 1.00 84.25 780 GLU A O 1
ATOM 5906 N N . ASP A 1 781 ? -53.463 9.589 43.246 1.00 82.06 781 ASP A N 1
ATOM 5907 C CA . ASP A 1 781 ? -52.579 8.422 43.210 1.00 82.06 781 ASP A CA 1
ATOM 5908 C C . ASP A 1 781 ? -51.373 8.556 44.163 1.00 82.06 781 ASP A C 1
ATOM 5910 O O . ASP A 1 781 ? -50.497 7.691 44.195 1.00 82.06 781 ASP A O 1
ATOM 5914 N N . ALA A 1 782 ? -51.308 9.622 44.969 1.00 82.12 782 ALA A N 1
ATOM 5915 C CA . ALA A 1 782 ? -50.246 9.810 45.955 1.00 82.12 782 ALA A CA 1
ATOM 5916 C C . ALA A 1 782 ? -50.268 8.732 47.060 1.00 82.12 782 ALA A C 1
ATOM 5918 O O . ALA A 1 782 ? -51.321 8.410 47.615 1.00 82.12 782 ALA A O 1
ATOM 5919 N N . ASP A 1 783 ? -49.089 8.238 47.454 1.00 87.06 783 ASP A N 1
ATOM 5920 C CA . ASP A 1 783 ? -48.937 7.134 48.414 1.00 87.06 783 ASP A CA 1
ATOM 5921 C C . ASP A 1 783 ? -49.505 7.435 49.808 1.00 87.06 783 ASP A C 1
ATOM 5923 O O . ASP A 1 783 ? -50.032 6.549 50.486 1.00 87.06 783 ASP A O 1
ATOM 5927 N N . GLU A 1 784 ? -49.379 8.683 50.269 1.00 89.19 784 GLU A N 1
ATOM 5928 C CA . GLU A 1 784 ? -49.920 9.119 51.556 1.00 89.19 784 GLU A CA 1
ATOM 5929 C C . GLU A 1 784 ? -50.310 10.599 51.513 1.00 89.19 784 GLU A C 1
ATOM 5931 O O . GLU A 1 784 ? -49.548 11.453 51.065 1.00 89.19 784 GLU A O 1
ATOM 5936 N N . TYR A 1 785 ? -51.482 10.949 52.036 1.00 89.62 785 TYR A N 1
ATOM 5937 C CA . TYR A 1 785 ? -51.928 12.339 52.090 1.00 89.62 785 TYR A CA 1
ATOM 5938 C C . TYR A 1 785 ? -52.803 12.620 53.317 1.00 89.62 785 TYR A C 1
ATOM 5940 O O . TYR A 1 785 ? -53.518 11.757 53.821 1.00 89.62 785 TYR A O 1
ATOM 5948 N N . ASN A 1 786 ? -52.762 13.863 53.803 1.00 91.06 786 ASN A N 1
ATOM 5949 C CA . ASN A 1 786 ? -53.587 14.363 54.910 1.00 91.06 786 ASN A CA 1
ATOM 5950 C C . ASN A 1 786 ? -54.420 15.569 54.461 1.00 91.06 786 ASN A C 1
ATOM 5952 O O . ASN A 1 786 ? -54.285 16.687 54.966 1.00 91.06 786 ASN A O 1
ATOM 5956 N N . VAL A 1 787 ? -55.249 15.335 53.451 1.00 87.69 787 VAL A N 1
ATOM 5957 C CA . VAL A 1 787 ? -56.127 16.307 52.789 1.00 87.69 787 VAL A CA 1
ATOM 5958 C C . VAL A 1 787 ? -57.372 15.597 52.264 1.00 87.69 787 VAL A C 1
ATOM 5960 O O . VAL A 1 787 ? -57.443 14.372 52.256 1.00 87.69 787 VAL A O 1
ATOM 5963 N N . SER A 1 788 ? -58.381 16.369 51.865 1.00 79.75 788 SER A N 1
ATOM 5964 C CA . SER A 1 788 ? -59.557 15.836 51.169 1.00 79.75 788 SER A CA 1
ATOM 5965 C C . SER A 1 788 ? -59.335 15.933 49.662 1.00 79.75 788 SER A C 1
ATOM 5967 O O . SER A 1 788 ? -59.028 17.026 49.184 1.00 79.75 788 SER A O 1
ATOM 5969 N N . ILE A 1 789 ? -59.524 14.827 48.940 1.00 87.31 789 ILE A N 1
ATOM 5970 C CA . ILE A 1 789 ? -59.634 14.837 47.477 1.00 87.31 789 ILE A CA 1
ATOM 5971 C C . ILE A 1 789 ? -61.062 15.252 47.116 1.00 87.31 789 ILE A C 1
ATOM 5973 O O . ILE A 1 789 ? -62.034 14.714 47.658 1.00 87.31 789 ILE A O 1
ATOM 5977 N N . THR A 1 790 ? -61.199 16.263 46.267 1.00 87.88 790 THR A N 1
ATOM 5978 C CA . THR A 1 790 ? -62.489 16.836 45.863 1.00 87.88 790 THR A CA 1
ATOM 5979 C C . THR A 1 790 ? -62.488 17.153 44.382 1.00 87.88 790 THR A C 1
ATOM 5981 O O . THR A 1 790 ? -61.452 17.513 43.846 1.00 87.88 790 THR A O 1
ATOM 5984 N N . GLN A 1 791 ? -63.658 17.118 43.750 1.00 88.06 791 GLN A N 1
ATOM 5985 C CA . GLN A 1 791 ? -63.779 17.462 42.340 1.00 88.06 791 GLN A CA 1
ATOM 5986 C C . GLN A 1 791 ? -63.861 18.987 42.141 1.00 88.06 791 GLN A C 1
ATOM 5988 O O . GLN A 1 791 ? -64.782 19.631 42.655 1.00 88.06 791 GLN A O 1
ATOM 5993 N N . ASP A 1 792 ? -62.951 19.563 41.357 1.00 85.88 792 ASP A N 1
ATOM 5994 C CA . ASP A 1 792 ? -62.969 20.970 40.938 1.00 85.88 792 ASP A CA 1
ATOM 5995 C C . ASP A 1 792 ? -62.718 21.063 39.428 1.00 85.88 792 ASP A C 1
ATOM 5997 O O . ASP A 1 792 ? -61.767 20.506 38.904 1.00 85.88 792 ASP A O 1
ATOM 6001 N N . GLN A 1 793 ? -63.614 21.734 38.699 1.00 84.31 793 GLN A N 1
ATOM 6002 C CA . GLN A 1 793 ? -63.550 21.856 37.229 1.00 84.31 793 GLN A CA 1
ATOM 6003 C C . GLN A 1 793 ? -63.394 20.520 36.462 1.00 84.31 793 GLN A C 1
ATOM 6005 O O . GLN A 1 793 ? -62.861 20.507 35.358 1.00 84.31 793 GLN A O 1
ATOM 6010 N N . ALA A 1 794 ? -63.960 19.432 37.003 1.00 83.31 794 ALA A N 1
ATOM 6011 C CA . ALA A 1 794 ? -63.883 18.057 36.484 1.00 83.31 794 ALA A CA 1
ATOM 6012 C C . ALA A 1 794 ? -62.523 17.350 36.650 1.00 83.31 794 ALA A C 1
ATOM 6014 O O . ALA A 1 794 ? -62.358 16.271 36.090 1.00 83.31 794 ALA A O 1
ATOM 6015 N N . LEU A 1 795 ? -61.624 17.916 37.458 1.00 86.81 795 LEU A N 1
ATOM 6016 C CA . LEU A 1 795 ? -60.388 17.293 37.933 1.00 86.81 795 LEU A CA 1
ATOM 6017 C C . LEU A 1 795 ? -60.548 16.864 39.397 1.00 86.81 795 LEU A C 1
ATOM 6019 O O . LEU A 1 795 ? -61.283 17.520 40.150 1.00 86.81 795 LEU A O 1
ATOM 6023 N N . ASP A 1 796 ? -59.895 15.775 39.791 1.00 89.06 796 ASP A N 1
ATOM 6024 C CA . ASP A 1 796 ? -59.832 15.328 41.181 1.00 89.06 796 ASP A CA 1
ATOM 6025 C C . ASP A 1 796 ? -58.609 15.968 41.844 1.00 89.06 796 ASP A C 1
ATOM 6027 O O . ASP A 1 796 ? -57.480 15.759 41.437 1.00 89.06 796 ASP A O 1
ATOM 6031 N N . VAL A 1 797 ? -58.836 16.822 42.846 1.00 92.62 797 VAL A N 1
ATOM 6032 C CA . VAL A 1 797 ? -57.777 17.688 43.382 1.00 92.62 797 VAL A CA 1
ATOM 6033 C C . VAL A 1 797 ? -57.663 17.617 44.894 1.00 92.62 797 VAL A C 1
ATOM 6035 O O . VAL A 1 797 ? -58.651 17.489 45.626 1.00 92.62 797 VAL A O 1
ATOM 6038 N N . ALA A 1 798 ? -56.441 17.784 45.385 1.00 91.62 798 ALA A N 1
ATOM 6039 C CA . ALA A 1 798 ? -56.112 17.860 46.796 1.00 91.62 798 ALA A CA 1
ATOM 6040 C C . ALA A 1 798 ? -56.145 19.315 47.272 1.00 91.62 798 ALA A C 1
ATOM 6042 O O . ALA A 1 798 ? -55.272 20.112 46.926 1.00 91.62 798 ALA A O 1
ATOM 6043 N N . ASN A 1 799 ? -57.115 19.673 48.121 1.00 92.69 799 ASN A N 1
ATOM 6044 C CA . ASN A 1 799 ? -57.133 21.010 48.723 1.00 92.69 799 ASN A CA 1
ATOM 6045 C C . ASN A 1 799 ? -56.223 21.082 49.965 1.00 92.69 799 ASN A C 1
ATOM 6047 O O . ASN A 1 799 ? -56.577 20.624 51.057 1.00 92.69 799 ASN A O 1
ATOM 6051 N N . MET A 1 800 ? -55.053 21.701 49.814 1.00 91.75 800 MET A N 1
ATOM 6052 C CA . MET A 1 800 ? -54.054 21.880 50.867 1.00 91.75 800 MET A CA 1
ATOM 6053 C C . MET A 1 800 ? -54.238 23.193 51.653 1.00 91.75 800 MET A C 1
ATOM 6055 O O . MET A 1 800 ? -53.375 24.071 51.628 1.00 91.75 800 MET A O 1
ATOM 6059 N N . ASN A 1 801 ? -55.337 23.335 52.398 1.00 88.19 801 ASN A N 1
ATOM 6060 C CA . ASN A 1 801 ? -55.716 24.589 53.075 1.00 88.19 801 ASN A CA 1
ATOM 6061 C C . ASN A 1 801 ? -55.503 24.636 54.601 1.00 88.19 801 ASN A C 1
ATOM 6063 O O . ASN A 1 801 ? -56.035 25.511 55.286 1.00 88.19 801 ASN A O 1
ATOM 6067 N N . THR A 1 802 ? -54.706 23.726 55.164 1.00 87.94 802 THR A N 1
ATOM 6068 C CA . THR A 1 802 ? -54.330 23.760 56.588 1.00 87.94 802 THR A CA 1
ATOM 6069 C C . THR A 1 802 ? -52.819 23.648 56.768 1.00 87.94 802 THR A C 1
ATOM 6071 O O . THR A 1 802 ? -52.130 23.093 55.920 1.00 87.94 802 THR A O 1
ATOM 6074 N N . ASN A 1 803 ? -52.291 24.085 57.914 1.00 84.00 803 ASN A N 1
ATOM 6075 C CA . ASN A 1 803 ? -50.855 23.980 58.234 1.00 84.00 803 ASN A CA 1
ATOM 6076 C C . ASN A 1 803 ? -50.378 22.532 58.492 1.00 84.00 803 ASN A C 1
ATOM 6078 O O . ASN A 1 803 ? -49.226 22.309 58.856 1.00 84.00 803 ASN A O 1
ATOM 6082 N N . THR A 1 804 ? -51.280 21.552 58.396 1.00 82.25 804 THR A N 1
ATOM 6083 C CA . THR A 1 804 ? -50.995 20.115 58.529 1.00 82.25 804 THR A CA 1
ATOM 6084 C C . THR A 1 804 ? -51.321 19.337 57.257 1.00 82.25 804 THR A C 1
ATOM 6086 O O . THR A 1 804 ? -51.138 18.120 57.231 1.00 82.25 804 THR A O 1
ATOM 6089 N N . SER A 1 805 ? -51.834 20.016 56.228 1.00 92.50 805 SER A N 1
ATOM 6090 C CA . SER A 1 805 ? -52.155 19.412 54.940 1.00 92.50 805 SER A CA 1
ATOM 6091 C C . SER A 1 805 ? -50.870 18.982 54.250 1.00 92.50 805 SER A C 1
ATOM 6093 O O . SER A 1 805 ? -49.974 19.808 54.073 1.00 92.50 805 SER A O 1
ATOM 6095 N N . PHE A 1 806 ? -50.778 17.717 53.850 1.00 93.75 806 PHE A N 1
ATOM 6096 C CA . PHE A 1 806 ? -49.652 17.226 53.063 1.00 93.75 806 PHE A CA 1
ATOM 6097 C C . PHE A 1 806 ? -50.089 16.207 52.017 1.00 93.75 806 PHE A C 1
ATOM 6099 O O . PHE A 1 806 ? -51.131 15.569 52.176 1.00 93.75 806 PHE A O 1
ATOM 6106 N N . VAL A 1 807 ? -49.255 16.058 50.993 1.00 93.31 807 VAL A N 1
ATOM 6107 C CA . VAL A 1 807 ? -49.296 14.977 50.006 1.00 93.31 807 VAL A CA 1
ATOM 6108 C C . VAL A 1 807 ? -47.876 14.434 49.856 1.00 93.31 807 VAL A C 1
ATOM 6110 O O . VAL A 1 807 ? -46.923 15.216 49.780 1.00 93.31 807 VAL A O 1
ATOM 6113 N N . LYS A 1 808 ? -47.728 13.112 49.879 1.00 92.69 808 LYS A N 1
ATOM 6114 C CA . LYS A 1 808 ? -46.464 12.386 49.798 1.00 92.69 808 LYS A CA 1
ATOM 6115 C C . LYS A 1 808 ? -46.487 11.432 48.609 1.00 92.69 808 LYS A C 1
ATOM 6117 O O . LYS A 1 808 ? -47.405 10.630 48.484 1.00 92.69 808 LYS A O 1
ATOM 6122 N N . PHE A 1 809 ? -45.426 11.498 47.818 1.00 88.00 809 PHE A N 1
ATOM 6123 C CA . PHE A 1 809 ? -45.109 10.588 46.727 1.00 88.00 809 PHE A CA 1
ATOM 6124 C C . PHE A 1 809 ? -43.850 9.821 47.123 1.00 88.00 809 PHE A C 1
ATOM 6126 O O . PHE A 1 809 ? -42.836 10.432 47.467 1.00 88.00 809 PHE A O 1
ATOM 6133 N N . SER A 1 810 ? -43.925 8.501 47.147 1.00 83.81 810 SER A N 1
ATOM 6134 C CA . SER A 1 810 ? -42.888 7.611 47.642 1.00 83.81 810 SER A CA 1
ATOM 6135 C C . SER A 1 810 ? -42.150 6.912 46.509 1.00 83.81 810 SER A C 1
ATOM 6137 O O . SER A 1 810 ? -42.716 6.646 45.453 1.00 83.81 810 SER A O 1
ATOM 6139 N N . ASN A 1 811 ? -40.877 6.586 46.754 1.00 69.56 811 ASN A N 1
ATOM 6140 C CA . ASN A 1 811 ? -40.038 5.814 45.836 1.00 69.56 811 ASN A CA 1
ATOM 6141 C C . ASN A 1 811 ? -40.043 6.362 44.394 1.00 69.56 811 ASN A C 1
ATOM 6143 O O . ASN A 1 811 ? -40.338 5.634 43.440 1.00 69.56 811 ASN A O 1
ATOM 6147 N N . ILE A 1 812 ? -39.747 7.657 44.231 1.00 68.06 812 ILE A N 1
ATOM 6148 C CA . ILE A 1 812 ? -39.762 8.304 42.915 1.00 68.06 812 ILE A CA 1
ATOM 6149 C C . ILE A 1 812 ? -38.836 7.545 41.957 1.00 68.06 812 ILE A C 1
ATOM 6151 O O . ILE A 1 812 ? -37.634 7.446 42.177 1.00 68.06 812 ILE A O 1
ATOM 6155 N N . SER A 1 813 ? -39.403 7.002 40.880 1.00 55.59 813 SER A N 1
ATOM 6156 C CA . SER A 1 813 ? -38.713 6.042 40.006 1.00 55.59 813 SER A CA 1
ATOM 6157 C C . SER A 1 813 ? -37.463 6.595 39.310 1.00 55.59 813 SER A C 1
ATOM 6159 O O . SER A 1 813 ? -36.587 5.823 38.921 1.00 55.59 813 SER A O 1
ATOM 6161 N N . ARG A 1 814 ? -37.373 7.924 39.154 1.00 59.56 814 ARG A N 1
ATOM 6162 C CA . ARG A 1 814 ? -36.279 8.633 38.481 1.00 59.56 814 ARG A CA 1
ATOM 6163 C C . ARG A 1 814 ? -36.028 9.991 39.141 1.00 59.56 814 ARG A C 1
ATOM 6165 O O . ARG A 1 814 ? -36.976 10.696 39.469 1.00 59.56 814 ARG A O 1
ATOM 6172 N N . GLY A 1 815 ? -34.765 10.358 39.335 1.00 65.62 815 GLY A N 1
ATOM 6173 C CA . GLY A 1 815 ? -34.401 11.639 39.947 1.00 65.62 815 GLY A CA 1
ATOM 6174 C C . GLY A 1 815 ? -34.631 12.832 39.011 1.00 65.62 815 GLY A C 1
ATOM 6175 O O . GLY A 1 815 ? -34.743 12.652 37.799 1.00 65.62 815 GLY A O 1
ATOM 6176 N N . LEU A 1 816 ? -34.720 14.037 39.577 1.00 76.62 816 LEU A N 1
ATOM 6177 C CA . LEU A 1 816 ? -35.005 15.281 38.850 1.00 76.62 816 LEU A CA 1
ATOM 6178 C C . LEU A 1 816 ? -34.449 16.522 39.565 1.00 76.62 816 LEU A C 1
ATOM 6180 O O . LEU A 1 816 ? -34.307 16.533 40.791 1.00 76.62 816 LEU A O 1
ATOM 6184 N N . ASP A 1 817 ? -34.229 17.597 38.802 1.00 72.25 817 ASP A N 1
ATOM 6185 C CA . ASP A 1 817 ? -33.782 18.900 39.331 1.00 72.25 817 ASP A CA 1
ATOM 6186 C C . ASP A 1 817 ? -34.904 19.911 39.596 1.00 72.25 817 ASP A C 1
ATOM 6188 O O . ASP A 1 817 ? -34.697 20.939 40.253 1.00 72.25 817 ASP A O 1
ATOM 6192 N N . THR A 1 818 ? -36.088 19.680 39.028 1.00 79.69 818 THR A N 1
ATOM 6193 C CA . THR A 1 818 ? -37.208 20.625 39.092 1.00 79.69 818 THR A CA 1
ATOM 6194 C C . THR A 1 818 ? -38.507 19.903 39.401 1.00 79.69 818 THR A C 1
ATOM 6196 O O . THR A 1 818 ? -39.063 19.221 38.545 1.00 79.69 818 THR A O 1
ATOM 6199 N N . LEU A 1 819 ? -39.027 20.093 40.612 1.00 83.94 819 LEU A N 1
ATOM 6200 C CA . LEU A 1 819 ? -40.337 19.582 40.994 1.00 83.94 819 LEU A CA 1
ATOM 6201 C C . LEU A 1 819 ? -41.419 20.499 40.427 1.00 83.94 819 LEU A C 1
ATOM 6203 O O . LEU A 1 819 ? -41.489 21.675 40.795 1.00 83.94 819 LEU A O 1
ATOM 6207 N N . ARG A 1 820 ? -42.263 19.966 39.546 1.00 89.56 820 ARG A N 1
ATOM 6208 C CA . ARG A 1 820 ? -43.356 20.701 38.901 1.00 89.56 820 ARG A CA 1
ATOM 6209 C C . ARG A 1 820 ? -44.685 20.242 39.472 1.00 89.56 820 ARG A C 1
ATOM 6211 O O . ARG A 1 820 ? -44.917 19.048 39.622 1.00 89.56 820 ARG A O 1
ATOM 6218 N N . VAL A 1 821 ? -45.550 21.191 39.790 1.00 93.06 821 VAL A N 1
ATOM 6219 C CA . VAL A 1 821 ? -46.867 20.945 40.376 1.00 93.06 821 VAL A CA 1
ATOM 6220 C C . VAL A 1 821 ? -47.887 21.698 39.539 1.00 93.06 821 VAL A C 1
ATOM 6222 O O . VAL A 1 821 ? -47.736 22.902 39.329 1.00 93.06 821 VAL A O 1
ATOM 6225 N N . VAL A 1 822 ? -48.924 21.005 39.082 1.00 93.50 822 VAL A N 1
ATOM 6226 C CA . VAL A 1 822 ? -50.104 21.620 38.475 1.00 93.50 822 VAL A CA 1
ATOM 6227 C C . VAL A 1 822 ? -51.069 21.950 39.602 1.00 93.50 822 VAL A C 1
ATOM 6229 O O . VAL A 1 822 ? -51.483 21.074 40.365 1.00 93.50 822 VAL A O 1
ATOM 6232 N N . TYR A 1 823 ? -51.389 23.230 39.765 1.00 95.12 823 TYR A N 1
ATOM 6233 C CA . TYR A 1 823 ? -52.234 23.675 40.867 1.00 95.12 823 TYR A CA 1
ATOM 6234 C C . TYR A 1 823 ? -53.065 24.899 40.508 1.00 95.12 823 TYR A C 1
ATOM 6236 O O . TYR A 1 823 ? -52.806 25.621 39.546 1.00 95.12 823 TYR A O 1
ATOM 6244 N N . LYS A 1 824 ? -54.053 25.161 41.358 1.00 94.50 824 LYS A N 1
ATOM 6245 C CA . LYS A 1 824 ? -54.896 26.345 41.329 1.00 94.50 824 LYS A CA 1
ATOM 6246 C C . LYS A 1 824 ? -54.877 27.055 42.678 1.00 94.50 824 LYS A C 1
ATOM 6248 O O . LYS A 1 824 ? -55.129 26.451 43.723 1.00 94.50 824 LYS A O 1
ATOM 6253 N N . SER A 1 825 ? -54.651 28.369 42.652 1.00 92.62 825 SER A N 1
ATOM 6254 C CA . SER A 1 825 ? -54.748 29.224 43.839 1.00 92.62 825 SER A CA 1
ATOM 6255 C C . SER A 1 825 ? -55.189 30.654 43.512 1.00 92.62 825 SER A C 1
ATOM 6257 O O . SER A 1 825 ? -54.857 31.197 42.461 1.00 92.62 825 SER A O 1
ATOM 6259 N N . MET A 1 826 ? -55.914 31.290 44.440 1.00 91.19 826 MET A N 1
ATOM 6260 C CA . MET A 1 826 ? -56.319 32.706 44.357 1.00 91.19 826 MET A CA 1
ATOM 6261 C C . MET A 1 826 ? -55.326 33.663 45.040 1.00 91.19 826 MET A C 1
ATOM 6263 O O . MET A 1 826 ? -55.432 34.875 44.873 1.00 91.19 826 MET A O 1
ATOM 6267 N N . VAL A 1 827 ? -54.401 33.136 45.846 1.00 90.88 827 VAL A N 1
ATOM 6268 C CA . VAL A 1 827 ? -53.356 33.887 46.569 1.00 90.88 827 VAL A CA 1
ATOM 6269 C C . VAL A 1 827 ? -52.060 33.074 46.604 1.00 90.88 827 VAL A C 1
ATOM 6271 O O . VAL A 1 827 ? -52.092 31.857 46.438 1.00 90.88 827 VAL A O 1
ATOM 6274 N N . ASP A 1 828 ? -50.912 33.713 46.805 1.00 90.62 828 ASP A N 1
ATOM 6275 C CA . ASP A 1 828 ? -49.644 32.980 46.875 1.00 90.62 828 ASP A CA 1
ATOM 6276 C C . ASP A 1 828 ? -49.666 31.960 48.028 1.00 90.62 828 ASP A C 1
ATOM 6278 O O . ASP A 1 828 ? -50.176 32.238 49.123 1.00 90.62 828 ASP A O 1
ATOM 6282 N N . LYS A 1 829 ? -49.109 30.774 47.778 1.00 89.75 829 LYS A N 1
ATOM 6283 C CA . LYS A 1 829 ? -49.115 29.646 48.707 1.00 89.75 829 LYS A CA 1
ATOM 6284 C C . LYS A 1 829 ? -47.708 29.279 49.154 1.00 89.75 829 LYS A C 1
ATOM 6286 O O . LYS A 1 829 ? -46.828 29.057 48.326 1.00 89.75 829 LYS A O 1
ATOM 6291 N N . ASN A 1 830 ? -47.509 29.133 50.465 1.00 88.44 830 ASN A N 1
ATOM 6292 C CA . ASN A 1 830 ? -46.257 28.620 51.018 1.00 88.44 830 ASN A CA 1
ATOM 6293 C C . ASN A 1 830 ? -46.328 27.103 51.211 1.00 88.44 830 ASN A C 1
ATOM 6295 O O . ASN A 1 830 ? -47.080 26.607 52.057 1.00 88.44 830 ASN A O 1
ATOM 6299 N N . ILE A 1 831 ? -45.490 26.378 50.477 1.00 92.94 831 ILE A N 1
ATOM 6300 C CA . ILE A 1 831 ? -45.343 24.927 50.573 1.00 92.94 831 ILE A CA 1
ATOM 6301 C C . ILE A 1 831 ? -43.952 24.599 51.111 1.00 92.94 831 ILE A C 1
ATOM 6303 O O . ILE A 1 831 ? -42.928 25.036 50.591 1.00 92.94 831 ILE A O 1
ATOM 6307 N N . LYS A 1 832 ? -43.911 23.814 52.180 1.00 92.31 832 LYS A N 1
ATOM 6308 C CA . LYS A 1 832 ? -42.701 23.200 52.707 1.00 92.31 832 LYS A CA 1
ATOM 6309 C C . LYS A 1 832 ? -42.478 21.870 52.000 1.00 92.31 832 LYS A C 1
ATOM 6311 O O . LYS A 1 832 ? -43.366 21.021 52.022 1.00 92.31 832 LYS A O 1
ATOM 6316 N N . ILE A 1 833 ? -41.297 21.677 51.421 1.00 92.31 833 ILE A N 1
ATOM 6317 C CA . ILE A 1 833 ? -40.949 20.426 50.736 1.00 92.31 833 ILE A CA 1
ATOM 6318 C C . ILE A 1 833 ? -39.984 19.624 51.607 1.00 92.31 833 ILE A C 1
ATOM 6320 O O . ILE A 1 833 ? -38.998 20.165 52.125 1.00 92.31 833 ILE A O 1
ATOM 6324 N N . LYS A 1 834 ? -40.279 18.332 51.775 1.00 90.81 834 LYS A N 1
ATOM 6325 C CA . LYS A 1 834 ? -39.372 17.354 52.381 1.00 90.81 834 LYS A CA 1
ATOM 6326 C C . LYS A 1 834 ? -38.980 16.294 51.367 1.00 90.81 834 LYS A C 1
ATOM 6328 O O . LYS A 1 834 ? -39.817 15.887 50.569 1.00 90.81 834 LYS A O 1
ATOM 6333 N N . ILE A 1 835 ? -37.737 15.840 51.462 1.00 87.00 835 ILE A N 1
ATOM 6334 C CA . ILE A 1 835 ? -37.221 14.688 50.719 1.00 87.00 835 ILE A CA 1
ATOM 6335 C C . ILE A 1 835 ? -36.654 13.717 51.749 1.00 87.00 835 ILE A C 1
ATOM 6337 O O . ILE A 1 835 ? -35.864 14.144 52.594 1.00 87.00 835 ILE A O 1
ATOM 6341 N N . ASP A 1 836 ? -37.116 12.468 51.746 1.00 82.31 836 ASP A N 1
ATOM 6342 C CA . ASP A 1 836 ? -36.731 11.427 52.714 1.00 82.31 836 ASP A CA 1
ATOM 6343 C C . ASP A 1 836 ? -36.872 11.890 54.172 1.00 82.31 836 ASP A C 1
ATOM 6345 O O . ASP A 1 836 ? -35.996 11.721 55.021 1.00 82.31 836 ASP A O 1
ATOM 6349 N N . ASN A 1 837 ? -37.999 12.551 54.464 1.00 83.50 837 ASN A N 1
ATOM 6350 C CA . ASN A 1 837 ? -38.312 13.203 55.743 1.00 83.50 837 ASN A CA 1
ATOM 6351 C C . ASN A 1 837 ? -37.371 14.346 56.179 1.00 83.50 837 ASN A C 1
ATOM 6353 O O . ASN A 1 837 ? -37.620 14.956 57.226 1.00 83.50 837 ASN A O 1
ATOM 6357 N N . ALA A 1 838 ? -36.353 14.701 55.393 1.00 83.12 838 ALA A N 1
ATOM 6358 C CA . ALA A 1 838 ? -35.497 15.855 55.639 1.00 83.12 838 ALA A CA 1
ATOM 6359 C C . ALA A 1 838 ? -36.111 17.137 55.054 1.00 83.12 838 ALA A C 1
ATOM 6361 O O . ALA A 1 838 ? -36.575 17.166 53.916 1.00 83.12 838 ALA A O 1
ATOM 6362 N N . ASP A 1 839 ? -36.094 18.225 55.827 1.00 88.69 839 ASP A N 1
ATOM 6363 C CA . ASP A 1 839 ? -36.611 19.525 55.392 1.00 88.69 839 ASP A CA 1
ATOM 6364 C C . ASP A 1 839 ? -35.690 20.159 54.335 1.00 88.69 839 ASP A C 1
ATOM 6366 O O . ASP A 1 839 ? -34.519 20.418 54.615 1.00 88.69 839 ASP A O 1
ATOM 6370 N N . LYS A 1 840 ? -36.222 20.459 53.142 1.00 85.62 840 LYS A N 1
ATOM 6371 C CA . LYS A 1 840 ? -35.449 21.053 52.032 1.00 85.62 840 LYS A CA 1
ATOM 6372 C C . LYS A 1 840 ? -35.723 22.539 51.798 1.00 85.62 840 LYS A C 1
ATOM 6374 O O . LYS A 1 840 ? -35.005 23.184 51.042 1.00 85.62 840 LYS A O 1
ATOM 6379 N N . GLY A 1 841 ? -36.716 23.103 52.480 1.00 86.00 841 GLY A N 1
ATOM 6380 C CA . GLY A 1 841 ? -37.003 24.536 52.460 1.00 86.00 841 GLY A CA 1
ATOM 6381 C C . GLY A 1 841 ? -38.494 24.850 52.405 1.00 86.00 841 GLY A C 1
ATOM 6382 O O . GLY A 1 841 ? -39.336 23.952 52.371 1.00 86.00 841 GLY A O 1
ATOM 6383 N N . ASN A 1 842 ? -38.801 26.148 52.414 1.00 88.88 842 ASN A N 1
ATOM 6384 C CA . ASN A 1 842 ? -40.137 26.677 52.154 1.00 88.88 842 ASN A CA 1
ATOM 6385 C C . ASN A 1 842 ? -40.120 27.374 50.795 1.00 88.88 842 ASN A C 1
ATOM 6387 O O . ASN A 1 842 ? -39.268 28.231 50.558 1.00 88.88 842 ASN A O 1
ATOM 6391 N N . PHE A 1 843 ? -41.076 27.031 49.945 1.00 88.75 843 PHE A N 1
ATOM 6392 C CA . PHE A 1 843 ? -41.188 27.506 48.576 1.00 88.75 843 PHE A CA 1
ATOM 6393 C C . PHE A 1 843 ? -42.536 28.192 48.376 1.00 88.75 843 PHE A C 1
ATOM 6395 O O . PHE A 1 843 ? -43.533 27.816 48.997 1.00 88.75 843 PHE A O 1
ATOM 6402 N N . VAL A 1 844 ? -42.551 29.229 47.540 1.00 90.31 844 VAL A N 1
ATOM 6403 C CA . VAL A 1 844 ? -43.746 30.035 47.280 1.00 90.31 844 VAL A CA 1
ATOM 6404 C C . VAL A 1 844 ? -44.259 29.720 45.883 1.00 90.31 844 VAL A C 1
ATOM 6406 O O . VAL A 1 844 ? -43.617 30.082 44.899 1.00 90.31 844 VAL A O 1
ATOM 6409 N N . PHE A 1 845 ? -45.426 29.091 45.807 1.00 89.75 845 PHE A N 1
ATOM 6410 C CA . PHE A 1 845 ? -46.182 28.931 44.570 1.00 89.75 845 PHE A CA 1
ATOM 6411 C C . PHE A 1 845 ? -47.063 30.171 44.374 1.00 89.75 845 PHE A C 1
ATOM 6413 O O . PHE A 1 845 ? -47.845 30.525 45.258 1.00 89.75 845 PHE A O 1
ATOM 6420 N N . GLN A 1 846 ? -46.897 30.876 43.254 1.00 91.50 846 GLN A N 1
ATOM 6421 C CA . GLN A 1 846 ? -47.624 32.123 42.971 1.00 91.50 846 GLN A CA 1
ATOM 6422 C C . GLN A 1 846 ? -49.118 31.848 42.741 1.00 91.50 846 GLN A C 1
ATOM 6424 O O . GLN A 1 846 ? -49.489 30.762 42.305 1.00 91.50 846 GLN A O 1
ATOM 6429 N N . HIS A 1 847 ? -50.005 32.798 43.021 1.00 91.06 847 HIS A N 1
ATOM 6430 C CA . HIS A 1 847 ? -51.413 32.646 42.633 1.00 91.06 847 HIS A CA 1
ATOM 6431 C C . HIS A 1 847 ? -51.583 32.493 41.112 1.00 91.06 847 HIS A C 1
ATOM 6433 O O . HIS A 1 847 ? -50.848 33.093 40.333 1.00 91.06 847 HIS A O 1
ATOM 6439 N N . THR A 1 848 ? -52.581 31.710 40.700 1.00 91.25 848 THR A N 1
ATOM 6440 C CA . THR A 1 848 ? -52.884 31.375 39.293 1.00 91.25 848 THR A CA 1
ATOM 6441 C C . THR A 1 848 ? -54.223 31.971 38.833 1.00 91.25 848 THR A C 1
ATOM 6443 O O . THR A 1 848 ? -54.842 31.504 37.876 1.00 91.25 848 THR A O 1
ATOM 6446 N N . ASP A 1 849 ? -54.733 32.969 39.567 1.00 89.31 849 ASP A N 1
ATOM 6447 C CA . ASP A 1 849 ? -56.028 33.630 39.337 1.00 89.31 849 ASP A CA 1
ATOM 6448 C C . ASP A 1 849 ? -57.218 32.658 39.185 1.00 89.31 849 ASP A C 1
ATOM 6450 O O . ASP A 1 849 ? -58.206 32.935 38.500 1.00 89.31 849 ASP A O 1
ATOM 6454 N N . GLY A 1 850 ? -57.147 31.501 39.854 1.00 83.62 850 GLY A N 1
ATOM 6455 C CA . GLY A 1 850 ? -58.225 30.510 39.872 1.00 83.62 850 GLY A CA 1
ATOM 6456 C C . GLY A 1 850 ? -58.268 29.559 38.668 1.00 83.62 850 GLY A C 1
ATOM 6457 O O . GLY A 1 850 ? -59.256 28.829 38.540 1.00 83.62 850 GLY A O 1
ATOM 6458 N N . SER A 1 851 ? -57.225 29.538 37.834 1.00 90.25 851 SER A N 1
ATOM 6459 C CA . SER A 1 851 ? -57.006 28.526 36.784 1.00 90.25 851 SER A CA 1
ATOM 6460 C C . SER A 1 851 ? -55.944 27.508 37.221 1.00 90.25 851 SER A C 1
ATOM 6462 O O . SER A 1 851 ? -55.122 27.828 38.079 1.00 90.25 851 SER A O 1
ATOM 6464 N N . TYR A 1 852 ? -55.963 26.295 36.664 1.00 93.12 852 TYR A N 1
ATOM 6465 C CA . TYR A 1 852 ? -54.872 25.332 36.857 1.00 93.12 852 TYR A CA 1
ATOM 6466 C C . TYR A 1 852 ? -53.696 25.709 35.960 1.00 93.12 852 TYR A C 1
ATOM 6468 O O . TYR A 1 852 ? -53.874 25.846 34.750 1.00 93.12 852 TYR A O 1
ATOM 6476 N N . ASP A 1 853 ? -52.529 25.912 36.565 1.00 90.12 853 ASP A N 1
ATOM 6477 C CA . ASP A 1 853 ? -51.286 26.251 35.871 1.00 90.12 853 ASP A CA 1
ATOM 6478 C C . ASP A 1 853 ? -50.102 25.500 36.502 1.00 90.12 853 ASP A C 1
ATOM 6480 O O . ASP A 1 853 ? -50.176 25.040 37.648 1.00 90.12 853 ASP A O 1
ATOM 6484 N N . GLU A 1 854 ? -49.014 25.361 35.748 1.00 92.31 854 GLU A N 1
ATOM 6485 C CA . GLU A 1 854 ? -47.784 24.711 36.205 1.00 92.31 854 GLU A CA 1
ATOM 6486 C C . GLU A 1 854 ? -46.937 25.708 37.003 1.00 92.31 854 GLU A C 1
ATOM 6488 O O . GLU A 1 854 ? -46.482 26.731 36.489 1.00 92.31 854 GLU A O 1
ATOM 6493 N N . GLY A 1 855 ? -46.658 25.387 38.264 1.00 86.25 855 GLY A N 1
ATOM 6494 C CA . GLY A 1 855 ? -45.570 26.017 39.007 1.00 86.25 855 GLY A CA 1
ATOM 6495 C C . GLY A 1 855 ? -44.449 25.034 39.243 1.00 86.25 855 GLY A C 1
ATOM 6496 O O . GLY A 1 855 ? -44.653 23.824 39.307 1.00 86.25 855 GLY A O 1
ATOM 6497 N N . TYR A 1 856 ? -43.249 25.563 39.424 1.00 87.88 856 TYR A N 1
ATOM 6498 C CA . TYR A 1 856 ? -42.071 24.738 39.597 1.00 87.88 856 TYR A CA 1
ATOM 6499 C C . TYR A 1 856 ? -41.189 25.232 40.733 1.00 87.88 856 TYR A C 1
ATOM 6501 O O . TYR A 1 856 ? -41.129 26.421 41.058 1.00 87.88 856 TYR A O 1
ATOM 6509 N N . VAL A 1 857 ? -40.471 24.285 41.322 1.00 82.38 857 VAL A N 1
ATOM 6510 C CA . VAL A 1 857 ? -39.457 24.517 42.338 1.00 82.38 857 VAL A CA 1
ATOM 6511 C C . VAL A 1 857 ? -38.184 23.814 41.902 1.00 82.38 857 VAL A C 1
ATOM 6513 O O . VAL A 1 857 ? -38.193 22.617 41.640 1.00 82.38 857 VAL A O 1
ATOM 6516 N N . ILE A 1 858 ? -37.080 24.554 41.856 1.00 78.75 858 ILE A N 1
ATOM 6517 C CA . ILE A 1 858 ? -35.757 23.977 41.611 1.00 78.75 858 ILE A CA 1
ATOM 6518 C C . ILE A 1 858 ? -35.305 23.304 42.908 1.00 78.75 858 ILE A C 1
ATOM 6520 O O . ILE A 1 858 ? -35.060 23.980 43.913 1.00 78.75 858 ILE A O 1
ATOM 6524 N N . ILE A 1 859 ? -35.255 21.976 42.903 1.00 78.50 859 ILE A N 1
ATOM 6525 C CA . ILE A 1 859 ? -34.926 21.148 44.060 1.00 78.50 859 ILE A CA 1
ATOM 6526 C C . ILE A 1 859 ? -34.444 19.773 43.588 1.00 78.50 859 ILE A C 1
ATOM 6528 O O . ILE A 1 859 ? -35.096 19.123 42.783 1.00 78.50 859 ILE A O 1
ATOM 6532 N N . CYS A 1 860 ? -33.307 19.337 44.126 1.00 75.94 860 CYS A N 1
ATOM 6533 C CA . CYS A 1 860 ? -32.697 18.048 43.811 1.00 75.94 860 CYS A CA 1
ATOM 6534 C C . CYS A 1 860 ? -33.443 16.899 44.501 1.00 75.94 860 CYS A C 1
ATOM 6536 O O . CYS A 1 860 ? -33.513 16.888 45.737 1.00 75.94 860 CYS A O 1
ATOM 6538 N N . ILE A 1 861 ? -33.965 15.952 43.718 1.00 74.56 861 ILE A N 1
ATOM 6539 C CA . ILE A 1 861 ? -34.621 14.721 44.182 1.00 74.56 861 ILE A CA 1
ATOM 6540 C C . ILE A 1 861 ? -33.896 13.528 43.552 1.00 74.56 861 ILE A C 1
ATOM 6542 O O . ILE A 1 861 ? -33.812 13.433 42.329 1.00 74.56 861 ILE A O 1
ATOM 6546 N N . GLU A 1 862 ? -33.379 12.620 44.377 1.00 68.19 862 GLU A N 1
ATOM 6547 C CA . GLU A 1 862 ? -32.684 11.412 43.920 1.00 68.19 862 GLU A CA 1
ATOM 6548 C C . GLU A 1 862 ? -33.694 10.293 43.570 1.00 68.19 862 GLU A C 1
ATOM 6550 O O . GLU A 1 862 ? -34.804 10.272 44.115 1.00 68.19 862 GLU A O 1
ATOM 6555 N N . PRO A 1 863 ? -33.359 9.356 42.658 1.00 61.16 863 PRO A N 1
ATOM 6556 C CA . PRO A 1 863 ? -34.188 8.174 42.427 1.00 61.16 863 PRO A CA 1
ATOM 6557 C C . PRO A 1 863 ? -34.382 7.375 43.724 1.00 61.16 863 PRO A C 1
ATOM 6559 O O . PRO A 1 863 ? -33.447 7.182 44.495 1.00 61.16 863 PRO A O 1
ATOM 6562 N N . GLY A 1 864 ? -35.595 6.881 43.955 1.00 63.25 864 GLY A N 1
ATOM 6563 C CA . GLY A 1 864 ? -35.978 6.150 45.163 1.00 63.25 864 GLY A CA 1
ATOM 6564 C C . GLY A 1 864 ? -36.339 7.034 46.361 1.00 63.25 864 GLY A C 1
ATOM 6565 O O . GLY A 1 864 ? -36.850 6.506 47.349 1.00 63.25 864 GLY A O 1
ATOM 6566 N N . SER A 1 865 ? -36.140 8.355 46.287 1.00 77.94 865 SER A N 1
ATOM 6567 C CA . SER A 1 865 ? -36.521 9.269 47.366 1.00 77.94 865 SER A CA 1
ATOM 6568 C C . SER A 1 865 ? -38.039 9.386 47.543 1.00 77.94 865 SER A C 1
ATOM 6570 O O . SER A 1 865 ? -38.817 9.265 46.597 1.00 77.94 865 SER A O 1
ATOM 6572 N N . ASP A 1 866 ? -38.456 9.715 48.763 1.00 85.31 866 ASP A N 1
ATOM 6573 C CA . ASP A 1 866 ? -39.815 10.122 49.113 1.00 85.31 866 ASP A CA 1
ATOM 6574 C C . ASP A 1 866 ? -39.948 11.654 49.071 1.00 85.31 866 ASP A C 1
ATOM 6576 O O . ASP A 1 866 ? -39.275 12.351 49.831 1.00 85.31 866 ASP A O 1
ATOM 6580 N N . VAL A 1 867 ? -40.870 12.201 48.277 1.00 89.56 867 VAL A N 1
ATOM 6581 C CA . VAL A 1 867 ? -41.149 13.645 48.192 1.00 89.56 867 VAL A CA 1
ATOM 6582 C C . VAL A 1 867 ? -42.451 13.976 48.912 1.00 89.56 867 VAL A C 1
ATOM 6584 O O . VAL A 1 867 ? -43.505 13.437 48.601 1.00 89.56 867 VAL A O 1
ATOM 6587 N N . THR A 1 868 ? -42.412 14.898 49.877 1.00 93.38 868 THR A N 1
ATOM 6588 C CA . THR A 1 868 ? -43.610 15.368 50.595 1.00 93.38 868 THR A CA 1
ATOM 6589 C C . THR A 1 868 ? -43.810 16.869 50.424 1.00 93.38 868 THR A C 1
ATOM 6591 O O . THR A 1 868 ? -42.978 17.665 50.867 1.00 93.38 868 THR A O 1
ATOM 6594 N N . LEU A 1 869 ? -44.955 17.261 49.866 1.00 93.56 869 LEU A N 1
ATOM 6595 C CA . LEU A 1 869 ? -45.450 18.635 49.837 1.00 93.56 869 LEU A CA 1
ATOM 6596 C C . LEU A 1 869 ? -46.288 18.880 51.094 1.00 93.56 869 LEU A C 1
ATOM 6598 O O . LEU A 1 869 ? -47.288 18.207 51.307 1.00 93.56 869 LEU A O 1
ATOM 6602 N N . THR A 1 870 ? -45.907 19.830 51.947 1.00 92.38 870 THR A N 1
ATOM 6603 C CA . THR A 1 870 ? -46.660 20.192 53.163 1.00 92.38 870 THR A CA 1
ATOM 6604 C C . THR A 1 870 ? -47.056 21.662 53.127 1.00 92.38 870 THR A C 1
ATOM 6606 O O . THR A 1 870 ? -46.211 22.533 52.947 1.00 92.38 870 THR A O 1
ATOM 6609 N N . SER A 1 871 ? -48.327 21.975 53.346 1.00 91.25 871 SER A N 1
ATOM 6610 C CA . SER A 1 871 ? -48.794 23.358 53.430 1.00 91.25 871 SER A CA 1
ATOM 6611 C C . SER A 1 871 ? -48.303 24.033 54.711 1.00 91.25 871 SER A C 1
ATOM 6613 O O . SER A 1 871 ? -48.372 23.456 55.797 1.00 91.25 871 SER A O 1
ATOM 6615 N N . ASN A 1 872 ? -47.830 25.274 54.592 1.00 86.12 872 ASN A N 1
ATOM 6616 C CA . ASN A 1 872 ? -47.320 26.068 55.713 1.00 86.12 872 ASN A CA 1
ATOM 6617 C C . ASN A 1 872 ? -48.236 27.257 56.080 1.00 86.12 872 ASN A C 1
ATOM 6619 O O . ASN A 1 872 ? -47.909 28.050 56.962 1.00 86.12 872 ASN A O 1
ATOM 6623 N N . ASP A 1 873 ? -49.383 27.386 55.408 1.00 86.62 873 ASP A N 1
ATOM 6624 C CA . ASP A 1 873 ? -50.422 28.378 55.696 1.00 86.62 873 ASP A CA 1
ATOM 6625 C C . ASP A 1 873 ? -51.839 27.803 55.464 1.00 86.62 873 ASP A C 1
ATOM 6627 O O . ASP A 1 873 ? -52.011 26.634 55.105 1.00 86.62 873 ASP A O 1
ATOM 6631 N N . THR A 1 874 ? -52.873 28.618 55.684 1.00 87.94 874 THR A N 1
ATOM 6632 C CA . THR A 1 874 ? -54.281 28.196 55.594 1.00 87.94 874 THR A CA 1
ATOM 6633 C C . THR A 1 874 ? -55.006 28.665 54.329 1.00 87.94 874 THR A C 1
ATOM 6635 O O . THR A 1 874 ? -56.232 28.637 54.289 1.00 87.94 874 THR A O 1
ATOM 6638 N N . ASN A 1 875 ? -54.292 29.169 53.320 1.00 88.62 875 ASN A N 1
ATOM 6639 C CA . ASN A 1 875 ? -54.911 29.592 52.060 1.00 88.62 875 ASN A CA 1
ATOM 6640 C C . ASN A 1 875 ? -55.329 28.368 51.227 1.00 88.62 875 ASN A C 1
ATOM 6642 O O . ASN A 1 875 ? -54.672 27.333 51.313 1.00 88.62 875 ASN A O 1
ATOM 6646 N N . ASP A 1 876 ? -56.384 28.454 50.416 1.00 89.31 876 ASP A N 1
ATOM 6647 C CA . ASP A 1 876 ? -56.747 27.342 49.525 1.00 89.31 876 ASP A CA 1
ATOM 6648 C C . ASP A 1 876 ? -55.668 27.125 48.454 1.00 89.31 876 ASP A C 1
ATOM 6650 O O . ASP A 1 876 ? -55.173 28.082 47.859 1.00 89.31 876 ASP A O 1
ATOM 6654 N N . PHE A 1 877 ? -55.305 25.864 48.226 1.00 92.56 877 PHE A N 1
ATOM 6655 C CA . PHE A 1 877 ? -54.316 25.446 47.233 1.00 92.56 877 PHE A CA 1
ATOM 6656 C C . PHE A 1 877 ? -54.731 24.086 46.702 1.00 92.56 877 PHE A C 1
ATOM 6658 O O . PHE A 1 877 ? -54.584 23.082 47.398 1.00 92.56 877 PHE A O 1
ATOM 6665 N N . PHE A 1 878 ? -55.320 24.078 45.513 1.00 93.88 878 PHE A N 1
ATOM 6666 C CA . PHE A 1 878 ? -55.837 22.873 44.883 1.00 93.88 878 PHE A CA 1
ATOM 6667 C C . PHE A 1 878 ? -54.740 22.295 43.998 1.00 93.88 878 PHE A C 1
ATOM 6669 O O . PHE A 1 878 ? -54.436 22.879 42.963 1.00 93.88 878 PHE A O 1
ATOM 6676 N N . VAL A 1 879 ? -54.113 21.207 44.434 1.00 94.00 879 VAL A N 1
ATOM 6677 C CA . VAL A 1 879 ? -53.116 20.475 43.641 1.00 94.00 879 VAL A CA 1
ATOM 6678 C C . VAL A 1 879 ? -53.844 19.441 42.803 1.00 94.00 879 VAL A C 1
ATOM 6680 O O . VAL A 1 879 ? -54.658 18.714 43.358 1.00 94.00 879 VAL A O 1
ATOM 6683 N N . ASP A 1 880 ? -53.556 19.408 41.509 1.00 92.81 880 ASP A N 1
ATOM 6684 C CA . ASP A 1 880 ? -54.095 18.443 40.546 1.00 92.81 880 ASP A CA 1
ATOM 6685 C C . ASP A 1 880 ? -53.096 17.305 40.338 1.00 92.81 880 ASP A C 1
ATOM 6687 O O . ASP A 1 880 ? -53.351 16.165 40.701 1.00 92.81 880 ASP A O 1
ATOM 6691 N N . SER A 1 881 ? -51.878 17.642 39.911 1.00 90.00 881 SER A N 1
ATOM 6692 C CA . SER A 1 881 ? -50.840 16.652 39.639 1.00 90.00 881 SER A CA 1
ATOM 6693 C C . SER A 1 881 ? -49.432 17.160 39.908 1.00 90.00 881 SER A C 1
ATOM 6695 O O . SER A 1 881 ? -49.173 18.360 40.054 1.00 90.00 881 SER A O 1
ATOM 6697 N N . VAL A 1 882 ? -48.495 16.218 39.982 1.00 87.62 882 VAL A N 1
ATOM 6698 C CA . VAL A 1 882 ? -47.056 16.480 39.999 1.00 87.62 882 VAL A CA 1
ATOM 6699 C C . VAL A 1 882 ? -46.452 15.928 38.715 1.00 87.62 882 VAL A C 1
ATOM 6701 O O . VAL A 1 882 ? -46.629 14.756 38.383 1.00 87.62 882 VAL A O 1
ATOM 6704 N N . ILE A 1 883 ? -45.727 16.779 37.992 1.00 82.50 883 ILE A N 1
ATOM 6705 C CA . ILE A 1 883 ? -45.064 16.410 36.742 1.00 82.50 883 ILE A CA 1
ATOM 6706 C C . ILE A 1 883 ? -43.599 16.096 37.050 1.00 82.50 883 ILE A C 1
ATOM 6708 O O . ILE A 1 883 ? -42.832 16.962 37.482 1.00 82.50 883 ILE A O 1
ATOM 6712 N N . PHE A 1 884 ? -43.203 14.854 36.792 1.00 76.88 884 PHE A N 1
ATOM 6713 C CA . PHE A 1 884 ? -41.827 14.387 36.884 1.00 76.88 884 PHE A CA 1
ATOM 6714 C C . PHE A 1 884 ? -41.207 14.473 35.496 1.00 76.88 884 PHE A C 1
ATOM 6716 O O . PHE A 1 884 ? -41.438 13.618 34.639 1.00 76.88 884 PHE A O 1
ATOM 6723 N N . LYS A 1 885 ? -40.462 15.556 35.266 1.00 74.38 885 LYS A N 1
ATOM 6724 C CA . LYS A 1 885 ? -39.849 15.858 33.976 1.00 74.38 885 LYS A CA 1
ATOM 6725 C C . LYS A 1 885 ? -38.410 16.297 34.146 1.00 74.38 885 LYS A C 1
ATOM 6727 O O . LYS A 1 885 ? -38.152 17.279 34.842 1.00 74.38 885 LYS A O 1
ATOM 6732 N N . ASP A 1 886 ? -37.520 15.623 33.436 1.00 69.31 886 ASP A N 1
ATOM 6733 C CA . ASP A 1 886 ? -36.093 15.919 33.420 1.00 69.31 886 ASP A CA 1
ATOM 6734 C C . ASP A 1 886 ? -35.522 15.695 32.013 1.00 69.31 886 ASP A C 1
ATOM 6736 O O . ASP A 1 886 ? -36.047 14.896 31.230 1.00 69.31 886 ASP A O 1
ATOM 6740 N N . ASP A 1 887 ? -34.461 16.421 31.670 1.00 53.31 887 ASP A N 1
ATOM 6741 C CA . ASP A 1 887 ? -33.771 16.283 30.384 1.00 53.31 887 ASP A CA 1
ATOM 6742 C C . ASP A 1 887 ? -32.799 15.092 30.359 1.00 53.31 887 ASP A C 1
ATOM 6744 O O . ASP A 1 887 ? -32.088 14.894 29.372 1.00 53.31 887 ASP A O 1
ATOM 6748 N N . GLY A 1 888 ? -32.798 14.288 31.426 1.00 52.72 888 GLY A N 1
ATOM 6749 C CA . GLY A 1 888 ? -31.906 13.155 31.593 1.00 52.72 888 GLY A CA 1
ATOM 6750 C C . GLY A 1 888 ? -30.632 13.488 32.362 1.00 52.72 888 GLY A C 1
ATOM 6751 O O . GLY A 1 888 ? -29.817 12.595 32.604 1.00 52.72 888 GLY A O 1
ATOM 6752 N N . LYS A 1 889 ? -30.444 14.754 32.754 1.00 51.72 889 LYS A N 1
ATOM 6753 C CA . LYS A 1 889 ? -29.234 15.273 33.390 1.00 51.72 889 LYS A CA 1
ATOM 6754 C C . LYS A 1 889 ? -29.589 15.948 34.709 1.00 51.72 889 LYS A C 1
ATOM 6756 O O . LYS A 1 889 ? -29.885 17.132 34.760 1.00 51.72 889 LYS A O 1
ATOM 6761 N N . ILE A 1 890 ? -29.415 15.213 35.801 1.00 51.75 890 ILE A N 1
ATOM 6762 C CA . ILE A 1 890 ? -29.592 15.743 37.155 1.00 51.75 890 ILE A CA 1
ATOM 6763 C C . ILE A 1 890 ? -28.344 16.572 37.541 1.00 51.75 890 ILE A C 1
ATOM 6765 O O . ILE A 1 890 ? -27.276 16.021 37.807 1.00 51.75 890 ILE A O 1
ATOM 6769 N N . VAL A 1 891 ? -28.457 17.900 37.584 1.00 49.22 891 VAL A N 1
ATOM 6770 C CA . VAL A 1 891 ? -27.419 18.908 37.894 1.00 49.22 891 VAL A CA 1
ATOM 6771 C C . VAL A 1 891 ? -26.829 18.747 39.299 1.00 49.22 891 VAL A C 1
ATOM 6773 O O . VAL A 1 891 ? -25.711 19.201 39.554 1.00 49.22 891 VAL A O 1
ATOM 6776 N N . CYS A 1 892 ? -27.540 18.099 40.225 1.00 48.78 892 CYS A N 1
ATOM 6777 C CA . CYS A 1 892 ? -26.994 17.765 41.543 1.00 48.78 892 CYS A CA 1
ATOM 6778 C C . CYS A 1 892 ? -26.158 16.471 41.591 1.00 48.78 892 CYS A C 1
ATOM 6780 O O . CYS A 1 892 ? -25.572 16.189 42.639 1.00 48.78 892 CYS A O 1
ATOM 6782 N N . ALA A 1 893 ? -26.019 15.733 40.482 1.00 40.50 893 ALA A N 1
ATOM 6783 C CA . ALA A 1 893 ? -24.965 14.734 40.339 1.00 40.50 893 ALA A CA 1
ATOM 6784 C C . ALA A 1 893 ? -23.609 15.447 40.115 1.00 40.50 893 ALA A C 1
ATOM 6786 O O . ALA A 1 893 ? -23.500 16.302 39.229 1.00 40.50 893 ALA A O 1
ATOM 6787 N N . PRO A 1 894 ? -22.561 15.153 40.907 1.00 39.00 894 PRO A N 1
ATOM 6788 C CA . PRO A 1 894 ? -21.253 15.783 40.742 1.00 39.00 894 PRO A CA 1
ATOM 6789 C C . PRO A 1 894 ? -20.674 15.532 39.344 1.00 39.00 894 PRO A C 1
ATOM 6791 O O . PRO A 1 894 ? -20.742 14.429 38.812 1.00 39.00 894 PRO A O 1
ATOM 6794 N N . SER A 1 895 ? -20.079 16.564 38.741 1.00 35.62 895 SER A N 1
ATOM 6795 C CA . SER A 1 895 ? -19.538 16.492 37.384 1.00 35.62 895 SER A CA 1
ATOM 6796 C C . SER A 1 895 ? -18.285 15.608 37.295 1.00 35.62 895 SER A C 1
ATOM 6798 O O . SER A 1 895 ? -17.262 15.929 37.902 1.00 35.62 895 SER A O 1
ATOM 6800 N N . THR A 1 896 ? -18.331 14.588 36.439 1.00 38.38 896 THR A N 1
ATOM 6801 C CA . THR A 1 896 ? -17.239 13.644 36.123 1.00 38.38 896 THR A CA 1
ATOM 6802 C C . THR A 1 896 ? -16.645 13.877 34.726 1.00 38.38 896 THR A C 1
ATOM 6804 O O . THR A 1 896 ? -16.351 12.933 34.005 1.00 38.38 896 THR A O 1
ATOM 6807 N N . GLY A 1 897 ? -16.497 15.136 34.292 1.00 41.06 897 GLY A N 1
ATOM 6808 C CA . GLY A 1 897 ? -15.946 15.439 32.956 1.00 41.06 897 GLY A CA 1
ATOM 6809 C C . GLY A 1 897 ? -16.951 15.937 31.913 1.00 41.06 897 GLY A C 1
ATOM 6810 O O . GLY A 1 897 ? -16.716 15.788 30.722 1.00 41.06 897 GLY A O 1
ATOM 6811 N N . GLY A 1 898 ? -18.024 16.608 32.344 1.00 41.84 898 GLY A N 1
ATOM 6812 C CA . GLY A 1 898 ? -18.960 17.319 31.467 1.00 41.84 898 GLY A CA 1
ATOM 6813 C C . GLY A 1 898 ? -20.038 16.414 30.867 1.00 41.84 898 GLY A C 1
ATOM 6814 O O . GLY A 1 898 ? -19.756 15.375 30.285 1.00 41.84 898 GLY A O 1
ATOM 6815 N N . SER A 1 899 ? -21.297 16.845 30.952 1.00 38.81 899 SER A N 1
ATOM 6816 C CA . SER A 1 899 ? -22.479 16.100 30.488 1.00 38.81 899 SER A CA 1
ATOM 6817 C C . SER A 1 899 ? -22.584 15.926 28.962 1.00 38.81 899 SER A C 1
ATOM 6819 O O . SER A 1 899 ? -23.631 15.526 28.464 1.00 38.81 899 SER A O 1
ATOM 6821 N N . GLN A 1 900 ? -21.542 16.281 28.207 1.00 43.69 900 GLN A N 1
ATOM 6822 C CA . GLN A 1 900 ? -21.427 16.068 26.761 1.00 43.69 900 GLN A CA 1
ATOM 6823 C C . GLN A 1 900 ? -20.757 14.722 26.425 1.00 43.69 900 GLN A C 1
ATOM 6825 O O . GLN A 1 900 ? -20.941 14.229 25.320 1.00 43.69 900 GLN A O 1
ATOM 6830 N N . TYR A 1 901 ? -20.006 14.125 27.359 1.00 45.97 901 TYR A N 1
ATOM 6831 C CA . TYR A 1 901 ? -19.193 12.921 27.115 1.00 45.97 901 TYR A CA 1
ATOM 6832 C C . TYR A 1 901 ? -19.673 11.692 27.905 1.00 45.97 901 TYR A C 1
ATOM 6834 O O . TYR A 1 901 ? -18.963 10.693 27.974 1.00 45.97 901 TYR A O 1
ATOM 6842 N N . ALA A 1 902 ? -20.852 11.786 28.527 1.00 44.12 902 ALA A N 1
ATOM 6843 C CA . ALA A 1 902 ? -21.381 10.789 29.452 1.00 44.12 902 ALA A CA 1
ATOM 6844 C C . ALA A 1 902 ? -22.087 9.596 28.777 1.00 44.12 902 ALA A C 1
ATOM 6846 O O . ALA A 1 902 ? -22.318 8.608 29.459 1.00 44.12 902 ALA A O 1
ATOM 6847 N N . ASP A 1 903 ? -22.397 9.651 27.473 1.00 47.88 903 ASP A N 1
ATOM 6848 C CA . ASP A 1 903 ? -23.524 8.863 26.941 1.00 47.88 903 ASP A CA 1
ATOM 6849 C C . ASP A 1 903 ? -23.270 8.091 25.628 1.00 47.88 903 ASP A C 1
ATOM 6851 O O . ASP A 1 903 ? -24.159 8.033 24.783 1.00 47.88 903 ASP A O 1
ATOM 6855 N N . SER A 1 904 ? -22.111 7.458 25.420 1.00 57.00 904 SER A N 1
ATOM 6856 C CA . SER A 1 904 ? -22.111 6.266 24.548 1.00 57.00 904 SER A CA 1
ATOM 6857 C C . SER A 1 904 ? -20.845 5.441 24.707 1.00 57.00 904 SER A C 1
ATOM 6859 O O . SER A 1 904 ? -19.787 5.792 24.162 1.00 57.00 904 SER A O 1
ATOM 6861 N N . TYR A 1 905 ? -20.951 4.288 25.367 1.00 68.88 905 TYR A N 1
ATOM 6862 C CA . TYR A 1 905 ? -20.019 3.211 25.048 1.00 68.88 905 TYR A CA 1
ATOM 6863 C C . TYR A 1 905 ? -20.067 2.987 23.533 1.00 68.88 905 TYR A C 1
ATOM 6865 O O . TYR A 1 905 ? -21.134 2.913 22.929 1.00 68.88 905 TYR A O 1
ATOM 6873 N N . THR A 1 906 ? -18.902 2.971 22.893 1.00 76.56 906 THR A N 1
ATOM 6874 C CA . THR A 1 906 ? -18.799 2.891 21.429 1.00 76.56 906 THR A CA 1
ATOM 6875 C C . THR A 1 906 ? -18.391 1.482 21.035 1.00 76.56 906 THR A C 1
ATOM 6877 O O . THR A 1 906 ? -17.466 0.919 21.620 1.00 76.56 906 THR A O 1
ATOM 6880 N N . ALA A 1 907 ? -19.062 0.876 20.062 1.00 82.81 907 ALA A N 1
ATOM 6881 C CA . ALA A 1 907 ? -18.640 -0.434 19.593 1.00 82.81 907 ALA A CA 1
ATOM 6882 C C . ALA A 1 907 ? -17.294 -0.310 18.842 1.00 82.81 907 ALA A C 1
ATOM 6884 O O . ALA A 1 907 ? -17.114 0.628 18.069 1.00 82.81 907 ALA A O 1
ATOM 6885 N N . PRO A 1 908 ? -16.324 -1.214 19.060 1.00 88.75 908 PRO A N 1
ATOM 6886 C CA . PRO A 1 908 ? -15.127 -1.301 18.223 1.00 88.75 908 PRO A CA 1
ATOM 6887 C C . PRO A 1 908 ? -15.495 -1.586 16.766 1.00 88.75 908 PRO A C 1
ATOM 6889 O O . PRO A 1 908 ? -16.283 -2.492 16.490 1.00 88.75 908 PRO A O 1
ATOM 6892 N N . GLU A 1 909 ? -14.858 -0.875 15.840 1.00 88.25 909 GLU A N 1
ATOM 6893 C CA . GLU A 1 909 ? -15.104 -0.972 14.396 1.00 88.25 909 GLU A CA 1
ATOM 6894 C C . GLU A 1 909 ? -14.167 -1.979 13.688 1.00 88.25 909 GLU A C 1
ATOM 6896 O O . GLU A 1 909 ? -13.206 -2.454 14.306 1.00 88.25 909 GLU A O 1
ATOM 6901 N N . PRO A 1 910 ? -14.430 -2.368 12.416 1.00 87.69 910 PRO A N 1
ATOM 6902 C CA . PRO A 1 910 ? -13.649 -3.384 11.690 1.00 87.69 910 PRO A CA 1
ATOM 6903 C C . PRO A 1 910 ? -12.161 -3.085 11.511 1.00 87.69 910 PRO A C 1
ATOM 6905 O O . PRO A 1 910 ? -11.385 -4.002 11.219 1.00 87.69 910 PRO A O 1
ATOM 6908 N N . TYR A 1 911 ? -11.755 -1.832 11.707 1.00 92.50 911 TYR A N 1
ATOM 6909 C CA . TYR A 1 911 ? -10.371 -1.402 11.605 1.00 92.50 911 TYR A CA 1
ATOM 6910 C C . TYR A 1 911 ? -9.922 -0.694 12.883 1.00 92.50 911 TYR A C 1
ATOM 6912 O O . TYR A 1 911 ? -10.583 0.202 13.404 1.00 92.50 911 TYR A O 1
ATOM 6920 N N . ILE A 1 912 ? -8.763 -1.106 13.389 1.00 94.75 912 ILE A N 1
ATOM 6921 C CA . ILE A 1 912 ? -8.153 -0.578 14.604 1.00 94.75 912 ILE A CA 1
ATOM 6922 C C . ILE A 1 912 ? -7.389 0.695 14.245 1.00 94.75 912 ILE A C 1
ATOM 6924 O O . ILE A 1 912 ? -6.445 0.653 13.452 1.00 94.75 912 ILE A O 1
ATOM 6928 N N . ALA A 1 913 ? -7.778 1.817 14.848 1.00 93.25 913 ALA A N 1
ATOM 6929 C CA . ALA A 1 913 ? -7.149 3.119 14.644 1.00 93.25 913 ALA A CA 1
ATOM 6930 C C . ALA A 1 913 ? -5.648 3.135 15.000 1.00 93.25 913 ALA A C 1
ATOM 6932 O O . ALA A 1 913 ? -5.151 2.286 15.750 1.00 93.25 913 ALA A O 1
ATOM 6933 N N . ILE A 1 914 ? -4.918 4.118 14.464 1.00 95.06 914 ILE A N 1
ATOM 6934 C CA . ILE A 1 914 ? -3.463 4.262 14.638 1.00 95.06 914 ILE A CA 1
ATOM 6935 C C . ILE A 1 914 ? -3.125 4.352 16.129 1.00 95.06 914 ILE A C 1
ATOM 6937 O O . ILE A 1 914 ? -3.647 5.204 16.845 1.00 95.06 914 ILE A O 1
ATOM 6941 N N . GLY A 1 915 ? -2.254 3.469 16.618 1.00 94.75 915 GLY A N 1
ATOM 6942 C CA . GLY A 1 915 ? -1.835 3.475 18.020 1.00 94.75 915 GLY A CA 1
ATOM 6943 C C . GLY A 1 915 ? -2.930 3.117 19.035 1.00 94.75 915 GLY A C 1
ATOM 6944 O O . GLY A 1 915 ? -2.696 3.281 20.230 1.00 94.75 915 GLY A O 1
ATOM 6945 N N . GLN A 1 916 ? -4.110 2.626 18.633 1.00 95.19 916 GLN A N 1
ATOM 6946 C CA . GLN A 1 916 ? -5.137 2.150 19.573 1.00 95.19 916 GLN A CA 1
ATOM 6947 C C . GLN A 1 916 ? -4.676 0.860 20.267 1.00 95.19 916 GLN A C 1
ATOM 6949 O O . GLN A 1 916 ? -4.329 -0.122 19.609 1.00 95.19 916 GLN A O 1
ATOM 6954 N N . GLY A 1 917 ? -4.689 0.858 21.604 1.00 95.44 917 GLY A N 1
ATOM 6955 C CA . GLY A 1 917 ? -4.381 -0.316 22.424 1.00 95.44 917 GLY A CA 1
ATOM 6956 C C . GLY A 1 917 ? -5.613 -1.178 22.705 1.00 95.44 917 GLY A C 1
ATOM 6957 O O . GLY A 1 917 ? -6.713 -0.646 22.872 1.00 95.44 917 GLY A O 1
ATOM 6958 N N . PHE A 1 918 ? -5.430 -2.493 22.784 1.00 95.81 918 PHE A N 1
ATOM 6959 C CA . PHE A 1 918 ? -6.475 -3.477 23.068 1.00 95.81 918 PHE A CA 1
ATOM 6960 C C . PHE A 1 918 ? -5.881 -4.734 23.711 1.00 95.81 918 PHE A C 1
ATOM 6962 O O . PHE A 1 918 ? -4.692 -5.022 23.571 1.00 95.81 918 PHE A O 1
ATOM 6969 N N . PHE A 1 919 ? -6.709 -5.480 24.435 1.00 94.62 919 PHE A N 1
ATOM 6970 C CA . PHE A 1 919 ? -6.321 -6.778 24.969 1.00 94.62 919 PHE A CA 1
ATOM 6971 C C . PHE A 1 919 ? -6.679 -7.900 24.006 1.00 94.62 919 PHE A C 1
ATOM 6973 O O . PHE A 1 919 ? -7.747 -7.897 23.392 1.00 94.62 919 PHE A O 1
ATOM 6980 N N . VAL A 1 920 ? -5.800 -8.891 23.963 1.00 94.69 920 VAL A N 1
ATOM 6981 C CA . VAL A 1 920 ? -6.073 -10.230 23.439 1.00 94.69 920 VAL A CA 1
ATOM 6982 C C . VAL A 1 920 ? -5.868 -11.248 24.551 1.00 94.69 920 VAL A C 1
ATOM 6984 O O . VAL A 1 920 ? -5.155 -10.975 25.522 1.00 94.69 920 VAL A O 1
ATOM 6987 N N . GLN A 1 921 ? -6.467 -12.424 24.398 1.00 92.19 921 GLN A N 1
ATOM 6988 C CA . GLN A 1 921 ? -6.232 -13.560 25.280 1.00 92.19 921 GLN A CA 1
ATOM 6989 C C . GLN A 1 921 ? -5.665 -14.730 24.479 1.00 92.19 921 GLN A C 1
ATOM 6991 O O . GLN A 1 921 ? -6.124 -14.998 23.364 1.00 92.19 921 GLN A O 1
ATOM 6996 N N . GLY A 1 922 ? -4.670 -15.416 25.041 1.00 92.31 922 GLY A N 1
ATOM 6997 C CA . GLY A 1 922 ? -4.163 -16.665 24.486 1.00 92.31 922 GLY A CA 1
ATOM 6998 C C . GLY A 1 922 ? -5.245 -17.737 24.495 1.00 92.31 922 GLY A C 1
ATOM 6999 O O . GLY A 1 922 ? -6.106 -17.743 25.377 1.00 92.31 922 GLY A O 1
ATOM 7000 N N . ASP A 1 923 ? -5.231 -18.632 23.510 1.00 90.19 923 ASP A N 1
ATOM 7001 C CA . ASP A 1 923 ? -6.218 -19.710 23.483 1.00 90.19 923 ASP A CA 1
ATOM 7002 C C . ASP A 1 923 ? -6.098 -20.666 24.682 1.00 90.19 923 ASP A C 1
ATOM 7004 O O . ASP A 1 923 ? -5.158 -20.617 25.475 1.00 90.19 923 ASP A O 1
ATOM 7008 N N . ALA A 1 924 ? -7.099 -21.526 24.858 1.00 83.81 924 ALA A N 1
ATOM 7009 C CA . ALA A 1 924 ? -7.181 -22.376 26.039 1.00 83.81 924 ALA A CA 1
ATOM 7010 C C . ALA A 1 924 ? -6.118 -23.493 26.082 1.00 83.81 924 ALA A C 1
ATOM 7012 O O . ALA A 1 924 ? -5.971 -24.135 27.126 1.00 83.81 924 ALA A O 1
ATOM 7013 N N . THR A 1 925 ? -5.402 -23.757 24.980 1.00 86.44 925 THR A N 1
ATOM 7014 C CA . THR A 1 925 ? -4.459 -24.877 24.868 1.00 86.44 925 THR A CA 1
ATOM 7015 C C . THR A 1 925 ? -3.042 -24.475 25.238 1.00 86.44 925 THR A C 1
ATOM 7017 O O . THR A 1 925 ? -2.455 -25.069 26.147 1.00 86.44 925 THR A O 1
ATOM 7020 N N . ASP A 1 926 ? -2.488 -23.485 24.549 1.00 87.19 926 ASP A N 1
ATOM 7021 C CA . ASP A 1 926 ? -1.066 -23.144 24.620 1.00 87.19 926 ASP A CA 1
ATOM 7022 C C . ASP A 1 926 ? -0.761 -21.672 24.321 1.00 87.19 926 ASP A C 1
ATOM 7024 O O . ASP A 1 926 ? 0.280 -21.181 24.769 1.00 87.19 926 ASP A O 1
ATOM 7028 N N . GLY A 1 927 ? -1.670 -20.949 23.665 1.00 91.19 927 GLY A N 1
ATOM 7029 C CA . GLY A 1 927 ? -1.422 -19.596 23.187 1.00 91.19 927 GLY A CA 1
ATOM 7030 C C . GLY A 1 927 ? -0.374 -19.565 22.066 1.00 91.19 927 GLY A C 1
ATOM 7031 O O . GLY A 1 927 ? -0.223 -20.515 21.305 1.00 91.19 927 GLY A O 1
ATOM 7032 N N . GLY A 1 928 ? 0.376 -18.469 21.931 1.00 94.00 928 GLY A N 1
ATOM 7033 C CA . GLY A 1 928 ? 1.402 -18.357 20.892 1.00 94.00 928 GLY A CA 1
ATOM 7034 C C . GLY A 1 928 ? 1.971 -16.950 20.689 1.00 94.00 928 GLY A C 1
ATOM 7035 O O . GLY A 1 928 ? 1.602 -16.007 21.390 1.00 94.00 928 GLY A O 1
ATOM 7036 N N . PRO A 1 929 ? 2.911 -16.772 19.744 1.00 93.88 929 PRO A N 1
ATOM 7037 C CA . PRO A 1 929 ? 3.374 -15.444 19.354 1.00 93.88 929 PRO A CA 1
ATOM 7038 C C . PRO A 1 929 ? 2.241 -14.649 18.693 1.00 93.88 929 PRO A C 1
ATOM 7040 O O . PRO A 1 929 ? 1.466 -15.210 17.917 1.00 93.88 929 PRO A O 1
ATOM 7043 N N . ILE A 1 930 ? 2.176 -13.343 18.964 1.00 97.12 930 ILE A N 1
ATOM 7044 C CA . ILE A 1 930 ? 1.273 -12.437 18.250 1.00 97.12 930 ILE A CA 1
ATOM 7045 C C . ILE A 1 930 ? 2.007 -11.871 17.035 1.00 97.12 930 ILE A C 1
ATOM 7047 O O . ILE A 1 930 ? 3.075 -11.278 17.178 1.00 97.12 930 ILE A O 1
ATOM 7051 N N . VAL A 1 931 ? 1.440 -12.073 15.851 1.00 97.00 931 VAL A N 1
ATOM 7052 C CA . VAL A 1 931 ? 1.997 -11.749 14.539 1.00 97.00 931 VAL A CA 1
ATOM 7053 C C . VAL A 1 931 ? 1.418 -10.434 14.026 1.00 97.00 931 VAL A C 1
ATOM 7055 O O . VAL A 1 931 ? 0.202 -10.288 13.870 1.00 97.00 931 VAL A O 1
ATOM 7058 N N . PHE A 1 932 ? 2.314 -9.516 13.675 1.00 97.69 932 PHE A N 1
ATOM 7059 C CA . PHE A 1 932 ? 2.020 -8.302 12.927 1.00 97.69 932 PHE A CA 1
ATOM 7060 C C . PHE A 1 932 ? 2.683 -8.370 11.555 1.00 97.69 932 PHE A C 1
ATOM 7062 O O . PHE A 1 932 ? 3.849 -8.752 11.431 1.00 97.69 932 PHE A O 1
ATOM 7069 N N . ASN A 1 933 ? 1.960 -7.985 10.511 1.00 95.75 933 ASN A N 1
ATOM 7070 C CA . ASN A 1 933 ? 2.498 -7.949 9.155 1.00 95.75 933 ASN A CA 1
ATOM 7071 C C . ASN A 1 933 ? 1.870 -6.823 8.336 1.00 95.75 933 ASN A C 1
ATOM 7073 O O . ASN A 1 933 ? 0.821 -6.282 8.682 1.00 95.75 933 ASN A O 1
ATOM 7077 N N . ASN A 1 934 ? 2.519 -6.481 7.226 1.00 95.75 934 ASN A N 1
ATOM 7078 C CA . ASN A 1 934 ? 2.041 -5.409 6.362 1.00 95.75 934 ASN A CA 1
ATOM 7079 C C . ASN A 1 934 ? 0.661 -5.708 5.752 1.00 95.75 934 ASN A C 1
ATOM 7081 O O . ASN A 1 934 ? -0.119 -4.778 5.605 1.00 95.75 934 ASN A O 1
ATOM 7085 N N . SER A 1 935 ? 0.304 -6.982 5.519 1.00 93.44 935 SER A N 1
ATOM 7086 C CA . SER A 1 935 ? -1.018 -7.373 4.986 1.00 93.44 935 SER A CA 1
ATOM 7087 C C . SER A 1 935 ? -2.206 -7.039 5.886 1.00 93.44 935 SER A C 1
ATOM 7089 O O . SER A 1 935 ? -3.343 -7.060 5.427 1.00 93.44 935 SER A O 1
ATOM 7091 N N . GLN A 1 936 ? -1.960 -6.697 7.152 1.00 95.31 936 GLN A N 1
ATOM 7092 C CA . GLN A 1 936 ? -2.992 -6.233 8.075 1.00 95.31 936 GLN A CA 1
ATOM 7093 C C . GLN A 1 936 ? -3.334 -4.747 7.894 1.00 95.31 936 GLN A C 1
ATOM 7095 O O . GLN A 1 936 ? -4.302 -4.286 8.493 1.00 95.31 936 GLN A O 1
ATOM 7100 N N . ARG A 1 937 ? -2.561 -3.976 7.123 1.00 95.75 937 ARG A N 1
ATOM 7101 C CA . ARG A 1 937 ? -2.742 -2.524 6.986 1.00 95.75 937 ARG A CA 1
ATOM 7102 C C . ARG A 1 937 ? -3.825 -2.183 5.980 1.00 95.75 937 ARG A C 1
ATOM 7104 O O . ARG A 1 937 ? -3.858 -2.734 4.885 1.00 95.75 937 ARG A O 1
ATOM 7111 N N . GLU A 1 938 ? -4.635 -1.192 6.321 1.00 93.31 938 GLU A N 1
ATOM 7112 C CA . GLU A 1 938 ? -5.662 -0.668 5.434 1.00 93.31 938 GLU A CA 1
ATOM 7113 C C . GLU A 1 938 ? -5.779 0.849 5.555 1.00 93.31 938 GLU A C 1
ATOM 7115 O O . GLU A 1 938 ? -5.666 1.413 6.642 1.00 93.31 938 GLU A O 1
ATOM 7120 N N . PHE A 1 939 ? -6.060 1.519 4.437 1.00 93.38 939 PHE A N 1
ATOM 7121 C CA . PHE A 1 939 ? -6.389 2.936 4.452 1.00 93.38 939 PHE A CA 1
ATOM 7122 C C . PHE A 1 939 ? -7.856 3.124 4.844 1.00 93.38 939 PHE A C 1
ATOM 7124 O O . PHE A 1 939 ? -8.758 2.968 4.020 1.00 93.38 939 PHE A O 1
ATOM 7131 N N . LYS A 1 940 ? -8.094 3.444 6.120 1.00 90.88 940 LYS A N 1
ATOM 7132 C CA . LYS A 1 940 ? -9.428 3.758 6.658 1.00 90.88 940 LYS A CA 1
ATOM 7133 C C . LYS A 1 940 ? -9.355 4.966 7.570 1.00 90.88 940 LYS A C 1
ATOM 7135 O O . LYS A 1 940 ? -8.724 4.910 8.626 1.00 90.88 940 LYS A O 1
ATOM 7140 N N . THR A 1 941 ? -9.993 6.056 7.166 1.00 83.94 941 THR A N 1
ATOM 7141 C CA . THR A 1 941 ? -10.014 7.297 7.943 1.00 83.94 941 THR A CA 1
ATOM 7142 C C . THR A 1 941 ? -11.030 7.193 9.079 1.00 83.94 941 THR A C 1
ATOM 7144 O O . THR A 1 941 ? -12.098 6.602 8.917 1.00 83.94 941 THR A O 1
ATOM 7147 N N . GLU A 1 942 ? -10.721 7.784 10.235 1.00 70.81 942 GLU A N 1
ATOM 7148 C CA . GLU A 1 942 ? -11.589 7.688 11.420 1.00 70.81 942 GLU A CA 1
ATOM 7149 C C . GLU A 1 942 ? -12.969 8.352 11.203 1.00 70.81 942 GLU A C 1
ATOM 7151 O O . GLU A 1 942 ? -13.976 7.929 11.763 1.00 70.81 942 GLU A O 1
ATOM 7156 N N . GLY A 1 943 ? -13.055 9.340 10.301 1.00 57.91 943 GLY A N 1
ATOM 7157 C CA . GLY A 1 943 ? -14.306 10.030 9.960 1.00 57.91 943 GLY A CA 1
ATOM 7158 C C . GLY A 1 943 ? -15.310 9.218 9.128 1.00 57.91 943 GLY A C 1
ATOM 7159 O O . GLY A 1 943 ? -16.456 9.638 9.013 1.00 57.91 943 GLY A O 1
ATOM 7160 N N . THR A 1 944 ? -14.910 8.074 8.557 1.00 53.53 944 THR A N 1
ATOM 7161 C CA . THR A 1 944 ? -15.814 7.183 7.788 1.00 53.53 944 THR A CA 1
ATOM 7162 C C . THR A 1 944 ? -16.608 6.219 8.677 1.00 53.53 944 THR A C 1
ATOM 7164 O O . THR A 1 944 ? -17.494 5.517 8.198 1.00 53.53 944 THR A O 1
ATOM 7167 N N . GLY A 1 945 ? -16.273 6.149 9.972 1.00 56.34 945 GLY A N 1
ATOM 7168 C CA . GLY A 1 945 ? -16.905 5.263 10.952 1.00 56.34 945 GLY A CA 1
ATOM 7169 C C . GLY A 1 945 ? -16.591 3.772 10.787 1.00 56.34 945 GLY A C 1
ATOM 7170 O O . GLY A 1 945 ? -17.071 2.979 11.576 1.00 56.34 945 GLY A O 1
ATOM 7171 N N . SER A 1 946 ? -15.753 3.373 9.820 1.00 55.72 946 SER A N 1
ATOM 7172 C CA . SER A 1 946 ? -15.198 2.006 9.742 1.00 55.72 946 SER A CA 1
ATOM 7173 C C . SER A 1 946 ? -13.940 1.823 10.613 1.00 55.72 946 SER A C 1
ATOM 7175 O O . SER A 1 946 ? -13.492 0.706 10.855 1.00 55.72 946 SER A O 1
ATOM 7177 N N . SER A 1 947 ? -13.334 2.918 11.068 1.00 63.97 947 SER A N 1
ATOM 7178 C CA . SER A 1 947 ? -12.193 2.944 11.987 1.00 63.97 947 SER A CA 1
ATOM 7179 C C . SER A 1 947 ? -12.524 3.940 13.083 1.00 63.97 947 SER A C 1
ATOM 7181 O O . SER A 1 947 ? -12.915 5.061 12.775 1.00 63.97 947 SER A O 1
ATOM 7183 N N . VAL A 1 948 ? -12.400 3.552 14.347 1.00 54.28 948 VAL A N 1
ATOM 7184 C CA . VAL A 1 948 ? -12.672 4.451 15.473 1.00 54.28 948 VAL A CA 1
ATOM 7185 C C . VAL A 1 948 ? -11.581 4.277 16.512 1.00 54.28 948 VAL A C 1
ATOM 7187 O O . VAL A 1 948 ? -11.332 3.176 17.011 1.00 54.28 948 VAL A O 1
ATOM 7190 N N . PHE A 1 949 ? -10.947 5.385 16.884 1.00 66.62 949 PHE A N 1
ATOM 7191 C CA . PHE A 1 949 ? -10.254 5.452 18.158 1.00 66.62 949 PHE A CA 1
ATOM 7192 C C . PHE A 1 949 ? -11.336 5.522 19.235 1.00 66.62 949 PHE A C 1
ATOM 7194 O O . PHE A 1 949 ? -12.086 6.495 19.282 1.00 66.62 949 PHE A O 1
ATOM 7201 N N . LEU A 1 950 ? -11.456 4.513 20.107 1.00 49.09 950 LEU A N 1
ATOM 7202 C CA . LEU A 1 950 ? -12.580 4.352 21.061 1.00 49.09 950 LEU A CA 1
ATOM 7203 C C . LEU A 1 950 ? -12.612 5.401 22.194 1.00 49.09 950 LEU A C 1
ATOM 7205 O O . LEU A 1 950 ? -13.148 5.198 23.286 1.00 49.09 950 LEU A O 1
ATOM 7209 N N . ARG A 1 951 ? -11.946 6.525 21.960 1.00 52.62 951 ARG A N 1
ATOM 7210 C CA . ARG A 1 951 ? -11.775 7.679 22.836 1.00 52.62 951 ARG A CA 1
ATOM 7211 C C . ARG A 1 951 ? -11.888 8.994 22.056 1.00 52.62 951 ARG A C 1
ATOM 7213 O O . ARG A 1 951 ? -11.563 10.027 22.637 1.00 52.62 951 ARG A O 1
ATOM 7220 N N . GLY A 1 952 ? -12.270 8.923 20.777 1.00 46.00 952 GLY A N 1
ATOM 7221 C CA . GLY A 1 952 ? -12.669 10.018 19.897 1.00 46.00 952 GLY A CA 1
ATOM 7222 C C . GLY A 1 952 ? -14.195 10.185 19.865 1.00 46.00 952 GLY A C 1
ATOM 7223 O O . GLY A 1 952 ? -14.919 9.361 20.419 1.00 46.00 952 GLY A O 1
ATOM 7224 N N . GLU A 1 953 ? -14.697 11.261 19.252 1.00 41.19 953 GLU A N 1
ATOM 7225 C CA . GLU A 1 953 ? -16.136 11.392 18.964 1.00 41.19 953 GLU A CA 1
ATOM 7226 C C . GLU A 1 953 ? -16.525 10.475 17.791 1.00 41.19 953 GLU A C 1
ATOM 7228 O O . GLU A 1 953 ? -15.830 10.440 16.776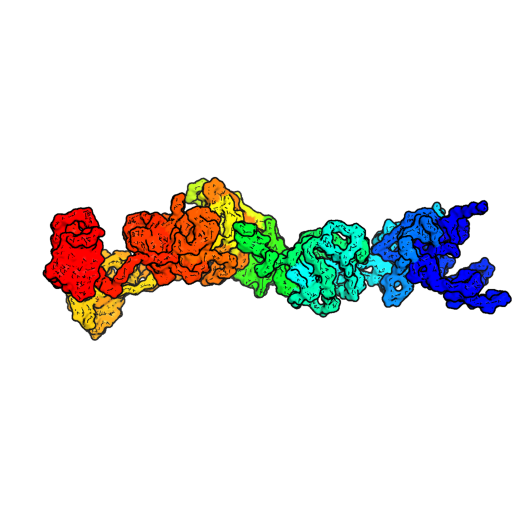 1.00 41.19 953 GLU A O 1
ATOM 7233 N N . SER A 1 954 ? -17.640 9.751 17.915 1.00 39.50 954 SER A N 1
ATOM 7234 C CA . SER A 1 954 ? -18.155 8.870 16.861 1.00 39.50 954 SER A CA 1
ATOM 7235 C C . SER A 1 954 ? -18.847 9.680 15.758 1.00 39.50 954 SER A C 1
ATOM 7237 O O . SER A 1 954 ? -19.830 10.380 16.011 1.00 39.50 954 SER A O 1
ATOM 7239 N N . ALA A 1 955 ? -18.371 9.562 14.518 1.00 42.66 955 ALA A N 1
ATOM 7240 C CA . ALA A 1 955 ? -19.142 9.938 13.333 1.00 42.66 955 ALA A CA 1
ATOM 7241 C C . ALA A 1 955 ? -20.092 8.788 12.943 1.00 42.66 955 ALA A C 1
ATOM 7243 O O . ALA A 1 955 ? -19.864 7.637 13.309 1.00 42.66 955 ALA A O 1
ATOM 7244 N N . LYS A 1 956 ? -21.174 9.088 12.210 1.00 34.19 956 LYS A N 1
ATOM 7245 C CA . LYS A 1 956 ? -22.079 8.050 11.686 1.00 34.19 956 LYS A CA 1
ATOM 7246 C C . LYS A 1 956 ? -21.298 7.100 10.772 1.00 34.19 956 LYS A C 1
ATOM 7248 O O . LYS A 1 956 ? -20.593 7.572 9.886 1.00 34.19 956 LYS A O 1
ATOM 7253 N N . SER A 1 957 ? -21.444 5.797 10.990 1.00 39.53 957 SER A N 1
ATOM 7254 C CA . SER A 1 957 ? -20.801 4.763 10.186 1.00 39.53 957 SER A CA 1
ATOM 7255 C C . SER A 1 957 ? -21.391 4.696 8.777 1.00 39.53 957 SER A C 1
ATOM 7257 O O . SER A 1 957 ? -22.583 4.446 8.606 1.00 39.53 957 SER A O 1
ATOM 7259 N N . ASP A 1 958 ? -20.540 4.898 7.770 1.00 36.47 958 ASP A N 1
ATOM 7260 C CA . ASP A 1 958 ? -20.758 4.397 6.412 1.00 36.47 958 ASP A CA 1
ATOM 7261 C C . ASP A 1 958 ? -19.925 3.110 6.295 1.00 36.47 958 ASP A C 1
ATOM 7263 O O . ASP A 1 958 ? -18.750 3.121 5.922 1.00 36.47 958 ASP A O 1
ATOM 7267 N N . GLU A 1 959 ? -20.500 1.974 6.700 1.00 43.81 959 GLU A N 1
ATOM 7268 C CA . GLU A 1 959 ? -19.849 0.674 6.513 1.00 43.81 959 GLU A CA 1
ATOM 7269 C C . GLU A 1 959 ? -19.947 0.257 5.041 1.00 43.81 959 GLU A C 1
ATOM 7271 O O . GLU A 1 959 ? -20.934 -0.322 4.598 1.00 43.81 959 GLU A O 1
ATOM 7276 N N . THR A 1 960 ? -18.902 0.545 4.266 1.00 36.09 960 THR A N 1
ATOM 7277 C CA . THR A 1 960 ? -18.723 0.024 2.903 1.00 36.09 960 THR A CA 1
ATOM 7278 C C . THR A 1 960 ? -17.553 -0.957 2.859 1.00 36.09 960 THR A C 1
ATOM 7280 O O . THR A 1 960 ? -16.516 -0.675 2.248 1.00 36.09 960 THR A O 1
ATOM 7283 N N . THR A 1 961 ? -17.665 -2.103 3.534 1.00 41.38 961 THR A N 1
ATOM 7284 C CA . THR A 1 961 ? -16.676 -3.188 3.404 1.00 41.38 961 THR A CA 1
ATOM 7285 C C . THR A 1 961 ? -17.359 -4.526 3.194 1.00 41.38 961 THR A C 1
ATOM 7287 O O . THR A 1 961 ? -18.226 -4.895 3.978 1.00 41.38 961 THR A O 1
ATOM 7290 N N . GLY A 1 962 ? -16.963 -5.218 2.121 1.00 43.91 962 GLY A N 1
ATOM 7291 C CA . GLY A 1 962 ? -17.626 -6.371 1.498 1.00 43.91 962 GLY A CA 1
ATOM 7292 C C . GLY A 1 962 ? -17.630 -7.683 2.284 1.00 43.91 962 GLY A C 1
ATOM 7293 O O . GLY A 1 962 ? -17.397 -8.736 1.704 1.00 43.91 962 GLY A O 1
ATOM 7294 N N . PHE A 1 963 ? -17.916 -7.636 3.583 1.00 53.91 963 PHE A N 1
ATOM 7295 C CA . PHE A 1 963 ? -18.230 -8.809 4.390 1.00 53.91 963 PHE A CA 1
ATOM 7296 C C . PHE A 1 963 ? -19.622 -8.639 5.011 1.00 53.91 963 PHE A C 1
ATOM 7298 O O . PHE A 1 963 ? -19.779 -8.120 6.114 1.00 53.91 963 PHE A O 1
ATOM 7305 N N . GLU A 1 964 ? -20.647 -9.020 4.250 1.00 67.94 964 GLU A N 1
ATOM 7306 C CA . GLU A 1 964 ? -22.058 -8.834 4.601 1.00 67.94 964 GLU A CA 1
ATOM 7307 C C . GLU A 1 964 ? -22.603 -10.080 5.317 1.00 67.94 964 GLU A C 1
ATOM 7309 O O . GLU A 1 964 ? -23.249 -10.936 4.713 1.00 67.94 964 GLU A O 1
ATOM 7314 N N . LEU A 1 965 ? -22.328 -10.210 6.618 1.00 80.38 965 LEU A N 1
ATOM 7315 C CA . LEU A 1 965 ? -22.987 -11.220 7.452 1.00 80.38 965 LEU A CA 1
ATOM 7316 C C . LEU A 1 965 ? -24.283 -10.659 8.056 1.00 80.38 965 LEU A C 1
ATOM 7318 O O . LEU A 1 965 ? -24.247 -9.574 8.638 1.00 80.38 965 LEU A O 1
ATOM 7322 N N . PRO A 1 966 ? -25.413 -11.391 8.007 1.00 87.38 966 PRO A N 1
ATOM 7323 C CA . PRO A 1 966 ? -26.596 -11.053 8.792 1.00 87.38 966 PRO A CA 1
ATOM 7324 C C . PRO A 1 966 ? -26.260 -11.010 10.286 1.00 87.38 966 PRO A C 1
ATOM 7326 O O . PRO A 1 966 ? -25.720 -11.981 10.823 1.00 87.38 966 PRO A O 1
ATOM 7329 N N . ILE A 1 967 ? -26.585 -9.900 10.957 1.00 90.75 967 ILE A N 1
ATOM 7330 C CA . ILE A 1 967 ? -26.326 -9.715 12.393 1.00 90.75 967 ILE A CA 1
ATOM 7331 C C . ILE A 1 967 ? -27.513 -9.090 13.130 1.00 90.75 967 ILE A C 1
ATOM 7333 O O . ILE A 1 967 ? -28.248 -8.264 12.582 1.00 90.75 967 ILE A O 1
ATOM 7337 N N . ILE A 1 968 ? -27.652 -9.447 14.408 1.00 90.69 968 ILE A N 1
ATOM 7338 C CA . ILE A 1 968 ? -28.559 -8.814 15.375 1.00 90.69 968 ILE A CA 1
ATOM 7339 C C . ILE A 1 968 ? -27.770 -8.497 16.643 1.00 90.69 968 ILE A C 1
ATOM 7341 O O . ILE A 1 968 ? -27.141 -9.386 17.214 1.00 90.69 968 ILE A O 1
ATOM 7345 N N . LYS A 1 969 ? -27.858 -7.256 17.122 1.00 91.44 969 LYS A N 1
ATOM 7346 C CA . LYS A 1 969 ? -27.431 -6.857 18.465 1.00 91.44 969 LYS A CA 1
ATOM 7347 C C . LYS A 1 969 ? -28.659 -6.611 19.331 1.00 91.44 969 LYS A C 1
ATOM 7349 O O . LYS A 1 969 ? -29.546 -5.843 18.952 1.00 91.44 969 LYS A O 1
ATOM 7354 N N . LEU A 1 970 ? -28.717 -7.283 20.474 1.00 91.31 970 LEU A N 1
ATOM 7355 C CA . LEU A 1 970 ? -29.759 -7.109 21.477 1.00 91.31 970 LEU A CA 1
ATOM 7356 C C . LEU A 1 970 ? -29.238 -6.262 22.630 1.00 91.31 970 LEU A C 1
ATOM 7358 O O . LEU A 1 970 ? -28.119 -6.482 23.091 1.00 91.31 970 LEU A O 1
ATOM 7362 N N . GLY A 1 971 ? -30.101 -5.391 23.135 1.00 89.88 971 GLY A N 1
ATOM 7363 C CA . GLY A 1 971 ? -29.874 -4.589 24.326 1.00 89.88 971 GLY A CA 1
ATOM 7364 C C . GLY A 1 971 ? -30.798 -5.012 25.463 1.00 89.88 971 GLY A C 1
ATOM 7365 O O . GLY A 1 971 ? -31.995 -5.192 25.243 1.00 89.88 971 GLY A O 1
ATOM 7366 N N . MET A 1 972 ? -30.281 -5.155 26.685 1.00 89.81 972 MET A N 1
ATOM 7367 C CA . MET A 1 972 ? -31.089 -5.327 27.896 1.00 89.81 972 MET A CA 1
ATOM 7368 C C . MET A 1 972 ? -30.900 -4.137 28.828 1.00 89.81 972 MET A C 1
ATOM 7370 O O . MET A 1 972 ? -29.810 -3.925 29.355 1.00 89.81 972 MET A O 1
ATOM 7374 N N . ASN A 1 973 ? -31.991 -3.420 29.096 1.00 82.31 973 ASN A N 1
ATOM 7375 C CA . ASN A 1 973 ? -32.057 -2.415 30.150 1.00 82.31 973 ASN A CA 1
ATOM 7376 C C . ASN A 1 973 ? -32.484 -3.069 31.467 1.00 82.31 973 ASN A C 1
ATOM 7378 O O . ASN A 1 973 ? -33.503 -3.769 31.515 1.00 82.31 973 ASN A O 1
ATOM 7382 N N . TYR A 1 974 ? -31.726 -2.822 32.532 1.00 80.25 974 TYR A N 1
ATOM 7383 C CA . TYR A 1 974 ? -31.980 -3.363 33.865 1.00 80.25 974 TYR A CA 1
ATOM 7384 C C . TYR A 1 974 ? -31.423 -2.443 34.952 1.00 80.25 974 TYR A C 1
ATOM 7386 O O . TYR A 1 974 ? -30.654 -1.529 34.675 1.00 80.25 974 TYR A O 1
ATOM 7394 N N . GLN A 1 975 ? -31.798 -2.694 36.206 1.00 71.69 975 GLN A N 1
ATOM 7395 C CA . GLN A 1 975 ? -31.254 -1.969 37.349 1.00 71.69 975 GLN A CA 1
ATOM 7396 C C . GLN A 1 975 ? -30.291 -2.858 38.139 1.00 71.69 975 GLN A C 1
ATOM 7398 O O . GLN A 1 975 ? -30.637 -3.988 38.499 1.00 71.69 975 GLN A O 1
ATOM 7403 N N . ASP A 1 976 ? -29.104 -2.341 38.444 1.00 67.25 976 ASP A N 1
ATOM 7404 C CA . ASP A 1 976 ? -28.116 -3.028 39.270 1.00 67.25 976 ASP A CA 1
ATOM 7405 C C . ASP A 1 976 ? -28.510 -3.061 40.764 1.00 67.25 976 ASP A C 1
ATOM 7407 O O . ASP A 1 976 ? -29.578 -2.597 41.192 1.00 67.25 976 ASP A O 1
ATOM 7411 N N . ASP A 1 977 ? -27.626 -3.624 41.585 1.00 61.59 977 ASP A N 1
ATOM 7412 C CA . ASP A 1 977 ? -27.821 -3.754 43.033 1.00 61.59 977 ASP A CA 1
ATOM 7413 C C . ASP A 1 977 ? -27.792 -2.418 43.788 1.00 61.59 977 ASP A C 1
ATOM 7415 O O . ASP A 1 977 ? -28.280 -2.350 44.916 1.00 61.59 977 ASP A O 1
ATOM 7419 N N . GLN A 1 978 ? -27.235 -1.373 43.177 1.00 57.09 978 GLN A N 1
ATOM 7420 C CA . GLN A 1 978 ? -27.118 -0.024 43.733 1.00 57.09 978 GLN A CA 1
ATOM 7421 C C . GLN A 1 978 ? -28.237 0.911 43.256 1.00 57.09 978 GLN A C 1
ATOM 7423 O O . GLN A 1 978 ? -28.343 2.033 43.740 1.00 57.09 978 GLN A O 1
ATOM 7428 N N . GLY A 1 979 ? -29.101 0.450 42.348 1.00 58.25 979 GLY A N 1
ATOM 7429 C CA . GLY A 1 979 ? -30.175 1.265 41.786 1.00 58.25 979 GLY A CA 1
ATOM 7430 C C . GLY A 1 979 ? -29.802 1.977 40.480 1.00 58.25 979 GLY A C 1
ATOM 7431 O O . GLY A 1 979 ? -30.634 2.702 39.934 1.00 58.25 979 GLY A O 1
ATOM 7432 N N . THR A 1 980 ? -28.598 1.754 39.954 1.00 63.06 980 THR A N 1
ATOM 7433 C CA . THR A 1 980 ? -28.132 2.302 38.676 1.00 63.06 980 THR A CA 1
ATOM 7434 C C . THR A 1 980 ? -28.815 1.573 37.530 1.00 63.06 980 THR A C 1
ATOM 7436 O O . THR A 1 980 ? -28.835 0.342 37.501 1.00 63.06 980 THR A O 1
ATOM 7439 N N . ASN A 1 981 ? -29.358 2.316 36.570 1.00 69.12 981 ASN A N 1
ATOM 7440 C CA . ASN A 1 981 ? -29.851 1.720 35.335 1.00 69.12 981 ASN A CA 1
ATOM 7441 C C . ASN A 1 981 ? -28.658 1.425 34.416 1.00 69.12 981 ASN A C 1
ATOM 7443 O O . ASN A 1 981 ? -27.803 2.286 34.211 1.00 69.12 981 ASN A O 1
ATOM 7447 N N . LEU A 1 982 ? -28.592 0.203 33.901 1.00 76.62 982 LEU A N 1
ATOM 7448 C CA . LEU A 1 982 ? -27.546 -0.292 33.017 1.00 76.62 982 LEU A CA 1
ATOM 7449 C C . LEU A 1 982 ? -28.170 -0.816 31.721 1.00 76.62 982 LEU A C 1
ATOM 7451 O O . LEU A 1 982 ? -29.312 -1.282 31.710 1.00 76.62 982 LEU A O 1
ATOM 7455 N N . HIS A 1 983 ? -27.389 -0.765 30.649 1.00 83.12 983 HIS A N 1
ATOM 7456 C CA . HIS A 1 983 ? -27.702 -1.292 29.336 1.00 83.12 983 HIS A CA 1
ATOM 7457 C C . HIS A 1 983 ? -26.592 -2.250 28.889 1.00 83.12 983 HIS A C 1
ATOM 7459 O O . HIS A 1 983 ? -25.457 -1.836 28.633 1.00 83.12 983 HIS A O 1
ATOM 7465 N N . ARG A 1 984 ? -26.927 -3.540 28.783 1.00 88.50 984 ARG A N 1
ATOM 7466 C CA . ARG A 1 984 ? -26.025 -4.573 28.263 1.00 88.50 984 ARG A CA 1
ATOM 7467 C C . ARG A 1 984 ? -26.332 -4.815 26.793 1.00 88.50 984 ARG A C 1
ATOM 7469 O O . ARG A 1 984 ? -27.480 -5.099 26.477 1.00 88.50 984 ARG A O 1
ATOM 7476 N N . GLN A 1 985 ? -25.309 -4.813 25.943 1.00 90.81 985 GLN A N 1
ATOM 7477 C CA . GLN A 1 985 ? -25.422 -5.223 24.545 1.00 90.81 985 GLN A CA 1
ATOM 7478 C C . GLN A 1 985 ? -24.771 -6.595 24.315 1.00 90.81 985 GLN A C 1
ATOM 7480 O O . GLN A 1 985 ? -23.670 -6.850 24.805 1.00 90.81 985 GLN A O 1
ATOM 7485 N N . ILE A 1 986 ? -25.435 -7.462 23.549 1.00 95.31 986 ILE A N 1
ATOM 7486 C CA . ILE A 1 986 ? -24.908 -8.747 23.059 1.00 95.31 986 ILE A CA 1
ATOM 7487 C C . ILE A 1 986 ? -25.215 -8.908 21.567 1.00 95.31 986 ILE A C 1
ATOM 7489 O O . ILE A 1 986 ? -26.197 -8.356 21.078 1.00 95.31 986 ILE A O 1
ATOM 7493 N N . GLY A 1 987 ? -24.400 -9.659 20.828 1.00 95.38 987 GLY A N 1
ATOM 7494 C CA . GLY A 1 987 ? -24.502 -9.779 19.368 1.00 95.38 987 GLY A CA 1
ATOM 7495 C C . GLY A 1 987 ? -24.588 -11.218 18.866 1.00 95.38 987 GLY A C 1
ATOM 7496 O O . GLY A 1 987 ? -23.968 -12.104 19.444 1.00 95.38 987 GLY A O 1
ATOM 7497 N N . ALA A 1 988 ? -25.334 -11.458 17.791 1.00 95.69 988 ALA A N 1
ATOM 7498 C CA . ALA A 1 988 ? -25.410 -12.744 17.100 1.00 95.69 988 ALA A CA 1
ATOM 7499 C C . ALA A 1 988 ? -25.266 -12.548 15.584 1.00 95.69 988 ALA A C 1
ATOM 7501 O O . ALA A 1 988 ? -25.954 -11.709 14.999 1.00 95.69 988 ALA A O 1
ATOM 7502 N N . SER A 1 989 ? -24.371 -13.312 14.960 1.00 93.69 989 SER A N 1
ATOM 7503 C CA . SER A 1 989 ? -24.193 -13.410 13.508 1.00 93.69 989 SER A CA 1
ATOM 7504 C C . SER A 1 989 ? -24.738 -14.740 12.994 1.00 93.69 989 SER A C 1
ATOM 7506 O O . SER A 1 989 ? -24.709 -15.737 13.715 1.00 93.69 989 SER A O 1
ATOM 7508 N N . PHE A 1 990 ? -25.251 -14.762 11.763 1.00 91.56 990 PHE A N 1
ATOM 7509 C CA . PHE A 1 990 ? -25.946 -15.929 11.210 1.00 91.56 990 PHE A CA 1
ATOM 7510 C C . PHE A 1 990 ? -25.280 -16.402 9.919 1.00 91.56 990 PHE A C 1
ATOM 7512 O O . PHE A 1 990 ? -25.219 -15.662 8.937 1.00 91.56 990 PHE A O 1
ATOM 7519 N N . HIS A 1 991 ? -24.810 -17.650 9.901 1.00 89.19 991 HIS A N 1
ATOM 7520 C CA . HIS A 1 991 ? -24.207 -18.267 8.721 1.00 89.19 991 HIS A CA 1
ATOM 7521 C C . HIS A 1 991 ? -24.501 -19.771 8.674 1.00 89.19 991 HIS A C 1
ATOM 7523 O O . HIS A 1 991 ? -24.510 -20.449 9.698 1.00 89.19 991 HIS A O 1
ATOM 7529 N N . SER A 1 992 ? -24.725 -20.324 7.480 1.00 86.31 992 SER A N 1
ATOM 7530 C CA . SER A 1 992 ? -25.148 -21.724 7.307 1.00 86.31 992 SER A CA 1
ATOM 7531 C C . SER A 1 992 ? -24.092 -22.759 7.721 1.00 86.31 992 SER A C 1
ATOM 7533 O O . SER A 1 992 ? -24.440 -23.911 7.975 1.00 86.31 992 SER A O 1
ATOM 7535 N N . SER A 1 993 ? -22.815 -22.365 7.814 1.00 84.94 993 SER A N 1
ATOM 7536 C CA . SER A 1 993 ? -21.727 -23.236 8.287 1.00 84.94 993 SER A CA 1
ATOM 7537 C C . SER A 1 993 ? -21.565 -23.285 9.806 1.00 84.94 993 SER A C 1
ATOM 7539 O O . SER A 1 993 ? -20.846 -24.156 10.286 1.00 84.94 993 SER A O 1
ATOM 7541 N N . ASN A 1 994 ? -22.164 -22.346 10.540 1.00 89.06 994 ASN A N 1
ATOM 7542 C CA . ASN A 1 994 ? -21.981 -22.227 11.985 1.00 89.06 994 ASN A CA 1
ATOM 7543 C C . ASN A 1 994 ? -22.927 -23.167 12.734 1.00 89.06 994 ASN A C 1
ATOM 7545 O O . ASN A 1 994 ? -23.872 -23.717 12.165 1.00 89.06 994 ASN A O 1
ATOM 7549 N N . SER A 1 995 ? -22.687 -23.351 14.029 1.00 90.12 995 SER A N 1
ATOM 7550 C CA . SER A 1 995 ? -23.484 -24.217 14.888 1.00 90.12 995 SER A CA 1
ATOM 7551 C C . SER A 1 995 ? -23.699 -23.613 16.286 1.00 90.12 995 SER A C 1
ATOM 7553 O O . SER A 1 995 ? -23.525 -22.420 16.477 1.00 90.12 995 SER A O 1
ATOM 7555 N N . PHE A 1 996 ? -24.138 -24.417 17.261 1.00 91.38 996 PHE A N 1
ATOM 7556 C CA . PHE A 1 996 ? -24.094 -24.033 18.684 1.00 91.38 996 PHE A CA 1
ATOM 7557 C C . PHE A 1 996 ? -22.817 -24.535 19.384 1.00 91.38 996 PHE A C 1
ATOM 7559 O O . PHE A 1 996 ? -22.731 -24.481 20.608 1.00 91.38 996 PHE A O 1
ATOM 7566 N N . ALA A 1 997 ? -21.867 -25.105 18.635 1.00 90.00 997 ALA A N 1
ATOM 7567 C CA . ALA A 1 997 ? -20.520 -25.348 19.138 1.00 90.00 997 ALA A CA 1
ATOM 7568 C C . ALA A 1 997 ? -19.702 -24.054 19.049 1.00 90.00 997 ALA A C 1
ATOM 7570 O O . ALA A 1 997 ? -20.035 -23.186 18.255 1.00 90.00 997 ALA A O 1
ATOM 7571 N N . PHE A 1 998 ? -18.622 -23.957 19.828 1.00 89.06 998 PHE A N 1
ATOM 7572 C CA . PHE A 1 998 ? -17.750 -22.785 19.810 1.00 89.06 998 PHE A CA 1
ATOM 7573 C C . PHE A 1 998 ? -17.114 -22.550 18.426 1.00 89.06 998 PHE A C 1
ATOM 7575 O O . PHE A 1 998 ? -16.239 -23.310 17.996 1.00 89.06 998 PHE A O 1
ATOM 7582 N N . GLU A 1 999 ? -17.515 -21.468 17.764 1.00 89.88 999 GLU A N 1
ATOM 7583 C CA . GLU A 1 999 ? -17.032 -21.020 16.460 1.00 89.88 999 GLU A CA 1
ATOM 7584 C C . GLU A 1 999 ? -15.906 -19.986 16.638 1.00 89.88 999 GLU A C 1
ATOM 7586 O O . GLU A 1 999 ? -16.128 -18.774 16.743 1.00 89.88 999 GLU A O 1
ATOM 7591 N N . LYS A 1 1000 ? -14.651 -20.453 16.682 1.00 90.44 1000 LYS A N 1
ATOM 7592 C CA . LYS A 1 1000 ? -13.474 -19.589 16.902 1.00 90.44 1000 LYS A CA 1
ATOM 7593 C C . LYS A 1 1000 ? -13.409 -18.461 15.858 1.00 90.44 1000 LYS A C 1
ATOM 7595 O O . LYS A 1 1000 ? -13.322 -18.719 14.661 1.00 90.44 1000 LYS A O 1
ATOM 7600 N N . GLY A 1 1001 ? -13.414 -17.209 16.323 1.00 90.12 1001 GLY A N 1
ATOM 7601 C CA . GLY A 1 1001 ? -13.431 -15.998 15.484 1.00 90.12 1001 GLY A CA 1
ATOM 7602 C C . GLY A 1 1001 ? -14.815 -15.375 15.279 1.00 90.12 1001 GLY A C 1
ATOM 7603 O O . GLY A 1 1001 ? -14.891 -14.209 14.884 1.00 90.12 1001 GLY A O 1
ATOM 7604 N N . TYR A 1 1002 ? -15.883 -16.105 15.611 1.00 91.75 1002 TYR A N 1
ATOM 7605 C CA . TYR A 1 1002 ? -17.279 -15.652 15.550 1.00 91.75 1002 TYR A CA 1
ATOM 7606 C C . TYR A 1 1002 ? -17.971 -15.672 16.918 1.00 91.75 1002 TYR A C 1
ATOM 7608 O O . TYR A 1 1002 ? -18.877 -14.870 17.151 1.00 91.75 1002 TYR A O 1
ATOM 7616 N N . ASP A 1 1003 ? -17.492 -16.505 17.840 1.00 93.88 1003 ASP A N 1
ATOM 7617 C CA . ASP A 1 1003 ? -17.882 -16.501 19.244 1.00 93.88 1003 ASP A CA 1
ATOM 7618 C C . ASP A 1 1003 ? -16.868 -15.742 20.106 1.00 93.88 1003 ASP A C 1
ATOM 7620 O O . ASP A 1 1003 ? -15.651 -15.892 19.967 1.00 93.88 1003 ASP A O 1
ATOM 7624 N N . SER A 1 1004 ? -17.382 -14.940 21.036 1.00 94.88 1004 SER A N 1
ATOM 7625 C CA . SER A 1 1004 ? -16.596 -14.214 22.031 1.00 94.88 1004 SER A CA 1
ATOM 7626 C C . SER A 1 1004 ? -17.187 -14.420 23.415 1.00 94.88 1004 SER A C 1
ATOM 7628 O O . SER A 1 1004 ? -18.329 -14.034 23.684 1.00 94.88 1004 SER A O 1
ATOM 7630 N N . GLU A 1 1005 ? -16.397 -15.031 24.295 1.00 90.88 1005 GLU A N 1
ATOM 7631 C CA . GLU A 1 1005 ? -16.770 -15.282 25.687 1.00 90.88 1005 GLU A CA 1
ATOM 7632 C C . GLU A 1 1005 ? -17.027 -13.964 26.432 1.00 90.88 1005 GLU A C 1
ATOM 7634 O O . GLU A 1 1005 ? -16.346 -12.951 26.226 1.00 90.88 1005 GLU A O 1
ATOM 7639 N N . MET A 1 1006 ? -18.030 -13.985 27.307 1.00 86.88 1006 MET A N 1
ATOM 7640 C CA . MET A 1 1006 ? -18.338 -12.896 28.221 1.00 86.88 1006 MET A CA 1
ATOM 7641 C C . MET A 1 1006 ? -17.216 -12.754 29.257 1.00 86.88 1006 MET A C 1
ATOM 7643 O O . MET A 1 1006 ? -17.073 -13.584 30.148 1.00 86.88 1006 MET A O 1
ATOM 7647 N N . TYR A 1 1007 ? -16.436 -11.677 29.154 1.00 75.38 1007 TYR A N 1
ATOM 7648 C CA . TYR A 1 1007 ? -15.262 -11.459 30.006 1.00 75.38 1007 TYR A CA 1
ATOM 7649 C C . TYR A 1 1007 ? -15.620 -11.054 31.450 1.00 75.38 1007 TYR A C 1
ATOM 7651 O O . TYR A 1 1007 ? -15.015 -11.553 32.394 1.00 75.38 1007 TYR A O 1
ATOM 7659 N N . ASP A 1 1008 ? -16.624 -10.182 31.626 1.00 74.75 1008 ASP A N 1
ATOM 7660 C CA . ASP A 1 1008 ? -17.072 -9.672 32.932 1.00 74.75 1008 ASP A CA 1
ATOM 7661 C C . ASP A 1 1008 ? -18.602 -9.817 33.084 1.00 74.75 1008 ASP A C 1
ATOM 7663 O O . ASP A 1 1008 ? -19.375 -9.019 32.540 1.00 74.75 1008 ASP A O 1
ATOM 7667 N N . THR A 1 1009 ? -19.051 -10.821 33.848 1.00 79.62 1009 THR A N 1
ATOM 7668 C CA . THR A 1 1009 ? -20.470 -11.019 34.203 1.00 79.62 1009 THR A CA 1
ATOM 7669 C C . THR A 1 1009 ? -20.837 -10.265 35.481 1.00 79.62 1009 THR A C 1
ATOM 7671 O O . THR A 1 1009 ? -20.232 -10.491 36.535 1.00 79.62 1009 THR A O 1
ATOM 7674 N N . ASN A 1 1010 ? -21.867 -9.423 35.417 1.00 79.88 1010 ASN A N 1
ATOM 7675 C CA . ASN A 1 1010 ? -22.423 -8.740 36.583 1.00 79.88 1010 ASN A CA 1
ATOM 7676 C C . ASN A 1 1010 ? -23.415 -9.628 37.354 1.00 79.88 1010 ASN A C 1
ATOM 7678 O O . ASN A 1 1010 ? -23.818 -10.698 36.904 1.00 79.88 1010 ASN A O 1
ATOM 7682 N N . THR A 1 1011 ? -23.815 -9.189 38.552 1.00 84.56 1011 THR A N 1
ATOM 7683 C CA . THR A 1 1011 ? -24.772 -9.922 39.404 1.00 84.56 1011 THR A CA 1
ATOM 7684 C C . THR A 1 1011 ? -26.179 -9.987 38.801 1.00 84.56 1011 THR A C 1
ATOM 7686 O O . THR A 1 1011 ? -26.893 -10.960 39.037 1.00 84.56 1011 THR A O 1
ATOM 7689 N N . THR A 1 1012 ? -26.561 -8.978 38.016 1.00 87.75 1012 THR A N 1
ATOM 7690 C CA . THR A 1 1012 ? -27.699 -9.002 37.089 1.00 87.75 1012 THR A CA 1
ATOM 7691 C C . THR A 1 1012 ? -27.142 -8.793 35.685 1.00 87.75 1012 THR A C 1
ATOM 7693 O O . THR A 1 1012 ? -26.387 -7.840 35.472 1.00 87.75 1012 THR A O 1
ATOM 7696 N N . ASP A 1 1013 ? -27.458 -9.693 34.756 1.00 90.88 1013 ASP A N 1
ATOM 7697 C CA . ASP A 1 1013 ? -26.879 -9.692 33.410 1.00 90.88 1013 ASP A CA 1
ATOM 7698 C C . ASP A 1 1013 ? -27.660 -10.582 32.434 1.00 90.88 1013 ASP A C 1
ATOM 7700 O O . ASP A 1 1013 ? -28.511 -11.370 32.856 1.00 90.88 1013 ASP A O 1
ATOM 7704 N N . PHE A 1 1014 ? -27.349 -10.485 31.140 1.00 94.12 1014 PHE A N 1
ATOM 7705 C CA . PHE A 1 1014 ? -27.804 -11.454 30.141 1.00 94.12 1014 PHE A CA 1
ATOM 7706 C C . PHE A 1 1014 ? -26.750 -11.723 29.065 1.00 94.12 1014 PHE A C 1
ATOM 7708 O O . PHE A 1 1014 ? -25.927 -10.863 28.748 1.00 94.12 1014 PHE A O 1
ATOM 7715 N N . TYR A 1 1015 ? -26.762 -12.940 28.526 1.00 95.31 1015 TYR A N 1
ATOM 7716 C CA . TYR A 1 1015 ? -25.824 -13.388 27.498 1.00 95.31 1015 TYR A CA 1
ATOM 7717 C C . TYR A 1 1015 ? -26.339 -14.617 26.749 1.00 95.31 1015 TYR A C 1
ATOM 7719 O O . TYR A 1 1015 ? -27.313 -15.257 27.158 1.00 95.31 1015 TYR A O 1
ATOM 7727 N N . TRP A 1 1016 ? -25.672 -14.961 25.647 1.00 96.00 1016 TRP A N 1
ATOM 7728 C CA . TRP A 1 1016 ? -25.954 -16.189 24.908 1.00 96.00 1016 TRP A CA 1
ATOM 7729 C C . TRP A 1 1016 ? -25.418 -17.401 25.664 1.00 96.00 1016 TRP A C 1
ATOM 7731 O O . TRP A 1 1016 ? -24.281 -17.388 26.144 1.00 96.00 1016 TRP A O 1
ATOM 7741 N N . LYS A 1 1017 ? -26.231 -18.455 25.765 1.00 93.38 1017 LYS A N 1
ATOM 7742 C CA . LYS A 1 1017 ? -25.895 -19.655 26.536 1.00 93.38 1017 LYS A CA 1
ATOM 7743 C C . LYS A 1 1017 ? -26.311 -20.913 25.789 1.00 93.38 1017 LYS A C 1
ATOM 7745 O O . LYS A 1 1017 ? -27.499 -21.183 25.650 1.00 93.38 1017 LYS A O 1
ATOM 7750 N N . PHE A 1 1018 ? -25.345 -21.694 25.310 1.00 91.62 1018 PHE A N 1
ATOM 7751 C CA . PHE A 1 1018 ? -25.647 -22.868 24.492 1.00 91.62 1018 PHE A CA 1
ATOM 7752 C C . PHE A 1 1018 ? -25.762 -24.170 25.293 1.00 91.62 1018 PHE A C 1
ATOM 7754 O O . PHE A 1 1018 ? -25.096 -24.342 26.318 1.00 91.62 1018 PHE A O 1
ATOM 7761 N N . PRO A 1 1019 ? -26.607 -25.122 24.844 1.00 81.50 1019 PRO A N 1
ATOM 7762 C CA . PRO A 1 1019 ? -26.772 -26.395 25.531 1.00 81.50 1019 PRO A CA 1
ATOM 7763 C C . PRO A 1 1019 ? -25.466 -27.194 25.571 1.00 81.50 1019 PRO A C 1
ATOM 7765 O O . PRO A 1 1019 ? -24.877 -27.485 24.533 1.00 81.50 1019 PRO A O 1
ATOM 7768 N N . ASN A 1 1020 ? -25.092 -27.663 26.764 1.00 79.25 1020 ASN A N 1
ATOM 7769 C CA . ASN A 1 1020 ? -23.843 -28.392 27.039 1.00 79.25 1020 ASN A CA 1
ATOM 7770 C C . ASN A 1 1020 ? -22.560 -27.550 26.941 1.00 79.25 1020 ASN A C 1
ATOM 7772 O O . ASN A 1 1020 ? -21.477 -28.134 26.919 1.00 79.25 1020 ASN A O 1
ATOM 7776 N N . ASP A 1 1021 ? -22.675 -26.221 26.936 1.00 82.31 1021 ASP A N 1
ATOM 7777 C CA . ASP A 1 1021 ? -21.540 -25.318 27.102 1.00 82.31 1021 ASP A CA 1
ATOM 7778 C C . ASP A 1 1021 ? -21.569 -24.665 28.492 1.00 82.31 1021 ASP A C 1
ATOM 7780 O O . ASP A 1 1021 ? -22.607 -24.182 28.956 1.00 82.31 1021 ASP A O 1
ATOM 7784 N N . GLU A 1 1022 ? -20.434 -24.658 29.190 1.00 83.62 1022 GLU A N 1
ATOM 7785 C CA . GLU A 1 1022 ? -20.302 -24.000 30.494 1.00 83.62 1022 GLU A CA 1
ATOM 7786 C C . GLU A 1 1022 ? -20.033 -22.493 30.366 1.00 83.62 1022 GLU A C 1
ATOM 7788 O O . GLU A 1 1022 ? -20.337 -21.758 31.308 1.00 83.62 1022 GLU A O 1
ATOM 7793 N N . LEU A 1 1023 ? -19.620 -22.008 29.193 1.00 87.69 1023 LEU A N 1
ATOM 7794 C CA . LEU A 1 1023 ? -19.328 -20.599 28.929 1.00 87.69 1023 LEU A CA 1
ATOM 7795 C C . LEU A 1 1023 ? -20.586 -19.801 28.556 1.00 87.69 1023 LEU A C 1
ATOM 7797 O O . LEU A 1 1023 ? -21.618 -20.360 28.174 1.00 87.69 1023 LEU A O 1
ATOM 7801 N N . GLY A 1 1024 ? -20.529 -18.486 28.752 1.00 91.75 1024 GLY A N 1
ATOM 7802 C CA . GLY A 1 1024 ? -21.529 -17.529 28.277 1.00 91.75 1024 GLY A CA 1
ATOM 7803 C C . GLY A 1 1024 ? -20.889 -16.590 27.260 1.00 91.75 1024 GLY A C 1
ATOM 7804 O O . GLY A 1 1024 ? -19.720 -16.239 27.413 1.00 91.75 1024 GLY A O 1
ATOM 7805 N N . TYR A 1 1025 ? -21.631 -16.178 26.233 1.00 94.62 1025 TYR A N 1
ATOM 7806 C CA . TYR A 1 1025 ? -21.076 -15.410 25.115 1.00 94.62 1025 TYR A CA 1
ATOM 7807 C C . TYR A 1 1025 ? -21.707 -14.027 24.984 1.00 94.62 1025 TYR A C 1
ATOM 7809 O O . TYR A 1 1025 ? -22.927 -13.867 25.063 1.00 94.62 1025 TYR A O 1
ATOM 7817 N N . VAL A 1 1026 ? -20.859 -13.024 24.744 1.00 95.25 1026 VAL A N 1
ATOM 7818 C CA . VAL A 1 1026 ? -21.282 -11.649 24.441 1.00 95.25 1026 VAL A CA 1
ATOM 7819 C C . VAL A 1 1026 ? -21.474 -11.441 22.935 1.00 95.25 1026 VAL A C 1
ATOM 7821 O O . VAL A 1 1026 ? -22.344 -10.677 22.525 1.00 95.25 1026 VAL A O 1
ATOM 7824 N N . ILE A 1 1027 ? -20.716 -12.160 22.103 1.00 96.38 1027 ILE A N 1
ATOM 7825 C CA . ILE A 1 1027 ? -20.933 -12.262 20.654 1.00 96.38 1027 ILE A CA 1
ATOM 7826 C C . ILE A 1 1027 ? -20.981 -13.740 20.292 1.00 96.38 1027 ILE A C 1
ATOM 7828 O O . ILE A 1 1027 ? -20.171 -14.505 20.812 1.00 96.38 1027 ILE A O 1
ATOM 7832 N N . THR A 1 1028 ? -21.890 -14.132 19.402 1.00 95.50 1028 THR A N 1
ATOM 7833 C CA . THR A 1 1028 ? -21.925 -15.491 18.862 1.00 95.50 1028 THR A CA 1
ATOM 7834 C C . THR A 1 1028 ? -22.119 -15.557 17.346 1.00 95.50 1028 THR A C 1
ATOM 7836 O O . THR A 1 1028 ? -22.727 -14.663 16.753 1.00 95.50 1028 THR A O 1
ATOM 7839 N N . GLY A 1 1029 ? -21.614 -16.614 16.710 1.00 93.38 1029 GLY A N 1
ATOM 7840 C CA . GLY A 1 1029 ? -21.968 -17.030 15.357 1.00 93.38 1029 GLY A CA 1
ATOM 7841 C C . GLY A 1 1029 ? -22.795 -18.310 15.375 1.00 93.38 1029 GLY A C 1
ATOM 7842 O O . GLY A 1 1029 ? -22.297 -19.359 15.755 1.00 93.38 1029 GLY A O 1
ATOM 7843 N N . VAL A 1 1030 ? -24.038 -18.245 14.900 1.00 93.25 1030 VAL A N 1
ATOM 7844 C CA . VAL A 1 1030 ? -24.976 -19.382 14.876 1.00 93.25 1030 VAL A CA 1
ATOM 7845 C C . VAL A 1 1030 ? -25.446 -19.697 13.456 1.00 93.25 1030 VAL A C 1
ATOM 7847 O O . VAL A 1 1030 ? -25.088 -18.998 12.503 1.00 93.25 1030 VAL A O 1
ATOM 7850 N N . GLN A 1 1031 ? -26.232 -20.769 13.308 1.00 92.44 1031 GLN A N 1
ATOM 7851 C CA . GLN A 1 1031 ? -26.768 -21.226 12.023 1.00 92.44 1031 GLN A CA 1
ATOM 7852 C C . GLN A 1 1031 ? -27.546 -20.117 11.290 1.00 92.44 1031 GLN A C 1
ATOM 7854 O O . GLN A 1 1031 ? -27.986 -19.135 11.887 1.00 92.44 1031 GLN A O 1
ATOM 7859 N N . GLU A 1 1032 ? -27.785 -20.309 9.991 1.00 91.19 1032 GLU A N 1
ATOM 7860 C CA . GLU A 1 1032 ? -28.643 -19.419 9.204 1.00 91.19 1032 GLU A CA 1
ATOM 7861 C C . GLU A 1 1032 ? -30.047 -19.241 9.813 1.00 91.19 1032 GLU A C 1
ATOM 7863 O O . GLU A 1 1032 ? -30.619 -20.154 10.420 1.00 91.19 1032 GLU A O 1
ATOM 7868 N N . ILE A 1 1033 ? -30.621 -18.049 9.622 1.00 91.06 1033 ILE A N 1
ATOM 7869 C CA . ILE A 1 1033 ? -31.958 -17.719 10.120 1.00 91.06 1033 ILE A CA 1
ATOM 7870 C C . ILE A 1 1033 ? -32.987 -18.659 9.490 1.00 91.06 1033 ILE A C 1
ATOM 7872 O O . ILE A 1 1033 ? -33.114 -18.754 8.269 1.00 91.06 1033 ILE A O 1
ATOM 7876 N N . SER A 1 1034 ? -33.766 -19.324 10.340 1.00 89.12 1034 SER A N 1
ATOM 7877 C CA . SER A 1 1034 ? -34.872 -20.183 9.929 1.00 89.12 1034 SER A CA 1
ATOM 7878 C C . SER A 1 1034 ? -36.001 -20.138 10.954 1.00 89.12 1034 SER A C 1
ATOM 7880 O O . SER A 1 1034 ? -35.810 -19.731 12.100 1.00 89.12 1034 SER A O 1
ATOM 7882 N N . ASN A 1 1035 ? -37.183 -20.606 10.555 1.00 86.00 1035 ASN A N 1
ATOM 7883 C CA . ASN A 1 1035 ? -38.350 -20.668 11.436 1.00 86.00 1035 ASN A CA 1
ATOM 7884 C C . ASN A 1 1035 ? -38.159 -21.607 12.644 1.00 86.00 1035 ASN A C 1
ATOM 7886 O O . ASN A 1 1035 ? -38.863 -21.469 13.642 1.00 86.00 1035 ASN A O 1
ATOM 7890 N N . ASP A 1 1036 ? -37.227 -22.555 12.551 1.00 87.06 1036 ASP A N 1
ATOM 7891 C CA . ASP A 1 1036 ? -36.930 -23.520 13.612 1.00 87.06 1036 ASP A CA 1
ATOM 7892 C C . ASP A 1 1036 ? -35.766 -23.066 14.514 1.00 87.06 1036 ASP A C 1
ATOM 7894 O O . ASP A 1 1036 ? -35.488 -23.709 15.529 1.00 87.06 1036 ASP A O 1
ATOM 7898 N N . LEU A 1 1037 ? -35.074 -21.974 14.160 1.00 92.12 1037 LEU A N 1
ATOM 7899 C CA . LEU A 1 1037 ? -33.942 -21.463 14.927 1.00 92.12 1037 LEU A CA 1
ATOM 7900 C C . LEU A 1 1037 ? -34.427 -20.756 16.201 1.00 92.12 1037 LEU A C 1
ATOM 7902 O O . LEU A 1 1037 ? -35.130 -19.747 16.152 1.00 92.12 1037 LEU A O 1
ATOM 7906 N N . GLU A 1 1038 ? -33.986 -21.271 17.347 1.00 93.88 1038 GLU A N 1
ATOM 7907 C CA . GLU A 1 1038 ? -34.144 -20.646 18.658 1.00 93.88 1038 GLU A CA 1
ATOM 7908 C C . GLU A 1 1038 ? -32.764 -20.444 19.286 1.00 93.88 1038 GLU A C 1
ATOM 7910 O O . GLU A 1 1038 ? -32.133 -21.416 19.706 1.00 93.88 1038 GLU A O 1
ATOM 7915 N N . VAL A 1 1039 ? -32.299 -19.197 19.373 1.00 95.44 1039 VAL A N 1
ATOM 7916 C CA . VAL A 1 1039 ? -30.989 -18.884 19.968 1.00 95.44 1039 VAL A CA 1
ATOM 7917 C C . VAL A 1 1039 ? -31.168 -18.657 21.475 1.00 95.44 1039 VAL A C 1
ATOM 7919 O O . VAL A 1 1039 ? -31.888 -17.725 21.848 1.00 95.44 1039 VAL A O 1
ATOM 7922 N N . PRO A 1 1040 ? -30.592 -19.488 22.365 1.00 95.56 1040 PRO A N 1
ATOM 7923 C CA . PRO A 1 1040 ? -30.897 -19.410 23.789 1.00 95.56 1040 PRO A CA 1
ATOM 7924 C C . PRO A 1 1040 ? -30.193 -18.267 24.526 1.00 95.56 1040 PRO A C 1
ATOM 7926 O O . PRO A 1 1040 ? -29.016 -17.981 24.299 1.00 95.56 1040 PRO A O 1
ATOM 7929 N N . LEU A 1 1041 ? -30.938 -17.648 25.443 1.00 95.19 1041 LEU A N 1
ATOM 7930 C CA . LEU A 1 1041 ? -30.503 -16.556 26.307 1.00 95.19 1041 LEU A CA 1
ATOM 7931 C C . LEU A 1 1041 ? -30.542 -17.007 27.768 1.00 95.19 1041 LEU A C 1
ATOM 7933 O O . LEU A 1 1041 ? -31.562 -17.519 28.236 1.00 95.19 1041 LEU A O 1
ATOM 7937 N N . GLU A 1 1042 ? -29.469 -16.731 28.505 1.00 95.19 1042 GLU A N 1
ATOM 7938 C CA . GLU A 1 1042 ? -29.463 -16.828 29.961 1.00 95.19 1042 GLU A CA 1
ATOM 7939 C C . GLU A 1 1042 ? -29.613 -15.433 30.567 1.00 95.19 1042 GLU A C 1
ATOM 7941 O O . GLU A 1 1042 ? -28.876 -14.512 30.224 1.00 95.19 1042 GLU A O 1
ATOM 7946 N N . VAL A 1 1043 ? -30.585 -15.280 31.469 1.00 95.06 1043 VAL A N 1
ATOM 7947 C CA . VAL A 1 1043 ? -30.816 -14.040 32.225 1.00 95.06 1043 VAL A CA 1
ATOM 7948 C C . VAL A 1 1043 ? -30.538 -14.307 33.699 1.00 95.06 1043 VAL A C 1
ATOM 7950 O O . VAL A 1 1043 ? -31.110 -15.229 34.286 1.00 95.06 1043 VAL A O 1
ATOM 7953 N N . ILE A 1 1044 ? -29.694 -13.489 34.319 1.00 93.31 1044 ILE A N 1
ATOM 7954 C CA . ILE A 1 1044 ? -29.411 -13.522 35.755 1.00 93.31 1044 ILE A CA 1
ATOM 7955 C C . ILE A 1 1044 ? -30.043 -12.292 36.399 1.00 93.31 1044 ILE A C 1
ATOM 7957 O O . ILE A 1 1044 ? -29.799 -11.172 35.968 1.00 93.31 1044 ILE A O 1
ATOM 7961 N N . MET A 1 1045 ? -30.823 -12.501 37.459 1.00 88.19 1045 MET A N 1
ATOM 7962 C CA . MET A 1 1045 ? -31.434 -11.449 38.271 1.00 88.19 1045 MET A CA 1
ATOM 7963 C C . MET A 1 1045 ? -30.961 -11.568 39.719 1.00 88.19 1045 MET A C 1
ATOM 7965 O O . MET A 1 1045 ? -31.317 -12.528 40.411 1.00 88.19 1045 MET A O 1
ATOM 7969 N N . ASN A 1 1046 ? -30.217 -10.585 40.234 1.00 84.81 1046 ASN A N 1
ATOM 7970 C CA . ASN A 1 1046 ? -29.813 -10.596 41.646 1.00 84.81 1046 ASN A CA 1
ATOM 7971 C C . ASN A 1 1046 ? -30.905 -10.093 42.607 1.00 84.81 1046 ASN A C 1
ATOM 7973 O O . ASN A 1 1046 ? -30.889 -10.426 43.800 1.00 84.81 1046 ASN A O 1
ATOM 7977 N N . LYS A 1 1047 ? -31.878 -9.336 42.098 1.00 80.12 1047 LYS A N 1
ATOM 7978 C CA . LYS A 1 1047 ? -33.051 -8.854 42.835 1.00 80.12 1047 LYS A CA 1
ATOM 7979 C C . LYS A 1 1047 ? -34.303 -8.958 41.970 1.00 80.12 1047 LYS A C 1
ATOM 7981 O O . LYS A 1 1047 ? -34.207 -9.054 40.750 1.00 80.12 1047 LYS A O 1
ATOM 7986 N N . ASN A 1 1048 ? -35.468 -8.916 42.607 1.00 77.38 1048 ASN A N 1
ATOM 7987 C CA . ASN A 1 1048 ? -36.730 -8.813 41.885 1.00 77.38 1048 ASN A CA 1
ATOM 7988 C C . ASN A 1 1048 ? -36.757 -7.477 41.142 1.00 77.38 1048 ASN A C 1
ATOM 7990 O O . ASN A 1 1048 ? -36.480 -6.437 41.742 1.00 77.38 1048 ASN A O 1
ATOM 7994 N N . GLY A 1 1049 ? -37.083 -7.493 39.857 1.00 72.81 1049 GLY A N 1
ATOM 7995 C CA . GLY A 1 1049 ? -36.977 -6.295 39.040 1.00 72.81 1049 GLY A CA 1
ATOM 7996 C C . GLY A 1 1049 ? -37.558 -6.466 37.649 1.00 72.81 1049 GLY A C 1
ATOM 7997 O O . GLY A 1 1049 ? -37.888 -7.573 37.220 1.00 72.81 1049 GLY A O 1
ATOM 7998 N N . LEU A 1 1050 ? -37.693 -5.333 36.972 1.00 73.75 1050 LEU A N 1
ATOM 7999 C CA . LEU A 1 1050 ? -38.112 -5.258 35.585 1.00 73.75 1050 LEU A CA 1
ATOM 8000 C C . LEU A 1 1050 ? -36.874 -5.267 34.687 1.00 73.75 1050 LEU A C 1
ATOM 8002 O O . LEU A 1 1050 ? -35.901 -4.570 34.975 1.00 73.75 1050 LEU A O 1
ATOM 8006 N N . ILE A 1 1051 ? -36.934 -6.041 33.608 1.00 81.81 1051 ILE A N 1
ATOM 8007 C CA . ILE A 1 1051 ? -35.978 -5.969 32.504 1.00 81.81 1051 ILE A CA 1
ATOM 8008 C C . ILE A 1 1051 ? -36.708 -5.659 31.204 1.00 81.81 1051 ILE A C 1
ATOM 8010 O O . ILE A 1 1051 ? -37.863 -6.058 31.011 1.00 81.81 1051 ILE A O 1
ATOM 8014 N N . THR A 1 1052 ? -36.000 -4.989 30.303 1.00 80.81 1052 THR A N 1
ATOM 8015 C CA . THR A 1 1052 ? -36.500 -4.636 28.976 1.00 80.81 1052 THR A CA 1
ATOM 8016 C C . THR A 1 1052 ? -35.468 -5.039 27.935 1.00 80.81 1052 THR A C 1
ATOM 8018 O O . THR A 1 1052 ? -34.348 -4.542 27.985 1.00 80.81 1052 THR A O 1
ATOM 8021 N N . ILE A 1 1053 ? -35.844 -5.911 26.998 1.00 86.88 1053 ILE A N 1
ATOM 8022 C CA . ILE A 1 1053 ? -34.981 -6.372 25.902 1.00 86.88 1053 ILE A CA 1
ATOM 8023 C C . ILE A 1 1053 ? -35.420 -5.710 24.590 1.00 86.88 1053 ILE A C 1
ATOM 8025 O O . ILE A 1 1053 ? -36.606 -5.737 24.247 1.00 86.88 1053 ILE A O 1
ATOM 8029 N N . THR A 1 1054 ? -34.474 -5.132 23.855 1.00 84.31 1054 THR A N 1
ATOM 8030 C CA . THR A 1 1054 ? -34.663 -4.440 22.569 1.00 84.31 1054 THR A CA 1
ATOM 8031 C C . THR A 1 1054 ? -33.657 -4.908 21.526 1.00 84.31 1054 THR A C 1
ATOM 8033 O O . THR A 1 1054 ? -32.667 -5.556 21.857 1.00 84.31 1054 THR A O 1
ATOM 8036 N N . ILE A 1 1055 ? -33.906 -4.576 20.258 1.00 83.00 1055 ILE A N 1
ATOM 8037 C CA . ILE A 1 1055 ? -32.887 -4.634 19.207 1.00 83.00 1055 ILE A CA 1
ATOM 8038 C C . ILE A 1 1055 ? -32.165 -3.288 19.190 1.00 83.00 1055 ILE A C 1
ATOM 8040 O O . ILE A 1 1055 ? -32.805 -2.259 18.980 1.00 83.00 1055 ILE A O 1
ATOM 8044 N N . ASP A 1 1056 ? -30.851 -3.305 19.387 1.00 79.12 1056 ASP A N 1
ATOM 8045 C CA . ASP A 1 1056 ? -30.022 -2.101 19.274 1.00 79.12 1056 ASP A CA 1
ATOM 8046 C C . ASP A 1 1056 ? -29.563 -1.888 17.831 1.00 79.12 1056 ASP A C 1
ATOM 8048 O O . ASP A 1 1056 ? -29.498 -0.762 17.342 1.00 79.12 1056 ASP A O 1
ATOM 8052 N N . GLU A 1 1057 ? -29.248 -2.983 17.134 1.00 82.62 1057 GLU A N 1
ATOM 8053 C CA . GLU A 1 1057 ? -28.792 -2.957 15.749 1.00 82.62 1057 GLU A CA 1
ATOM 8054 C C . GLU A 1 1057 ? -29.214 -4.234 15.022 1.00 82.62 1057 GLU A C 1
ATOM 8056 O O . GLU A 1 1057 ? -29.140 -5.339 15.561 1.00 82.62 1057 GLU A O 1
ATOM 8061 N N . MET A 1 1058 ? -29.626 -4.091 13.767 1.00 82.94 1058 MET A N 1
ATOM 8062 C CA . MET A 1 1058 ? -29.891 -5.205 12.866 1.00 82.94 1058 MET A CA 1
ATOM 8063 C C . MET A 1 1058 ? -29.403 -4.825 11.473 1.00 82.94 1058 MET A C 1
ATOM 8065 O O . MET A 1 1058 ? -29.802 -3.788 10.941 1.00 82.94 1058 MET A O 1
ATOM 8069 N N . LYS A 1 1059 ? -28.542 -5.657 10.884 1.00 82.56 1059 LYS A N 1
ATOM 8070 C CA . LYS A 1 1059 ? -27.988 -5.440 9.540 1.00 82.56 1059 LYS A CA 1
ATOM 8071 C C . LYS A 1 1059 ? -28.116 -6.701 8.698 1.00 82.56 1059 LYS A C 1
ATOM 8073 O O . LYS A 1 1059 ? -28.019 -7.813 9.210 1.00 82.56 1059 LYS A O 1
ATOM 8078 N N . TYR A 1 1060 ? -28.339 -6.500 7.400 1.00 82.94 1060 TYR A N 1
ATOM 8079 C CA . TYR A 1 1060 ? -28.458 -7.555 6.384 1.00 82.94 1060 TYR A CA 1
ATOM 8080 C C . TYR A 1 1060 ? -29.538 -8.616 6.680 1.00 82.94 1060 TYR A C 1
ATOM 8082 O O . TYR A 1 1060 ? -29.470 -9.746 6.203 1.00 82.94 1060 TYR A O 1
ATOM 8090 N N . ILE A 1 1061 ? -30.574 -8.239 7.436 1.00 81.56 1061 ILE A N 1
ATOM 8091 C CA . ILE A 1 1061 ? -31.750 -9.064 7.733 1.00 81.56 1061 ILE A CA 1
ATOM 8092 C C . ILE A 1 1061 ? -32.975 -8.289 7.254 1.00 81.56 1061 ILE A C 1
ATOM 8094 O O . ILE A 1 1061 ? -33.384 -7.305 7.863 1.00 81.56 1061 ILE A O 1
ATOM 8098 N N . ASN A 1 1062 ? -33.541 -8.708 6.123 1.00 73.69 1062 ASN A N 1
ATOM 8099 C CA . ASN A 1 1062 ? -34.637 -7.994 5.471 1.00 73.69 1062 ASN A CA 1
ATOM 8100 C C . ASN A 1 1062 ? -35.977 -8.699 5.715 1.00 73.69 1062 ASN A C 1
ATOM 8102 O O . ASN A 1 1062 ? -36.105 -9.888 5.433 1.00 73.69 1062 ASN A O 1
ATOM 8106 N N . ASN A 1 1063 ? -36.994 -7.941 6.142 1.00 70.62 1063 ASN A N 1
ATOM 8107 C CA . ASN A 1 1063 ? -38.393 -8.384 6.279 1.00 70.62 1063 ASN A CA 1
ATOM 8108 C C . ASN A 1 1063 ? -38.614 -9.610 7.191 1.00 70.62 1063 ASN A C 1
ATOM 8110 O O . ASN A 1 1063 ? -39.538 -10.387 6.952 1.00 70.62 1063 ASN A O 1
ATOM 8114 N N . GLN A 1 1064 ? -37.781 -9.782 8.219 1.00 81.38 1064 GLN A N 1
ATOM 8115 C CA . GLN A 1 1064 ? -37.907 -10.865 9.191 1.00 81.38 1064 GLN A CA 1
ATOM 8116 C C . GLN A 1 1064 ? -38.395 -10.323 10.538 1.00 81.38 1064 GLN A C 1
ATOM 8118 O O . GLN A 1 1064 ? -37.752 -9.462 11.144 1.00 81.38 1064 GLN A O 1
ATOM 8123 N N . ASP A 1 1065 ? -39.511 -10.857 11.031 1.00 88.62 1065 ASP A N 1
ATOM 8124 C CA . ASP A 1 1065 ? -39.968 -10.573 12.388 1.00 88.62 1065 ASP A CA 1
ATOM 8125 C C . ASP A 1 1065 ? -39.092 -11.320 13.401 1.00 88.62 1065 ASP A C 1
ATOM 8127 O O . ASP A 1 1065 ? -38.745 -12.493 13.210 1.00 88.62 1065 ASP A O 1
ATOM 8131 N N . VAL A 1 1066 ? -38.733 -10.623 14.476 1.00 91.00 1066 VAL A N 1
ATOM 8132 C CA . VAL A 1 1066 ? -37.842 -11.100 15.532 1.00 91.00 1066 VAL A CA 1
ATOM 8133 C C . VAL A 1 1066 ? -38.555 -10.993 16.872 1.00 91.00 1066 VAL A C 1
ATOM 8135 O O . VAL A 1 1066 ? -39.165 -9.971 17.196 1.00 91.00 1066 VAL A O 1
ATOM 8138 N N . PHE A 1 1067 ? -38.475 -12.059 17.662 1.00 92.62 1067 PHE A N 1
ATOM 8139 C CA . PHE A 1 1067 ? -39.222 -12.215 18.903 1.00 92.62 1067 PHE A CA 1
ATOM 8140 C C . PHE A 1 1067 ? -38.316 -12.668 20.045 1.00 92.62 1067 PHE A C 1
ATOM 8142 O O . PHE A 1 1067 ? -37.412 -13.478 19.843 1.00 92.62 1067 PHE A O 1
ATOM 8149 N N . ILE A 1 1068 ? -38.638 -12.248 21.269 1.00 93.94 1068 ILE A N 1
ATOM 8150 C CA . ILE A 1 1068 ? -38.217 -12.967 22.476 1.00 93.94 1068 ILE A CA 1
ATOM 8151 C C . ILE A 1 1068 ? -39.340 -13.916 22.871 1.00 93.94 1068 ILE A C 1
ATOM 8153 O O . ILE A 1 1068 ? -40.471 -13.488 23.116 1.00 93.94 1068 ILE A O 1
ATOM 8157 N N . LYS A 1 1069 ? -39.029 -15.209 22.934 1.00 92.81 1069 LYS A N 1
ATOM 8158 C CA . LYS A 1 1069 ? -39.955 -16.262 23.353 1.00 92.81 1069 LYS A CA 1
ATOM 8159 C C . LYS A 1 1069 ? -39.670 -16.670 24.794 1.00 92.81 1069 LYS A C 1
ATOM 8161 O O . LYS A 1 1069 ? -38.557 -17.096 25.097 1.00 92.81 1069 LYS A O 1
ATOM 8166 N N . ASP A 1 1070 ? -40.685 -16.605 25.654 1.00 90.88 1070 ASP A N 1
ATOM 8167 C CA . ASP A 1 1070 ? -40.648 -17.171 27.005 1.00 90.88 1070 ASP A CA 1
ATOM 8168 C C . ASP A 1 1070 ? -41.162 -18.618 26.964 1.00 90.88 1070 ASP A C 1
ATOM 8170 O O . ASP A 1 1070 ? -42.356 -18.882 26.818 1.00 90.88 1070 ASP A O 1
ATOM 8174 N N . LYS A 1 1071 ? -40.257 -19.588 27.098 1.00 86.31 1071 LYS A N 1
ATOM 8175 C CA . LYS A 1 1071 ? -40.564 -21.025 27.090 1.00 86.31 1071 LYS A CA 1
ATOM 8176 C C . LYS A 1 1071 ? -41.413 -21.470 28.283 1.00 86.31 1071 LYS A C 1
ATOM 8178 O O . LYS A 1 1071 ? -42.040 -22.525 28.198 1.00 86.31 1071 LYS A O 1
ATOM 8183 N N . LEU A 1 1072 ? -41.462 -20.695 29.371 1.00 85.19 1072 LEU A N 1
ATOM 8184 C CA . LEU A 1 1072 ? -42.299 -21.006 30.530 1.00 85.19 1072 LEU A CA 1
ATOM 8185 C C . LEU A 1 1072 ? -43.779 -20.712 30.252 1.00 85.19 1072 LEU A C 1
ATOM 8187 O O . LEU A 1 1072 ? -44.637 -21.519 30.612 1.00 85.19 1072 LEU A O 1
ATOM 8191 N N . THR A 1 1073 ? -44.084 -19.572 29.626 1.00 79.69 1073 THR A N 1
ATOM 8192 C CA . THR A 1 1073 ? -45.465 -19.153 29.316 1.00 79.69 1073 THR A CA 1
ATOM 8193 C C . THR A 1 1073 ? -45.918 -19.597 27.923 1.00 79.69 1073 THR A C 1
ATOM 8195 O O . THR A 1 1073 ? -47.113 -19.773 27.688 1.00 79.69 1073 THR A O 1
ATOM 8198 N N . GLY A 1 1074 ? -44.968 -19.820 27.012 1.00 77.25 1074 GLY A N 1
ATOM 8199 C CA . GLY A 1 1074 ? -45.204 -20.058 25.591 1.00 77.25 1074 GLY A CA 1
ATOM 8200 C C . GLY A 1 1074 ? -45.459 -18.780 24.786 1.00 77.25 1074 GLY A C 1
ATOM 8201 O O . GLY A 1 1074 ? -45.733 -18.888 23.593 1.00 77.25 1074 GLY A O 1
ATOM 8202 N N . GLU A 1 1075 ? -45.387 -17.601 25.410 1.00 80.69 1075 GLU A N 1
ATOM 8203 C CA . GLU A 1 1075 ? -45.647 -16.313 24.763 1.00 80.69 1075 GLU A CA 1
ATOM 8204 C C . GLU A 1 1075 ? -44.418 -15.801 23.998 1.00 80.69 1075 GLU A C 1
ATOM 8206 O O . GLU A 1 1075 ? -43.274 -15.977 24.422 1.00 80.69 1075 GLU A O 1
ATOM 8211 N N . THR A 1 1076 ? -44.665 -15.139 22.867 1.00 84.12 1076 THR A N 1
ATOM 8212 C CA . THR A 1 1076 ? -43.650 -14.450 22.059 1.00 84.12 1076 THR A CA 1
ATOM 8213 C C . THR A 1 1076 ? -43.934 -12.953 22.031 1.00 84.12 1076 THR A C 1
ATOM 8215 O O . THR A 1 1076 ? -45.039 -12.552 21.671 1.00 84.12 1076 THR A O 1
ATOM 8218 N N . GLN A 1 1077 ? -42.943 -12.125 22.367 1.00 85.00 1077 GLN A N 1
ATOM 8219 C CA . GLN A 1 1077 ? -43.014 -10.666 22.235 1.00 85.00 1077 GLN A CA 1
ATOM 8220 C C . GLN A 1 1077 ? -42.141 -10.225 21.057 1.00 85.00 1077 GLN A C 1
ATOM 8222 O O . GLN A 1 1077 ? -40.940 -10.484 21.055 1.00 85.00 1077 GLN A O 1
ATOM 8227 N N . GLN A 1 1078 ? -42.742 -9.589 20.048 1.00 87.12 1078 GLN A N 1
ATOM 8228 C CA . GLN A 1 1078 ? -42.018 -9.044 18.894 1.00 87.12 1078 GLN A CA 1
ATOM 8229 C C . GLN A 1 1078 ? -41.180 -7.833 19.316 1.00 87.12 1078 GLN A C 1
ATOM 8231 O O . GLN A 1 1078 ? -41.690 -6.976 20.039 1.00 87.12 1078 GLN A O 1
ATOM 8236 N N . ILE A 1 1079 ? -39.934 -7.744 18.843 1.00 86.75 1079 ILE A N 1
ATOM 8237 C CA . ILE A 1 1079 ? -38.965 -6.718 19.268 1.00 86.75 1079 ILE A CA 1
ATOM 8238 C C . ILE A 1 1079 ? -38.390 -5.856 18.133 1.00 86.75 1079 ILE A C 1
ATOM 8240 O O . ILE A 1 1079 ? -37.495 -5.059 18.383 1.00 86.75 1079 ILE A O 1
ATOM 8244 N N . ASN A 1 1080 ? -38.898 -5.974 16.898 1.00 83.12 1080 ASN A N 1
ATOM 8245 C CA . ASN A 1 1080 ? -38.431 -5.158 15.764 1.00 83.12 1080 ASN A CA 1
ATOM 8246 C C . ASN A 1 1080 ? -38.570 -3.644 16.026 1.00 83.12 1080 ASN A C 1
ATOM 8248 O O . ASN A 1 1080 ? -37.608 -2.910 15.856 1.00 83.12 1080 ASN A O 1
ATOM 8252 N N . ASP A 1 1081 ? -39.750 -3.206 16.488 1.00 75.62 1081 ASP A N 1
ATOM 8253 C CA . ASP A 1 1081 ? -40.074 -1.795 16.789 1.00 75.62 1081 ASP A CA 1
ATOM 8254 C C . ASP A 1 1081 ? -40.617 -1.608 18.221 1.00 75.62 1081 ASP A C 1
ATOM 8256 O O . ASP A 1 1081 ? -41.270 -0.614 18.551 1.00 75.62 1081 ASP A O 1
ATOM 8260 N N . LYS A 1 1082 ? -40.449 -2.624 19.069 1.00 75.62 1082 LYS A N 1
ATOM 8261 C CA . LYS A 1 1082 ? -40.993 -2.691 20.432 1.00 75.62 1082 LYS A CA 1
ATOM 8262 C C . LYS A 1 1082 ? -39.959 -3.318 21.356 1.00 75.62 1082 LYS A C 1
ATOM 8264 O O . LYS A 1 1082 ? -38.961 -3.869 20.906 1.00 75.62 1082 LYS A O 1
ATOM 8269 N N . SER A 1 1083 ? -40.226 -3.277 22.652 1.00 79.19 1083 SER A N 1
ATOM 8270 C CA . SER A 1 1083 ? -39.398 -3.951 23.646 1.00 79.19 1083 SER A CA 1
ATOM 8271 C C . SER A 1 1083 ? -40.131 -5.140 24.250 1.00 79.19 1083 SER A C 1
ATOM 8273 O O . SER A 1 1083 ? -41.335 -5.060 24.501 1.00 79.19 1083 SER A O 1
ATOM 8275 N N . ALA A 1 1084 ? -39.399 -6.214 24.536 1.00 76.62 1084 ALA A N 1
ATOM 8276 C CA . ALA A 1 1084 ? -39.904 -7.305 25.352 1.00 76.62 1084 ALA A CA 1
ATOM 8277 C C . ALA A 1 1084 ? -39.685 -6.968 26.830 1.00 76.62 1084 ALA A C 1
ATOM 8279 O O . ALA A 1 1084 ? -38.547 -6.784 27.262 1.00 76.62 1084 ALA A O 1
ATOM 8280 N N . VAL A 1 1085 ? -40.768 -6.869 27.598 1.00 78.12 1085 VAL A N 1
ATOM 8281 C CA . VAL A 1 1085 ? -40.721 -6.444 29.006 1.00 78.12 1085 VAL A CA 1
ATOM 8282 C C . VAL A 1 1085 ? -41.068 -7.618 29.910 1.00 78.12 1085 VAL A C 1
ATOM 8284 O O . VAL A 1 1085 ? -42.087 -8.285 29.707 1.00 78.12 1085 VAL A O 1
ATOM 8287 N N . TYR A 1 1086 ? -40.238 -7.854 30.928 1.00 78.06 1086 TYR A N 1
ATOM 8288 C CA . TYR A 1 1086 ? -40.435 -8.932 31.895 1.00 78.06 1086 TYR A CA 1
ATOM 8289 C C . TYR A 1 1086 ? -40.213 -8.446 33.326 1.00 78.06 1086 TYR A C 1
ATOM 8291 O O . TYR A 1 1086 ? -39.173 -7.880 33.649 1.00 78.06 1086 TYR A O 1
ATOM 8299 N N . GLN A 1 1087 ? -41.173 -8.738 34.205 1.00 79.94 1087 GLN A N 1
ATOM 8300 C CA . GLN A 1 1087 ? -40.979 -8.660 35.650 1.00 79.94 1087 GLN A CA 1
ATOM 8301 C C . GLN A 1 1087 ? -40.466 -10.016 36.139 1.00 79.94 1087 GLN A C 1
ATOM 8303 O O . GLN A 1 1087 ? -41.172 -11.023 36.036 1.00 79.94 1087 GLN A O 1
ATOM 8308 N N . LEU A 1 1088 ? -39.241 -10.050 36.657 1.00 80.56 1088 LEU A N 1
ATOM 8309 C CA . LEU A 1 1088 ? -38.569 -11.275 37.076 1.00 80.56 1088 LEU A CA 1
ATOM 8310 C C . LEU A 1 1088 ? -38.254 -11.248 38.570 1.00 80.56 1088 LEU A C 1
ATOM 8312 O O . LEU A 1 1088 ? -37.871 -10.225 39.134 1.00 80.56 1088 LEU A O 1
ATOM 8316 N N . GLU A 1 1089 ? -38.406 -12.404 39.207 1.00 82.69 1089 GLU A N 1
ATOM 8317 C CA . GLU A 1 1089 ? -37.918 -12.643 40.564 1.00 82.69 1089 GLU A CA 1
ATOM 8318 C C . GLU A 1 1089 ? -36.401 -12.888 40.535 1.00 82.69 1089 GLU A C 1
ATOM 8320 O O . GLU A 1 1089 ? -35.842 -13.269 39.501 1.00 82.69 1089 GLU A O 1
ATOM 8325 N N . LYS A 1 1090 ? -35.731 -12.718 41.679 1.00 86.44 1090 LYS A N 1
ATOM 8326 C CA . LYS A 1 1090 ? -34.322 -13.092 41.848 1.00 86.44 1090 LYS A CA 1
ATOM 8327 C C . LYS A 1 1090 ? -34.101 -14.555 41.435 1.00 86.44 1090 LYS A C 1
ATOM 8329 O O . LYS A 1 1090 ? -34.749 -15.456 41.969 1.00 86.44 1090 LYS A O 1
ATOM 8334 N N . GLY A 1 1091 ? -33.132 -14.799 40.557 1.00 90.12 1091 GLY A N 1
ATOM 8335 C CA . GLY A 1 1091 ? -32.783 -16.136 40.079 1.00 90.12 1091 GLY A CA 1
ATOM 8336 C C . GLY A 1 1091 ? -31.985 -16.123 38.777 1.00 90.12 1091 GLY A C 1
ATOM 8337 O O . GLY A 1 1091 ? -31.744 -15.068 38.197 1.00 90.12 1091 GLY A O 1
ATOM 8338 N N . THR A 1 1092 ? -31.598 -17.313 38.322 1.00 93.44 1092 THR A N 1
ATOM 8339 C CA . THR A 1 1092 ? -30.949 -17.544 37.022 1.00 93.44 1092 THR A CA 1
ATOM 8340 C C . THR A 1 1092 ? -31.919 -18.284 36.106 1.00 93.44 1092 THR A C 1
ATOM 8342 O O . THR A 1 1092 ? -32.523 -19.277 36.516 1.00 93.44 1092 THR A O 1
ATOM 8345 N N . TYR A 1 1093 ? -32.076 -17.799 34.878 1.00 93.88 1093 TYR A N 1
ATOM 8346 C CA . TYR A 1 1093 ? -33.028 -18.290 33.885 1.00 93.88 1093 TYR A CA 1
ATOM 8347 C C . TYR A 1 1093 ? -32.285 -18.818 32.644 1.00 93.88 1093 TYR A C 1
ATOM 8349 O O . TYR A 1 1093 ? -32.218 -18.125 31.636 1.00 93.88 1093 TYR A O 1
ATOM 8357 N N . THR A 1 1094 ? -31.741 -20.038 32.720 1.00 87.25 1094 THR A N 1
ATOM 8358 C CA . THR A 1 1094 ? -30.842 -20.641 31.705 1.00 87.25 1094 THR A CA 1
ATOM 8359 C C . THR A 1 1094 ? -31.529 -21.099 30.411 1.00 87.25 1094 THR A C 1
ATOM 8361 O O . THR A 1 1094 ? -30.937 -21.017 29.346 1.00 87.25 1094 THR A O 1
ATOM 8364 N N . ASP A 1 1095 ? -32.784 -21.559 30.482 1.00 84.69 1095 ASP A N 1
ATOM 8365 C CA . ASP A 1 1095 ? -33.505 -22.168 29.341 1.00 84.69 1095 ASP A CA 1
ATOM 8366 C C . ASP A 1 1095 ? -34.888 -21.540 29.102 1.00 84.69 1095 ASP A C 1
ATOM 8368 O O . ASP A 1 1095 ? -35.776 -22.133 28.480 1.00 84.69 1095 ASP A O 1
ATOM 8372 N N . ARG A 1 1096 ? -35.123 -20.356 29.672 1.00 92.38 1096 ARG A N 1
ATOM 8373 C CA . ARG A 1 1096 ? -36.442 -19.718 29.638 1.00 92.38 1096 ARG A CA 1
ATOM 8374 C C . ARG A 1 1096 ? -36.617 -18.838 28.411 1.00 92.38 1096 ARG A C 1
ATOM 8376 O O . ARG A 1 1096 ? -37.670 -18.904 27.786 1.00 92.38 1096 ARG A O 1
ATOM 8383 N N . PHE A 1 1097 ? -35.621 -18.027 28.081 1.00 95.56 1097 PHE A N 1
ATOM 8384 C CA . PHE A 1 1097 ? -35.728 -17.031 27.022 1.00 95.56 1097 PHE A CA 1
ATOM 8385 C C . PHE A 1 1097 ? -34.923 -17.463 25.804 1.00 95.56 1097 PHE A C 1
ATOM 8387 O O . PHE A 1 1097 ? -33.807 -17.960 25.932 1.00 95.56 1097 PHE A O 1
ATOM 8394 N N . VAL A 1 1098 ? -35.492 -17.282 24.617 1.00 95.50 1098 VAL A N 1
ATOM 8395 C CA . VAL A 1 1098 ? -34.779 -17.489 23.352 1.00 95.50 1098 VAL A CA 1
ATOM 8396 C C . VAL A 1 1098 ? -35.112 -16.374 22.368 1.00 95.50 1098 VAL A C 1
ATOM 8398 O O . VAL A 1 1098 ? -36.241 -15.871 22.361 1.00 95.50 1098 VAL A O 1
ATOM 8401 N N . LEU A 1 1099 ? -34.150 -16.023 21.519 1.00 95.56 1099 LEU A N 1
ATOM 8402 C CA . LEU A 1 1099 ? -34.404 -15.278 20.290 1.00 95.56 1099 LEU A CA 1
ATOM 8403 C C . LEU A 1 1099 ? -35.065 -16.226 19.281 1.00 95.56 1099 LEU A C 1
ATOM 8405 O O . LEU A 1 1099 ? -34.545 -17.311 19.022 1.00 95.56 1099 LEU A O 1
ATOM 8409 N N . SER A 1 1100 ? -36.215 -15.832 18.742 1.00 93.12 1100 SER A N 1
ATOM 8410 C CA . SER A 1 1100 ? -37.043 -16.628 17.828 1.00 93.12 1100 SER A CA 1
ATOM 8411 C C . SER A 1 1100 ? -37.430 -15.807 16.601 1.00 93.12 1100 SER A C 1
ATOM 8413 O O . SER A 1 1100 ? -37.583 -14.588 16.681 1.00 93.12 1100 SER A O 1
ATOM 8415 N N . PHE A 1 1101 ? -37.660 -16.494 15.485 1.00 92.44 1101 PHE A N 1
ATOM 8416 C CA . PHE A 1 1101 ? -38.050 -15.907 14.198 1.00 92.44 1101 PHE A CA 1
ATOM 8417 C C . PHE A 1 1101 ? -39.491 -16.258 13.792 1.00 92.44 1101 PHE A C 1
ATOM 8419 O O . PHE A 1 1101 ? -39.913 -16.015 12.664 1.00 92.44 1101 PHE A O 1
ATOM 8426 N N . VAL A 1 1102 ? -40.258 -16.838 14.721 1.00 85.25 1102 VAL A N 1
ATOM 8427 C CA . VAL A 1 1102 ? -41.665 -17.212 14.531 1.00 85.25 1102 VAL A CA 1
ATOM 8428 C C . VAL A 1 1102 ? -42.510 -16.714 15.696 1.00 85.25 1102 VAL A C 1
ATOM 8430 O O . VAL A 1 1102 ? -42.145 -16.883 16.865 1.00 85.25 1102 VAL A O 1
ATOM 8433 N N . GLU A 1 1103 ? -43.675 -16.156 15.363 1.00 78.00 1103 GLU A N 1
ATOM 8434 C CA . GLU A 1 1103 ? -44.739 -15.853 16.314 1.00 78.00 1103 GLU A CA 1
ATOM 8435 C C . GLU A 1 1103 ? -45.427 -17.155 16.746 1.00 78.00 1103 GLU A C 1
ATOM 8437 O O . GLU A 1 1103 ? -46.051 -17.846 15.938 1.00 78.00 1103 GLU A O 1
ATOM 8442 N N . ASN A 1 1104 ? -45.358 -17.485 18.035 1.00 63.66 1104 ASN A N 1
ATOM 8443 C CA . ASN A 1 1104 ? -46.171 -18.556 18.599 1.00 63.66 1104 ASN A CA 1
ATOM 8444 C C . ASN A 1 1104 ? -47.336 -17.926 19.354 1.00 63.66 1104 ASN A C 1
ATOM 8446 O O . ASN A 1 1104 ? -47.275 -17.688 20.558 1.00 63.66 1104 ASN A O 1
ATOM 8450 N N . SER A 1 1105 ? -48.436 -17.693 18.641 1.00 44.75 1105 SER A N 1
ATOM 8451 C CA . SER A 1 1105 ? -49.715 -17.472 19.301 1.00 44.75 1105 SER A CA 1
ATOM 8452 C C . SER A 1 1105 ? -50.227 -18.810 19.834 1.00 44.75 1105 SER A C 1
ATOM 8454 O O . SER A 1 1105 ? -50.323 -19.814 19.121 1.00 44.75 1105 SER A O 1
ATOM 8456 N N . THR A 1 1106 ? -50.576 -18.857 21.119 1.00 39.09 1106 THR A N 1
ATOM 8457 C CA . THR A 1 1106 ? -51.443 -19.937 21.591 1.00 39.09 1106 THR A CA 1
ATOM 8458 C C . THR A 1 1106 ? -52.734 -19.864 20.771 1.00 39.09 1106 THR A C 1
ATOM 8460 O O . THR A 1 1106 ? -53.358 -18.809 20.691 1.00 39.09 1106 THR A O 1
ATOM 8463 N N . LEU A 1 1107 ? -53.117 -20.962 20.108 1.00 34.31 1107 LEU A N 1
ATOM 8464 C CA . LEU A 1 1107 ? -54.370 -21.077 19.350 1.00 34.31 1107 LEU A CA 1
ATOM 8465 C C . LEU A 1 1107 ? -55.570 -20.851 20.289 1.00 34.31 1107 LEU A C 1
ATOM 8467 O O . LEU A 1 1107 ? -56.143 -21.790 20.848 1.00 34.31 1107 LEU A O 1
ATOM 8471 N N . GLY A 1 1108 ? -55.934 -19.586 20.479 1.00 36.16 1108 GLY A N 1
ATOM 8472 C CA . GLY A 1 1108 ? -57.159 -19.152 21.124 1.00 36.16 1108 GLY A CA 1
ATOM 8473 C C . GLY A 1 1108 ? -58.308 -19.295 20.137 1.00 36.16 1108 GLY A C 1
ATOM 8474 O O . GLY A 1 1108 ? -58.387 -18.577 19.147 1.00 36.16 1108 GLY A O 1
ATOM 8475 N N . VAL A 1 1109 ? -59.184 -20.262 20.387 1.00 37.78 1109 VAL A N 1
ATOM 8476 C CA . VAL A 1 1109 ? -60.424 -20.462 19.629 1.00 37.78 1109 VAL A CA 1
ATOM 8477 C C . VAL A 1 1109 ? -61.294 -19.201 19.738 1.00 37.78 1109 VAL A C 1
ATOM 8479 O O . VAL A 1 1109 ? -61.587 -18.793 20.857 1.00 37.78 1109 VAL A O 1
ATOM 8482 N N . ASP A 1 1110 ? -61.674 -18.627 18.587 1.00 41.31 1110 ASP A N 1
ATOM 8483 C CA . ASP A 1 1110 ? -62.734 -17.625 18.338 1.00 41.31 1110 ASP A CA 1
ATOM 8484 C C . ASP A 1 1110 ? -63.368 -16.980 19.583 1.00 41.31 1110 ASP A C 1
ATOM 8486 O O . ASP A 1 1110 ? -64.252 -17.591 20.177 1.00 41.31 1110 ASP A O 1
ATOM 8490 N N . ASP A 1 1111 ? -63.019 -15.732 19.939 1.00 38.03 1111 ASP A N 1
ATOM 8491 C CA . ASP A 1 1111 ? -63.753 -15.005 20.990 1.00 38.03 1111 ASP A CA 1
ATOM 8492 C C . ASP A 1 1111 ? -63.527 -13.471 20.985 1.00 38.03 1111 ASP A C 1
ATOM 8494 O O . ASP A 1 1111 ? -63.143 -12.860 21.982 1.00 38.03 1111 ASP A O 1
ATOM 8498 N N . ASN A 1 1112 ? -63.893 -12.792 19.891 1.00 43.69 1112 ASN A N 1
ATOM 8499 C CA . ASN A 1 1112 ? -63.944 -11.315 19.812 1.00 43.69 1112 ASN A CA 1
ATOM 8500 C C . ASN A 1 1112 ? -65.039 -10.664 20.711 1.00 43.69 1112 ASN A C 1
ATOM 8502 O O . ASN A 1 1112 ? -65.407 -9.508 20.531 1.00 43.69 1112 ASN A O 1
ATOM 8506 N N . ILE A 1 1113 ? -65.606 -11.415 21.666 1.00 46.38 1113 ILE A N 1
ATOM 8507 C CA . ILE A 1 1113 ? -66.605 -10.961 22.655 1.00 46.38 1113 ILE A CA 1
ATOM 8508 C C . ILE A 1 1113 ? -66.075 -11.100 24.100 1.00 46.38 1113 ILE A C 1
ATOM 8510 O O . ILE A 1 1113 ? -66.642 -10.503 25.015 1.00 46.38 1113 ILE A O 1
ATOM 8514 N N . ASN A 1 1114 ? -64.977 -11.834 24.342 1.00 52.91 1114 ASN A N 1
ATOM 8515 C CA . ASN A 1 1114 ? -64.545 -12.152 25.710 1.00 52.91 1114 ASN A CA 1
ATOM 8516 C C . ASN A 1 1114 ? -63.475 -11.226 26.306 1.00 52.91 1114 ASN A C 1
ATOM 8518 O O . ASN A 1 1114 ? -63.316 -11.277 27.522 1.00 52.91 1114 ASN A O 1
ATOM 8522 N N . GLU A 1 1115 ? -62.784 -10.367 25.548 1.00 56.81 1115 GLU A N 1
ATOM 8523 C CA . GLU A 1 1115 ? -61.719 -9.505 26.106 1.00 56.81 1115 GLU A CA 1
ATOM 8524 C C . GLU A 1 1115 ? -62.206 -8.533 27.196 1.00 56.81 1115 GLU A C 1
ATOM 8526 O O . GLU A 1 1115 ? -61.576 -8.443 28.251 1.00 56.81 1115 GLU A O 1
ATOM 8531 N N . GLU A 1 1116 ? -63.352 -7.864 27.012 1.00 58.03 1116 GLU A N 1
ATOM 8532 C CA . GLU A 1 1116 ? -63.934 -6.999 28.058 1.00 58.03 1116 GLU A CA 1
ATOM 8533 C C . GLU A 1 1116 ? -64.344 -7.804 29.300 1.00 58.03 1116 GLU A C 1
ATOM 8535 O O . GLU A 1 1116 ? -64.138 -7.363 30.430 1.00 58.03 1116 GLU A O 1
ATOM 8540 N N . LEU A 1 1117 ? -64.882 -9.015 29.120 1.00 64.44 1117 LEU A N 1
ATOM 8541 C CA . LEU A 1 1117 ? -65.272 -9.885 30.235 1.00 64.44 1117 LEU A CA 1
ATOM 8542 C C . LEU A 1 1117 ? -64.069 -10.483 30.972 1.00 64.44 1117 LEU A C 1
ATOM 8544 O O . LEU A 1 1117 ? -64.174 -10.743 32.168 1.00 64.44 1117 LEU A O 1
ATOM 8548 N N . GLN A 1 1118 ? -62.933 -10.701 30.295 1.00 63.38 1118 GLN A N 1
ATOM 8549 C CA . GLN A 1 1118 ? -61.702 -11.189 30.929 1.00 63.38 1118 GLN A CA 1
ATOM 8550 C C . GLN A 1 1118 ? -61.080 -10.149 31.864 1.00 63.38 1118 GLN A C 1
ATOM 8552 O O . GLN A 1 1118 ? -60.467 -10.544 32.854 1.00 63.38 1118 GLN A O 1
ATOM 8557 N N . LYS A 1 1119 ? -61.251 -8.855 31.558 1.00 67.94 1119 LYS A N 1
ATOM 8558 C CA . LYS A 1 1119 ? -60.781 -7.736 32.388 1.00 67.94 1119 LYS A CA 1
ATOM 8559 C C . LYS A 1 1119 ? -61.707 -7.456 33.576 1.00 67.94 1119 LYS A C 1
ATOM 8561 O O . LYS A 1 1119 ? -61.236 -7.006 34.611 1.00 67.94 1119 LYS A O 1
ATOM 8566 N N . THR A 1 1120 ? -63.005 -7.741 33.444 1.00 75.06 1120 THR A N 1
ATOM 8567 C CA . THR A 1 1120 ? -64.033 -7.340 34.427 1.00 75.06 1120 THR A CA 1
ATOM 8568 C C . THR A 1 1120 ? -64.530 -8.479 35.325 1.00 75.06 1120 THR A C 1
ATOM 8570 O O . THR A 1 1120 ? -65.021 -8.216 36.425 1.00 75.06 1120 THR A O 1
ATOM 8573 N N . ILE A 1 1121 ? -64.381 -9.746 34.905 1.00 82.06 1121 ILE A N 1
ATOM 8574 C CA . ILE A 1 1121 ? -64.721 -10.940 35.696 1.00 82.06 1121 ILE A CA 1
ATOM 8575 C C . ILE A 1 1121 ? -63.470 -11.784 35.981 1.00 82.06 1121 ILE A C 1
ATOM 8577 O O . ILE A 1 1121 ? -62.968 -12.494 35.103 1.00 82.06 1121 ILE A O 1
ATOM 8581 N N . ALA A 1 1122 ? -63.031 -11.806 37.241 1.00 83.56 1122 ALA A N 1
ATOM 8582 C CA . ALA A 1 1122 ? -61.995 -12.719 37.726 1.00 83.56 1122 ALA A CA 1
ATOM 8583 C C . ALA A 1 1122 ? -62.610 -13.863 38.544 1.00 83.56 1122 ALA A C 1
ATOM 8585 O O . ALA A 1 1122 ? -63.557 -13.673 39.310 1.00 83.56 1122 ALA A O 1
ATOM 8586 N N . VAL A 1 1123 ? -62.075 -15.074 38.376 1.00 86.56 1123 VAL A N 1
ATOM 8587 C CA . VAL A 1 1123 ? -62.532 -16.271 39.092 1.00 86.56 1123 VAL A CA 1
ATOM 8588 C C . VAL A 1 1123 ? -61.327 -17.023 39.623 1.00 86.56 1123 VAL A C 1
ATOM 8590 O O . VAL A 1 1123 ? -60.474 -17.442 38.843 1.00 86.56 1123 VAL A O 1
ATOM 8593 N N . PHE A 1 1124 ? -61.286 -17.237 40.932 1.00 84.56 1124 PHE A N 1
ATOM 8594 C CA . PHE A 1 1124 ? -60.240 -18.013 41.589 1.00 84.56 1124 PHE A CA 1
ATOM 8595 C C . PHE A 1 1124 ? -60.807 -18.807 42.766 1.00 84.56 1124 PHE A C 1
ATOM 8597 O O . PHE A 1 1124 ? -61.968 -18.655 43.154 1.00 84.56 1124 PHE A O 1
ATOM 8604 N N . MET A 1 1125 ? -59.989 -19.706 43.306 1.00 86.31 1125 MET A N 1
ATOM 8605 C CA . MET A 1 1125 ? -60.356 -20.561 44.425 1.00 86.31 1125 MET A CA 1
ATOM 8606 C C . MET A 1 1125 ? -59.693 -20.060 45.710 1.00 86.31 1125 MET A C 1
ATOM 8608 O O . MET A 1 1125 ? -58.475 -19.926 45.767 1.00 86.31 1125 MET A O 1
ATOM 8612 N N . ASP A 1 1126 ? -60.482 -19.816 46.754 1.00 83.75 1126 ASP A N 1
ATOM 8613 C CA . ASP A 1 1126 ? -59.984 -19.660 48.120 1.00 83.75 1126 ASP A CA 1
ATOM 8614 C C . ASP A 1 1126 ? -59.891 -21.061 48.746 1.00 83.75 1126 ASP A C 1
ATOM 8616 O O . ASP A 1 1126 ? -60.853 -21.583 49.324 1.00 83.75 1126 ASP A O 1
ATOM 8620 N N . ASN A 1 1127 ? -58.735 -21.708 48.562 1.00 80.19 1127 ASN A N 1
ATOM 8621 C CA . ASN A 1 1127 ? -58.498 -23.085 49.012 1.00 80.19 1127 ASN A CA 1
ATOM 8622 C C . ASN A 1 1127 ? -58.588 -23.224 50.544 1.00 80.19 1127 ASN A C 1
ATOM 8624 O O . ASN A 1 1127 ? -59.030 -24.262 51.039 1.00 80.19 1127 ASN A O 1
ATOM 8628 N N . ALA A 1 1128 ? -58.246 -22.176 51.306 1.00 79.56 1128 ALA A N 1
ATOM 8629 C CA . ALA A 1 1128 ? -58.304 -22.198 52.769 1.00 79.56 1128 ALA A CA 1
ATOM 8630 C C . ALA A 1 1128 ? -59.750 -22.302 53.284 1.00 79.56 1128 ALA A C 1
ATOM 8632 O O . ALA A 1 1128 ? -60.020 -23.048 54.229 1.00 79.56 1128 ALA A O 1
ATOM 8633 N N . ASN A 1 1129 ? -60.684 -21.602 52.631 1.00 81.62 1129 ASN A N 1
ATOM 8634 C CA . ASN A 1 1129 ? -62.097 -21.564 53.023 1.00 81.62 1129 ASN A CA 1
ATOM 8635 C C . ASN A 1 1129 ? -63.004 -22.494 52.192 1.00 81.62 1129 ASN A C 1
ATOM 8637 O O . ASN A 1 1129 ? -64.170 -22.691 52.538 1.00 81.62 1129 ASN A O 1
ATOM 8641 N N . LYS A 1 1130 ? -62.474 -23.125 51.133 1.00 83.88 1130 LYS A N 1
ATOM 8642 C CA . LYS A 1 1130 ? -63.208 -23.972 50.169 1.00 83.88 1130 LYS A CA 1
ATOM 8643 C C . LYS A 1 1130 ? -64.344 -23.236 49.450 1.00 83.88 1130 LYS A C 1
ATOM 8645 O O . LYS A 1 1130 ? -65.396 -23.814 49.138 1.00 83.88 1130 LYS A O 1
ATOM 8650 N N . GLU A 1 1131 ? -64.103 -21.973 49.119 1.00 89.62 1131 GLU A N 1
ATOM 8651 C CA . GLU A 1 1131 ? -65.031 -21.115 48.383 1.00 89.62 1131 GLU A CA 1
ATOM 8652 C C . GLU A 1 1131 ? -64.443 -20.692 47.035 1.00 89.62 1131 GLU A C 1
ATOM 8654 O O . GLU A 1 1131 ? -63.281 -20.312 46.933 1.00 89.62 1131 GLU A O 1
ATOM 8659 N N . MET A 1 1132 ? -65.259 -20.738 45.986 1.00 90.31 1132 MET A N 1
ATOM 8660 C CA . MET A 1 1132 ? -64.933 -20.129 44.702 1.00 90.31 1132 MET A CA 1
ATOM 8661 C C . MET A 1 1132 ? -65.303 -18.652 44.766 1.00 90.31 1132 MET A C 1
ATOM 8663 O O . MET A 1 1132 ? -66.460 -18.313 45.028 1.00 90.31 1132 MET A O 1
ATOM 8667 N N . VAL A 1 1133 ? -64.329 -17.787 44.515 1.00 90.06 1133 VAL A N 1
ATOM 8668 C CA . VAL A 1 1133 ? -64.499 -16.337 44.533 1.00 90.06 1133 VAL A CA 1
ATOM 8669 C C . VAL A 1 1133 ? -64.655 -15.846 43.101 1.00 90.06 1133 VAL A C 1
ATOM 8671 O O . VAL A 1 1133 ? -63.856 -16.176 42.225 1.00 90.06 1133 VAL A O 1
ATOM 8674 N N . ILE A 1 1134 ? -65.709 -15.069 42.864 1.00 90.56 1134 ILE A N 1
ATOM 8675 C CA . ILE A 1 1134 ? -65.965 -14.389 41.597 1.00 90.56 1134 ILE A CA 1
ATOM 8676 C C . ILE A 1 1134 ? -65.937 -12.896 41.869 1.00 90.56 1134 ILE A C 1
ATOM 8678 O O . ILE A 1 1134 ? -66.856 -12.371 42.502 1.00 90.56 1134 ILE A O 1
ATOM 8682 N N . GLN A 1 1135 ? -64.900 -12.230 41.379 1.00 86.31 1135 GLN A N 1
ATOM 8683 C CA . GLN A 1 1135 ? -64.819 -10.778 41.379 1.00 86.31 1135 GLN A CA 1
ATOM 8684 C C . GLN A 1 1135 ? -65.453 -10.245 40.100 1.00 86.31 1135 GLN A C 1
ATOM 8686 O O . GLN A 1 1135 ? -65.164 -10.716 39.002 1.00 86.31 1135 GLN A O 1
ATOM 8691 N N . ASN A 1 1136 ? -66.363 -9.298 40.271 1.00 84.81 1136 ASN A N 1
ATOM 8692 C CA . ASN A 1 1136 ? -67.185 -8.706 39.232 1.00 84.81 1136 ASN A CA 1
ATOM 8693 C C . ASN A 1 1136 ? -67.023 -7.190 39.293 1.00 84.81 1136 ASN A C 1
ATOM 8695 O O . ASN A 1 1136 ? -67.852 -6.491 39.875 1.00 84.81 1136 ASN A O 1
ATOM 8699 N N . LEU A 1 1137 ? -65.910 -6.717 38.738 1.00 76.62 1137 LEU A N 1
ATOM 8700 C CA . LEU A 1 1137 ? -65.400 -5.356 38.908 1.00 76.62 1137 LEU A CA 1
ATOM 8701 C C . LEU A 1 1137 ? -66.374 -4.287 38.376 1.00 76.62 1137 LEU A C 1
ATOM 8703 O O . LEU A 1 1137 ? -66.424 -3.190 38.921 1.00 76.62 1137 LEU A O 1
ATOM 8707 N N . ASP A 1 1138 ? -67.250 -4.663 37.438 1.00 79.12 1138 ASP A N 1
ATOM 8708 C CA . ASP A 1 1138 ? -68.248 -3.780 36.817 1.00 79.12 1138 ASP A CA 1
ATOM 8709 C C . ASP A 1 1138 ? -69.692 -4.025 37.298 1.00 79.12 1138 ASP A C 1
ATOM 8711 O O . ASP A 1 1138 ? -70.652 -3.528 36.705 1.00 79.12 1138 ASP A O 1
ATOM 8715 N N . ASN A 1 1139 ? -69.890 -4.813 38.363 1.00 82.12 1139 ASN A N 1
ATOM 8716 C CA . ASN A 1 1139 ? -71.217 -5.177 38.886 1.00 82.12 1139 ASN A CA 1
ATOM 8717 C C . ASN A 1 1139 ? -72.176 -5.750 37.816 1.00 82.12 1139 ASN A C 1
ATOM 8719 O O . ASN A 1 1139 ? -73.392 -5.535 37.865 1.00 82.12 1139 ASN A O 1
ATOM 8723 N N . LEU A 1 1140 ? -71.646 -6.511 36.853 1.00 84.81 1140 LEU A N 1
ATOM 8724 C CA . LEU A 1 1140 ? -72.427 -7.163 35.803 1.00 84.81 1140 LEU A CA 1
ATOM 8725 C C . LEU A 1 1140 ? -73.479 -8.113 36.393 1.00 84.81 1140 LEU A C 1
ATOM 8727 O O . LEU A 1 1140 ? -73.277 -8.730 37.440 1.00 84.81 1140 LEU A O 1
ATOM 8731 N N . GLU A 1 1141 ? -74.605 -8.289 35.706 1.00 87.31 1141 GLU A N 1
ATOM 8732 C CA . GLU A 1 1141 ? -75.634 -9.224 36.163 1.00 87.31 1141 GLU A CA 1
ATOM 8733 C C . GLU A 1 1141 ? -75.184 -10.666 35.898 1.00 87.31 1141 GLU A C 1
ATOM 8735 O O . GLU A 1 1141 ? -75.166 -11.117 34.750 1.00 87.31 1141 GLU A O 1
ATOM 8740 N N . ILE A 1 1142 ? -74.822 -11.406 36.953 1.00 88.44 1142 ILE A N 1
ATOM 8741 C CA . ILE A 1 1142 ? -74.415 -12.813 36.848 1.00 88.44 1142 ILE A CA 1
ATOM 8742 C C . ILE A 1 1142 ? -75.651 -13.715 36.907 1.00 88.44 1142 ILE A C 1
ATOM 8744 O O . ILE A 1 1142 ? -76.188 -14.042 37.966 1.00 88.44 1142 ILE A O 1
ATOM 8748 N N . THR A 1 1143 ? -76.073 -14.192 35.740 1.00 86.25 1143 THR A N 1
ATOM 8749 C CA . THR A 1 1143 ? -77.264 -15.041 35.601 1.00 86.25 1143 THR A CA 1
ATOM 8750 C C . THR A 1 1143 ? -77.061 -16.439 36.200 1.00 86.25 1143 THR A C 1
ATOM 8752 O O . THR A 1 1143 ? -77.954 -16.985 36.859 1.00 86.25 1143 THR A O 1
ATOM 8755 N N . LYS A 1 1144 ? -75.886 -17.047 35.976 1.00 89.56 1144 LYS A N 1
ATOM 8756 C CA . LYS A 1 1144 ? -75.501 -18.347 36.549 1.00 89.56 1144 LYS A CA 1
ATOM 8757 C C . LYS A 1 1144 ? -73.993 -18.585 36.478 1.00 89.56 1144 LYS A C 1
ATOM 8759 O O . LYS A 1 1144 ? -73.316 -18.111 35.570 1.00 89.56 1144 LYS A O 1
ATOM 8764 N N . VAL A 1 1145 ? -73.510 -19.443 37.368 1.00 91.81 1145 VAL A N 1
ATOM 8765 C CA . VAL A 1 1145 ? -72.144 -19.982 37.381 1.00 91.81 1145 VAL A CA 1
ATOM 8766 C C . VAL A 1 1145 ? -72.238 -21.498 37.329 1.00 91.81 1145 VAL A C 1
ATOM 8768 O O . VAL A 1 1145 ? -73.055 -22.093 38.032 1.00 91.81 1145 VAL A O 1
ATOM 8771 N N . GLN A 1 1146 ? -71.443 -22.139 36.480 1.00 91.50 1146 GLN A N 1
ATOM 8772 C CA . GLN A 1 1146 ? -71.409 -23.592 36.323 1.00 91.50 1146 GLN A CA 1
ATOM 8773 C C . GLN A 1 1146 ? -69.983 -24.102 36.465 1.00 91.50 1146 GLN A C 1
ATOM 8775 O O . GLN A 1 1146 ? -69.086 -23.571 35.827 1.00 91.50 1146 GLN A O 1
ATOM 8780 N N . LEU A 1 1147 ? -69.793 -25.166 37.236 1.00 91.38 1147 LEU A N 1
ATOM 8781 C CA . LEU A 1 1147 ? -68.504 -25.821 37.409 1.00 91.38 1147 LEU A CA 1
ATOM 8782 C C . LEU A 1 1147 ? -68.519 -27.188 36.730 1.00 91.38 1147 LEU A C 1
ATOM 8784 O O . LEU A 1 1147 ? -69.474 -27.948 36.907 1.00 91.38 1147 LEU A O 1
ATOM 8788 N N . PHE A 1 1148 ? -67.467 -27.512 35.988 1.00 87.19 1148 PHE A N 1
ATOM 8789 C CA . PHE A 1 1148 ? -67.294 -28.773 35.272 1.00 87.19 1148 PHE A CA 1
ATOM 8790 C C . PHE A 1 1148 ? -65.970 -29.429 35.661 1.00 87.19 1148 PHE A C 1
ATOM 8792 O O . PHE A 1 1148 ? -64.977 -28.736 35.864 1.00 87.19 1148 PHE A O 1
ATOM 8799 N N . ASN A 1 1149 ? -65.934 -30.757 35.754 1.00 85.56 1149 ASN A N 1
ATOM 8800 C CA . ASN A 1 1149 ? -64.670 -31.486 35.859 1.00 85.56 1149 ASN A CA 1
ATOM 8801 C C . ASN A 1 1149 ? -63.943 -31.521 34.498 1.00 85.56 1149 ASN A C 1
ATOM 8803 O O . ASN A 1 1149 ? -64.511 -31.152 33.469 1.00 85.56 1149 ASN A O 1
ATOM 8807 N N . ILE A 1 1150 ? -62.698 -32.005 34.475 1.00 80.38 1150 ILE A N 1
ATOM 8808 C CA . ILE A 1 1150 ? -61.883 -32.103 33.247 1.00 80.38 1150 ILE A CA 1
ATOM 8809 C C . ILE A 1 1150 ? -62.491 -32.991 32.147 1.00 80.38 1150 ILE A C 1
ATOM 8811 O O . ILE A 1 1150 ? -62.122 -32.861 30.987 1.00 80.38 1150 ILE A O 1
ATOM 8815 N N . LEU A 1 1151 ? -63.438 -33.873 32.492 1.00 77.00 1151 LEU A N 1
ATOM 8816 C CA . LEU A 1 1151 ? -64.173 -34.711 31.537 1.00 77.00 1151 LEU A CA 1
ATOM 8817 C C . LEU A 1 1151 ? -65.399 -33.986 30.945 1.00 77.00 1151 LEU A C 1
ATOM 8819 O O . LEU A 1 1151 ? -66.196 -34.597 30.236 1.00 77.00 1151 LEU A O 1
ATOM 8823 N N . GLY A 1 1152 ? -65.594 -32.702 31.268 1.00 73.88 1152 GLY A N 1
ATOM 8824 C CA . GLY A 1 1152 ? -66.727 -31.894 30.814 1.00 73.88 1152 GLY A CA 1
ATOM 8825 C C . GLY A 1 1152 ? -68.044 -32.195 31.537 1.00 73.88 1152 GLY A C 1
ATOM 8826 O O . GLY A 1 1152 ? -69.100 -31.716 31.122 1.00 73.88 1152 GLY A O 1
ATOM 8827 N N . GLN A 1 1153 ? -68.023 -32.971 32.625 1.00 79.38 1153 GLN A N 1
ATOM 8828 C CA . GLN A 1 1153 ? -69.217 -33.260 33.421 1.00 79.38 1153 GLN A CA 1
ATOM 8829 C C . GLN A 1 1153 ? -69.471 -32.120 34.407 1.00 79.38 1153 GLN A C 1
ATOM 8831 O O . GLN A 1 1153 ? -68.576 -31.713 35.145 1.00 79.38 1153 GLN A O 1
ATOM 8836 N N . LYS A 1 1154 ? -70.705 -31.609 34.451 1.00 88.62 1154 LYS A N 1
ATOM 8837 C CA . LYS A 1 1154 ? -71.089 -30.525 35.365 1.00 88.62 1154 LYS A CA 1
ATOM 8838 C C . LYS A 1 1154 ? -71.161 -31.034 36.807 1.00 88.62 1154 LYS A C 1
ATOM 8840 O O . LYS A 1 1154 ? -71.984 -31.897 37.098 1.00 88.62 1154 LYS A O 1
ATOM 8845 N N . VAL A 1 1155 ? -70.356 -30.455 37.694 1.00 88.25 1155 VAL A N 1
ATOM 8846 C CA . VAL A 1 1155 ? -70.237 -30.847 39.108 1.00 88.25 1155 VAL A CA 1
ATOM 8847 C C . VAL A 1 1155 ? -70.993 -29.922 40.064 1.00 88.25 1155 VAL A C 1
ATOM 8849 O O . VAL A 1 1155 ? -71.491 -30.388 41.082 1.00 88.25 1155 VAL A O 1
ATOM 8852 N N . ALA A 1 1156 ? -71.150 -28.637 39.730 1.00 87.50 1156 ALA A N 1
ATOM 8853 C CA . ALA A 1 1156 ? -71.903 -27.682 40.547 1.00 87.50 1156 ALA A CA 1
ATOM 8854 C C . ALA A 1 1156 ? -72.501 -26.546 39.701 1.00 87.50 1156 ALA A C 1
ATOM 8856 O O . ALA A 1 1156 ? -72.087 -26.308 38.562 1.00 87.50 1156 ALA A O 1
ATOM 8857 N N . GLN A 1 1157 ? -73.523 -25.868 40.231 1.00 91.00 1157 GLN A N 1
ATOM 8858 C CA . GLN A 1 1157 ? -74.142 -24.716 39.579 1.00 91.00 1157 GLN A CA 1
ATOM 8859 C C . GLN A 1 1157 ? -74.823 -23.795 40.591 1.00 91.00 1157 GLN A C 1
ATOM 8861 O O . GLN A 1 1157 ? -75.652 -24.248 41.378 1.00 91.00 1157 GLN A O 1
ATOM 8866 N N . TRP A 1 1158 ? -74.580 -22.496 40.450 1.00 91.50 1158 TRP A N 1
ATOM 8867 C CA . TRP A 1 1158 ? -75.198 -21.431 41.236 1.00 91.50 1158 TRP A CA 1
ATOM 8868 C C . TRP A 1 1158 ? -75.988 -20.503 40.305 1.00 91.50 1158 TRP A C 1
ATOM 8870 O O . TRP A 1 1158 ? -75.611 -20.301 39.149 1.00 91.50 1158 TRP A O 1
ATOM 8880 N N . LYS A 1 1159 ? -77.138 -20.008 40.768 1.00 87.75 1159 LYS A N 1
ATOM 8881 C CA . LYS A 1 1159 ? -78.090 -19.182 40.004 1.00 87.75 1159 LYS A CA 1
ATOM 8882 C C . LYS A 1 1159 ? -78.577 -18.024 40.869 1.00 87.75 1159 LYS A C 1
ATOM 8884 O O . LYS A 1 1159 ? -78.619 -18.185 42.084 1.00 87.75 1159 LYS A O 1
ATOM 8889 N N . ASN A 1 1160 ? -79.031 -16.945 40.228 1.00 73.19 1160 ASN A N 1
ATOM 8890 C CA . ASN A 1 1160 ? -79.582 -15.752 40.887 1.00 73.19 1160 ASN A CA 1
ATOM 8891 C C . ASN A 1 1160 ? -78.576 -15.112 41.862 1.00 73.19 1160 ASN A C 1
ATOM 8893 O O . ASN A 1 1160 ? -78.907 -14.866 43.020 1.00 73.19 1160 ASN A O 1
ATOM 8897 N N . LEU A 1 1161 ? -77.335 -14.917 41.407 1.00 82.81 1161 LEU A N 1
ATOM 8898 C CA . LEU A 1 1161 ? -76.320 -14.219 42.193 1.00 82.81 1161 LEU A CA 1
ATOM 8899 C C . LEU A 1 1161 ? -76.645 -12.724 42.259 1.00 82.81 1161 LEU A C 1
ATOM 8901 O O . LEU A 1 1161 ? -77.212 -12.165 41.323 1.00 82.81 1161 LEU A O 1
ATOM 8905 N N . GLU A 1 1162 ? -76.281 -12.084 43.365 1.00 75.00 1162 GLU A N 1
ATOM 8906 C CA . GLU A 1 1162 ? -76.413 -10.635 43.503 1.00 75.00 1162 GLU A CA 1
ATOM 8907 C C . GLU A 1 1162 ? -75.375 -9.933 42.612 1.00 75.00 1162 GLU A C 1
ATOM 8909 O O . GLU A 1 1162 ? -74.212 -10.347 42.559 1.00 75.00 1162 GLU A O 1
ATOM 8914 N N . SER A 1 1163 ? -75.780 -8.857 41.930 1.00 79.44 1163 SER A N 1
ATOM 8915 C CA . SER A 1 1163 ? -74.873 -7.979 41.179 1.00 79.44 1163 SER A CA 1
ATOM 8916 C C . SER A 1 1163 ? -74.064 -7.120 42.148 1.00 79.44 1163 SER A C 1
ATOM 8918 O O . SER A 1 1163 ? -74.423 -5.981 42.441 1.00 79.44 1163 SER A O 1
ATOM 8920 N N . LYS A 1 1164 ? -73.010 -7.711 42.704 1.00 79.69 1164 LYS A N 1
ATOM 8921 C CA . LYS A 1 1164 ? -72.085 -7.080 43.647 1.00 79.69 1164 LYS A CA 1
ATOM 8922 C C . LYS A 1 1164 ? -70.633 -7.367 43.248 1.00 79.69 1164 LYS A C 1
ATOM 8924 O O . LYS A 1 1164 ? -70.412 -8.354 42.536 1.00 79.69 1164 LYS A O 1
ATOM 8929 N N . PRO A 1 1165 ? -69.661 -6.580 43.750 1.00 78.44 1165 PRO A N 1
ATOM 8930 C CA . PRO A 1 1165 ? -68.265 -6.669 43.320 1.00 78.44 1165 PRO A CA 1
ATOM 8931 C C . PRO A 1 1165 ? -67.612 -8.024 43.593 1.00 78.44 1165 PRO A C 1
ATOM 8933 O O . PRO A 1 1165 ? -66.666 -8.403 42.913 1.00 78.44 1165 PRO A O 1
ATOM 8936 N N . GLU A 1 1166 ? -68.123 -8.779 44.567 1.00 90.06 1166 GLU A N 1
ATOM 8937 C CA . GLU A 1 1166 ? -67.609 -10.100 44.907 1.00 90.06 1166 GLU A CA 1
ATOM 8938 C C . GLU A 1 1166 ? -68.741 -11.060 45.284 1.00 90.06 1166 GLU A C 1
ATOM 8940 O O . GLU A 1 1166 ? -69.569 -10.785 46.157 1.00 90.06 1166 GLU A O 1
ATOM 8945 N N . ASN A 1 1167 ? -68.752 -12.229 44.651 1.00 88.31 1167 ASN A N 1
ATOM 8946 C CA . ASN A 1 1167 ? -69.601 -13.350 45.023 1.00 88.31 1167 ASN A CA 1
ATOM 8947 C C . ASN A 1 1167 ? -68.730 -14.537 45.446 1.00 88.31 1167 ASN A C 1
ATOM 8949 O O . ASN A 1 1167 ? -67.926 -15.030 44.658 1.00 88.31 1167 ASN A O 1
ATOM 8953 N N . ARG A 1 1168 ? -68.930 -15.028 46.673 1.00 91.56 1168 ARG A N 1
ATOM 8954 C CA . ARG A 1 1168 ? -68.268 -16.228 47.202 1.00 91.56 1168 ARG A CA 1
ATOM 8955 C C . ARG A 1 1168 ? -69.225 -17.412 47.188 1.00 91.56 1168 ARG A C 1
ATOM 8957 O O . ARG A 1 1168 ? -70.354 -17.310 47.667 1.00 91.56 1168 ARG A O 1
ATOM 8964 N N . LEU A 1 1169 ? -68.787 -18.522 46.602 1.00 90.81 1169 LEU A N 1
ATOM 8965 C CA . LEU A 1 1169 ? -69.600 -19.707 46.348 1.00 90.81 1169 LEU A CA 1
ATOM 8966 C C . LEU A 1 1169 ? -68.987 -20.938 47.016 1.00 90.81 1169 LEU A C 1
ATOM 8968 O O . LEU A 1 1169 ? -67.914 -21.387 46.628 1.00 90.81 1169 LEU A O 1
ATOM 8972 N N . GLU A 1 1170 ? -69.680 -21.531 47.989 1.00 86.38 1170 GLU A N 1
ATOM 8973 C CA . GLU A 1 1170 ? -69.202 -22.746 48.664 1.00 86.38 1170 GLU A CA 1
ATOM 8974 C C . GLU A 1 1170 ? -69.065 -23.936 47.696 1.00 86.38 1170 GLU A C 1
ATOM 8976 O O . GLU A 1 1170 ? -70.014 -24.289 46.991 1.00 86.38 1170 GLU A O 1
ATOM 8981 N N . THR A 1 1171 ? -67.923 -24.631 47.736 1.00 80.75 1171 THR A N 1
ATOM 8982 C CA . THR A 1 1171 ? -67.599 -25.763 46.841 1.00 80.75 1171 THR A CA 1
ATOM 8983 C C . THR A 1 1171 ? -67.452 -27.107 47.577 1.00 80.75 1171 THR A C 1
ATOM 8985 O O . THR A 1 1171 ? -66.557 -27.914 47.322 1.00 80.75 1171 THR A O 1
ATOM 8988 N N . LYS A 1 1172 ? -68.346 -27.376 48.537 1.00 68.25 1172 LYS A N 1
ATOM 8989 C CA . LYS A 1 1172 ? -68.269 -28.555 49.422 1.00 68.25 1172 LYS A CA 1
ATOM 8990 C C . LYS A 1 1172 ? -68.212 -29.883 48.638 1.00 68.25 1172 LYS A C 1
ATOM 8992 O O . LYS A 1 1172 ? -69.083 -30.162 47.819 1.00 68.25 1172 LYS A O 1
ATOM 8997 N N . ASN A 1 1173 ? -67.244 -30.737 48.997 1.00 72.25 1173 ASN A N 1
ATOM 8998 C CA . ASN A 1 1173 ? -67.024 -32.112 48.502 1.00 72.25 1173 ASN A CA 1
ATOM 8999 C C . ASN A 1 1173 ? -66.461 -32.264 47.075 1.00 72.25 1173 ASN A C 1
ATOM 9001 O O . ASN A 1 1173 ? -66.694 -33.293 46.438 1.00 72.25 1173 ASN A O 1
ATOM 9005 N N . LEU A 1 1174 ? -65.707 -31.285 46.575 1.00 81.38 1174 LEU A N 1
ATOM 9006 C CA . LEU A 1 1174 ? -64.919 -31.453 45.352 1.00 81.38 1174 LEU A CA 1
ATOM 9007 C C . LEU A 1 1174 ? -63.563 -32.103 45.661 1.00 81.38 1174 LEU A C 1
ATOM 9009 O O . LEU A 1 1174 ? -62.976 -31.857 46.711 1.00 81.38 1174 LEU A O 1
ATOM 9013 N N . VAL A 1 1175 ? -63.099 -32.973 44.762 1.00 82.44 1175 VAL A N 1
ATOM 9014 C CA . VAL A 1 1175 ? -61.778 -33.620 44.846 1.00 82.44 1175 VAL A CA 1
ATOM 9015 C C . VAL A 1 1175 ? -60.697 -32.723 44.245 1.00 82.44 1175 VAL A C 1
ATOM 9017 O O . VAL A 1 1175 ? -61.016 -31.925 43.362 1.00 82.44 1175 VAL A O 1
ATOM 9020 N N . ASN A 1 1176 ? -59.447 -32.889 44.686 1.00 83.69 1176 ASN A N 1
ATOM 9021 C CA . ASN A 1 1176 ? -58.303 -32.087 44.247 1.00 83.69 1176 ASN A CA 1
ATOM 9022 C C . ASN A 1 1176 ? -57.978 -32.352 42.777 1.00 83.69 1176 ASN A C 1
ATOM 9024 O O . ASN A 1 1176 ? -57.420 -33.394 42.430 1.00 83.69 1176 ASN A O 1
ATOM 9028 N N . GLN A 1 1177 ? -58.370 -31.429 41.909 1.00 84.00 1177 GLN A N 1
ATOM 9029 C CA . GLN A 1 1177 ? -58.115 -31.477 40.474 1.00 84.00 1177 GLN A CA 1
ATOM 9030 C C . GLN A 1 1177 ? -58.456 -30.122 39.841 1.00 84.00 1177 GLN A C 1
ATOM 9032 O O . GLN A 1 1177 ? -59.001 -29.224 40.484 1.00 84.00 1177 GLN A O 1
ATOM 9037 N N . ILE A 1 1178 ? -58.183 -29.999 38.543 1.00 84.12 1178 ILE A N 1
ATOM 9038 C CA . ILE A 1 1178 ? -58.604 -28.852 37.738 1.00 84.12 1178 ILE A CA 1
ATOM 9039 C C . ILE A 1 1178 ? -60.110 -28.949 37.454 1.00 84.12 1178 ILE A C 1
ATOM 9041 O O . ILE A 1 1178 ? -60.640 -30.017 37.118 1.00 84.12 1178 ILE A O 1
ATOM 9045 N N . TYR A 1 1179 ? -60.796 -27.814 37.542 1.00 85.31 1179 TYR A N 1
ATOM 9046 C CA . TYR A 1 1179 ? -62.180 -27.646 37.116 1.00 85.31 1179 TYR A CA 1
ATOM 9047 C C . TYR A 1 1179 ? -62.302 -26.478 36.133 1.00 85.31 1179 TYR A C 1
ATOM 9049 O O . TYR A 1 1179 ? -61.507 -25.541 36.145 1.00 85.31 1179 TYR A O 1
ATOM 9057 N N . ILE A 1 1180 ? -63.321 -26.530 35.277 1.00 87.38 1180 ILE A N 1
ATOM 9058 C CA . ILE A 1 1180 ? -63.679 -25.454 34.349 1.00 87.38 1180 ILE A CA 1
ATOM 9059 C C . ILE A 1 1180 ? -64.903 -24.733 34.910 1.00 87.38 1180 ILE A C 1
ATOM 9061 O O . ILE A 1 1180 ? -65.968 -25.335 35.066 1.00 87.38 1180 ILE A O 1
ATOM 9065 N N . VAL A 1 1181 ? -64.761 -23.444 35.204 1.00 90.38 1181 VAL A N 1
ATOM 9066 C CA . VAL A 1 1181 ? -65.842 -22.559 35.638 1.00 90.38 1181 VAL A CA 1
ATOM 9067 C C . VAL A 1 1181 ? -66.361 -21.794 34.432 1.00 90.38 1181 VAL A C 1
ATOM 9069 O O . VAL A 1 1181 ? -65.604 -21.098 33.767 1.00 90.38 1181 VAL A O 1
ATOM 9072 N N . ASN A 1 1182 ? -67.663 -21.861 34.188 1.00 89.38 1182 ASN A N 1
ATOM 9073 C CA . ASN A 1 1182 ? -68.354 -21.022 33.220 1.00 89.38 1182 ASN A CA 1
ATOM 9074 C C . ASN A 1 1182 ? -69.225 -20.007 33.967 1.00 89.38 1182 ASN A C 1
ATOM 9076 O O . ASN A 1 1182 ? -70.209 -20.399 34.605 1.00 89.38 1182 ASN A O 1
ATOM 9080 N N . VAL A 1 1183 ? -68.896 -18.722 33.856 1.00 88.81 1183 VAL A N 1
ATOM 9081 C CA . VAL A 1 1183 ? -69.684 -17.607 34.400 1.00 88.81 1183 VAL A CA 1
ATOM 9082 C C . VAL A 1 1183 ? -70.477 -16.976 33.261 1.00 88.81 1183 VAL A C 1
ATOM 9084 O O . VAL A 1 1183 ? -69.920 -16.619 32.227 1.00 88.81 1183 VAL A O 1
ATOM 9087 N N . TYR A 1 1184 ? -71.793 -16.872 33.435 1.00 87.94 1184 TYR A N 1
ATOM 9088 C CA . TYR A 1 1184 ? -72.700 -16.300 32.443 1.00 87.94 1184 TYR A CA 1
ATOM 9089 C C . TYR A 1 1184 ? -73.227 -14.968 32.960 1.00 87.94 1184 TYR A C 1
ATOM 9091 O O . TYR A 1 1184 ? -73.952 -14.940 33.960 1.00 87.94 1184 TYR A O 1
ATOM 9099 N N . THR A 1 1185 ? -72.911 -13.888 32.259 1.00 87.00 1185 THR A N 1
ATOM 9100 C CA . THR A 1 1185 ? -73.366 -12.533 32.575 1.00 87.00 1185 THR A CA 1
ATOM 9101 C C . THR A 1 1185 ? -74.403 -12.051 31.558 1.00 87.00 1185 THR A C 1
ATOM 9103 O O . THR A 1 1185 ? -74.663 -12.713 30.551 1.00 87.00 1185 THR A O 1
ATOM 9106 N N . ASN A 1 1186 ? -74.993 -10.881 31.795 1.00 82.38 1186 ASN A N 1
ATOM 9107 C CA . ASN A 1 1186 ? -75.796 -10.166 30.799 1.00 82.38 1186 ASN A CA 1
ATOM 9108 C C . ASN A 1 1186 ? -74.989 -9.682 29.574 1.00 82.38 1186 ASN A C 1
ATOM 9110 O O . ASN A 1 1186 ? -75.593 -9.237 28.599 1.00 82.38 1186 ASN A O 1
ATOM 9114 N N . LYS A 1 1187 ? -73.652 -9.765 29.609 1.00 78.19 1187 LYS A N 1
ATOM 9115 C CA . LYS A 1 1187 ? -72.739 -9.328 28.540 1.00 78.19 1187 LYS A CA 1
ATOM 9116 C C . LYS A 1 1187 ? -72.076 -10.480 27.777 1.00 78.19 1187 LYS A C 1
ATOM 9118 O O . LYS A 1 1187 ? -71.543 -10.251 26.701 1.00 78.19 1187 LYS A O 1
ATOM 9123 N N . GLY A 1 1188 ? -72.142 -11.712 28.282 1.00 78.44 1188 GLY A N 1
ATOM 9124 C CA . GLY A 1 1188 ? -71.577 -12.878 27.602 1.00 78.44 1188 GLY A CA 1
ATOM 9125 C C . GLY A 1 1188 ? -71.241 -14.023 28.551 1.00 78.44 1188 GLY A C 1
ATOM 9126 O O . GLY A 1 1188 ? -71.717 -14.080 29.687 1.00 78.44 1188 GLY A O 1
ATOM 9127 N N . LYS A 1 1189 ? -70.440 -14.979 28.077 1.00 83.56 1189 LYS A N 1
ATOM 9128 C CA . LYS A 1 1189 ? -70.015 -16.145 28.858 1.00 83.56 1189 LYS A CA 1
ATOM 9129 C C . LYS A 1 1189 ? -68.495 -16.205 28.885 1.00 83.56 1189 LYS A C 1
ATOM 9131 O O . LYS A 1 1189 ? -67.887 -16.431 27.849 1.00 83.56 1189 LYS A O 1
ATOM 9136 N N . ILE A 1 1190 ? -67.919 -16.180 30.082 1.00 85.00 1190 ILE A N 1
ATOM 9137 C CA . ILE A 1 1190 ? -66.493 -16.428 30.288 1.00 85.00 1190 ILE A CA 1
ATOM 9138 C C . ILE A 1 1190 ? -66.262 -17.825 30.866 1.00 85.00 1190 ILE A C 1
ATOM 9140 O O . ILE A 1 1190 ? -67.030 -18.304 31.706 1.00 85.00 1190 ILE A O 1
ATOM 9144 N N . SER A 1 1191 ? -65.212 -18.493 30.387 1.00 83.06 1191 SER A N 1
ATOM 9145 C CA . SER A 1 1191 ? -64.799 -19.818 30.857 1.00 83.06 1191 SER A CA 1
ATOM 9146 C C . SER A 1 1191 ? -63.385 -19.722 31.441 1.00 83.06 1191 SER A C 1
ATOM 9148 O O . SER A 1 1191 ? -62.466 -19.320 30.735 1.00 83.06 1191 SER A O 1
ATOM 9150 N N . LYS A 1 1192 ? -63.193 -20.069 32.717 1.00 82.69 1192 LYS A N 1
ATOM 9151 C CA . LYS A 1 1192 ? -61.890 -20.039 33.408 1.00 82.69 1192 LYS A CA 1
ATOM 9152 C C . LYS A 1 1192 ? -61.554 -21.420 33.966 1.00 82.69 1192 LYS A C 1
ATOM 9154 O O . LYS A 1 1192 ? -62.439 -22.144 34.419 1.00 82.69 1192 LYS A O 1
ATOM 9159 N N . LYS A 1 1193 ? -60.276 -21.797 33.935 1.00 82.38 1193 LYS A N 1
ATOM 9160 C CA . LYS A 1 1193 ? -59.778 -22.989 34.635 1.00 82.38 1193 LYS A CA 1
ATOM 9161 C C . LYS A 1 1193 ? -59.381 -22.581 36.049 1.00 82.38 1193 LYS A C 1
ATOM 9163 O O . LYS A 1 1193 ? -58.690 -21.584 36.209 1.00 82.38 1193 LYS A O 1
ATOM 9168 N N . ILE A 1 1194 ? -59.800 -23.351 37.046 1.00 82.88 1194 ILE A N 1
ATOM 9169 C CA . ILE A 1 1194 ? -59.354 -23.186 38.433 1.00 82.88 1194 ILE A CA 1
ATOM 9170 C C . ILE A 1 1194 ? -58.803 -24.510 38.953 1.00 82.88 1194 ILE A C 1
ATOM 9172 O O . ILE A 1 1194 ? -59.266 -25.585 38.558 1.00 82.88 1194 ILE A O 1
ATOM 9176 N N . VAL A 1 1195 ? -57.825 -24.424 39.845 1.00 81.44 1195 VAL A N 1
ATOM 9177 C CA . VAL A 1 1195 ? -57.303 -25.563 40.602 1.00 81.44 1195 VAL A CA 1
ATOM 9178 C C . VAL A 1 1195 ? -57.979 -25.553 41.968 1.00 81.44 1195 VAL A C 1
ATOM 9180 O O . VAL A 1 1195 ? -58.060 -24.503 42.601 1.00 81.44 1195 VAL A O 1
ATOM 9183 N N . ILE A 1 1196 ? -58.497 -26.703 42.395 1.00 80.19 1196 ILE A N 1
ATOM 9184 C CA . ILE A 1 1196 ? -58.981 -26.906 43.764 1.00 80.19 1196 ILE A CA 1
ATOM 9185 C C . ILE A 1 1196 ? -58.006 -27.861 44.448 1.00 80.19 1196 ILE A C 1
ATOM 9187 O O . ILE A 1 1196 ? -57.732 -28.935 43.901 1.00 80.19 1196 ILE A O 1
ATOM 9191 N N . GLU A 1 1197 ? -57.494 -27.454 45.610 1.00 73.44 1197 GLU A N 1
ATOM 9192 C CA . GLU A 1 1197 ? -56.486 -28.168 46.415 1.00 73.44 1197 GLU A CA 1
ATOM 9193 C C . GLU A 1 1197 ? -57.010 -28.663 47.769 1.00 73.44 1197 GLU A C 1
ATOM 9195 O O . GLU A 1 1197 ? -58.041 -28.149 48.266 1.00 73.44 1197 GLU A O 1
#

InterPro domains:
  IPR026444 Secretion system, C-terminal sorting domain [PF18962] (1134-1197)
  IPR026444 Secretion system, C-terminal sorting domain [TIGR04183] (1129-1196)

Sequence (1197 aa):
MMVKPNSYTKGDADGDGKLNHLDLDADNDGITDIVEAGGTDVDRDGLEDAFVDADNDGFNDVVDGDPTNALATGTDTAGANTSNATIVTGADTDNDGKPNTYPNGDLDTDGNLNHLDIDADNDGIPDNVEGQPSKGYITPSGQGTGITDVNNNGVDDVYEDIPNNLVGLLTENTDITNDAIPDYLDTDSDNDGILDIAENGVPAHNVLSGGDVDGDGLYDIFDENNDSSISGSTVNDNHNPPSVADLGDVDNDFNTIGDFDYRDTGANGTPMITQVYQFGSERWIEITNISTTNSIPANLIKIQLYKDKTGDQLGVLPDVNFIVPAVLDPGESVLFRNSSNVITNFDNSEPARVITNDALTDIGGANDIITLSAITDKGSYNFRYDAVSGFADKTSYVRIDETLVPNKDYTPSEWVVFVNDIVTDPDYLDPYKLLGDGGPERHPHDPLISEIINSNTDANTRLGLHRINVTTRTGNVWNNGFPDRSRHTVVEENYNHIGSRLSARKLVVNNNSKLAVTDELLVVTNDITLTNSNDEIRLVGTSQLIQTHTGTTKVSGSGKLLVDQNSTVPSLYRYNYMSSPVNTIGANTYSLETVLKDGTTPLDATSSIGTIAKDITFVGGYDGATTDPITLAEHWVYSYSPGSNGRSNWAHKYRGLPLDKGDGYIFKGPGRPQNYTFLGTPNDGNFNTVAPVGANESYLIGNPFPSAMSVKKFIEDNINSTNATLYFWQHVSESTVDEGSAGHNFAGYIGGYATRNISMGVTANDPSANAPFEYTVEVEDADEYNVSITQDQALDVANMNTNTSFVKFSNISRGLDTLRVVYKSMVDKNIKIKIDNADKGNFVFQHTDGSYDEGYVIICIEPGSDVTLTSNDTNDFFVDSVIFKDDGKIVCAPSTGGSQYADSYTAPEPYIAIGQGFFVQGDATDGGPIVFNNSQREFKTEGTGSSVFLRGESAKSDETTGFELPIIKLGMNYQDDQGTNLHRQIGASFHSSNSFAFEKGYDSEMYDTNTTDFYWKFPNDELGYVITGVQEISNDLEVPLEVIMNKNGLITITIDEMKYINNQDVFIKDKLTGETQQINDKSAVYQLEKGTYTDRFVLSFVENSTLGVDDNINEELQKTIAVFMDNANKEMVIQNLDNLEITKVQLFNILGQKVAQWKNLESKPENRLETKNLVNQIYIVNVYTNKGKISKKIVIE

Secondary structure (DSSP, 8-state):
-PPPPS--SSS-SS-SSS-GGG-SSSS-SSS-HHHHTT---SS-SSS-TT---SSSSSS-TTT-SSTT--S-SS---TTTT-SS-SS-----SS-SSS-S--TTS-SS-SS--GGG-SSTT-SSS-HHHHTS-TTT----SSSGGGS--SS-SSS-GGG-BGGGTB-S-----SSTTS----GGG-TTTT-SSS-GGGTSS-TT--SS----SSSSSS-TTT-S---TTSSS--TTTT-SS--TTTS--SSS-TTTT---GGG--SPPP-EEEEEEEEETTEEEEEEEE--SS-PBPTT--EEEEETT--S--TTPPPSEEEE--S-B-TT-EEEEE-S------S--SSGGGEEE-TTTT---SS--EEEEES--STTTTTTEEEEEE-PPTT-EEEE-TT--S--SS--GGGEEEEBP--TTSTT---TT--GGGT---S-TTS-BHHHHHT--TTSTTSTT----S-EEEETTEETTS---TT-EEEE-S-EEE-SS-EEESEEEE-TT-EEEEESSEEEESS-EEE-STT-EEEEETT-EEEE--SSS--EEES-EEEEEEEE-S--SSPEEEE--SEESTTSSEE-HHHHEEE-SS---SSPPBTTBSEEPEEESSS--B--SS-EEEGGG-EEE---SSSGGGEEE-TTTS-EETTB-EEEE--SS-EEEEEEEEEP-S-EE-SSPEETT-EEEEE--SSSEEEHHHHHHHTTTTEEEEEEEEEEEEE--SSTTTSSS-GGGEEEEEEEE-SS-EE---EE-----EEEEEEGGG-SEESSEEEEETTEEEEE--STT-EEEE-S-SS-EEEEEEEEE-SS-EEEEEEETTEEEEEEEEPP-TTS-EEEEEEEEE-TT--EEEEE-SSS--EEEEEEEEE-S--TTSPPSS-TTSSS---PPPSEEPTTBEEEEEE-SS-EEPPEE-GGGEE---GGGSSEE-TTSPPPPP----S----EEEEEEEEE-TTS-EEEEEEEEEE-TT--SS--BTTBEE-S---SSEEEE--TT----EEEEEEPPP-TT-EEEEEEEESSSEEEEEEEEEEES--S---EEEETTT--EEE-SSS-EEEEE-SEEEEEEEEEESS-------S-TTTHHHHHHEEEEEETTTTEEEEEETT---EEEEEEEETTS-EEEEEES--SSSEEEEE-TT--SEEEEEEEEESS-EEEEEEEE-

pLDDT: mean 85.79, std 13.22, range [34.19, 98.75]